Protein AF-0000000087299579 (afdb_homodimer)

Organism: Triticum turgidum subsp. durum (NCBI:txid4567)

Foldseek 3Di:
DPPPCPVPPPQPFFEEEQEFDAFLLGQALSVLVQQVLQLVGYQYEYEYELLLLCLLCVLVVHDSVPDDQLVLPVVPGNYHYYYWHLPDDSPDDCQQVVLVSLVSQQPPRLVRVLVVCVVPPPDQLRYAYEYELLHLCQLVSCVVSVHAYEHEAEFDLVLVQCLLVVVVQVVVQQAQNPPDQGDQDWDCPGFLDRIDTSQLHFPQRNDNDQPGSSSVSSNSSSVSVLSHQAYEYAAFCVLRVRSQVRVVVSHHYFHQDDRAADVRQDHSGRSDSHHADDCPVVLVVADFLQEEEEDADRHFADALVQQAQLLLLVLLLVTAYEYAAACQNHHVPDRDSYDPCSCVSCPPRYHYDNHHRLLVVLLRRNHNAYEYLQDRVNVRSNLLSLHAYEHNHGGTNSSNSCCSRCPPLNLYDYACSVVGHGSNRSSVRCNQCSDDDNVVVSSVSSPVVNVSNVQQNDVVHRSVVSVVVVSVVSSCSSRPD/DPPPPPVPPPQDFFEEEQEFDAFLLGLALSVLVQQVLQLVGYQYEYEYELLLLCLLCVLVVHDSVPDDQLVLPVVPGNYHYYYWHLPDDSPDDCQQVVLVSLVSQQPPRLVRVLVVCVVPCPDQLRYAYEYELLHLCQLVSCVVSVHAYEHEAEFDLVLVQCLLVVVVQVVVQQAQNPPDQGDQDWDCPGFLDRIDTSQLHFPQRNDNDQPGSSSVSSNSSSVSVLSHQEYEYAAFCVLRVRSQVRVVVSHHYFHQDDRAADVRQDHSGRSDSHHADDCPVVLVPADFLQEEEEDADRHFADALVQQAQLLLLVLLLLTAYEYAAACQRHHVPDRDSYDPCSCVSCPPRYHYHNHHRLLVVLLRRNHNAYEYLQDRVNVRSNLLSLHAYEHNHGGTNSSNSCCSRCPPLNLYDYACSVVGHGSNSSSVRCNQCSDDDNVVVNSVSSPVVNVSNVQQNDVVHRSVVSVVVVSVVSSCSSRPD

Secondary structure (DSSP, 8-state):
--------------EEEEE--SSHHHHHHHHHHHHHHHHTT-EEEEEEEHHHHHHHHHHHTS-TTT--TTGGGTTT--EEEEEE--SS-TTS-TTTTHHHHHHHHHHTHHHHHHHHHHHH-S-GGGEEEEEETT-SSHHHHHHHHT--EEEEE-S-HHHHHHHHTHHHHHHTTSS--TTSPPP-SPB--STT---B-GGGS-HHHH-S---SHHHHHHHHHHHHHHT-SEEEESS-GGGSHHHHHHHHHHS-EEE------TTSS--SS---SSPPB--HHHHHTSPTT-EEEEE--SS----HHHHHHHHHHHHHH--EEEEE--TTSS-TT-S--SPTTHHHHTTTTEEEES-B-HHHHHTSTTEEEEEE---HHHHHHHHHHT--EEE---STTHHHHHIIIIIIS--EEESSTTSS--HHHHHHHHHHHHSHHHHHHHHHHHHHHHHHHHHHHSTT-HHHHHHHHHHHHHHHHHH--/--------------EEEEE--SSHHHHHHHHHHHHHHHHTT-EEEEEEEHHHHHHHHHHHTS-TTT--TTGGGTTT--EEEEEE--SS-TTS-TTTTHHHHHHHHHHTHHHHHHHHHHHH-S-GGGEEEEEETT-SSHHHHHHHHT--EEEEE-S-HHHHHHHHTHHHHHHTTSS--TTSPPP-SPB--STT---B-GGGS-HHHH-S---SHHHHHHHHHHHHHHT-SEEEESS-GGGSHHHHHHHHHHS-EEE------TTSS--SS---SSPPB--HHHHHTSPTT-EEEEE--SS----HHHHHHHHHHHHHH--EEEEE--TTSS-TT-S--SPTTHHHHTTTTEEEES-B-HHHHHTSTTEEEEEE---HHHHHHHHHHT--EEE---STTHHHHHIIIIIIS--EEESSTTSS--HHHHHHHHHHHHSHHHHHHHHHHHHHHHHHHHHHHSTT-HHHHHHHHHHHHHHHHHH--

Nearest PDB structures (foldseek):
  7zf0-assembly1_A  TM=8.935E-01  e=8.932E-39  Sorghum bicolor
  8ind-assembly1_A  TM=8.747E-01  e=1.649E-36  Catharanthus roseus
  8in7-assembly1_A  TM=8.615E-01  e=6.986E-36  Catharanthus roseus
  8j2z-assembly1_A  TM=8.287E-01  e=5.464E-33  Nicotiana tabacum
  9j9c-assembly1_A  TM=8.242E-01  e=5.464E-33  Nicotiana benthamiana

Structure (mmCIF, N/CA/C/O backbone):
data_AF-0000000087299579-model_v1
#
loop_
_entity.id
_entity.type
_entity.pdbx_description
1 polymer Glycosyltransferase
#
loop_
_atom_site.group_PDB
_atom_site.id
_atom_site.type_symbol
_atom_site.label_atom_id
_atom_site.label_alt_id
_atom_site.label_comp_id
_atom_site.label_asym_id
_atom_site.label_entity_id
_atom_site.label_seq_id
_atom_site.pdbx_PDB_ins_code
_atom_site.Cartn_x
_atom_site.Cartn_y
_atom_site.Cartn_z
_atom_site.occupancy
_atom_site.B_iso_or_equiv
_atom_site.auth_seq_id
_atom_site.auth_comp_id
_atom_site.auth_asym_id
_atom_site.auth_atom_id
_atom_site.pdbx_PDB_model_num
ATOM 1 N N . MET A 1 1 ? -50.375 -8.656 43.562 1 22.05 1 MET A N 1
ATOM 2 C CA . MET A 1 1 ? -49.438 -7.527 43.438 1 22.05 1 MET A CA 1
ATOM 3 C C . MET A 1 1 ? -48.219 -7.922 42.625 1 22.05 1 MET A C 1
ATOM 5 O O . MET A 1 1 ? -47.312 -8.57 43.156 1 22.05 1 MET A O 1
ATOM 9 N N . ALA A 1 2 ? -48.438 -8.383 41.375 1 30.44 2 ALA A N 1
ATOM 10 C CA . ALA A 1 2 ? -47.438 -8.75 40.406 1 30.44 2 ALA A CA 1
ATOM 11 C C . ALA A 1 2 ? -46.375 -7.668 40.281 1 30.44 2 ALA A C 1
ATOM 13 O O . ALA A 1 2 ? -46.688 -6.484 40.156 1 30.44 2 ALA A O 1
ATOM 14 N N . ALA A 1 3 ? -45.156 -7.949 40.906 1 30.98 3 ALA A N 1
ATOM 15 C CA . ALA A 1 3 ? -43.938 -7.156 40.844 1 30.98 3 ALA A CA 1
ATOM 16 C C . ALA A 1 3 ? -43.656 -6.641 39.438 1 30.98 3 ALA A C 1
ATOM 18 O O . ALA A 1 3 ? -43.562 -7.422 38.5 1 30.98 3 ALA A O 1
ATOM 19 N N . ASP A 1 4 ? -44.281 -5.535 39.125 1 34.38 4 ASP A N 1
ATOM 20 C CA . ASP A 1 4 ? -44 -4.75 37.906 1 34.38 4 ASP A CA 1
ATOM 21 C C . ASP A 1 4 ? -42.5 -4.465 37.781 1 34.38 4 ASP A C 1
ATOM 23 O O . ASP A 1 4 ? -42 -3.557 38.438 1 34.38 4 ASP A O 1
ATOM 27 N N . GLY A 1 5 ? -41.688 -5.562 37.844 1 34.59 5 GLY A N 1
ATOM 28 C CA . GLY A 1 5 ? -40.281 -5.453 37.625 1 34.59 5 GLY A CA 1
ATOM 29 C C . GLY A 1 5 ? -39.906 -4.637 36.375 1 34.59 5 GLY A C 1
ATOM 30 O O . GLY A 1 5 ? -39.812 -5.18 35.281 1 34.59 5 GLY A O 1
ATOM 31 N N . THR A 1 6 ? -40.438 -3.389 36.344 1 37.5 6 THR A N 1
ATOM 32 C CA . THR A 1 6 ? -39.844 -2.471 35.375 1 37.5 6 THR A CA 1
ATOM 33 C C . THR A 1 6 ? -38.312 -2.518 35.438 1 37.5 6 THR A C 1
ATOM 35 O O . THR A 1 6 ? -37.719 -2.045 36.375 1 37.5 6 THR A O 1
ATOM 38 N N . GLY A 1 7 ? -37.719 -3.652 35.219 1 36.25 7 GLY A N 1
ATOM 39 C CA . GLY A 1 7 ? -36.281 -3.684 35.062 1 36.25 7 GLY A CA 1
ATOM 40 C C . GLY A 1 7 ? -35.719 -2.531 34.25 1 36.25 7 GLY A C 1
ATOM 41 O O . GLY A 1 7 ? -36.219 -2.268 33.156 1 36.25 7 GLY A O 1
ATOM 42 N N . GLY A 1 8 ? -35.312 -1.424 34.875 1 36.31 8 GLY A N 1
ATOM 43 C CA . GLY A 1 8 ? -34.594 -0.314 34.281 1 36.31 8 GLY A CA 1
ATOM 44 C C . GLY A 1 8 ? -33.562 -0.753 33.25 1 36.31 8 GLY A C 1
ATOM 45 O O . GLY A 1 8 ? -32.656 -1.503 33.531 1 36.31 8 GLY A O 1
ATOM 46 N N . ARG A 1 9 ? -33.969 -0.894 32.031 1 42.09 9 ARG A N 1
ATOM 47 C CA . ARG A 1 9 ? -33 -1.097 30.969 1 42.09 9 ARG A CA 1
ATOM 48 C C . ARG A 1 9 ? -31.766 -0.22 31.172 1 42.09 9 ARG A C 1
ATOM 50 O O . ARG A 1 9 ? -31.875 1.004 31.266 1 42.09 9 ARG A O 1
ATOM 57 N N . THR A 1 10 ? -30.688 -0.546 31.859 1 47.06 10 THR A N 1
ATOM 58 C CA . THR A 1 10 ? -29.391 0.105 31.938 1 47.06 10 THR A CA 1
ATOM 59 C C . THR A 1 10 ? -29.031 0.754 30.609 1 47.06 10 THR A C 1
ATOM 61 O O . THR A 1 10 ? -28.953 0.078 29.578 1 47.06 10 THR A O 1
ATOM 64 N N . LYS A 1 11 ? -29.359 1.962 30.328 1 56.44 11 LYS A N 1
ATOM 65 C CA . LYS A 1 11 ? -29.094 2.75 29.125 1 56.44 11 LYS A CA 1
ATOM 66 C C . LYS A 1 11 ? -27.625 2.645 28.719 1 56.44 11 LYS A C 1
ATOM 68 O O . LYS A 1 11 ? -26.734 2.93 29.516 1 56.44 11 LYS A O 1
ATOM 73 N N . THR A 1 12 ? -27.266 1.896 27.781 1 76.56 12 THR A N 1
ATOM 74 C CA . THR A 1 12 ? -25.906 1.704 27.266 1 76.56 12 THR A CA 1
ATOM 75 C C . THR A 1 12 ? -25.297 3.037 26.844 1 76.56 12 THR A C 1
ATOM 77 O O . THR A 1 12 ? -25.953 3.85 26.188 1 76.56 12 THR A O 1
ATOM 80 N N . LYS A 1 13 ? -24.219 3.578 27.484 1 86.62 13 LYS A N 1
ATOM 81 C CA . LYS A 1 13 ? -23.422 4.766 27.156 1 86.62 13 LYS A CA 1
ATOM 82 C C . LYS A 1 13 ? -23.078 4.801 25.672 1 86.62 13 LYS A C 1
ATOM 84 O O . LYS A 1 13 ? -22.672 3.787 25.109 1 86.62 13 LYS A O 1
ATOM 89 N N . PRO A 1 14 ? -23.469 5.949 25.047 1 94.25 14 PRO A N 1
ATOM 90 C CA . PRO A 1 14 ? -23.047 6.047 23.656 1 94.25 14 PRO A CA 1
ATOM 91 C C . PRO A 1 14 ? -21.547 5.906 23.484 1 94.25 14 PRO A C 1
ATOM 93 O O . PRO A 1 14 ? -20.766 6.371 24.328 1 94.25 14 PRO A O 1
ATOM 96 N N . HIS A 1 15 ? -21.125 5.242 22.438 1 96.69 15 HIS A N 1
ATOM 97 C CA . HIS A 1 15 ? -19.734 4.941 22.141 1 96.69 15 HIS A CA 1
ATOM 98 C C . HIS A 1 15 ? -19.297 5.605 20.844 1 96.69 15 HIS A C 1
ATOM 100 O O . HIS A 1 15 ? -19.953 5.473 19.812 1 96.69 15 HIS A O 1
ATOM 106 N N . ALA A 1 16 ? -18.234 6.387 20.891 1 97.88 16 ALA A N 1
ATOM 107 C CA . ALA A 1 16 ? -17.656 7.004 19.688 1 97.88 16 ALA A CA 1
ATOM 108 C C . ALA A 1 16 ? -16.25 6.469 19.422 1 97.88 16 ALA A C 1
ATOM 110 O O . ALA A 1 16 ? -15.391 6.516 20.297 1 97.88 16 ALA A O 1
ATOM 111 N N . VAL A 1 17 ? -16.031 5.914 18.25 1 98.75 17 VAL A N 1
ATOM 112 C CA . VAL A 1 17 ? -14.68 5.57 17.797 1 98.75 17 VAL A CA 1
ATOM 113 C C . VAL A 1 17 ? -14.109 6.711 16.953 1 98.75 17 VAL A C 1
ATOM 115 O O . VAL A 1 17 ? -14.625 7.012 15.875 1 98.75 17 VAL A O 1
ATOM 118 N N . VAL A 1 18 ? -13.078 7.367 17.484 1 98.81 18 VAL A N 1
ATOM 119 C CA . VAL A 1 18 ? -12.508 8.547 16.859 1 98.81 18 VAL A CA 1
ATOM 120 C C . VAL A 1 18 ? -11.156 8.195 16.219 1 98.81 18 VAL A C 1
ATOM 122 O O . VAL A 1 18 ? -10.234 7.762 16.922 1 98.81 18 VAL A O 1
ATOM 125 N N . ILE A 1 19 ? -11.031 8.383 14.914 1 98.88 19 ILE A N 1
ATOM 126 C CA . ILE A 1 19 ? -9.812 8 14.211 1 98.88 19 ILE A CA 1
ATOM 127 C C . ILE A 1 19 ? -9.281 9.195 13.414 1 98.88 19 ILE A C 1
ATOM 129 O O . ILE A 1 19 ? -9.797 9.508 12.344 1 98.88 19 ILE A O 1
ATOM 133 N N . PRO A 1 20 ? -8.227 9.836 13.859 1 98.75 20 PRO A N 1
ATOM 134 C CA . PRO A 1 20 ? -7.629 10.961 13.141 1 98.75 20 PRO A CA 1
ATOM 135 C C . PRO A 1 20 ? -6.719 10.516 12 1 98.75 20 PRO A C 1
ATOM 137 O O . PRO A 1 20 ? -6.168 9.414 12.039 1 98.75 20 PRO A O 1
ATOM 140 N N . TYR A 1 21 ? -6.68 11.375 10.945 1 98.56 21 TYR A N 1
ATOM 141 C CA . TYR A 1 21 ? -5.652 11.18 9.93 1 98.56 21 TYR A CA 1
ATOM 142 C C . TYR A 1 21 ? -4.262 11.18 10.555 1 98.56 21 TYR A C 1
ATOM 144 O O . TYR A 1 21 ? -4.004 11.922 11.508 1 98.56 21 TYR A O 1
ATOM 152 N N . PRO A 1 22 ? -3.316 10.367 10.125 1 98 22 PRO A N 1
ATOM 153 C CA . PRO A 1 22 ? -2.053 10.18 10.844 1 98 22 PRO A CA 1
ATOM 154 C C . PRO A 1 22 ? -1.048 11.297 10.562 1 98 22 PRO A C 1
ATOM 156 O O . PRO A 1 22 ? 0.114 11.023 10.25 1 98 22 PRO A O 1
ATOM 159 N N . LEU A 1 23 ? -1.426 12.516 10.695 1 96.94 23 LEU A N 1
ATOM 160 C CA . LEU A 1 23 ? -0.641 13.742 10.672 1 96.94 23 LEU A CA 1
ATOM 161 C C . LEU A 1 23 ? -0.947 14.609 11.891 1 96.94 23 LEU A C 1
ATOM 163 O O . LEU A 1 23 ? -2.104 14.719 12.305 1 96.94 23 LEU A O 1
ATOM 167 N N . GLN A 1 24 ? 0.066 15.203 12.469 1 95.56 24 GLN A N 1
ATOM 168 C CA . GLN A 1 24 ? -0.066 15.898 13.742 1 95.56 24 GLN A CA 1
ATOM 169 C C . GLN A 1 24 ? -1.204 16.906 13.703 1 95.56 24 GLN A C 1
ATOM 171 O O . GLN A 1 24 ? -1.966 17.047 14.664 1 95.56 24 GLN A O 1
ATOM 176 N N . GLY A 1 25 ? -1.316 17.625 12.562 1 96.12 25 GLY A N 1
ATOM 177 C CA . GLY A 1 25 ? -2.338 18.656 12.438 1 96.12 25 GLY A CA 1
ATOM 178 C C . GLY A 1 25 ? -3.75 18.109 12.523 1 96.12 25 GLY A C 1
ATOM 179 O O . GLY A 1 25 ? -4.684 18.828 12.867 1 96.12 25 GLY A O 1
ATOM 180 N N . HIS A 1 26 ? -3.951 16.875 12.227 1 97.88 26 HIS A N 1
ATOM 181 C CA . HIS A 1 26 ? -5.254 16.219 12.305 1 97.88 26 HIS A CA 1
ATOM 182 C C . HIS A 1 26 ? -5.461 15.555 13.656 1 97.88 26 HIS A C 1
ATOM 184 O O . HIS A 1 26 ? -6.582 15.516 14.172 1 97.88 26 HIS A O 1
ATOM 190 N N . VAL A 1 27 ? -4.402 15.109 14.227 1 97.62 27 VAL A N 1
ATOM 191 C CA . VAL A 1 27 ? -4.465 14.406 15.5 1 97.62 27 VAL A CA 1
ATOM 192 C C . VAL A 1 27 ? -4.863 15.375 16.609 1 97.62 27 VAL A C 1
ATOM 194 O O . VAL A 1 27 ? -5.664 15.039 17.484 1 97.62 27 VAL A O 1
ATOM 197 N N . ILE A 1 28 ? -4.375 16.578 16.578 1 96.19 28 ILE A N 1
ATOM 198 C CA . ILE A 1 28 ? -4.551 17.562 17.641 1 96.19 28 ILE A CA 1
ATOM 199 C C . ILE A 1 28 ? -6.039 17.859 17.828 1 96.19 28 ILE A C 1
ATOM 201 O O . ILE A 1 28 ? -6.602 17.594 18.891 1 96.19 28 ILE A O 1
ATOM 205 N N . PRO A 1 29 ? -6.703 18.312 16.781 1 97.19 29 PRO A N 1
ATOM 206 C CA . PRO A 1 29 ? -8.117 18.609 17 1 97.19 29 PRO A CA 1
ATOM 207 C C . PRO A 1 29 ? -8.945 17.359 17.297 1 97.19 29 PRO A C 1
ATOM 209 O O . PRO A 1 29 ? -9.922 17.422 18.047 1 97.19 29 PRO A O 1
ATOM 212 N N . ALA A 1 30 ? -8.57 16.203 16.75 1 97.94 30 ALA A N 1
ATOM 213 C CA . ALA A 1 30 ? -9.312 14.977 17 1 97.94 30 ALA A CA 1
ATOM 214 C C . ALA A 1 30 ? -9.219 14.57 18.469 1 97.94 30 ALA A C 1
ATOM 216 O O . ALA A 1 30 ? -10.195 14.094 19.047 1 97.94 30 ALA A O 1
ATOM 217 N N . ALA A 1 31 ? -8.047 14.719 19.031 1 96.44 31 ALA A N 1
ATOM 218 C CA . ALA A 1 31 ? -7.855 14.375 20.438 1 96.44 31 ALA A CA 1
ATOM 219 C C . ALA A 1 31 ? -8.719 15.25 21.328 1 96.44 31 ALA A C 1
ATOM 221 O O . ALA A 1 31 ? -9.336 14.75 22.281 1 96.44 31 ALA A O 1
ATOM 222 N N . HIS A 1 32 ? -8.789 16.5 21.031 1 95.5 32 HIS A N 1
ATOM 223 C CA . HIS A 1 32 ? -9.586 17.406 21.859 1 95.5 32 HIS A CA 1
ATOM 224 C C . HIS A 1 32 ? -11.078 17.188 21.625 1 95.5 32 HIS A C 1
ATOM 226 O O . HIS A 1 32 ? -11.883 17.344 22.547 1 95.5 32 HIS A O 1
ATOM 232 N N . LEU A 1 33 ? -11.445 16.844 20.375 1 96.88 33 LEU A N 1
ATOM 233 C CA . LEU A 1 33 ? -12.828 16.469 20.125 1 96.88 33 LEU A CA 1
ATOM 234 C C . LEU A 1 33 ? -13.219 15.25 20.969 1 96.88 33 LEU A C 1
ATOM 236 O O . LEU A 1 33 ? -14.32 15.195 21.516 1 96.88 33 LEU A O 1
ATOM 240 N N . ALA A 1 34 ? -12.312 14.273 21.031 1 96.56 34 ALA A N 1
ATOM 241 C CA . ALA A 1 34 ? -12.555 13.078 21.828 1 96.56 34 ALA A CA 1
ATOM 242 C C . ALA A 1 34 ? -12.852 13.438 23.281 1 96.56 34 ALA A C 1
ATOM 244 O O . ALA A 1 34 ? -13.781 12.891 23.891 1 96.56 34 ALA A O 1
ATOM 245 N N . LEU A 1 35 ? -12.102 14.352 23.844 1 94.88 35 LEU A N 1
ATOM 246 C CA . LEU A 1 35 ? -12.305 14.781 25.219 1 94.88 35 LEU A CA 1
ATOM 247 C C . LEU A 1 35 ? -13.648 15.484 25.375 1 94.88 35 LEU A C 1
ATOM 249 O O . LEU A 1 35 ? -14.336 15.305 26.375 1 94.88 35 LEU A O 1
ATOM 253 N N . ARG A 1 36 ? -14.031 16.281 24.391 1 94.5 36 ARG A N 1
ATOM 254 C CA . ARG A 1 36 ? -15.312 16.984 24.438 1 94.5 36 ARG A CA 1
ATOM 255 C C . ARG A 1 36 ? -16.484 16 24.422 1 94.5 36 ARG A C 1
ATOM 257 O O . ARG A 1 36 ? -17.469 16.172 25.125 1 94.5 36 ARG A O 1
ATOM 264 N N . LEU A 1 37 ? -16.328 14.969 23.562 1 95.88 37 LEU A N 1
ATOM 265 C CA . LEU A 1 37 ? -17.359 13.945 23.484 1 95.88 37 LEU A CA 1
ATOM 266 C C . LEU A 1 37 ? -17.453 13.18 24.797 1 95.88 37 LEU A C 1
ATOM 268 O O . LEU A 1 37 ? -18.547 12.906 25.297 1 95.88 37 LEU A O 1
ATOM 272 N N . ALA A 1 38 ? -16.297 12.883 25.328 1 94.88 38 ALA A N 1
ATOM 273 C CA . ALA A 1 38 ? -16.266 12.172 26.609 1 94.88 38 ALA A CA 1
ATOM 274 C C . ALA A 1 38 ? -16.938 12.984 27.703 1 94.88 38 ALA A C 1
ATOM 276 O O . ALA A 1 38 ? -17.656 12.445 28.531 1 94.88 38 ALA A O 1
ATOM 277 N N . ALA A 1 39 ? -16.703 14.258 27.703 1 92.62 39 ALA A N 1
ATOM 278 C CA . ALA A 1 39 ? -17.281 15.164 28.703 1 92.62 39 ALA A CA 1
ATOM 279 C C . ALA A 1 39 ? -18.812 15.211 28.578 1 92.62 39 ALA A C 1
ATOM 281 O O . ALA A 1 39 ? -19.5 15.609 29.516 1 92.62 39 ALA A O 1
ATOM 282 N N . ARG A 1 40 ? -19.328 14.789 27.484 1 93.75 40 ARG A N 1
ATOM 283 C CA . ARG A 1 40 ? -20.766 14.789 27.266 1 93.75 40 ARG A CA 1
ATOM 284 C C . ARG A 1 40 ? -21.359 13.398 27.484 1 93.75 40 ARG A C 1
ATOM 286 O O . ARG A 1 40 ? -22.5 13.133 27.109 1 93.75 40 ARG A O 1
ATOM 293 N N . GLY A 1 41 ? -20.531 12.484 27.969 1 92.19 41 GLY A N 1
ATOM 294 C CA . GLY A 1 41 ? -21.062 11.203 28.406 1 92.19 41 GLY A CA 1
ATOM 295 C C . GLY A 1 41 ? -20.734 10.062 27.453 1 92.19 41 GLY A C 1
ATOM 296 O O . GLY A 1 41 ? -21.141 8.922 27.688 1 92.19 41 GLY A O 1
ATOM 297 N N . PHE A 1 42 ? -19.969 10.312 26.453 1 95.19 42 PHE A N 1
ATOM 298 C CA . PHE A 1 42 ? -19.578 9.242 25.547 1 95.19 42 PHE A CA 1
ATOM 299 C C . PHE A 1 42 ? -18.438 8.43 26.125 1 95.19 42 PHE A C 1
ATOM 301 O O . PHE A 1 42 ? -17.531 8.977 26.781 1 95.19 42 PHE A O 1
ATOM 308 N N . THR A 1 43 ? -18.516 7.152 25.953 1 95.44 43 THR A N 1
ATOM 309 C CA . THR A 1 43 ? -17.266 6.398 25.922 1 95.44 43 THR A CA 1
ATOM 310 C C . THR A 1 43 ? -16.547 6.613 24.594 1 95.44 43 THR A C 1
ATOM 312 O O . THR A 1 43 ? -17.141 6.445 23.516 1 95.44 43 THR A O 1
ATOM 315 N N . VAL A 1 44 ? -15.312 7.023 24.672 1 97 44 VAL A N 1
ATOM 316 C CA . VAL A 1 44 ? -14.586 7.297 23.438 1 97 44 VAL A CA 1
ATOM 317 C C . VAL A 1 44 ? -13.445 6.297 23.281 1 97 44 VAL A C 1
ATOM 319 O O . VAL A 1 44 ? -12.695 6.043 24.219 1 97 44 VAL A O 1
ATOM 322 N N . THR A 1 45 ? -13.367 5.613 22.172 1 97.81 45 THR A N 1
ATOM 323 C CA . THR A 1 45 ? -12.156 4.91 21.75 1 97.81 45 THR A CA 1
ATOM 324 C C . THR A 1 45 ? -11.383 5.738 20.734 1 97.81 45 THR A C 1
ATOM 326 O O . THR A 1 45 ? -11.82 5.891 19.594 1 97.81 45 THR A O 1
ATOM 329 N N . PHE A 1 46 ? -10.305 6.309 21.203 1 98 46 PHE A N 1
ATOM 330 C CA . PHE A 1 46 ? -9.438 7.078 20.328 1 98 46 PHE A CA 1
ATOM 331 C C . PHE A 1 46 ? -8.383 6.184 19.688 1 98 46 PHE A C 1
ATOM 333 O O . PHE A 1 46 ? -7.68 5.445 20.375 1 98 46 PHE A O 1
ATOM 340 N N . VAL A 1 47 ? -8.258 6.25 18.344 1 98.56 47 VAL A N 1
ATOM 341 C CA . VAL A 1 47 ? -7.375 5.328 17.641 1 98.56 47 VAL A CA 1
ATOM 342 C C . VAL A 1 47 ? -6.281 6.109 16.922 1 98.56 47 VAL A C 1
ATOM 344 O O . VAL A 1 47 ? -6.566 6.891 16 1 98.56 47 VAL A O 1
ATOM 347 N N . ASN A 1 48 ? -5.027 5.93 17.297 1 98.12 48 ASN A N 1
ATOM 348 C CA . ASN A 1 48 ? -3.881 6.441 16.562 1 98.12 48 ASN A CA 1
ATOM 349 C C . ASN A 1 48 ? -3.176 5.336 15.773 1 98.12 48 ASN A C 1
ATOM 351 O O . ASN A 1 48 ? -3.326 4.152 16.094 1 98.12 48 ASN A O 1
ATOM 355 N N . THR A 1 49 ? -2.471 5.715 14.734 1 98.38 49 THR A N 1
ATOM 356 C CA . THR A 1 49 ? -1.568 4.738 14.133 1 98.38 49 THR A CA 1
ATOM 357 C C . THR A 1 49 ? -0.401 4.434 15.07 1 98.38 49 THR A C 1
ATOM 359 O O . THR A 1 49 ? -0.012 5.277 15.883 1 98.38 49 THR A O 1
ATOM 362 N N . GLU A 1 50 ? 0.152 3.279 14.922 1 98.06 50 GLU A N 1
ATOM 363 C CA . GLU A 1 50 ? 1.325 2.879 15.695 1 98.06 50 GLU A CA 1
ATOM 364 C C . GLU A 1 50 ? 2.48 3.855 15.484 1 98.06 50 GLU A C 1
ATOM 366 O O . GLU A 1 50 ? 3.225 4.152 16.422 1 98.06 50 GLU A O 1
ATOM 371 N N . SER A 1 51 ? 2.639 4.34 14.312 1 97.5 51 SER A N 1
ATOM 372 C CA . SER A 1 51 ? 3.736 5.246 13.984 1 97.5 51 SER A CA 1
ATOM 373 C C . SER A 1 51 ? 3.582 6.582 14.711 1 97.5 51 SER A C 1
ATOM 375 O O . SER A 1 51 ? 4.555 7.121 15.234 1 97.5 51 SER A O 1
ATOM 377 N N . VAL A 1 52 ? 2.354 7.152 14.719 1 97.5 52 VAL A N 1
ATOM 378 C CA . VAL A 1 52 ? 2.096 8.406 15.422 1 97.5 52 VAL A CA 1
ATOM 379 C C . VAL A 1 52 ? 2.326 8.203 16.922 1 97.5 52 VAL A C 1
ATOM 381 O O . VAL A 1 52 ? 2.941 9.047 17.578 1 97.5 52 VAL A O 1
ATOM 384 N N . HIS A 1 53 ? 1.832 7.098 17.438 1 97.81 53 HIS A N 1
ATOM 385 C CA . HIS A 1 53 ? 2.031 6.766 18.844 1 97.81 53 HIS A CA 1
ATOM 386 C C . HIS A 1 53 ? 3.516 6.691 19.188 1 97.81 53 HIS A C 1
ATOM 388 O O . HIS A 1 53 ? 3.949 7.238 20.219 1 97.81 53 HIS A O 1
ATOM 394 N N . GLN A 1 54 ? 4.262 6.035 18.359 1 96.69 54 GLN A N 1
ATOM 395 C CA . GLN A 1 54 ? 5.695 5.902 18.594 1 96.69 54 GLN A CA 1
ATOM 396 C C . GLN A 1 54 ? 6.379 7.27 18.594 1 96.69 54 GLN A C 1
ATOM 398 O O . GLN A 1 54 ? 7.23 7.535 19.453 1 96.69 54 GLN A O 1
ATOM 403 N N . GLN A 1 55 ? 6.062 8.07 17.641 1 94.69 55 GLN A N 1
ATOM 404 C CA . GLN A 1 55 ? 6.652 9.398 17.562 1 94.69 55 GLN A CA 1
ATOM 405 C C . GLN A 1 55 ? 6.285 10.234 18.781 1 94.69 55 GLN A C 1
ATOM 407 O O . GLN A 1 55 ? 7.125 10.969 19.312 1 94.69 55 GLN A O 1
ATOM 412 N N . THR A 1 56 ? 5.035 10.164 19.172 1 95.94 56 THR A N 1
ATOM 413 C CA . THR A 1 56 ? 4.57 10.906 20.344 1 95.94 56 THR A CA 1
ATOM 414 C C . THR A 1 56 ? 5.281 10.43 21.609 1 95.94 56 THR A C 1
ATOM 416 O O . THR A 1 56 ? 5.711 11.242 22.422 1 95.94 56 THR A O 1
ATOM 419 N N . ALA A 1 57 ? 5.391 9.141 21.75 1 96.12 57 ALA A N 1
ATOM 420 C CA . ALA A 1 57 ? 6.094 8.578 22.906 1 96.12 57 ALA A CA 1
ATOM 421 C C . ALA A 1 57 ? 7.547 9.039 22.938 1 96.12 57 ALA A C 1
ATOM 423 O O . ALA A 1 57 ? 8.07 9.406 23.984 1 96.12 57 ALA A O 1
ATOM 424 N N . ARG A 1 58 ? 8.18 9.008 21.781 1 94.81 58 ARG A N 1
ATOM 425 C CA . ARG A 1 58 ? 9.562 9.461 21.672 1 94.81 58 ARG A CA 1
ATOM 426 C C . ARG A 1 58 ? 9.688 10.938 22.047 1 94.81 58 ARG A C 1
ATOM 428 O O . ARG A 1 58 ? 10.633 11.328 22.734 1 94.81 58 ARG A O 1
ATOM 435 N N . ALA A 1 59 ? 8.75 11.734 21.562 1 93.44 59 ALA A N 1
ATOM 436 C CA . ALA A 1 59 ? 8.75 13.164 21.859 1 93.44 59 ALA A CA 1
ATOM 437 C C . ALA A 1 59 ? 8.625 13.406 23.375 1 93.44 59 ALA A C 1
ATOM 439 O O . ALA A 1 59 ? 9.219 14.344 23.906 1 93.44 59 ALA A O 1
ATOM 440 N N . LEU A 1 60 ? 7.902 12.531 24.078 1 92.5 60 LEU A N 1
ATOM 441 C CA . LEU A 1 60 ? 7.688 12.641 25.516 1 92.5 60 LEU A CA 1
ATOM 442 C C . LEU A 1 60 ? 8.852 12.031 26.281 1 92.5 60 LEU A C 1
ATOM 444 O O . LEU A 1 60 ? 8.953 12.211 27.5 1 92.5 60 LEU A O 1
ATOM 448 N N . GLY A 1 61 ? 9.711 11.305 25.609 1 92.94 61 GLY A N 1
ATOM 449 C CA . GLY A 1 61 ? 10.828 10.648 26.266 1 92.94 61 GLY A CA 1
ATOM 450 C C . GLY A 1 61 ? 10.414 9.43 27.078 1 92.94 61 GLY A C 1
ATOM 451 O O . GLY A 1 61 ? 11 9.148 28.109 1 92.94 61 GLY A O 1
ATOM 452 N N . VAL A 1 62 ? 9.258 8.773 26.641 1 92.75 62 VAL A N 1
ATOM 453 C CA . VAL A 1 62 ? 8.773 7.602 27.359 1 92.75 62 VAL A CA 1
ATOM 454 C C . VAL A 1 62 ? 8.719 6.398 26.422 1 92.75 62 VAL A C 1
ATOM 456 O O . VAL A 1 62 ? 8.773 6.551 25.203 1 92.75 62 VAL A O 1
ATOM 459 N N . ASP A 1 63 ? 8.625 5.227 27.031 1 92.62 63 ASP A N 1
ATOM 460 C CA . ASP A 1 63 ? 8.508 4 26.25 1 92.62 63 ASP A CA 1
ATOM 461 C C . ASP A 1 63 ? 7.133 3.904 25.594 1 92.62 63 ASP A C 1
ATOM 463 O O . ASP A 1 63 ? 6.117 4.234 26.203 1 92.62 63 ASP A O 1
ATOM 467 N N . ARG A 1 64 ? 7.168 3.467 24.328 1 89.44 64 ARG A N 1
ATOM 468 C CA . ARG A 1 64 ? 5.93 3.379 23.562 1 89.44 64 ARG A CA 1
ATOM 469 C C . ARG A 1 64 ? 4.938 2.436 24.234 1 89.44 64 ARG A C 1
ATOM 471 O O . ARG A 1 64 ? 3.725 2.658 24.188 1 89.44 64 ARG A O 1
ATOM 478 N N . ARG A 1 65 ? 5.297 1.265 24.812 1 87.56 65 ARG A N 1
ATOM 479 C CA . ARG A 1 65 ? 4.422 0.254 25.406 1 87.56 65 ARG A CA 1
ATOM 480 C C . ARG A 1 65 ? 3.656 0.819 26.594 1 87.56 65 ARG A C 1
ATOM 482 O O . ARG A 1 65 ? 2.494 0.47 26.812 1 87.56 65 ARG A O 1
ATOM 489 N N . GLY A 1 66 ? 4.258 1.791 27.234 1 83.38 66 GLY A N 1
ATOM 490 C CA . GLY A 1 66 ? 3.619 2.344 28.406 1 83.38 66 GLY A CA 1
ATOM 491 C C . GLY A 1 66 ? 3.059 3.736 28.188 1 83.38 66 GLY A C 1
ATOM 492 O O . GLY A 1 66 ? 2.459 4.32 29.094 1 83.38 66 GLY A O 1
ATOM 493 N N . CYS A 1 67 ? 3.09 4.156 26.984 1 88.94 67 CYS A N 1
ATOM 494 C CA . CYS A 1 67 ? 2.676 5.527 26.703 1 88.94 67 CYS A CA 1
ATOM 495 C C . CYS A 1 67 ? 1.17 5.613 26.484 1 88.94 67 CYS A C 1
ATOM 497 O O . CYS A 1 67 ? 0.614 4.883 25.656 1 88.94 67 CYS A O 1
ATOM 499 N N . ASP A 1 68 ? 0.516 6.391 27.281 1 90.25 68 ASP A N 1
ATOM 500 C CA . ASP A 1 68 ? -0.893 6.746 27.141 1 90.25 68 ASP A CA 1
ATOM 501 C C . ASP A 1 68 ? -1.068 8.258 27 1 90.25 68 ASP A C 1
ATOM 503 O O . ASP A 1 68 ? -0.95 8.992 27.984 1 90.25 68 ASP A O 1
ATOM 507 N N . ILE A 1 69 ? -1.46 8.633 25.844 1 91.31 69 ILE A N 1
ATOM 508 C CA . ILE A 1 69 ? -1.491 10.07 25.578 1 91.31 69 ILE A CA 1
ATOM 509 C C . ILE A 1 69 ? -2.666 10.711 26.312 1 91.31 69 ILE A C 1
ATOM 511 O O . ILE A 1 69 ? -2.734 11.938 26.438 1 91.31 69 ILE A O 1
ATOM 515 N N . PHE A 1 70 ? -3.564 9.945 26.797 1 91.62 70 PHE A N 1
ATOM 516 C CA . PHE A 1 70 ? -4.723 10.461 27.516 1 91.62 70 PHE A CA 1
ATOM 517 C C . PHE A 1 70 ? -4.559 10.258 29.016 1 91.62 70 PHE A C 1
ATOM 519 O O . PHE A 1 70 ? -5.527 10.367 29.766 1 91.62 70 PHE A O 1
ATOM 526 N N . ALA A 1 71 ? -3.4 9.914 29.516 1 85.25 71 ALA A N 1
ATOM 527 C CA . ALA A 1 71 ? -3.146 9.664 30.938 1 85.25 71 ALA A CA 1
ATOM 528 C C . ALA A 1 71 ? -3.59 10.844 31.797 1 85.25 71 ALA A C 1
ATOM 530 O O . ALA A 1 71 ? -4.117 10.664 32.875 1 85.25 71 ALA A O 1
ATOM 531 N N . GLY A 1 72 ? -3.396 12 31.281 1 81.44 72 GLY A N 1
ATOM 532 C CA . GLY A 1 72 ? -3.738 13.195 32.031 1 81.44 72 GLY A CA 1
ATOM 533 C C . GLY A 1 72 ? -5.234 13.43 32.125 1 81.44 72 GLY A C 1
ATOM 534 O O . GLY A 1 72 ? -5.691 14.211 32.969 1 81.44 72 GLY A O 1
ATOM 535 N N . ALA A 1 73 ? -6.008 12.711 31.328 1 79.75 73 ALA A N 1
ATOM 536 C CA . ALA A 1 73 ? -7.457 12.906 31.297 1 79.75 73 ALA A CA 1
ATOM 537 C C . ALA A 1 73 ? -8.188 11.734 31.938 1 79.75 73 ALA A C 1
ATOM 539 O O . ALA A 1 73 ? -9.414 11.75 32.062 1 79.75 73 ALA A O 1
ATOM 540 N N . ARG A 1 74 ? -7.637 10.625 32.281 1 75.5 74 ARG A N 1
ATOM 541 C CA . ARG A 1 74 ? -8.25 9.375 32.719 1 75.5 74 ARG A CA 1
ATOM 542 C C . ARG A 1 74 ? -9.07 9.586 34 1 75.5 74 ARG A C 1
ATOM 544 O O . ARG A 1 74 ? -10.062 8.891 34.219 1 75.5 74 ARG A O 1
ATOM 551 N N . GLY A 1 75 ? -8.812 10.398 34.75 1 71.88 75 GLY A N 1
ATOM 552 C CA . GLY A 1 75 ? -9.586 10.586 35.969 1 71.88 75 GLY A CA 1
ATOM 553 C C . GLY A 1 75 ? -10.961 11.18 35.719 1 71.88 75 GLY A C 1
ATOM 554 O O . GLY A 1 75 ? -11.906 10.898 36.469 1 71.88 75 GLY A O 1
ATOM 555 N N . SER A 1 76 ? -11.172 11.719 34.656 1 71.69 76 SER A N 1
ATOM 556 C CA . SER A 1 76 ? -12.406 12.469 34.438 1 71.69 76 SER A CA 1
ATOM 557 C C . SER A 1 76 ? -13.164 11.969 33.219 1 71.69 76 SER A C 1
ATOM 559 O O . SER A 1 76 ? -14.398 11.953 33.219 1 71.69 76 SER A O 1
ATOM 561 N N . GLU A 1 77 ? -12.469 11.422 32.312 1 78.25 77 GLU A N 1
ATOM 562 C CA . GLU A 1 77 ? -13.102 11.125 31.016 1 78.25 77 GLU A CA 1
ATOM 563 C C . GLU A 1 77 ? -12.93 9.656 30.641 1 78.25 77 GLU A C 1
ATOM 565 O O . GLU A 1 77 ? -11.883 9.062 30.922 1 78.25 77 GLU A O 1
ATOM 570 N N . ASP A 1 78 ? -13.93 9.109 30.109 1 91 78 ASP A N 1
ATOM 571 C CA . ASP A 1 78 ? -13.914 7.734 29.641 1 91 78 ASP A CA 1
ATOM 572 C C . ASP A 1 78 ? -13.344 7.652 28.219 1 91 78 ASP A C 1
ATOM 574 O O . ASP A 1 78 ? -14.102 7.566 27.25 1 91 78 ASP A O 1
ATOM 578 N N . VAL A 1 79 ? -12.031 7.727 28.062 1 94.62 79 VAL A N 1
ATOM 579 C CA . VAL A 1 79 ? -11.352 7.66 26.781 1 94.62 79 VAL A CA 1
ATOM 580 C C . VAL A 1 79 ? -10.43 6.441 26.75 1 94.62 79 VAL A C 1
ATOM 582 O O . VAL A 1 79 ? -9.516 6.324 27.578 1 94.62 79 VAL A O 1
ATOM 585 N N . ARG A 1 80 ? -10.711 5.574 25.906 1 94.56 80 ARG A N 1
ATOM 586 C CA . ARG A 1 80 ? -9.844 4.434 25.625 1 94.56 80 ARG A CA 1
ATOM 587 C C . ARG A 1 80 ? -8.891 4.746 24.469 1 94.56 80 ARG A C 1
ATOM 589 O O . ARG A 1 80 ? -9.203 5.562 23.609 1 94.56 80 ARG A O 1
ATOM 596 N N . TYR A 1 81 ? -7.746 4.156 24.547 1 96.19 81 TYR A N 1
ATOM 597 C CA . TYR A 1 81 ? -6.703 4.43 23.562 1 96.19 81 TYR A CA 1
ATOM 598 C C . TYR A 1 81 ? -6.293 3.154 22.828 1 96.19 81 TYR A C 1
ATOM 600 O O . TYR A 1 81 ? -5.875 2.18 23.469 1 96.19 81 TYR A O 1
ATOM 608 N N . GLU A 1 82 ? -6.531 3.061 21.562 1 97.12 82 GLU A N 1
ATOM 609 C CA . GLU A 1 82 ? -6.172 1.927 20.719 1 97.12 82 GLU A CA 1
ATOM 610 C C . GLU A 1 82 ? -5.199 2.342 19.609 1 97.12 82 GLU A C 1
ATOM 612 O O . GLU A 1 82 ? -5.121 3.521 19.266 1 97.12 82 GLU A O 1
ATOM 617 N N . LEU A 1 83 ? -4.422 1.413 19.172 1 98.12 83 LEU A N 1
ATOM 618 C CA . LEU A 1 83 ? -3.467 1.646 18.078 1 98.12 83 LEU A CA 1
ATOM 619 C C . LEU A 1 83 ? -3.814 0.803 16.859 1 98.12 83 LEU A C 1
ATOM 621 O O . LEU A 1 83 ? -4.391 -0.281 17 1 98.12 83 LEU A O 1
ATOM 625 N N . VAL A 1 84 ? -3.529 1.299 15.727 1 98.56 84 VAL A N 1
ATOM 626 C CA . VAL A 1 84 ? -3.705 0.564 14.477 1 98.56 84 VAL A CA 1
ATOM 627 C C . VAL A 1 84 ? -2.455 0.706 13.609 1 98.56 84 VAL A C 1
ATOM 629 O O . VAL A 1 84 ? -1.806 1.754 13.617 1 98.56 84 VAL A O 1
ATOM 632 N N . SER A 1 85 ? -2.062 -0.322 12.891 1 98.38 85 SER A N 1
ATOM 633 C CA . SER A 1 85 ? -0.917 -0.274 11.992 1 98.38 85 SER A CA 1
ATOM 634 C C . SER A 1 85 ? -1.271 0.421 10.68 1 98.38 85 SER A C 1
ATOM 636 O O . SER A 1 85 ? -2.383 0.264 10.172 1 98.38 85 SER A O 1
ATOM 638 N N . ASP A 1 86 ? -0.347 1.187 10.164 1 98.12 86 ASP A N 1
ATOM 639 C CA . ASP A 1 86 ? -0.529 1.722 8.82 1 98.12 86 ASP A CA 1
ATOM 640 C C . ASP A 1 86 ? 0.104 0.806 7.773 1 98.12 86 ASP A C 1
ATOM 642 O O . ASP A 1 86 ? 0.133 1.137 6.586 1 98.12 86 ASP A O 1
ATOM 646 N N . GLY A 1 87 ? 0.625 -0.261 8.188 1 98.38 87 GLY A N 1
ATOM 647 C CA . GLY A 1 87 ? 1.143 -1.288 7.297 1 98.38 87 GLY A CA 1
ATOM 648 C C . GLY A 1 87 ? 2.648 -1.226 7.125 1 98.38 87 GLY A C 1
ATOM 649 O O . GLY A 1 87 ? 3.262 -2.176 6.637 1 98.38 87 GLY A O 1
ATOM 650 N N . PHE A 1 88 ? 3.336 -0.134 7.492 1 98.69 88 PHE A N 1
ATOM 651 C CA . PHE A 1 88 ? 4.773 0.035 7.309 1 98.69 88 PHE A CA 1
ATOM 652 C C . PHE A 1 88 ? 5.523 -0.288 8.594 1 98.69 88 PHE A C 1
ATOM 654 O O . PHE A 1 88 ? 4.953 -0.225 9.688 1 98.69 88 PHE A O 1
ATOM 661 N N . PRO A 1 89 ? 6.809 -0.636 8.445 1 98.12 89 PRO A N 1
ATOM 662 C CA . PRO A 1 89 ? 7.625 -0.735 9.656 1 98.12 89 PRO A CA 1
ATOM 663 C C . PRO A 1 89 ? 7.695 0.579 10.438 1 98.12 89 PRO A C 1
ATOM 665 O O . PRO A 1 89 ? 7.641 1.656 9.836 1 98.12 89 PRO A O 1
ATOM 668 N N . LEU A 1 90 ? 7.855 0.48 11.75 1 96.56 90 LEU A N 1
ATOM 669 C CA . LEU A 1 90 ? 7.918 1.672 12.586 1 96.56 90 LEU A CA 1
ATOM 670 C C . LEU A 1 90 ? 9.133 2.523 12.227 1 96.56 90 LEU A C 1
ATOM 672 O O . LEU A 1 90 ? 9.102 3.748 12.375 1 96.56 90 LEU A O 1
ATOM 676 N N . GLY A 1 91 ? 10.203 1.876 11.719 1 94.94 91 GLY A N 1
ATOM 677 C CA . GLY A 1 91 ? 11.414 2.604 11.375 1 94.94 91 GLY A CA 1
ATOM 678 C C . GLY A 1 91 ? 11.359 3.238 10 1 94.94 91 GLY A C 1
ATOM 679 O O . GLY A 1 91 ? 12.258 4 9.633 1 94.94 91 GLY A O 1
ATOM 680 N N . PHE A 1 92 ? 10.297 2.984 9.219 1 96.62 92 PHE A N 1
ATOM 681 C CA . PHE A 1 92 ? 10.133 3.555 7.887 1 96.62 92 PHE A CA 1
ATOM 682 C C . PHE A 1 92 ? 9.992 5.07 7.961 1 96.62 92 PHE A C 1
ATOM 684 O O . PHE A 1 92 ? 9.203 5.586 8.75 1 96.62 92 PHE A O 1
ATOM 691 N N . ASP A 1 93 ? 10.812 5.887 7.18 1 94.19 93 ASP A N 1
ATOM 692 C CA . ASP A 1 93 ? 10.734 7.344 7.16 1 94.19 93 ASP A CA 1
ATOM 693 C C . ASP A 1 93 ? 9.578 7.82 6.289 1 94.19 93 ASP A C 1
ATOM 695 O O . ASP A 1 93 ? 9.734 7.988 5.078 1 94.19 93 ASP A O 1
ATOM 699 N N . ARG A 1 94 ? 8.492 8.109 6.879 1 95.19 94 ARG A N 1
ATOM 700 C CA . ARG A 1 94 ? 7.254 8.461 6.191 1 95.19 94 ARG A CA 1
ATOM 701 C C . ARG A 1 94 ? 7.348 9.836 5.555 1 95.19 94 ARG A C 1
ATOM 703 O O . ARG A 1 94 ? 6.691 10.109 4.543 1 95.19 94 ARG A O 1
ATOM 710 N N . SER A 1 95 ? 8.172 10.727 6.117 1 92.31 95 SER A N 1
ATOM 711 C CA . SER A 1 95 ? 8.359 12.062 5.555 1 92.31 95 SER A CA 1
ATOM 712 C C . SER A 1 95 ? 9.195 12.008 4.277 1 92.31 95 SER A C 1
ATOM 714 O O . SER A 1 95 ? 8.82 12.602 3.262 1 92.31 95 SER A O 1
ATOM 716 N N . LEU A 1 96 ? 10.32 11.266 4.297 1 92.5 96 LEU A N 1
ATOM 717 C CA . LEU A 1 96 ? 11.195 11.125 3.143 1 92.5 96 LEU A CA 1
ATOM 718 C C . LEU A 1 96 ? 10.492 10.375 2.014 1 92.5 96 LEU A C 1
ATOM 720 O O . LEU A 1 96 ? 10.734 10.656 0.836 1 92.5 96 LEU A O 1
ATOM 724 N N . ASN A 1 97 ? 9.633 9.391 2.42 1 95.69 97 ASN A N 1
ATOM 725 C CA . ASN A 1 97 ? 8.922 8.562 1.454 1 95.69 97 ASN A CA 1
ATOM 726 C C . ASN A 1 97 ? 7.422 8.852 1.474 1 95.69 97 ASN A C 1
ATOM 728 O O . ASN A 1 97 ? 6.613 7.926 1.559 1 95.69 97 ASN A O 1
ATOM 732 N N . HIS A 1 98 ? 7.117 10.078 1.353 1 95.38 98 HIS A N 1
ATOM 733 C CA . HIS A 1 98 ? 5.758 10.562 1.573 1 95.38 98 HIS A CA 1
ATOM 734 C C . HIS A 1 98 ? 4.766 9.859 0.655 1 95.38 98 HIS A C 1
ATOM 736 O O . HIS A 1 98 ? 3.736 9.359 1.114 1 95.38 98 HIS A O 1
ATOM 742 N N . ASP A 1 99 ? 4.984 9.875 -0.684 1 97.06 99 ASP A N 1
ATOM 743 C CA . ASP A 1 99 ? 4.023 9.297 -1.621 1 97.06 99 ASP A CA 1
ATOM 744 C C . ASP A 1 99 ? 3.85 7.801 -1.375 1 97.06 99 ASP A C 1
ATOM 746 O O . ASP A 1 99 ? 2.74 7.273 -1.491 1 97.06 99 ASP A O 1
ATOM 750 N N . GLN A 1 100 ? 4.965 7.141 -1.093 1 97.94 100 GLN A N 1
ATOM 751 C CA . GLN A 1 100 ? 4.883 5.723 -0.749 1 97.94 100 GLN A CA 1
ATOM 752 C C . GLN A 1 100 ? 4.043 5.512 0.508 1 97.94 100 GLN A C 1
ATOM 754 O O . GLN A 1 100 ? 3.223 4.594 0.566 1 97.94 100 GLN A O 1
ATOM 759 N N . PHE A 1 101 ? 4.262 6.336 1.5 1 98.25 101 PHE A N 1
ATOM 760 C CA . PHE A 1 101 ? 3.463 6.293 2.719 1 98.25 101 PHE A CA 1
ATOM 761 C C . PHE A 1 101 ? 1.985 6.492 2.406 1 98.25 101 PHE A C 1
ATOM 763 O O . PHE A 1 101 ? 1.136 5.746 2.895 1 98.25 101 PHE A O 1
ATOM 770 N N . MET A 1 102 ? 1.669 7.406 1.52 1 98.69 102 MET A N 1
ATOM 771 C CA . MET A 1 102 ? 0.284 7.695 1.161 1 98.69 102 MET A CA 1
ATOM 772 C C . MET A 1 102 ? -0.337 6.527 0.401 1 98.69 102 MET A C 1
ATOM 774 O O . MET A 1 102 ? -1.534 6.266 0.53 1 98.69 102 MET A O 1
ATOM 778 N N . GLU A 1 103 ? 0.441 5.801 -0.361 1 98.69 103 GLU A N 1
ATOM 779 C CA . GLU A 1 103 ? -0.06 4.578 -0.982 1 98.69 103 GLU A CA 1
ATOM 780 C C . GLU A 1 103 ? -0.503 3.564 0.07 1 98.69 103 GLU A C 1
ATOM 782 O O . GLU A 1 103 ? -1.503 2.867 -0.114 1 98.69 103 GLU A O 1
ATOM 787 N N . GLY A 1 104 ? 0.263 3.467 1.182 1 98.56 104 GLY A N 1
ATOM 788 C CA . GLY A 1 104 ? -0.132 2.607 2.287 1 98.56 104 GLY A CA 1
ATOM 789 C C . GLY A 1 104 ? -1.431 3.037 2.943 1 98.56 104 GLY A C 1
ATOM 790 O O . GLY A 1 104 ? -2.275 2.201 3.266 1 98.56 104 GLY A O 1
ATOM 791 N N . VAL A 1 105 ? -1.579 4.348 3.104 1 98.62 105 VAL A N 1
ATOM 792 C CA . VAL A 1 105 ? -2.799 4.898 3.688 1 98.62 105 VAL A CA 1
ATOM 793 C C . VAL A 1 105 ? -3.992 4.57 2.793 1 98.62 105 VAL A C 1
ATOM 795 O O . VAL A 1 105 ? -5.074 4.242 3.287 1 98.62 105 VAL A O 1
ATOM 798 N N . LEU A 1 106 ? -3.795 4.633 1.52 1 98.69 106 LEU A N 1
ATOM 799 C CA . LEU A 1 106 ? -4.852 4.418 0.535 1 98.69 106 LEU A CA 1
ATOM 800 C C . LEU A 1 106 ? -5.219 2.941 0.449 1 98.69 106 LEU A C 1
ATOM 802 O O . LEU A 1 106 ? -6.402 2.594 0.412 1 98.69 106 LEU A O 1
ATOM 806 N N . HIS A 1 107 ? -4.219 2.023 0.51 1 98.56 107 HIS A N 1
ATOM 807 C CA . HIS A 1 107 ? -4.484 0.658 0.076 1 98.56 107 HIS A CA 1
ATOM 808 C C . HIS A 1 107 ? -4.387 -0.32 1.242 1 98.56 107 HIS A C 1
ATOM 810 O O . HIS A 1 107 ? -4.969 -1.406 1.198 1 98.56 107 HIS A O 1
ATOM 816 N N . VAL A 1 108 ? -3.645 0.019 2.305 1 98.75 108 VAL A N 1
ATOM 817 C CA . VAL A 1 108 ? -3.285 -1 3.287 1 98.75 108 VAL A CA 1
ATOM 818 C C . VAL A 1 108 ? -3.934 -0.674 4.629 1 98.75 108 VAL A C 1
ATOM 820 O O . VAL A 1 108 ? -4.535 -1.545 5.266 1 98.75 108 VAL A O 1
ATOM 823 N N . LEU A 1 109 ? -3.922 0.571 5.031 1 98.75 109 LEU A N 1
ATOM 824 C CA . LEU A 1 109 ? -4.449 1.011 6.316 1 98.75 109 LEU A CA 1
ATOM 825 C C . LEU A 1 109 ? -5.898 0.575 6.488 1 98.75 109 LEU A C 1
ATOM 827 O O . LEU A 1 109 ? -6.297 0.146 7.574 1 98.75 109 LEU A O 1
ATOM 831 N N . PRO A 1 110 ? -6.773 0.645 5.445 1 98.69 110 PRO A N 1
ATOM 832 C CA . PRO A 1 110 ? -8.188 0.302 5.621 1 98.69 110 PRO A CA 1
ATOM 833 C C . PRO A 1 110 ? -8.391 -1.114 6.156 1 98.69 110 PRO A C 1
ATOM 835 O O . PRO A 1 110 ? -9.297 -1.35 6.961 1 98.69 110 PRO A O 1
ATOM 838 N N . ALA A 1 111 ? -7.527 -2.039 5.715 1 98.69 111 ALA A N 1
ATOM 839 C CA . ALA A 1 111 ? -7.656 -3.418 6.18 1 98.69 111 ALA A CA 1
ATOM 840 C C . ALA A 1 111 ? -7.387 -3.518 7.68 1 98.69 111 ALA A C 1
ATOM 842 O O . ALA A 1 111 ? -8.055 -4.273 8.391 1 98.69 111 ALA A O 1
ATOM 843 N N . HIS A 1 112 ? -6.414 -2.811 8.172 1 98.81 112 HIS A N 1
ATOM 844 C CA . HIS A 1 112 ? -6.094 -2.799 9.602 1 98.81 112 HIS A CA 1
ATOM 845 C C . HIS A 1 112 ? -7.203 -2.133 10.406 1 98.81 112 HIS A C 1
ATOM 847 O O . HIS A 1 112 ? -7.539 -2.59 11.5 1 98.81 112 HIS A O 1
ATOM 853 N N . VAL A 1 113 ? -7.738 -1.06 9.867 1 98.81 113 VAL A N 1
ATOM 854 C CA . VAL A 1 113 ? -8.812 -0.341 10.547 1 98.81 113 VAL A CA 1
ATOM 855 C C . VAL A 1 113 ? -10.047 -1.229 10.641 1 98.81 113 VAL A C 1
ATOM 857 O O . VAL A 1 113 ? -10.727 -1.262 11.672 1 98.81 113 VAL A O 1
ATOM 860 N N . GLU A 1 114 ? -10.391 -1.881 9.555 1 98.56 114 GLU A N 1
ATOM 861 C CA . GLU A 1 114 ? -11.547 -2.771 9.562 1 98.56 114 GLU A CA 1
ATOM 862 C C . GLU A 1 114 ? -11.414 -3.828 10.656 1 98.56 114 GLU A C 1
ATOM 864 O O . GLU A 1 114 ? -12.367 -4.082 11.398 1 98.56 114 GLU A O 1
ATOM 869 N N . GLU A 1 115 ? -10.219 -4.484 10.688 1 98.12 115 GLU A N 1
ATOM 870 C CA . GLU A 1 115 ? -9.992 -5.484 11.727 1 98.12 115 GLU A CA 1
ATOM 871 C C . GLU A 1 115 ? -10.172 -4.887 13.125 1 98.12 115 GLU A C 1
ATOM 873 O O . GLU A 1 115 ? -10.797 -5.496 13.992 1 98.12 115 GLU A O 1
ATOM 878 N N . LEU A 1 116 ? -9.641 -3.701 13.383 1 98.62 116 LEU A N 1
ATOM 879 C CA . LEU A 1 116 ? -9.75 -3.016 14.664 1 98.62 116 LEU A CA 1
ATOM 880 C C . LEU A 1 116 ? -11.211 -2.695 14.984 1 98.62 116 LEU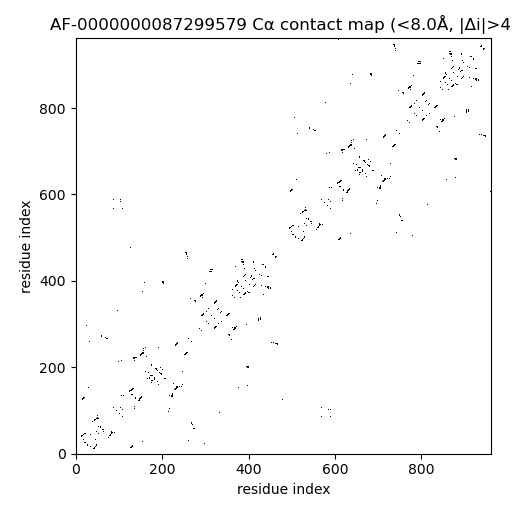 A C 1
ATOM 882 O O . LEU A 1 116 ? -11.664 -2.92 16.109 1 98.62 116 LEU A O 1
ATOM 886 N N . LEU A 1 117 ? -11.945 -2.129 13.992 1 98.62 117 LEU A N 1
ATOM 887 C CA . LEU A 1 117 ? -13.336 -1.725 14.211 1 98.62 117 LEU A CA 1
ATOM 888 C C . LEU A 1 117 ? -14.203 -2.928 14.562 1 98.62 117 LEU A C 1
ATOM 890 O O . LEU A 1 117 ? -15.086 -2.832 15.422 1 98.62 117 LEU A O 1
ATOM 894 N N . ARG A 1 118 ? -13.938 -4.074 13.938 1 97.5 118 ARG A N 1
ATOM 895 C CA . ARG A 1 118 ? -14.703 -5.277 14.234 1 97.5 118 ARG A CA 1
ATOM 896 C C . ARG A 1 118 ? -14.445 -5.742 15.672 1 97.5 118 ARG A C 1
ATOM 898 O O . ARG A 1 118 ? -15.32 -6.344 16.297 1 97.5 118 ARG A O 1
ATOM 905 N N . ARG A 1 119 ? -13.328 -5.406 16.188 1 97.44 119 ARG A N 1
ATOM 906 C CA . ARG A 1 119 ? -12.977 -5.777 17.562 1 97.44 119 ARG A CA 1
ATOM 907 C C . ARG A 1 119 ? -13.57 -4.793 18.562 1 97.44 119 ARG A C 1
ATOM 909 O O . ARG A 1 119 ? -14.023 -5.191 19.641 1 97.44 119 ARG A O 1
ATOM 916 N N . VAL A 1 120 ? -13.625 -3.461 18.219 1 97.44 120 VAL A N 1
ATOM 917 C CA . VAL A 1 120 ? -13.922 -2.453 19.234 1 97.44 120 VAL A CA 1
ATOM 918 C C . VAL A 1 120 ? -15.406 -2.086 19.172 1 97.44 120 VAL A C 1
ATOM 920 O O . VAL A 1 120 ? -15.961 -1.569 20.156 1 97.44 120 VAL A O 1
ATOM 923 N N . VAL A 1 121 ? -16.016 -2.285 18.031 1 97.19 121 VAL A N 1
ATOM 924 C CA . VAL A 1 121 ? -17.438 -2.008 17.906 1 97.19 121 VAL A CA 1
ATOM 925 C C . VAL A 1 121 ? -18.25 -3.211 18.406 1 97.19 121 VAL A C 1
ATOM 927 O O . VAL A 1 121 ? -18.625 -4.082 17.609 1 97.19 121 VAL A O 1
ATOM 930 N N . LEU A 1 122 ? -18.594 -3.221 19.625 1 93.62 122 LEU A N 1
ATOM 931 C CA . LEU A 1 122 ? -19.266 -4.344 20.266 1 93.62 122 LEU A CA 1
ATOM 932 C C . LEU A 1 122 ? -20.781 -4.23 20.109 1 93.62 122 LEU A C 1
ATOM 934 O O . LEU A 1 122 ? -21.469 -5.242 19.984 1 93.62 122 LEU A O 1
ATOM 938 N N . ASP A 1 123 ? -21.281 -3.025 20.141 1 94.44 123 ASP A N 1
ATOM 939 C CA . ASP A 1 123 ? -22.703 -2.742 19.969 1 94.44 123 ASP A CA 1
ATOM 940 C C . ASP A 1 123 ? -22.922 -1.649 18.922 1 94.44 123 ASP A C 1
ATOM 942 O O . ASP A 1 123 ? -23 -0.466 19.266 1 94.44 123 ASP A O 1
ATOM 946 N N . PRO A 1 124 ? -23.141 -2.041 17.719 1 94.81 124 PRO A N 1
ATOM 947 C CA . PRO A 1 124 ? -23.297 -1.065 16.641 1 94.81 124 PRO A CA 1
ATOM 948 C C . PRO A 1 124 ? -24.438 -0.08 16.891 1 94.81 124 PRO A C 1
ATOM 950 O O . PRO A 1 124 ? -24.359 1.085 16.5 1 94.81 124 PRO A O 1
ATOM 953 N N . ALA A 1 125 ? -25.406 -0.463 17.562 1 94 125 ALA A N 1
ATOM 954 C CA . ALA A 1 125 ? -26.578 0.375 17.797 1 94 125 ALA A CA 1
ATOM 955 C C . ALA A 1 125 ? -26.219 1.573 18.672 1 94 125 ALA A C 1
ATOM 957 O O . ALA A 1 125 ? -26.875 2.619 18.594 1 94 125 ALA A O 1
ATOM 958 N N . SER A 1 126 ? -25.234 1.438 19.469 1 95.31 126 SER A N 1
ATOM 959 C CA . SE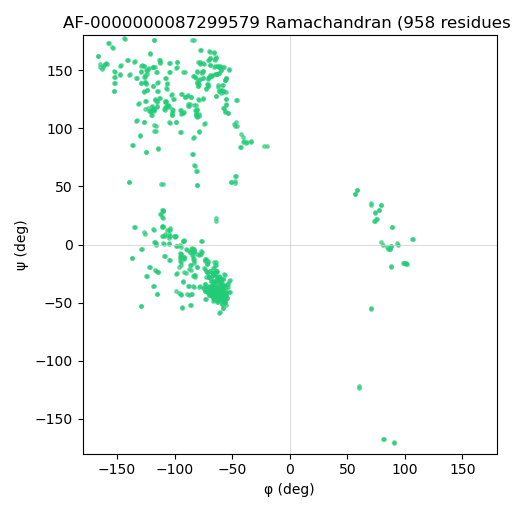R A 1 126 ? -24.859 2.508 20.391 1 95.31 126 SER A CA 1
ATOM 960 C C . SER A 1 126 ? -23.531 3.137 19.984 1 95.31 126 SER A C 1
ATOM 962 O O . SER A 1 126 ? -22.938 3.893 20.766 1 95.31 126 SER A O 1
ATOM 964 N N . THR A 1 127 ? -23 2.768 18.844 1 97 127 THR A N 1
ATOM 965 C CA . THR A 1 127 ? -21.672 3.205 18.438 1 97 127 THR A CA 1
ATOM 966 C C . THR A 1 127 ? -21.75 4.098 17.203 1 97 127 THR A C 1
ATOM 968 O O . THR A 1 127 ? -22.578 3.877 16.312 1 97 127 THR A O 1
ATOM 971 N N . CYS A 1 128 ? -20.953 5.137 17.172 1 97.88 128 CYS A N 1
ATOM 972 C CA . CYS A 1 128 ? -20.734 5.934 15.977 1 97.88 128 CYS A CA 1
ATOM 973 C C . CYS A 1 128 ? -19.266 5.984 15.609 1 97.88 128 CYS A C 1
ATOM 975 O O . CYS A 1 128 ? -18.391 5.777 16.469 1 97.88 128 CYS A O 1
ATOM 977 N N . LEU A 1 129 ? -19 6.125 14.352 1 98.75 129 LEU A N 1
ATOM 978 C CA . LEU A 1 129 ? -17.656 6.281 13.836 1 98.75 129 LEU A CA 1
ATOM 979 C C . LEU A 1 129 ? -17.359 7.742 13.508 1 98.75 129 LEU A C 1
ATOM 981 O O . LEU A 1 129 ? -18.062 8.352 12.703 1 98.75 129 LEU A O 1
ATOM 985 N N . VAL A 1 130 ? -16.406 8.375 14.195 1 98.88 130 VAL A N 1
ATOM 986 C CA . VAL A 1 130 ? -15.898 9.703 13.891 1 98.88 130 VAL A CA 1
ATOM 987 C C . VAL A 1 130 ? -14.531 9.602 13.227 1 98.88 130 VAL A C 1
ATOM 989 O O . VAL A 1 130 ? -13.523 9.359 13.898 1 98.88 130 VAL A O 1
ATOM 992 N N . ALA A 1 131 ? -14.492 9.805 11.969 1 98.88 131 ALA A N 1
ATOM 993 C CA . ALA A 1 131 ? -13.258 9.594 11.219 1 98.88 131 ALA A CA 1
ATOM 994 C C . ALA A 1 131 ? -12.891 10.844 10.414 1 98.88 131 ALA A C 1
ATOM 996 O O . ALA A 1 131 ? -13.766 11.547 9.914 1 98.88 131 ALA A O 1
ATOM 997 N N . ASP A 1 132 ? -11.594 11.086 10.328 1 98.88 132 ASP A N 1
ATOM 998 C CA . ASP A 1 132 ? -11.102 12.195 9.516 1 98.88 132 ASP A CA 1
ATOM 999 C C . ASP A 1 132 ? -11.602 12.102 8.078 1 98.88 132 ASP A C 1
ATOM 1001 O O . ASP A 1 132 ? -11.648 11.008 7.504 1 98.88 132 ASP A O 1
ATOM 1005 N N . THR A 1 133 ? -11.906 13.219 7.457 1 98.75 133 THR A N 1
ATOM 1006 C CA . THR A 1 133 ? -12.547 13.289 6.148 1 98.75 133 THR A CA 1
ATOM 1007 C C . THR A 1 133 ? -11.617 12.75 5.066 1 98.75 133 THR A C 1
ATOM 1009 O O . THR A 1 133 ? -12.086 12.234 4.047 1 98.75 133 THR A O 1
ATOM 1012 N N . PHE A 1 134 ? -10.336 12.766 5.262 1 98.62 134 PHE A N 1
ATOM 1013 C CA . PHE A 1 134 ? -9.398 12.43 4.203 1 98.62 134 PHE A CA 1
ATOM 1014 C C . PHE A 1 134 ? -9.227 10.914 4.098 1 98.62 134 PHE A C 1
ATOM 1016 O O . PHE A 1 134 ? -8.562 10.422 3.186 1 98.62 134 PHE A O 1
ATOM 1023 N N . PHE A 1 135 ? -9.828 10.156 5.016 1 98.81 135 PHE A N 1
ATOM 1024 C CA . PHE A 1 135 ? -9.758 8.703 4.871 1 98.81 135 PHE A CA 1
ATOM 1025 C C . PHE A 1 135 ? -10.609 8.242 3.695 1 98.81 135 PHE A C 1
ATOM 1027 O O . PHE A 1 135 ? -11.594 8.891 3.338 1 98.81 135 PHE A O 1
ATOM 1034 N N . VAL A 1 136 ? -10.336 7.07 3.17 1 98.75 136 VAL A N 1
ATOM 1035 C CA . VAL A 1 136 ? -10.969 6.598 1.941 1 98.75 136 VAL A CA 1
ATOM 1036 C C . VAL A 1 136 ? -11.906 5.438 2.256 1 98.75 136 VAL A C 1
ATOM 1038 O O . VAL A 1 136 ? -12.273 4.668 1.362 1 98.75 136 VAL A O 1
ATOM 1041 N N . TRP A 1 137 ? -12.289 5.207 3.514 1 98.69 137 TRP A N 1
ATOM 1042 C CA . TRP A 1 137 ? -12.945 3.955 3.867 1 98.69 137 TRP A CA 1
ATOM 1043 C C . TRP A 1 137 ? -14.125 4.207 4.809 1 98.69 137 TRP A C 1
ATOM 1045 O O . TRP A 1 137 ? -14.906 3.297 5.086 1 98.69 137 TRP A O 1
ATOM 1055 N N . PRO A 1 138 ? -14.312 5.457 5.418 1 98.81 138 PRO A N 1
ATOM 1056 C CA . PRO A 1 138 ? -15.188 5.57 6.586 1 98.81 138 PRO A CA 1
ATOM 1057 C C . PRO A 1 138 ? -16.641 5.238 6.262 1 98.81 138 PRO A C 1
ATOM 1059 O O . PRO A 1 138 ? -17.297 4.523 7.027 1 98.81 138 PRO A O 1
ATOM 1062 N N . ALA A 1 139 ? -17.156 5.742 5.145 1 98.75 139 ALA A N 1
ATOM 1063 C CA . ALA A 1 139 ? -18.547 5.469 4.797 1 98.75 139 ALA A CA 1
ATOM 1064 C C . ALA A 1 139 ? -18.766 3.982 4.52 1 98.75 139 ALA A C 1
ATOM 1066 O O . ALA A 1 139 ? -19.75 3.4 4.961 1 98.75 139 ALA A O 1
ATOM 1067 N N . THR A 1 140 ? -17.828 3.395 3.82 1 98.56 140 THR A N 1
ATOM 1068 C CA . THR A 1 140 ? -17.891 1.985 3.447 1 98.56 140 THR A CA 1
ATOM 1069 C C . THR A 1 140 ? -17.875 1.097 4.688 1 98.56 140 THR A C 1
ATOM 1071 O O . THR A 1 140 ? -18.734 0.226 4.844 1 98.56 140 THR A O 1
ATOM 1074 N N . LEU A 1 141 ? -16.984 1.334 5.598 1 98.56 141 LEU A N 1
ATOM 1075 C CA . LEU A 1 141 ? -16.859 0.5 6.789 1 98.56 141 LEU A CA 1
ATOM 1076 C C . LEU A 1 141 ? -18 0.777 7.762 1 98.56 141 LEU A C 1
ATOM 1078 O O . LEU A 1 141 ? -18.484 -0.134 8.445 1 98.56 141 LEU A O 1
ATOM 1082 N N . ALA A 1 142 ? -18.406 2.047 7.836 1 98.62 142 ALA A N 1
ATOM 1083 C CA . ALA A 1 142 ? -19.547 2.377 8.695 1 98.62 142 ALA A CA 1
ATOM 1084 C C . ALA A 1 142 ? -20.797 1.634 8.242 1 98.62 142 ALA A C 1
ATOM 1086 O O . ALA A 1 142 ? -21.531 1.091 9.07 1 98.62 142 ALA A O 1
ATOM 1087 N N . ARG A 1 143 ? -21.031 1.598 6.953 1 98.25 143 ARG A N 1
ATOM 1088 C CA . ARG A 1 143 ? -22.172 0.881 6.402 1 98.25 143 ARG A CA 1
ATOM 1089 C C . ARG A 1 143 ? -22.094 -0.611 6.703 1 98.25 143 ARG A C 1
ATOM 1091 O O . ARG A 1 143 ? -23.078 -1.229 7.109 1 98.25 143 ARG A O 1
ATOM 1098 N N . ALA A 1 144 ? -20.906 -1.139 6.516 1 97.44 144 ALA A N 1
ATOM 1099 C CA . ALA A 1 144 ? -20.703 -2.564 6.754 1 97.44 144 ALA A CA 1
ATOM 1100 C C . ALA A 1 144 ? -20.953 -2.92 8.219 1 97.44 144 ALA A C 1
ATOM 1102 O O . ALA A 1 144 ? -21.438 -4.012 8.523 1 97.44 144 ALA A O 1
ATOM 1103 N N . LEU A 1 145 ? -20.688 -1.985 9.148 1 97.75 145 LEU A N 1
ATOM 1104 C CA . LEU A 1 145 ? -20.797 -2.234 10.578 1 97.75 145 LEU A CA 1
ATOM 1105 C C . LEU A 1 145 ? -22.156 -1.79 11.102 1 97.75 145 LEU A C 1
ATOM 1107 O O . LEU A 1 145 ? -22.531 -2.115 12.227 1 97.75 145 LEU A O 1
ATOM 1111 N N . GLY A 1 146 ? -22.875 -1.097 10.258 1 97 146 GLY A N 1
ATOM 1112 C CA . GLY A 1 146 ? -24.188 -0.596 10.664 1 97 146 GLY A CA 1
ATOM 1113 C C . GLY A 1 146 ? -24.109 0.524 11.688 1 97 146 GLY A C 1
ATOM 1114 O O . GLY A 1 146 ? -24.906 0.575 12.625 1 97 146 GLY A O 1
ATOM 1115 N N . VAL A 1 147 ? -23.109 1.378 11.625 1 98 147 VAL A N 1
ATOM 1116 C CA . VAL A 1 147 ? -22.953 2.496 12.547 1 98 147 VAL A CA 1
ATOM 1117 C C . VAL A 1 147 ? -23.031 3.814 11.781 1 98 147 VAL A C 1
ATOM 1119 O O . VAL A 1 147 ? -22.703 3.865 10.594 1 98 147 VAL A O 1
ATOM 1122 N N . PRO A 1 148 ? -23.453 4.922 12.414 1 98 148 PRO A N 1
ATOM 1123 C CA . PRO A 1 148 ? -23.391 6.23 11.75 1 98 148 PRO A CA 1
ATOM 1124 C C . PRO A 1 148 ? -21.953 6.703 11.531 1 98 148 PRO A C 1
ATOM 1126 O O . PRO A 1 148 ? -21.078 6.434 12.359 1 98 148 PRO A O 1
ATOM 1129 N N . TYR A 1 149 ? -21.719 7.379 10.469 1 98.62 149 TYR A N 1
ATOM 1130 C CA . TYR A 1 149 ? -20.422 7.941 10.117 1 98.62 149 TYR A CA 1
ATOM 1131 C C . TYR A 1 149 ? -20.438 9.461 10.258 1 98.62 149 TYR A C 1
ATOM 1133 O O . TYR A 1 149 ? -21.234 10.148 9.617 1 98.62 149 TYR A O 1
ATOM 1141 N N . VAL A 1 150 ? -19.625 9.953 11.109 1 98.81 150 VAL A N 1
ATOM 1142 C CA . VAL A 1 150 ? -19.359 11.383 11.273 1 98.81 150 VAL A CA 1
ATOM 1143 C C . VAL A 1 150 ? -18.031 11.734 10.609 1 98.81 150 VAL A C 1
ATOM 1145 O O . VAL A 1 150 ? -16.969 11.312 11.055 1 98.81 150 VAL A O 1
ATOM 1148 N N . SER A 1 151 ? -18.125 12.508 9.516 1 98.88 151 SER A N 1
ATOM 1149 C CA . SER A 1 151 ? -16.922 13.023 8.875 1 98.88 151 SER A CA 1
ATOM 1150 C C . SER A 1 151 ? -16.359 14.219 9.633 1 98.88 151 SER A C 1
ATOM 1152 O O . SER A 1 151 ? -16.984 15.281 9.68 1 98.88 151 SER A O 1
ATOM 1154 N N . PHE A 1 152 ? -15.188 14.047 10.25 1 98.94 152 PHE A N 1
ATOM 1155 C CA . PHE A 1 152 ? -14.57 15.133 11.008 1 98.94 152 PHE A CA 1
ATOM 1156 C C . PHE A 1 152 ? -13.602 15.922 10.133 1 98.94 152 PHE A C 1
ATOM 1158 O O . PHE A 1 152 ? -12.586 15.383 9.688 1 98.94 152 PHE A O 1
ATOM 1165 N N . TRP A 1 153 ? -13.906 17.109 9.859 1 98.81 153 TRP A N 1
ATOM 1166 C CA . TRP A 1 153 ? -13.141 18.016 9 1 98.81 153 TRP A CA 1
ATOM 1167 C C . TRP A 1 153 ? -12.383 19.047 9.82 1 98.81 153 TRP A C 1
ATOM 1169 O O . TRP A 1 153 ? -13 19.875 10.508 1 98.81 153 TRP A O 1
ATOM 1179 N N . THR A 1 154 ? -11.047 19.016 9.688 1 98.19 154 THR A N 1
ATOM 1180 C CA . THR A 1 154 ? -10.211 19.781 10.594 1 98.19 154 THR A CA 1
ATOM 1181 C C . THR A 1 154 ? -9.766 21.094 9.938 1 98.19 154 THR A C 1
ATOM 1183 O O . THR A 1 154 ? -8.914 21.797 10.477 1 98.19 154 THR A O 1
ATOM 1186 N N . GLU A 1 155 ? -10.273 21.453 8.758 1 98.25 155 GLU A N 1
ATOM 1187 C CA . GLU A 1 155 ? -9.945 22.656 7.992 1 98.25 155 GLU A CA 1
ATOM 1188 C C . GLU A 1 155 ? -11.164 23.547 7.812 1 98.25 155 GLU A C 1
ATOM 1190 O O . GLU A 1 155 ? -12.25 23.234 8.312 1 98.25 155 GLU A O 1
ATOM 1195 N N . PRO A 1 156 ? -11.062 24.734 7.203 1 98.38 156 PRO A N 1
ATOM 1196 C CA . PRO A 1 156 ? -12.219 25.625 7.039 1 98.38 156 PRO A CA 1
ATOM 1197 C C . PRO A 1 156 ? -13.312 25.016 6.164 1 98.38 156 PRO A C 1
ATOM 1199 O O . PRO A 1 156 ? -13.023 24.203 5.281 1 98.38 156 PRO A O 1
ATOM 1202 N N . ALA A 1 157 ? -14.523 25.469 6.398 1 98.75 157 ALA A N 1
ATOM 1203 C CA . ALA A 1 157 ? -15.664 25.016 5.602 1 98.75 157 ALA A CA 1
ATOM 1204 C C . ALA A 1 157 ? -15.445 25.328 4.121 1 98.75 157 ALA A C 1
ATOM 1206 O O . ALA A 1 157 ? -15.883 24.562 3.254 1 98.75 157 ALA A O 1
ATOM 1207 N N . LEU A 1 158 ? -14.758 26.422 3.834 1 98.69 158 LEU A N 1
ATOM 1208 C CA . LEU A 1 158 ? -14.461 26.812 2.459 1 98.69 158 LEU A CA 1
ATOM 1209 C C . LEU A 1 158 ? -13.734 25.688 1.721 1 98.69 158 LEU A C 1
ATOM 1211 O O . LEU A 1 158 ? -14.102 25.344 0.594 1 98.69 158 LEU A O 1
ATOM 1215 N N . ILE A 1 159 ? -12.781 25.125 2.35 1 98.75 159 ILE A N 1
ATOM 1216 C CA . ILE A 1 159 ? -11.969 24.094 1.725 1 98.75 159 ILE A CA 1
ATOM 1217 C C . ILE A 1 159 ? -12.797 22.812 1.544 1 98.75 159 ILE A C 1
ATOM 1219 O O . ILE A 1 159 ? -12.695 22.141 0.516 1 98.75 159 ILE A O 1
ATOM 1223 N N . PHE A 1 160 ? -13.594 22.453 2.566 1 98.75 160 PHE A N 1
ATOM 1224 C CA . PHE A 1 160 ? -14.508 21.328 2.42 1 98.75 160 PHE A CA 1
ATOM 1225 C C . PHE A 1 160 ? -15.398 21.516 1.2 1 98.75 160 PHE A C 1
ATOM 1227 O O . PHE A 1 160 ? -15.57 20.594 0.401 1 98.75 160 PHE A O 1
ATOM 1234 N N . ALA A 1 161 ? -15.953 22.719 1.054 1 98.75 161 ALA A N 1
ATOM 1235 C CA . ALA A 1 161 ? -16.875 23.016 -0.04 1 98.75 161 ALA A CA 1
ATOM 1236 C C . ALA A 1 161 ? -16.188 22.875 -1.394 1 98.75 161 ALA A C 1
ATOM 1238 O O . ALA A 1 161 ? -16.766 22.328 -2.338 1 98.75 161 ALA A O 1
ATOM 1239 N N . LEU A 1 162 ? -14.977 23.375 -1.471 1 98.69 162 LEU A N 1
ATOM 1240 C CA . LEU A 1 162 ? -14.234 23.328 -2.723 1 98.69 162 LEU A CA 1
ATOM 1241 C C . LEU A 1 162 ? -13.938 21.875 -3.113 1 98.69 162 LEU A C 1
ATOM 1243 O O . LEU A 1 162 ? -14.094 21.5 -4.273 1 98.69 162 LEU A O 1
ATOM 1247 N N . TYR A 1 163 ? -13.516 21.078 -2.141 1 98.62 163 TYR A N 1
ATOM 1248 C CA . TYR A 1 163 ? -13.273 19.656 -2.418 1 98.62 163 TYR A CA 1
ATOM 1249 C C . TYR A 1 163 ? -14.578 18.938 -2.721 1 98.62 163 TYR A C 1
ATOM 1251 O O . TYR A 1 163 ? -14.633 18.094 -3.619 1 98.62 163 TYR A O 1
ATOM 1259 N N . TYR A 1 164 ? -15.602 19.25 -1.93 1 98.38 164 TYR A N 1
ATOM 1260 C CA . TYR A 1 164 ? -16.906 18.594 -2.074 1 98.38 164 TYR A CA 1
ATOM 1261 C C . TYR A 1 164 ? -17.469 18.828 -3.471 1 98.38 164 TYR A C 1
ATOM 1263 O O . TYR A 1 164 ? -18.141 17.953 -4.02 1 98.38 164 TYR A O 1
ATOM 1271 N N . HIS A 1 165 ? -17.172 19.969 -4.137 1 98.12 165 HIS A N 1
ATOM 1272 C CA . HIS A 1 165 ? -17.703 20.328 -5.441 1 98.12 165 HIS A CA 1
ATOM 1273 C C . HIS A 1 165 ? -16.609 20.312 -6.508 1 98.12 165 HIS A C 1
ATOM 1275 O O . HIS A 1 165 ? -16.641 21.125 -7.438 1 98.12 165 HIS A O 1
ATOM 1281 N N . MET A 1 166 ? -15.602 19.531 -6.285 1 97.25 166 MET A N 1
ATOM 1282 C CA . MET A 1 166 ? -14.508 19.453 -7.25 1 97.25 166 MET A CA 1
ATOM 1283 C C . MET A 1 166 ? -15.031 19.047 -8.633 1 97.25 166 MET A C 1
ATOM 1285 O O . MET A 1 166 ? -14.43 19.406 -9.648 1 97.25 166 MET A O 1
ATOM 1289 N N . ASP A 1 167 ? -16.172 18.344 -8.695 1 96.81 167 ASP A N 1
ATOM 1290 C CA . ASP A 1 167 ? -16.781 17.969 -9.969 1 96.81 167 ASP A CA 1
ATOM 1291 C C . ASP A 1 167 ? -17.188 19.203 -10.766 1 96.81 167 ASP A C 1
ATOM 1293 O O . ASP A 1 167 ? -17.078 19.219 -12 1 96.81 167 ASP A O 1
ATOM 1297 N N . LEU A 1 168 ? -17.641 20.234 -10.078 1 97.88 168 LEU A N 1
ATOM 1298 C CA . LEU A 1 168 ? -17.984 21.484 -10.742 1 97.88 168 LEU A CA 1
ATOM 1299 C C . LEU A 1 168 ? -16.734 22.156 -11.305 1 97.88 168 LEU A C 1
ATOM 1301 O O . LEU A 1 168 ? -16.766 22.734 -12.398 1 97.88 168 LEU A O 1
ATOM 1305 N N . LEU A 1 169 ? -15.656 22.125 -10.547 1 97.81 169 LEU A N 1
ATOM 1306 C CA . LEU A 1 169 ? -14.391 22.672 -11.023 1 97.81 169 LEU A CA 1
ATOM 1307 C C . LEU A 1 169 ? -13.93 21.969 -12.289 1 97.81 169 LEU A C 1
ATOM 1309 O O . LEU A 1 169 ? -13.438 22.594 -13.227 1 97.81 169 LEU A O 1
ATOM 1313 N N . THR A 1 170 ? -14.086 20.625 -12.234 1 96.5 170 THR A N 1
ATOM 1314 C CA . THR A 1 170 ? -13.719 19.812 -13.391 1 96.5 170 THR A CA 1
ATOM 1315 C C . THR A 1 170 ? -14.625 20.125 -14.578 1 96.5 170 THR A C 1
ATOM 1317 O O . THR A 1 170 ? -14.141 20.344 -15.695 1 96.5 170 THR A O 1
ATOM 1320 N N . LYS A 1 171 ? -15.914 20.188 -14.359 1 96.38 171 LYS A N 1
ATOM 1321 C CA . LYS A 1 171 ? -16.906 20.453 -15.398 1 96.38 171 LYS A CA 1
ATOM 1322 C C . LYS A 1 171 ? -16.656 21.797 -16.062 1 96.38 171 LYS A C 1
ATOM 1324 O O . LYS A 1 171 ? -16.844 21.938 -17.281 1 96.38 171 LYS A O 1
ATOM 1329 N N . HIS A 1 172 ? -16.219 22.719 -15.297 1 96.44 172 HIS A N 1
ATOM 1330 C CA . HIS A 1 172 ? -16.031 24.078 -15.812 1 96.44 172 HIS A CA 1
ATOM 1331 C C . HIS A 1 172 ? -14.602 24.297 -16.281 1 96.44 172 HIS A C 1
ATOM 1333 O O . HIS A 1 172 ? -14.234 25.422 -16.625 1 96.44 172 HIS A O 1
ATOM 1339 N N . GLY A 1 173 ? -13.742 23.281 -16.125 1 95.88 173 GLY A N 1
ATOM 1340 C CA . GLY A 1 173 ? -12.422 23.312 -16.734 1 95.88 173 GLY A CA 1
ATOM 1341 C C . GLY A 1 173 ? -11.375 23.953 -15.844 1 95.88 173 GLY A C 1
ATOM 1342 O O . GLY A 1 173 ? -10.289 24.312 -16.312 1 95.88 173 GLY A O 1
ATOM 1343 N N . HIS A 1 174 ? -11.617 24.141 -14.562 1 97.06 174 HIS A N 1
ATOM 1344 C CA . HIS A 1 174 ? -10.672 24.781 -13.656 1 97.06 174 HIS A CA 1
ATOM 1345 C C . HIS A 1 174 ? -9.773 23.75 -12.977 1 97.06 174 HIS A C 1
ATOM 1347 O O . HIS A 1 174 ? -8.766 24.109 -12.359 1 97.06 174 HIS A O 1
ATOM 1353 N N . PHE A 1 175 ? -10.133 22.484 -13.141 1 95.81 175 PHE A N 1
ATOM 1354 C CA . PHE A 1 175 ? -9.406 21.406 -12.492 1 95.81 175 PHE A CA 1
ATOM 1355 C C . PHE A 1 175 ? -9.531 20.109 -13.297 1 95.81 175 PHE A C 1
ATOM 1357 O O . PHE A 1 175 ? -10.57 19.859 -13.906 1 95.81 175 PHE A O 1
ATOM 1364 N N . ASN A 1 176 ? -8.422 19.312 -13.305 1 92.19 176 ASN A N 1
ATOM 1365 C CA . ASN A 1 176 ? -8.414 17.984 -13.914 1 92.19 176 ASN A CA 1
ATOM 1366 C C . ASN A 1 176 ? -8.828 18.031 -15.383 1 92.19 176 ASN A C 1
ATOM 1368 O O . ASN A 1 176 ? -9.711 17.281 -15.812 1 92.19 176 ASN A O 1
ATOM 1372 N N . SER A 1 177 ? -8.281 19.047 -16.109 1 82.94 177 SER A N 1
ATOM 1373 C CA . SER A 1 177 ? -8.656 19.266 -17.5 1 82.94 177 SER A CA 1
ATOM 1374 C C . SER A 1 177 ? -7.875 18.344 -18.438 1 82.94 177 SER A C 1
ATOM 1376 O O . SER A 1 177 ? -8.016 18.438 -19.656 1 82.94 177 SER A O 1
ATOM 1378 N N . LYS A 1 178 ? -8.055 17.125 -18.422 1 74.56 178 LYS A N 1
ATOM 1379 C CA . LYS A 1 178 ? -7.477 16.031 -19.219 1 74.56 178 LYS A CA 1
ATOM 1380 C C . LYS A 1 178 ? -6.883 16.562 -20.516 1 74.56 178 LYS A C 1
ATOM 1382 O O . LYS A 1 178 ? -7.562 16.594 -21.547 1 74.56 178 LYS A O 1
ATOM 1387 N N . GLY A 1 179 ? -5.613 17.062 -20.562 1 71.19 179 GLY A N 1
ATOM 1388 C CA . GLY A 1 179 ? -4.918 17.391 -21.781 1 71.19 179 GLY A CA 1
ATOM 1389 C C . GLY A 1 179 ? -4.922 18.875 -22.094 1 71.19 179 GLY A C 1
ATOM 1390 O O . GLY A 1 179 ? -4.242 19.328 -23.016 1 71.19 179 GLY A O 1
ATOM 1391 N N . THR A 1 180 ? -5.824 19.562 -21.422 1 81.31 180 THR A N 1
ATOM 1392 C CA . THR A 1 180 ? -5.816 21.016 -21.625 1 81.31 180 THR A CA 1
ATOM 1393 C C . THR A 1 180 ? -5.379 21.734 -20.344 1 81.31 180 THR A C 1
ATOM 1395 O O . THR A 1 180 ? -5.391 21.141 -19.266 1 81.31 180 THR A O 1
ATOM 1398 N N . LYS A 1 181 ? -4.895 22.938 -20.578 1 85.62 181 LYS A N 1
ATOM 1399 C CA . LYS A 1 181 ? -4.523 23.766 -19.422 1 85.62 181 LYS A CA 1
ATOM 1400 C C . LYS A 1 181 ? -5.762 24.25 -18.672 1 85.62 181 LYS A C 1
ATOM 1402 O O . LYS A 1 181 ? -6.727 24.703 -19.297 1 85.62 181 LYS A O 1
ATOM 1407 N N . PRO A 1 182 ? -5.734 24.188 -17.344 1 91.62 182 PRO A N 1
ATOM 1408 C CA . PRO A 1 182 ? -6.887 24.656 -16.578 1 91.62 182 PRO A CA 1
ATOM 1409 C C . PRO A 1 182 ? -7.156 26.141 -16.75 1 91.62 182 PRO A C 1
ATOM 1411 O O . PRO A 1 182 ? -6.219 26.938 -16.859 1 91.62 182 PRO A O 1
ATOM 1414 N N . ARG A 1 183 ? -8.414 26.469 -16.703 1 93.88 183 ARG A N 1
ATOM 1415 C CA . ARG A 1 183 ? -8.82 27.875 -16.766 1 93.88 183 ARG A CA 1
ATOM 1416 C C . ARG A 1 183 ? -8.258 28.656 -15.594 1 93.88 183 ARG A C 1
ATOM 1418 O O . ARG A 1 183 ? -8.141 28.141 -14.484 1 93.88 183 ARG A O 1
ATOM 1425 N N . LYS A 1 184 ? -7.969 29.984 -15.883 1 93.44 184 LYS A N 1
ATOM 1426 C CA . LYS A 1 184 ? -7.34 30.797 -14.844 1 93.44 184 LYS A CA 1
ATOM 1427 C C . LYS A 1 184 ? -8.242 31.953 -14.438 1 93.44 184 LYS A C 1
ATOM 1429 O O . LYS A 1 184 ? -7.875 32.781 -13.586 1 93.44 184 LYS A O 1
ATOM 1434 N N . ASP A 1 185 ? -9.383 32.031 -15 1 96.94 185 ASP A N 1
ATOM 1435 C CA . ASP A 1 185 ? -10.305 33.094 -14.648 1 96.94 185 ASP A CA 1
ATOM 1436 C C . ASP A 1 185 ? -11 32.812 -13.312 1 96.94 185 ASP A C 1
ATOM 1438 O O . ASP A 1 185 ? -10.977 31.688 -12.836 1 96.94 185 ASP A O 1
ATOM 1442 N N . THR A 1 186 ? -11.609 33.781 -12.828 1 98 186 THR A N 1
ATOM 1443 C CA . THR A 1 186 ? -12.227 33.75 -11.508 1 98 186 THR A CA 1
ATOM 1444 C C . THR A 1 186 ? -13.336 32.688 -11.453 1 98 186 THR A C 1
ATOM 1446 O O . THR A 1 186 ? -14.117 32.562 -12.398 1 98 186 THR A O 1
ATOM 1449 N N . ILE A 1 187 ? -13.406 31.922 -10.375 1 98.38 187 ILE A N 1
ATOM 1450 C CA . ILE A 1 187 ? -14.422 30.906 -10.133 1 98.38 187 ILE A CA 1
ATOM 1451 C C . ILE A 1 187 ? -15.602 31.516 -9.375 1 98.38 187 ILE A C 1
ATOM 1453 O O . ILE A 1 187 ? -15.414 32.125 -8.305 1 98.38 187 ILE A O 1
ATOM 1457 N N . THR A 1 188 ? -16.844 31.375 -9.867 1 98.38 188 THR A N 1
ATOM 1458 C CA . THR A 1 188 ? -17.984 32.031 -9.258 1 98.38 188 THR A CA 1
ATOM 1459 C C . THR A 1 188 ? -19.172 31.094 -9.117 1 98.38 188 THR A C 1
ATOM 1461 O O . THR A 1 188 ? -20.297 31.516 -8.844 1 98.38 188 THR A O 1
ATOM 1464 N N . TYR A 1 189 ? -18.891 29.797 -9.266 1 98.31 189 TYR A N 1
ATOM 1465 C CA . TYR A 1 189 ? -20.016 28.891 -9.43 1 98.31 189 TYR A CA 1
ATOM 1466 C C . TYR A 1 189 ? -20.094 27.906 -8.273 1 98.31 189 TYR A C 1
ATOM 1468 O O . TYR A 1 189 ? -20.969 27.031 -8.25 1 98.31 189 TYR A O 1
ATOM 1476 N N . ILE A 1 190 ? -19.234 27.906 -7.297 1 98.5 190 ILE A N 1
ATOM 1477 C CA . ILE A 1 190 ? -19.266 27 -6.156 1 98.5 190 ILE A CA 1
ATOM 1478 C C . ILE A 1 190 ? -20.312 27.469 -5.148 1 98.5 190 ILE A C 1
ATOM 1480 O O . ILE A 1 190 ? -20.25 28.609 -4.66 1 98.5 190 ILE A O 1
ATOM 1484 N N . PRO A 1 191 ? -21.266 26.641 -4.766 1 98.44 191 PRO A N 1
ATOM 1485 C CA . PRO A 1 191 ? -22.297 27.047 -3.811 1 98.44 191 PRO A CA 1
ATOM 1486 C C . PRO A 1 191 ? -21.719 27.578 -2.502 1 98.44 191 PRO A C 1
ATOM 1488 O O . PRO A 1 191 ? -20.891 26.906 -1.879 1 98.44 191 PRO A O 1
ATOM 1491 N N . GLY A 1 192 ? -22.094 28.766 -2.111 1 98.25 192 GLY A N 1
ATOM 1492 C CA . GLY A 1 192 ? -21.688 29.359 -0.845 1 98.25 192 GLY A CA 1
ATOM 1493 C C . GLY A 1 192 ? -20.344 30.047 -0.916 1 98.25 192 GLY A C 1
ATOM 1494 O O . GLY A 1 192 ? -19.875 30.625 0.072 1 98.25 192 GLY A O 1
ATOM 1495 N N . VAL A 1 193 ? -19.672 30 -2.068 1 98.12 193 VAL A N 1
ATOM 1496 C CA . VAL A 1 193 ? -18.391 30.656 -2.293 1 98.12 193 VAL A CA 1
ATOM 1497 C C . VAL A 1 193 ? -18.531 31.703 -3.391 1 98.12 193 VAL A C 1
ATOM 1499 O O . VAL A 1 193 ? -18.406 31.391 -4.578 1 98.12 193 VAL A O 1
ATOM 1502 N N . PRO A 1 194 ? -18.703 32.938 -3.023 1 96.06 194 PRO A N 1
ATOM 1503 C CA . PRO A 1 194 ? -19 33.969 -4.023 1 96.06 194 PRO A CA 1
ATOM 1504 C C . PRO A 1 194 ? -17.953 34.031 -5.129 1 96.06 194 PRO A C 1
ATOM 1506 O O . PRO A 1 194 ? -18.297 34.094 -6.312 1 96.06 194 PRO A O 1
ATOM 1509 N N . THR A 1 195 ? -16.719 34.125 -4.762 1 96.88 195 THR A N 1
ATOM 1510 C CA . THR A 1 195 ? -15.641 34.125 -5.742 1 96.88 195 THR A CA 1
ATOM 1511 C C . THR A 1 195 ? -14.359 33.562 -5.141 1 96.88 195 THR A C 1
ATOM 1513 O O . THR A 1 195 ? -14.141 33.656 -3.93 1 96.88 195 THR A O 1
ATOM 1516 N N . ILE A 1 196 ? -13.578 32.938 -5.906 1 97.5 196 ILE A N 1
ATOM 1517 C CA . ILE A 1 196 ? -12.234 32.5 -5.535 1 97.5 196 ILE A CA 1
ATOM 1518 C C . ILE A 1 196 ? -11.359 32.438 -6.785 1 97.5 196 ILE A C 1
ATOM 1520 O O . ILE A 1 196 ? -11.828 32.062 -7.859 1 97.5 196 ILE A O 1
ATOM 1524 N N . GLU A 1 197 ? -10.156 32.875 -6.633 1 96.88 197 GLU A N 1
ATOM 1525 C CA . GLU A 1 197 ? -9.211 32.781 -7.746 1 96.88 197 GLU A CA 1
ATOM 1526 C C . GLU A 1 197 ? -8.555 31.406 -7.809 1 96.88 197 GLU A C 1
ATOM 1528 O O . GLU A 1 197 ? -8.266 30.812 -6.773 1 96.88 197 GLU A O 1
ATOM 1533 N N . PRO A 1 198 ? -8.273 30.875 -9.016 1 96.25 198 PRO A N 1
ATOM 1534 C CA . PRO A 1 198 ? -7.656 29.547 -9.148 1 96.25 198 PRO A CA 1
ATOM 1535 C C . PRO A 1 198 ? -6.363 29.422 -8.344 1 96.25 198 PRO A C 1
ATOM 1537 O O . PRO A 1 198 ? -6.094 28.359 -7.766 1 96.25 198 PRO A O 1
ATOM 1540 N N . HIS A 1 199 ? -5.562 30.5 -8.219 1 94.81 199 HIS A N 1
ATOM 1541 C CA . HIS A 1 199 ? -4.289 30.422 -7.516 1 94.81 199 HIS A CA 1
ATOM 1542 C C . HIS A 1 199 ? -4.492 30.406 -6.004 1 94.81 199 HIS A C 1
ATOM 1544 O O . HIS A 1 199 ? -3.539 30.219 -5.246 1 94.81 199 HIS A O 1
ATOM 1550 N N . GLU A 1 200 ? -5.77 30.594 -5.559 1 96.5 200 GLU A N 1
ATOM 1551 C CA . GLU A 1 200 ? -6.109 30.578 -4.141 1 96.5 200 GLU A CA 1
ATOM 1552 C C . GLU A 1 200 ? -6.582 29.188 -3.713 1 96.5 200 GLU A C 1
ATOM 1554 O O . GLU A 1 200 ? -6.77 28.922 -2.523 1 96.5 200 GLU A O 1
ATOM 1559 N N . LEU A 1 201 ? -6.762 28.297 -4.707 1 97.56 201 LEU A N 1
ATOM 1560 C CA . LEU A 1 201 ? -7.188 26.938 -4.395 1 97.56 201 LEU A CA 1
ATOM 1561 C C . LEU A 1 201 ? -6.078 26.172 -3.672 1 97.56 201 LEU A C 1
ATOM 1563 O O . LEU A 1 201 ? -4.922 26.609 -3.674 1 97.56 201 LEU A O 1
ATOM 1567 N N . MET A 1 202 ? -6.473 25.078 -2.986 1 97.56 202 MET A N 1
ATOM 1568 C CA . MET A 1 202 ? -5.473 24.188 -2.408 1 97.56 202 MET A CA 1
ATOM 1569 C C . MET A 1 202 ? -4.465 23.75 -3.463 1 97.56 202 MET A C 1
ATOM 1571 O O . MET A 1 202 ? -4.809 23.609 -4.637 1 97.56 202 MET A O 1
ATOM 1575 N N . SER A 1 203 ? -3.229 23.484 -3.049 1 96.44 203 SER A N 1
ATOM 1576 C CA . SER A 1 203 ? -2.15 23.219 -3.996 1 96.44 203 SER A CA 1
ATOM 1577 C C . SER A 1 203 ? -2.496 22.047 -4.914 1 96.44 203 SER A C 1
ATOM 1579 O O . SER A 1 203 ? -2.205 22.078 -6.113 1 96.44 203 SER A O 1
ATOM 1581 N N . TYR A 1 204 ? -3.209 21 -4.441 1 96.75 204 TYR A N 1
ATOM 1582 C CA . TYR A 1 204 ? -3.498 19.812 -5.238 1 96.75 204 TYR A CA 1
ATOM 1583 C C . TYR A 1 204 ? -4.57 20.109 -6.281 1 96.75 204 TYR A C 1
ATOM 1585 O O . TYR A 1 204 ? -4.68 19.391 -7.281 1 96.75 204 TYR A O 1
ATOM 1593 N N . LEU A 1 205 ? -5.363 21.172 -6.074 1 97.19 205 LEU A N 1
ATOM 1594 C CA . LEU A 1 205 ? -6.363 21.547 -7.07 1 97.19 205 LEU A CA 1
ATOM 1595 C C . LEU A 1 205 ? -5.781 22.531 -8.078 1 97.19 205 LEU A C 1
ATOM 1597 O O . LEU A 1 205 ? -6.445 22.891 -9.055 1 97.19 205 LEU A O 1
ATOM 1601 N N . GLN A 1 206 ? -4.543 22.938 -7.855 1 94.94 206 GLN A N 1
ATOM 1602 C CA . GLN A 1 206 ? -3.877 23.812 -8.805 1 94.94 206 GLN A CA 1
ATOM 1603 C C . GLN A 1 206 ? -3.021 23.016 -9.789 1 94.94 206 GLN A C 1
ATOM 1605 O O . GLN A 1 206 ? -2.584 23.547 -10.812 1 94.94 206 GLN A O 1
ATOM 1610 N N . GLU A 1 207 ? -2.787 21.766 -9.469 1 93.56 207 GLU A N 1
ATOM 1611 C CA . GLU A 1 207 ? -1.886 20.938 -10.258 1 93.56 207 GLU A CA 1
ATOM 1612 C C . GLU A 1 207 ? -2.543 20.5 -11.562 1 93.56 207 GLU A C 1
ATOM 1614 O O . GLU A 1 207 ? -3.744 20.219 -11.594 1 93.56 207 GLU A O 1
ATOM 1619 N N . THR A 1 208 ? -1.718 20.344 -12.539 1 92.38 208 THR A N 1
ATOM 1620 C CA . THR A 1 208 ? -2.193 19.859 -13.836 1 92.38 208 THR A CA 1
ATOM 1621 C C . THR A 1 208 ? -2.256 18.344 -13.852 1 92.38 208 THR A C 1
ATOM 1623 O O . THR A 1 208 ? -3.199 17.766 -14.398 1 92.38 208 THR A O 1
ATOM 1626 N N . ASP A 1 209 ? -1.253 17.734 -13.312 1 92.75 209 ASP A N 1
ATOM 1627 C CA . ASP A 1 209 ? -1.262 16.281 -13.164 1 92.75 209 ASP A CA 1
ATOM 1628 C C . ASP A 1 209 ? -2.051 15.859 -11.93 1 92.75 209 ASP A C 1
ATOM 1630 O O . ASP A 1 209 ? -1.632 16.125 -10.797 1 92.75 209 ASP A O 1
ATOM 1634 N N . THR A 1 210 ? -3.139 15.242 -12.18 1 95.06 210 THR A N 1
ATOM 1635 C CA . THR A 1 210 ? -4.027 14.914 -11.07 1 95.06 210 THR A CA 1
ATOM 1636 C C . THR A 1 210 ? -4.039 13.406 -10.82 1 95.06 210 THR A C 1
ATOM 1638 O O . THR A 1 210 ? -5.059 12.852 -10.398 1 95.06 210 THR A O 1
ATOM 1641 N N . THR A 1 211 ? -2.895 12.727 -11.141 1 93.56 211 THR A N 1
ATOM 1642 C CA . THR A 1 211 ? -2.875 11.266 -11.062 1 93.56 211 THR A CA 1
ATOM 1643 C C . THR A 1 211 ? -2.096 10.805 -9.836 1 93.56 211 THR A C 1
ATOM 1645 O O . THR A 1 211 ? -1.963 9.602 -9.594 1 93.56 211 THR A O 1
ATOM 1648 N N . SER A 1 212 ? -1.585 11.789 -9.047 1 96.44 212 SER A N 1
ATOM 1649 C CA . SER A 1 212 ? -0.782 11.414 -7.891 1 96.44 212 SER A CA 1
ATOM 1650 C C . SER A 1 212 ? -1.608 10.633 -6.871 1 96.44 212 SER A C 1
ATOM 1652 O O . SER A 1 212 ? -2.84 10.648 -6.926 1 96.44 212 SER A O 1
ATOM 1654 N N . VAL A 1 213 ? -0.98 9.922 -5.992 1 97.88 213 VAL A N 1
ATOM 1655 C CA . VAL A 1 213 ? -1.658 9.141 -4.961 1 97.88 213 VAL A CA 1
ATOM 1656 C C . VAL A 1 213 ? -2.486 10.07 -4.074 1 97.88 213 VAL A C 1
ATOM 1658 O O . VAL A 1 213 ? -3.576 9.703 -3.627 1 97.88 213 VAL A O 1
ATOM 1661 N N . VAL A 1 214 ? -2.029 11.281 -3.816 1 98.25 214 VAL A N 1
ATOM 1662 C CA . VAL A 1 214 ? -2.77 12.203 -2.965 1 98.25 214 VAL A CA 1
ATOM 1663 C C . VAL A 1 214 ? -4.051 12.641 -3.67 1 98.25 214 VAL A C 1
ATOM 1665 O O . VAL A 1 214 ? -5.102 12.773 -3.035 1 98.25 214 VAL A O 1
ATOM 1668 N N . HIS A 1 215 ? -3.955 12.852 -4.984 1 98.19 215 HIS A N 1
ATOM 1669 C CA . HIS A 1 215 ? -5.172 13.148 -5.734 1 98.19 215 HIS A CA 1
ATOM 1670 C C . HIS A 1 215 ? -6.176 12.008 -5.625 1 98.19 215 HIS A C 1
ATOM 1672 O O . HIS A 1 215 ? -7.367 12.242 -5.395 1 98.19 215 HIS A O 1
ATOM 1678 N N . ARG A 1 216 ? -5.691 10.773 -5.805 1 98.12 216 ARG A N 1
ATOM 1679 C CA . ARG A 1 216 ? -6.574 9.617 -5.695 1 98.12 216 ARG A CA 1
ATOM 1680 C C . ARG A 1 216 ? -7.219 9.547 -4.316 1 98.12 216 ARG A C 1
ATOM 1682 O O . ARG A 1 216 ? -8.398 9.203 -4.191 1 98.12 216 ARG A O 1
ATOM 1689 N N . ILE A 1 217 ? -6.48 9.875 -3.277 1 98.75 217 ILE A N 1
ATOM 1690 C CA . ILE A 1 217 ? -7.004 9.898 -1.917 1 98.75 217 ILE A CA 1
ATOM 1691 C C . ILE A 1 217 ? -8.078 10.984 -1.794 1 98.75 217 ILE A C 1
ATOM 1693 O O . ILE A 1 217 ? -9.156 10.734 -1.263 1 98.75 217 ILE A O 1
ATOM 1697 N N . ILE A 1 218 ? -7.75 12.164 -2.322 1 98.69 218 ILE A N 1
ATOM 1698 C CA . ILE A 1 218 ? -8.695 13.273 -2.23 1 98.69 218 ILE A CA 1
ATOM 1699 C C . ILE A 1 218 ? -10 12.898 -2.93 1 98.69 218 ILE A C 1
ATOM 1701 O O . ILE A 1 218 ? -11.086 13.078 -2.367 1 98.69 218 ILE A O 1
ATOM 1705 N N . PHE A 1 219 ? -9.93 12.328 -4.141 1 98.44 219 PHE A N 1
ATOM 1706 C CA . PHE A 1 219 ? -11.117 11.945 -4.891 1 98.44 219 PHE A CA 1
ATOM 1707 C C . PHE A 1 219 ? -11.945 10.93 -4.109 1 98.44 219 PHE A C 1
ATOM 1709 O O . PHE A 1 219 ? -13.148 11.117 -3.916 1 98.44 219 PHE A O 1
ATOM 1716 N N . LYS A 1 220 ? -11.297 9.945 -3.588 1 98.56 220 LYS A N 1
ATOM 1717 C CA . LYS A 1 220 ? -12 8.875 -2.881 1 98.56 220 LYS A CA 1
ATOM 1718 C C . LYS A 1 220 ? -12.523 9.359 -1.533 1 98.56 220 LYS A C 1
ATOM 1720 O O . LYS A 1 220 ? -13.602 8.953 -1.098 1 98.56 220 LYS A O 1
ATOM 1725 N N . ALA A 1 221 ? -11.75 10.172 -0.868 1 98.75 221 ALA A N 1
ATOM 1726 C CA . ALA A 1 221 ? -12.156 10.695 0.434 1 98.75 221 ALA A CA 1
ATOM 1727 C C . ALA A 1 221 ? -13.469 11.469 0.33 1 98.75 221 ALA A C 1
ATOM 1729 O O . ALA A 1 221 ? -14.344 11.336 1.188 1 98.75 221 ALA A O 1
ATOM 1730 N N . PHE A 1 222 ? -13.586 12.211 -0.69 1 98.56 222 PHE A N 1
ATOM 1731 C CA . PHE A 1 222 ? -14.781 13.039 -0.775 1 98.56 222 PHE A CA 1
ATOM 1732 C C . PHE A 1 222 ? -15.93 12.266 -1.409 1 98.56 222 PHE A C 1
ATOM 1734 O O . PHE A 1 222 ? -17.094 12.656 -1.278 1 98.56 222 PHE A O 1
ATOM 1741 N N . GLU A 1 223 ? -15.656 11.172 -2.094 1 98.31 223 GLU A N 1
ATOM 1742 C CA . GLU A 1 223 ? -16.719 10.203 -2.363 1 98.31 223 GLU A CA 1
ATOM 1743 C C . GLU A 1 223 ? -17.25 9.609 -1.068 1 98.31 223 GLU A C 1
ATOM 1745 O O . GLU A 1 223 ? -18.469 9.5 -0.889 1 98.31 223 GLU A O 1
ATOM 1750 N N . GLU A 1 224 ? -16.359 9.25 -0.174 1 98.56 224 GLU A N 1
ATOM 1751 C CA . GLU A 1 224 ? -16.734 8.719 1.136 1 98.56 224 GLU A CA 1
ATOM 1752 C C . GLU A 1 224 ? -17.453 9.773 1.972 1 98.56 224 GLU A C 1
ATOM 1754 O O . GLU A 1 224 ? -18.422 9.461 2.668 1 98.56 224 GLU A O 1
ATOM 1759 N N . ALA A 1 225 ? -16.984 11 1.879 1 98.44 225 ALA A N 1
ATOM 1760 C CA . ALA A 1 225 ? -17.594 12.078 2.664 1 98.44 225 ALA A CA 1
ATOM 1761 C C . ALA A 1 225 ? -19.047 12.305 2.258 1 98.44 225 ALA A C 1
ATOM 1763 O O . ALA A 1 225 ? -19.875 12.695 3.084 1 98.44 225 ALA A O 1
ATOM 1764 N N . ARG A 1 226 ? -19.375 12.062 0.988 1 98 226 ARG A N 1
ATOM 1765 C CA . ARG A 1 226 ? -20.75 12.18 0.527 1 98 226 ARG A CA 1
ATOM 1766 C C . ARG A 1 226 ? -21.656 11.156 1.222 1 98 226 ARG A C 1
ATOM 1768 O O . ARG A 1 226 ? -22.859 11.367 1.348 1 98 226 ARG A O 1
ATOM 1775 N N . GLY A 1 227 ? -21.031 10.078 1.723 1 98 227 GLY A N 1
ATOM 1776 C CA . GLY A 1 227 ? -21.781 9.039 2.42 1 98 227 GLY A CA 1
ATOM 1777 C C . GLY A 1 227 ? -21.859 9.273 3.918 1 98 227 GLY A C 1
ATOM 1778 O O . GLY A 1 227 ? -22.438 8.461 4.645 1 98 227 GLY A O 1
ATOM 1779 N N . ALA A 1 228 ? -21.312 10.406 4.438 1 98.56 228 ALA A N 1
ATOM 1780 C CA . ALA A 1 228 ? -21.344 10.695 5.867 1 98.56 228 ALA A CA 1
ATOM 1781 C C . ALA A 1 228 ? -22.75 11.039 6.324 1 98.56 228 ALA A C 1
ATOM 1783 O O . ALA A 1 228 ? -23.516 11.672 5.582 1 98.56 228 ALA A O 1
ATOM 1784 N N . ASP A 1 229 ? -23.125 10.617 7.492 1 98 229 ASP A N 1
ATOM 1785 C CA . ASP A 1 229 ? -24.391 11.016 8.094 1 98 229 ASP A CA 1
ATOM 1786 C C . ASP A 1 229 ? -24.344 12.453 8.609 1 98 229 ASP A C 1
ATOM 1788 O O . ASP A 1 229 ? -25.328 13.18 8.547 1 98 229 ASP A O 1
ATOM 1792 N N . TYR A 1 230 ? -23.188 12.828 9.156 1 98.25 230 TYR A N 1
ATOM 1793 C CA . TYR A 1 230 ? -22.922 14.141 9.727 1 98.25 230 TYR A CA 1
ATOM 1794 C C . TYR A 1 230 ? -21.516 14.625 9.359 1 98.25 230 TYR A C 1
ATOM 1796 O O . TYR A 1 230 ? -20.609 13.812 9.172 1 98.25 230 TYR A O 1
ATOM 1804 N N . VAL A 1 231 ? -21.375 15.922 9.172 1 98.75 231 VAL A N 1
ATOM 1805 C CA . VAL A 1 231 ? -20.047 16.531 9.031 1 98.75 231 VAL A CA 1
ATOM 1806 C C . VAL A 1 231 ? -19.781 17.469 10.195 1 98.75 231 VAL A C 1
ATOM 1808 O O . VAL A 1 231 ? -20.594 18.359 10.477 1 98.75 231 VAL A O 1
ATOM 1811 N N . LEU A 1 232 ? -18.797 17.188 10.93 1 98.69 232 LEU A N 1
ATOM 1812 C CA . LEU A 1 232 ? -18.312 18.047 12.008 1 98.69 232 LEU A CA 1
ATOM 1813 C C . LEU A 1 232 ? -17.078 18.828 11.555 1 98.69 232 LEU A C 1
ATOM 1815 O O . LEU A 1 232 ? -16.094 18.234 11.094 1 98.69 232 LEU A O 1
ATOM 1819 N N . CYS A 1 233 ? -17.125 20.156 11.672 1 98.81 233 CYS A N 1
ATOM 1820 C CA . CYS A 1 233 ? -16.078 20.984 11.102 1 98.81 233 CYS A CA 1
ATOM 1821 C C . CYS A 1 233 ? -15.445 21.875 12.164 1 98.81 233 CYS A C 1
ATOM 1823 O O . CYS A 1 233 ? -16.156 22.516 12.945 1 98.81 233 CYS A O 1
ATOM 1825 N N . ASN A 1 234 ? -14.094 21.906 12.172 1 98.62 234 ASN A N 1
ATOM 1826 C CA . ASN A 1 234 ? -13.344 22.75 13.094 1 98.62 234 ASN A CA 1
ATOM 1827 C C . ASN A 1 234 ? -13.258 24.188 12.602 1 98.62 234 ASN A C 1
ATOM 1829 O O . ASN A 1 234 ? -12.164 24.688 12.32 1 98.62 234 ASN A O 1
ATOM 1833 N N . THR A 1 235 ? -14.398 24.828 12.492 1 98.25 235 THR A N 1
ATOM 1834 C CA . THR A 1 235 ? -14.477 26.234 12.117 1 98.25 235 THR A CA 1
ATOM 1835 C C . THR A 1 235 ? -15.602 26.938 12.875 1 98.25 235 THR A C 1
ATOM 1837 O O . THR A 1 235 ? -16.219 26.344 13.766 1 98.25 235 THR A O 1
ATOM 1840 N N . VAL A 1 236 ? -15.758 28.234 12.68 1 97.62 236 VAL A N 1
ATOM 1841 C CA . VAL A 1 236 ? -16.766 29.078 13.328 1 97.62 236 VAL A CA 1
ATOM 1842 C C . VAL A 1 236 ? -17.75 29.609 12.281 1 97.62 236 VAL A C 1
ATOM 1844 O O . VAL A 1 236 ? -17.328 30.125 11.242 1 97.62 236 VAL A O 1
ATOM 1847 N N . GLU A 1 237 ? -18.984 29.484 12.578 1 97.75 237 GLU A N 1
ATOM 1848 C CA . GLU A 1 237 ? -20.031 29.812 11.625 1 97.75 237 GLU A CA 1
ATOM 1849 C C . GLU A 1 237 ? -19.922 31.25 11.148 1 97.75 237 GLU A C 1
ATOM 1851 O O . GLU A 1 237 ? -20.031 31.531 9.953 1 97.75 237 GLU A O 1
ATOM 1856 N N . GLU A 1 238 ? -19.641 32.188 12.07 1 97.81 238 GLU A N 1
ATOM 1857 C CA . GLU A 1 238 ? -19.609 33.625 11.781 1 97.81 238 GLU A CA 1
ATOM 1858 C C . GLU A 1 238 ? -18.469 33.969 10.82 1 97.81 238 GLU A C 1
ATOM 1860 O O . GLU A 1 238 ? -18.516 35 10.164 1 97.81 238 GLU A O 1
ATOM 1865 N N . LEU A 1 239 ? -17.5 33.094 10.734 1 96.94 239 LEU A N 1
ATOM 1866 C CA . LEU A 1 239 ? -16.359 33.375 9.852 1 96.94 239 LEU A CA 1
ATOM 1867 C C . LEU A 1 239 ? -16.672 32.969 8.422 1 96.94 239 LEU A C 1
ATOM 1869 O O . LEU A 1 239 ? -16.047 33.438 7.477 1 96.94 239 LEU A O 1
ATOM 1873 N N . GLU A 1 240 ? -17.578 31.984 8.258 1 96.81 240 GLU A N 1
ATOM 1874 C CA . GLU A 1 240 ? -17.875 31.438 6.938 1 96.81 240 GLU A CA 1
ATOM 1875 C C . GLU A 1 240 ? -19.359 31.172 6.773 1 96.81 240 GLU A C 1
ATOM 1877 O O . GLU A 1 240 ? -19.766 30.062 6.402 1 96.81 240 GLU A O 1
ATOM 1882 N N . PRO A 1 241 ? -20.203 32.188 7.016 1 97 241 PRO A N 1
ATOM 1883 C CA . PRO A 1 241 ? -21.641 31.953 7.117 1 97 241 PRO A CA 1
ATOM 1884 C C . PRO A 1 241 ? -22.25 31.438 5.812 1 97 241 PRO A C 1
ATOM 1886 O O . PRO A 1 241 ? -23.047 30.484 5.82 1 97 241 PRO A O 1
ATOM 1889 N N . SER A 1 242 ? -21.891 32 4.641 1 97.69 242 SER A N 1
ATOM 1890 C CA . SER A 1 242 ? -22.484 31.625 3.365 1 97.69 242 SER A CA 1
ATOM 1891 C C . SER A 1 242 ? -22.078 30.203 2.977 1 97.69 242 SER A C 1
ATOM 1893 O O . SER A 1 242 ? -22.922 29.422 2.51 1 97.69 242 SER A O 1
ATOM 1895 N N . THR A 1 243 ? -20.781 29.891 3.172 1 98.31 243 THR A N 1
ATOM 1896 C CA . THR A 1 243 ? -20.281 28.562 2.836 1 98.31 243 THR A CA 1
ATOM 1897 C C . THR A 1 243 ? -20.953 27.5 3.688 1 98.31 243 THR A C 1
ATOM 1899 O O . THR A 1 243 ? -21.391 26.453 3.17 1 98.31 243 THR A O 1
ATOM 1902 N N . ILE A 1 244 ? -21.094 27.719 4.973 1 98.56 244 ILE A N 1
ATOM 1903 C CA . ILE A 1 244 ? -21.688 26.766 5.898 1 98.56 244 ILE A CA 1
ATOM 1904 C C . ILE A 1 244 ? -23.172 26.578 5.59 1 98.56 244 ILE A C 1
ATOM 1906 O O . ILE A 1 244 ? -23.672 25.469 5.617 1 98.56 244 ILE A O 1
ATOM 1910 N N . ALA A 1 245 ? -23.828 27.703 5.277 1 98.38 245 ALA A N 1
ATOM 1911 C CA . ALA A 1 245 ? -25.234 27.609 4.906 1 98.38 245 ALA A CA 1
ATOM 1912 C C . ALA A 1 245 ? -25.422 26.719 3.676 1 98.38 245 ALA A C 1
ATOM 1914 O O . ALA A 1 245 ? -26.344 25.906 3.625 1 98.38 245 ALA A O 1
ATOM 1915 N N . ALA A 1 246 ? -24.562 26.906 2.691 1 98.62 246 ALA A N 1
ATOM 1916 C CA . ALA A 1 246 ? -24.656 26.094 1.474 1 98.62 246 ALA A CA 1
ATOM 1917 C C . ALA A 1 246 ? -24.375 24.625 1.771 1 98.62 246 ALA A C 1
ATOM 1919 O O . ALA A 1 246 ? -25.031 23.75 1.208 1 98.62 246 ALA A O 1
ATOM 1920 N N . LEU A 1 247 ? -23.391 24.344 2.637 1 98.5 247 LEU A N 1
ATOM 1921 C CA . LEU A 1 247 ? -23.047 22.969 2.988 1 98.5 247 LEU A CA 1
ATOM 1922 C C . LEU A 1 247 ? -24.188 22.312 3.771 1 98.5 247 LEU A C 1
ATOM 1924 O O . LEU A 1 247 ? -24.453 21.125 3.605 1 98.5 247 LEU A O 1
ATOM 1928 N N . ARG A 1 248 ? -24.891 23.109 4.625 1 98.19 248 ARG A N 1
ATOM 1929 C CA . ARG A 1 248 ? -26.016 22.594 5.414 1 98.19 248 ARG A CA 1
ATOM 1930 C C . ARG A 1 248 ? -27.172 22.188 4.516 1 98.19 248 ARG A C 1
ATOM 1932 O O . ARG A 1 248 ? -27.969 21.312 4.879 1 98.19 248 ARG A O 1
ATOM 1939 N N . ALA A 1 249 ? -27.188 22.797 3.383 1 97.31 249 ALA A N 1
ATOM 1940 C CA . ALA A 1 249 ? -28.219 22.422 2.414 1 97.31 249 ALA A CA 1
ATOM 1941 C C . ALA A 1 249 ? -27.938 21.047 1.815 1 97.31 249 ALA A C 1
ATOM 1943 O O . ALA A 1 249 ? -28.844 20.375 1.327 1 97.31 249 ALA A O 1
ATOM 1944 N N . GLU A 1 250 ? -26.703 20.625 1.833 1 94.75 250 GLU A N 1
ATOM 1945 C CA . GLU A 1 250 ? -26.281 19.344 1.27 1 94.75 250 GLU A CA 1
ATOM 1946 C C . GLU A 1 250 ? -26.406 18.234 2.301 1 94.75 250 GLU A C 1
ATOM 1948 O O . GLU A 1 250 ? -26.828 17.125 1.977 1 94.75 250 GLU A O 1
ATOM 1953 N N . LYS A 1 251 ? -25.984 18.516 3.518 1 94 251 LYS A N 1
ATOM 1954 C CA . LYS A 1 251 ? -25.906 17.516 4.582 1 94 251 LYS A CA 1
ATOM 1955 C C . LYS A 1 251 ? -25.875 18.172 5.957 1 94 251 LYS A C 1
ATOM 1957 O O . LYS A 1 251 ? -25.5 19.344 6.082 1 94 251 LYS A O 1
ATOM 1962 N N . PRO A 1 252 ? -26.312 17.375 7.035 1 97.56 252 PRO A N 1
ATOM 1963 C CA . PRO A 1 252 ? -26.109 17.938 8.375 1 97.56 252 PRO A CA 1
ATOM 1964 C C . PRO A 1 252 ? -24.672 18.344 8.633 1 97.56 252 PRO A C 1
ATOM 1966 O O . PRO A 1 252 ? -23.766 17.5 8.617 1 97.56 252 PRO A O 1
ATOM 1969 N N . PHE A 1 253 ? -24.438 19.578 8.773 1 98.5 253 PHE A N 1
ATOM 1970 C CA . PHE A 1 253 ? -23.125 20.188 8.891 1 98.5 253 PHE A CA 1
ATOM 1971 C C . PHE A 1 253 ? -23.031 21.031 10.156 1 98.5 253 PHE A C 1
ATOM 1973 O O . PHE A 1 253 ? -23.828 21.938 10.359 1 98.5 253 PHE A O 1
ATOM 1980 N N . TYR A 1 254 ? -22.062 20.75 11.023 1 98.69 254 TYR A N 1
ATOM 1981 C CA . TYR A 1 254 ? -21.938 21.422 12.312 1 98.69 254 TYR A CA 1
ATOM 1982 C C . TYR A 1 254 ? -20.578 22.094 12.445 1 98.69 254 TYR A C 1
ATOM 1984 O O . TYR A 1 254 ? -19.531 21.422 12.445 1 98.69 254 TYR A O 1
ATOM 1992 N N . ALA A 1 255 ? -20.547 23.422 12.516 1 98.69 255 ALA A N 1
ATOM 1993 C CA . ALA A 1 255 ? -19.344 24.172 12.852 1 98.69 255 ALA A CA 1
ATOM 1994 C C . ALA A 1 255 ? -19.125 24.219 14.359 1 98.69 255 ALA A C 1
ATOM 1996 O O . ALA A 1 255 ? -19.922 24.812 15.086 1 98.69 255 ALA A O 1
ATOM 1997 N N . VAL A 1 256 ? -18.047 23.594 14.797 1 98.19 256 VAL A N 1
ATOM 1998 C CA . VAL A 1 256 ? -17.906 23.406 16.234 1 98.19 256 VAL A CA 1
ATOM 1999 C C . VAL A 1 256 ? -16.562 23.969 16.703 1 98.19 256 VAL A C 1
ATOM 2001 O O . VAL A 1 256 ? -16.125 23.656 17.812 1 98.19 256 VAL A O 1
ATOM 2004 N N . GLY A 1 257 ? -15.852 24.656 15.875 1 97.19 257 GLY A N 1
ATOM 2005 C CA . GLY A 1 257 ? -14.531 25.172 16.203 1 97.19 257 GLY A CA 1
ATOM 2006 C C . GLY A 1 257 ? -14.57 26.484 16.969 1 97.19 257 GLY A C 1
ATOM 2007 O O . GLY A 1 257 ? -15.648 27.047 17.188 1 97.19 257 GLY A O 1
ATOM 2008 N N . PRO A 1 258 ? -13.492 27.031 17.391 1 96.88 258 PRO A N 1
ATOM 2009 C CA . PRO A 1 258 ? -12.227 26.297 17.312 1 96.88 258 PRO A CA 1
ATOM 2010 C C . PRO A 1 258 ? -12.125 25.203 18.375 1 96.88 258 PRO A C 1
ATOM 2012 O O . PRO A 1 258 ? -12.664 25.344 19.469 1 96.88 258 PRO A O 1
ATOM 2015 N N . ILE A 1 259 ? -11.531 24.125 18 1 95.19 259 ILE A N 1
ATOM 2016 C CA . ILE A 1 259 ? -11.32 23.016 18.938 1 95.19 259 ILE A CA 1
ATOM 2017 C C . ILE A 1 259 ? -9.922 23.125 19.562 1 95.19 259 ILE A C 1
ATOM 2019 O O . ILE A 1 259 ? -8.93 22.75 18.922 1 95.19 259 ILE A O 1
ATOM 2023 N N . PHE A 1 260 ? -9.859 23.719 20.766 1 89.75 260 PHE A N 1
ATOM 2024 C CA . PHE A 1 260 ? -8.641 23.922 21.547 1 89.75 260 PHE A CA 1
ATOM 2025 C C . PHE A 1 260 ? -8.672 23.078 22.828 1 89.75 260 PHE A C 1
ATOM 2027 O O . PHE A 1 260 ? -9.742 22.625 23.25 1 89.75 260 PHE A O 1
ATOM 2034 N N . PRO A 1 261 ? -7.512 22.844 23.359 1 83.25 261 PRO A N 1
ATOM 2035 C CA . PRO A 1 261 ? -7.539 22.312 24.719 1 83.25 261 PRO A CA 1
ATOM 2036 C C . PRO A 1 261 ? -8.273 23.234 25.703 1 83.25 261 PRO A C 1
ATOM 2038 O O . PRO A 1 261 ? -8.32 24.438 25.484 1 83.25 261 PRO A O 1
ATOM 2041 N N . ALA A 1 262 ? -8.797 22.438 26.75 1 75.62 262 ALA A N 1
ATOM 2042 C CA . ALA A 1 262 ? -9.367 23.234 27.828 1 75.62 262 ALA A CA 1
ATOM 2043 C C . ALA A 1 262 ? -8.328 24.203 28.406 1 75.62 262 ALA A C 1
ATOM 2045 O O . ALA A 1 262 ? -7.219 23.781 28.75 1 75.62 262 ALA A O 1
ATOM 2046 N N . GLY A 1 263 ? -8.445 25.406 28.359 1 76.19 263 GLY A N 1
ATOM 2047 C CA . GLY A 1 263 ? -7.516 26.422 28.859 1 76.19 263 GLY A CA 1
ATOM 2048 C C . GLY A 1 263 ? -6.543 26.891 27.797 1 76.19 263 GLY A C 1
ATOM 2049 O O . GLY A 1 263 ? -5.684 27.734 28.062 1 76.19 263 GLY A O 1
ATOM 2050 N N . PHE A 1 264 ? -6.605 26.422 26.625 1 78.69 264 PHE A N 1
ATOM 2051 C CA . PHE A 1 264 ? -5.867 26.828 25.438 1 78.69 264 PHE A CA 1
ATOM 2052 C C . PHE A 1 264 ? -4.398 26.438 25.547 1 78.69 264 PHE A C 1
ATOM 2054 O O . PHE A 1 264 ? -3.912 25.594 24.797 1 78.69 264 PHE A O 1
ATOM 2061 N N . ALA A 1 265 ? -3.623 26.828 26.625 1 72.12 265 ALA A N 1
ATOM 2062 C CA . ALA A 1 265 ? -2.172 26.672 26.672 1 72.12 265 ALA A CA 1
ATOM 2063 C C . ALA A 1 265 ? -1.796 25.375 27.391 1 72.12 265 ALA A C 1
ATOM 2065 O O . ALA A 1 265 ? -0.644 24.938 27.328 1 72.12 265 ALA A O 1
ATOM 2066 N N . ARG A 1 266 ? -2.639 24.703 28.047 1 75.56 266 ARG A N 1
ATOM 2067 C CA . ARG A 1 266 ? -2.338 23.469 28.75 1 75.56 266 ARG A CA 1
ATOM 2068 C C . ARG A 1 266 ? -3.225 22.328 28.266 1 75.56 266 ARG A C 1
ATOM 2070 O O . ARG A 1 266 ? -4.453 22.438 28.281 1 75.56 266 ARG A O 1
ATOM 2077 N N . SER A 1 267 ? -2.525 21.391 27.734 1 80.06 267 SER A N 1
ATOM 2078 C CA . SER A 1 267 ? -3.295 20.266 27.219 1 80.06 267 SER A CA 1
ATOM 2079 C C . SER A 1 267 ? -3.143 19.047 28.125 1 80.06 267 SER A C 1
ATOM 2081 O O . SER A 1 267 ? -2.051 18.766 28.625 1 80.06 267 SER A O 1
ATOM 2083 N N . ALA A 1 268 ? -4.242 18.375 28.344 1 77.19 268 ALA A N 1
ATOM 2084 C CA . ALA A 1 268 ? -4.254 17.141 29.109 1 77.19 268 ALA A CA 1
ATOM 2085 C C . ALA A 1 268 ? -3.881 15.938 28.25 1 77.19 268 ALA A C 1
ATOM 2087 O O . ALA A 1 268 ? -3.764 14.812 28.734 1 77.19 268 ALA A O 1
ATOM 2088 N N . VAL A 1 269 ? -3.705 16.188 27.016 1 88 269 VAL A N 1
ATOM 2089 C CA . VAL A 1 269 ? -3.393 15.125 26.078 1 88 269 VAL A CA 1
ATOM 2090 C C . VAL A 1 269 ? -2.123 15.477 25.297 1 88 269 VAL A C 1
ATOM 2092 O O . VAL A 1 269 ? -1.939 16.625 24.875 1 88 269 VAL A O 1
ATOM 2095 N N . ALA A 1 270 ? -1.257 14.562 25.219 1 85.06 270 ALA A N 1
ATOM 2096 C CA . ALA A 1 270 ? -0.018 14.742 24.469 1 85.06 270 ALA A CA 1
ATOM 2097 C C . ALA A 1 270 ? -0.233 14.469 22.984 1 85.06 270 ALA A C 1
ATOM 2099 O O . ALA A 1 270 ? -0.627 13.367 22.594 1 85.06 270 ALA A O 1
ATOM 2100 N N . THR A 1 271 ? 0.032 15.508 22.156 1 89.12 271 THR A N 1
ATOM 2101 C CA . THR A 1 271 ? -0.204 15.32 20.719 1 89.12 271 THR A CA 1
ATOM 2102 C C . THR A 1 271 ? 1.029 15.711 19.906 1 89.12 271 THR A C 1
ATOM 2104 O O . THR A 1 271 ? 1.053 15.555 18.688 1 89.12 271 THR A O 1
ATOM 2107 N N . SER A 1 272 ? 2.078 16.234 20.609 1 89.94 272 SER A N 1
ATOM 2108 C CA . SER A 1 272 ? 3.277 16.641 19.891 1 89.94 272 SER A CA 1
ATOM 2109 C C . SER A 1 272 ? 4.074 15.438 19.406 1 89.94 272 SER A C 1
ATOM 2111 O O . SER A 1 272 ? 4.328 14.508 20.188 1 89.94 272 SER A O 1
ATOM 2113 N N . MET A 1 273 ? 4.488 15.484 18.188 1 91.81 273 MET A N 1
ATOM 2114 C CA . MET A 1 273 ? 5.258 14.375 17.609 1 91.81 273 MET A CA 1
ATOM 2115 C C . MET A 1 273 ? 6.754 14.68 17.656 1 91.81 273 MET A C 1
ATOM 2117 O O . MET A 1 273 ? 7.562 13.867 17.203 1 91.81 273 MET A O 1
ATOM 2121 N N . TRP A 1 274 ? 7.145 15.875 18.172 1 92.06 274 TRP A N 1
ATOM 2122 C CA . TRP A 1 274 ? 8.539 16.25 18.406 1 92.06 274 TRP A CA 1
ATOM 2123 C C . TRP A 1 274 ? 8.727 16.766 19.828 1 92.06 274 TRP A C 1
ATOM 2125 O O . TRP A 1 274 ? 7.812 17.344 20.422 1 92.06 274 TRP A O 1
ATOM 2135 N N . ALA A 1 275 ? 9.93 16.531 20.359 1 92.88 275 ALA A N 1
ATOM 2136 C CA . ALA A 1 275 ? 10.266 17.078 21.672 1 92.88 275 ALA A CA 1
ATOM 2137 C C . ALA A 1 275 ? 10.211 18.594 21.672 1 92.88 275 ALA A C 1
ATOM 2139 O O . ALA A 1 275 ? 10.758 19.25 20.781 1 92.88 275 ALA A O 1
ATOM 2140 N N . GLU A 1 276 ? 9.547 19.172 22.656 1 94.31 276 GLU A N 1
ATOM 2141 C CA . GLU A 1 276 ? 9.336 20.609 22.703 1 94.31 276 GLU A CA 1
ATOM 2142 C C . GLU A 1 276 ? 10.406 21.312 23.547 1 94.31 276 GLU A C 1
ATOM 2144 O O . GLU A 1 276 ? 10.664 20.906 24.672 1 94.31 276 GLU A O 1
ATOM 2149 N N . SER A 1 277 ? 10.984 22.344 22.953 1 96 277 SER A N 1
ATOM 2150 C CA . SER A 1 277 ? 11.938 23.188 23.672 1 96 277 SER A CA 1
ATOM 2151 C C . SER A 1 277 ? 11.219 24.188 24.562 1 96 277 SER A C 1
ATOM 2153 O O . SER A 1 277 ? 10.18 24.734 24.203 1 96 277 SER A O 1
ATOM 2155 N N . ASP A 1 278 ? 11.742 24.375 25.734 1 95.81 278 ASP A N 1
ATOM 2156 C CA . ASP A 1 278 ? 11.25 25.438 26.609 1 95.81 278 ASP A CA 1
ATOM 2157 C C . ASP A 1 278 ? 11.852 26.797 26.219 1 95.81 278 ASP A C 1
ATOM 2159 O O . ASP A 1 278 ? 13.039 27.031 26.422 1 95.81 278 ASP A O 1
ATOM 2163 N N . CYS A 1 279 ? 11.008 27.641 25.672 1 96.69 279 CYS A N 1
ATOM 2164 C CA . CYS A 1 279 ? 11.469 28.922 25.188 1 96.69 279 CYS A CA 1
ATOM 2165 C C . CYS A 1 279 ? 11.07 30.047 26.125 1 96.69 279 CYS A C 1
ATOM 2167 O O . CYS A 1 279 ? 11.281 31.219 25.828 1 96.69 279 CYS A O 1
ATOM 2169 N N . SER A 1 280 ? 10.516 29.734 27.266 1 96 280 SER A N 1
ATOM 2170 C CA . SER A 1 280 ? 9.898 30.719 28.156 1 96 280 SER A CA 1
ATOM 2171 C C . SER A 1 280 ? 10.93 31.703 28.703 1 96 280 SER A C 1
ATOM 2173 O O . SER A 1 280 ? 10.703 32.906 28.719 1 96 280 SER A O 1
ATOM 2175 N N . HIS A 1 281 ? 12.055 31.203 29.125 1 96.62 281 HIS A N 1
ATOM 2176 C CA . HIS A 1 281 ? 13.094 32.062 29.703 1 96.62 281 HIS A CA 1
ATOM 2177 C C . HIS A 1 281 ? 13.602 33.062 28.688 1 96.62 281 HIS A C 1
ATOM 2179 O O . HIS A 1 281 ? 13.781 34.25 29.031 1 96.62 281 HIS A O 1
ATOM 2185 N N . TRP A 1 282 ? 13.82 32.594 27.562 1 97.62 282 TRP A N 1
ATOM 2186 C CA . TRP A 1 282 ? 14.289 33.5 26.516 1 97.62 282 TRP A CA 1
ATOM 2187 C C . TRP A 1 282 ? 13.219 34.562 26.172 1 97.62 282 TRP A C 1
ATOM 2189 O O . TRP A 1 282 ? 13.531 35.75 26.016 1 97.62 282 TRP A O 1
ATOM 2199 N N . LEU A 1 283 ? 12.023 34.156 26.047 1 98.06 283 LEU A N 1
ATOM 2200 C CA . LEU A 1 283 ? 10.922 35.062 25.719 1 98.06 283 LEU A CA 1
ATOM 2201 C C . LEU A 1 283 ? 10.711 36.094 26.812 1 98.06 283 LEU A C 1
ATOM 2203 O O . LEU A 1 283 ? 10.438 37.25 26.516 1 98.06 283 LEU A O 1
ATOM 2207 N N . ASP A 1 284 ? 10.875 35.688 28.031 1 97.81 284 ASP A N 1
ATOM 2208 C CA . ASP A 1 284 ? 10.695 36.594 29.172 1 97.81 284 ASP A CA 1
ATOM 2209 C C . ASP A 1 284 ? 11.688 37.75 29.125 1 97.81 284 ASP A C 1
ATOM 2211 O O . ASP A 1 284 ? 11.414 38.812 29.656 1 97.81 284 ASP A O 1
ATOM 2215 N N . ALA A 1 285 ? 12.781 37.5 28.516 1 97.5 285 ALA A N 1
ATOM 2216 C CA . ALA A 1 285 ? 13.852 38.469 28.5 1 97.5 285 ALA A CA 1
ATOM 2217 C C . ALA A 1 285 ? 13.648 39.469 27.359 1 97.5 285 ALA A C 1
ATOM 2219 O O . ALA A 1 285 ? 14.398 40.438 27.234 1 97.5 285 ALA A O 1
ATOM 2220 N N . GLN A 1 286 ? 12.625 39.281 26.547 1 97.62 286 GLN A N 1
ATOM 2221 C CA . GLN A 1 286 ? 12.414 40.156 25.391 1 97.62 286 GLN A CA 1
ATOM 2222 C C . GLN A 1 286 ? 11.367 41.219 25.688 1 97.62 286 GLN A C 1
ATOM 2224 O O . GLN A 1 286 ? 10.453 41 26.484 1 97.62 286 GLN A O 1
ATOM 2229 N N . PRO A 1 287 ? 11.422 42.406 25.047 1 96.31 287 PRO A N 1
ATOM 2230 C CA . PRO A 1 287 ? 10.375 43.438 25.203 1 96.31 287 PRO A CA 1
ATOM 2231 C C . PRO A 1 287 ? 9.023 42.969 24.656 1 96.31 287 PRO A C 1
ATOM 2233 O O . PRO A 1 287 ? 8.977 42.219 23.688 1 96.31 287 PRO A O 1
ATOM 2236 N N . PRO A 1 288 ? 7.973 43.531 25.203 1 96 288 PRO A N 1
ATOM 2237 C CA . PRO A 1 288 ? 6.645 43.156 24.703 1 96 288 PRO A CA 1
ATOM 2238 C C . PRO A 1 288 ? 6.477 43.469 23.203 1 96 288 PRO A C 1
ATOM 2240 O O . PRO A 1 288 ? 6.891 44.531 22.734 1 96 288 PRO A O 1
ATOM 2243 N N . GLY A 1 289 ? 5.957 42.5 22.5 1 95.75 289 GLY A N 1
ATOM 2244 C CA . GLY A 1 289 ? 5.598 42.688 21.109 1 95.75 289 GLY A CA 1
ATOM 2245 C C . GLY A 1 289 ? 6.805 42.75 20.188 1 95.75 289 GLY A C 1
ATOM 2246 O O . GLY A 1 289 ? 6.688 43.156 19.031 1 95.75 289 GLY A O 1
ATOM 2247 N N . SER A 1 290 ? 7.941 42.25 20.609 1 96.5 290 SER A N 1
ATOM 2248 C CA . SER A 1 290 ? 9.164 42.5 19.844 1 96.5 290 SER A CA 1
ATOM 2249 C C . SER A 1 290 ? 9.578 41.25 19.062 1 96.5 290 SER A C 1
ATOM 2251 O O . SER A 1 290 ? 10.414 41.344 18.156 1 96.5 290 SER A O 1
ATOM 2253 N N . VAL A 1 291 ? 8.992 40.125 19.375 1 98.38 291 VAL A N 1
ATOM 2254 C CA . VAL A 1 291 ? 9.508 38.844 18.844 1 98.38 291 VAL A CA 1
ATOM 2255 C C . VAL A 1 291 ? 8.617 38.375 17.703 1 98.38 291 VAL A C 1
ATOM 2257 O O . VAL A 1 291 ? 7.395 38.344 17.828 1 98.38 291 VAL A O 1
ATOM 2260 N N . LEU A 1 292 ? 9.211 38.062 16.594 1 98.62 292 LEU A N 1
ATOM 2261 C CA . LEU A 1 292 ? 8.578 37.344 15.492 1 98.62 292 LEU A CA 1
ATOM 2262 C C . LEU A 1 292 ? 8.703 35.844 15.672 1 98.62 292 LEU A C 1
ATOM 2264 O O . LEU A 1 292 ? 9.812 35.312 15.789 1 98.62 292 LEU A O 1
ATOM 2268 N N . TYR A 1 293 ? 7.586 35.156 15.773 1 98.75 293 TYR A N 1
ATOM 2269 C CA . TYR A 1 293 ? 7.578 33.688 15.773 1 98.75 293 TYR A CA 1
ATOM 2270 C C . TYR A 1 293 ? 7.547 33.156 14.344 1 98.75 293 TYR A C 1
ATOM 2272 O O . TYR A 1 293 ? 6.742 33.594 13.523 1 98.75 293 TYR A O 1
ATOM 2280 N N . ILE A 1 294 ? 8.453 32.281 13.992 1 98.44 294 ILE A N 1
ATOM 2281 C CA . ILE A 1 294 ? 8.539 31.688 12.656 1 98.44 294 ILE A CA 1
ATOM 2282 C C . ILE A 1 294 ? 8.391 30.172 12.75 1 98.44 294 ILE A C 1
ATOM 2284 O O . ILE A 1 294 ? 9.188 29.484 13.398 1 98.44 294 ILE A O 1
ATOM 2288 N N . SER A 1 295 ? 7.387 29.609 12.133 1 97.69 295 SER A N 1
ATOM 2289 C CA . SER A 1 295 ? 7.152 28.156 12.109 1 97.69 295 SER A CA 1
ATOM 2290 C C . SER A 1 295 ? 6.398 27.75 10.852 1 97.69 295 SER A C 1
ATOM 2292 O O . SER A 1 295 ? 5.395 28.359 10.492 1 97.69 295 SER A O 1
ATOM 2294 N N . PHE A 1 296 ? 6.887 26.703 10.18 1 94.62 296 PHE A N 1
ATOM 2295 C CA . PHE A 1 296 ? 6.266 26.266 8.945 1 94.62 296 PHE A CA 1
ATOM 2296 C C . PHE A 1 296 ? 5.582 24.906 9.133 1 94.62 296 PHE A C 1
ATOM 2298 O O . PHE A 1 296 ? 5.445 24.141 8.188 1 94.62 296 PHE A O 1
ATOM 2305 N N . GLY A 1 297 ? 5.254 24.609 10.328 1 91.5 297 GLY A N 1
ATOM 2306 C CA . GLY A 1 297 ? 4.332 23.531 10.633 1 91.5 297 GLY A CA 1
ATOM 2307 C C . GLY A 1 297 ? 4.992 22.156 10.617 1 91.5 297 GLY A C 1
ATOM 2308 O O . GLY A 1 297 ? 6.219 22.062 10.641 1 91.5 297 GLY A O 1
ATOM 2309 N N . SER A 1 298 ? 4.195 21.078 10.625 1 89.25 298 SER A N 1
ATOM 2310 C CA . SER A 1 298 ? 4.637 19.719 10.914 1 89.25 298 SER A CA 1
ATOM 2311 C C . SER A 1 298 ? 4.617 18.859 9.656 1 89.25 298 SER A C 1
ATOM 2313 O O . SER A 1 298 ? 5.004 17.688 9.695 1 89.25 298 SER A O 1
ATOM 2315 N N . TYR A 1 299 ? 4.242 19.422 8.523 1 90.25 299 TYR A N 1
ATOM 2316 C CA . TYR A 1 299 ? 3.967 18.516 7.406 1 90.25 299 TYR A CA 1
ATOM 2317 C C . TYR A 1 299 ? 4.715 18.953 6.152 1 90.25 299 TYR A C 1
ATOM 2319 O O . TYR A 1 299 ? 5.523 18.203 5.609 1 90.25 299 TYR A O 1
ATOM 2327 N N . ALA A 1 300 ? 4.57 20.203 5.758 1 86.75 300 ALA A N 1
ATOM 2328 C CA . ALA A 1 300 ? 5.105 20.656 4.484 1 86.75 300 ALA A CA 1
ATOM 2329 C C . ALA A 1 300 ? 6.613 20.891 4.57 1 86.75 300 ALA A C 1
ATOM 2331 O O . ALA A 1 300 ? 7.152 21.109 5.66 1 86.75 300 ALA A O 1
ATOM 2332 N N . HIS A 1 301 ? 7.25 20.812 3.438 1 89.94 301 HIS A N 1
ATOM 2333 C CA . HIS A 1 301 ? 8.672 21.109 3.303 1 89.94 301 HIS A CA 1
ATOM 2334 C C . HIS A 1 301 ? 8.891 22.469 2.65 1 89.94 301 HIS A C 1
ATOM 2336 O O . HIS A 1 301 ? 8.047 22.938 1.889 1 89.94 301 HIS A O 1
ATOM 2342 N N . VAL A 1 302 ? 9.945 23.031 3.07 1 91.5 302 VAL A N 1
ATOM 2343 C CA . VAL A 1 302 ? 10.406 24.266 2.432 1 91.5 302 VAL A CA 1
ATOM 2344 C C . VAL A 1 302 ? 11.664 23.984 1.614 1 91.5 302 VAL A C 1
ATOM 2346 O O . VAL A 1 302 ? 12.477 23.125 1.982 1 91.5 302 VAL A O 1
ATOM 2349 N N . THR A 1 303 ? 11.781 24.656 0.459 1 91.38 303 THR A N 1
ATOM 2350 C CA . THR A 1 303 ? 13.016 24.484 -0.291 1 91.38 303 THR A CA 1
ATOM 2351 C C . THR A 1 303 ? 14.164 25.234 0.369 1 91.38 303 THR A C 1
ATOM 2353 O O . THR A 1 303 ? 13.938 26.219 1.074 1 91.38 303 THR A O 1
ATOM 2356 N N . LYS A 1 304 ? 15.32 24.812 0.137 1 91.75 304 LYS A N 1
ATOM 2357 C CA . LYS A 1 304 ? 16.5 25.484 0.677 1 91.75 304 LYS A CA 1
ATOM 2358 C C . LYS A 1 304 ? 16.578 26.922 0.193 1 91.75 304 LYS A C 1
ATOM 2360 O O . LYS A 1 304 ? 16.922 27.828 0.961 1 91.75 304 LYS A O 1
ATOM 2365 N N . GLN A 1 305 ? 16.234 27.156 -0.997 1 92.38 305 GLN A N 1
ATOM 2366 C CA . GLN A 1 305 ? 16.266 28.484 -1.585 1 92.38 305 GLN A CA 1
ATOM 2367 C C . GLN A 1 305 ? 15.266 29.422 -0.903 1 92.38 305 GLN A C 1
ATOM 2369 O O . GLN A 1 305 ? 15.602 30.547 -0.56 1 92.38 305 GLN A O 1
ATOM 2374 N N . GLU A 1 306 ? 14.07 28.906 -0.73 1 94.12 306 GLU A N 1
ATOM 2375 C CA . GLU A 1 306 ? 13.055 29.703 -0.045 1 94.12 306 GLU A CA 1
ATOM 2376 C C . GLU A 1 306 ? 13.477 30.016 1.387 1 94.12 306 GLU A C 1
ATOM 2378 O O . GLU A 1 306 ? 13.305 31.141 1.854 1 94.12 306 GLU A O 1
ATOM 2383 N N . LEU A 1 307 ? 14.039 29.016 2.006 1 94.5 307 LEU A N 1
ATOM 2384 C CA . LEU A 1 307 ? 14.477 29.172 3.387 1 94.5 307 LEU A CA 1
ATOM 2385 C C . LEU A 1 307 ? 15.578 30.234 3.486 1 94.5 307 LEU A C 1
ATOM 2387 O O . LEU A 1 307 ? 15.602 31.031 4.43 1 94.5 307 LEU A O 1
ATOM 2391 N N . HIS A 1 308 ? 16.438 30.281 2.535 1 95.94 308 HIS A N 1
ATOM 2392 C CA . HIS A 1 308 ? 17.531 31.234 2.516 1 95.94 308 HIS A CA 1
ATOM 2393 C C . HIS A 1 308 ? 17.016 32.656 2.303 1 95.94 308 HIS A C 1
ATOM 2395 O O . HIS A 1 308 ? 17.484 33.594 2.938 1 95.94 308 HIS A O 1
ATOM 2401 N N . GLU A 1 309 ? 16.031 32.781 1.433 1 96.81 309 GLU A N 1
ATOM 2402 C CA . GLU A 1 309 ? 15.43 34.062 1.196 1 96.81 309 GLU A CA 1
ATOM 2403 C C . GLU A 1 309 ? 14.719 34.594 2.445 1 96.81 309 GLU A C 1
ATOM 2405 O O . GLU A 1 309 ? 14.852 35.75 2.807 1 96.81 309 GLU A O 1
ATOM 2410 N N . ILE A 1 310 ? 14.039 33.719 3.076 1 97.12 310 ILE A N 1
ATOM 2411 C CA . ILE A 1 310 ? 13.32 34.094 4.293 1 97.12 310 ILE A CA 1
ATOM 2412 C C . ILE A 1 310 ? 14.32 34.5 5.375 1 97.12 310 ILE A C 1
ATOM 2414 O O . ILE A 1 310 ? 14.156 35.5 6.043 1 97.12 310 ILE A O 1
ATOM 2418 N N . ALA A 1 311 ? 15.391 33.688 5.52 1 97.38 311 ALA A N 1
ATOM 2419 C CA . ALA A 1 311 ? 16.422 33.969 6.508 1 97.38 311 ALA A CA 1
ATOM 2420 C C . ALA A 1 311 ? 17.078 35.344 6.262 1 97.38 311 ALA A C 1
ATOM 2422 O O . ALA A 1 311 ? 17.312 36.094 7.203 1 97.38 311 ALA A O 1
ATOM 2423 N N . GLY A 1 312 ? 17.359 35.562 5.031 1 97.62 312 GLY A N 1
ATOM 2424 C CA . GLY A 1 312 ? 17.922 36.875 4.676 1 97.62 312 GLY A CA 1
ATOM 2425 C C . GLY A 1 312 ? 17.031 38.031 5.051 1 97.62 312 GLY A C 1
ATOM 2426 O O . GLY A 1 312 ? 17.5 39.031 5.57 1 97.62 312 GLY A O 1
ATOM 2427 N N . GLY A 1 313 ? 15.727 37.875 4.766 1 98.06 313 GLY A N 1
ATOM 2428 C CA . GLY A 1 313 ? 14.773 38.906 5.117 1 98.06 313 GLY A CA 1
ATOM 2429 C C . GLY A 1 313 ? 14.625 39.094 6.613 1 98.06 313 GLY A C 1
ATOM 2430 O O . GLY A 1 313 ? 14.5 40.25 7.09 1 98.06 313 GLY A O 1
ATOM 2431 N N . VAL A 1 314 ? 14.656 38.031 7.359 1 97.94 314 VAL A N 1
ATOM 2432 C CA . VAL A 1 314 ? 14.547 38.094 8.812 1 97.94 314 VAL A CA 1
ATOM 2433 C C . VAL A 1 314 ? 15.742 38.844 9.398 1 97.94 314 VAL A C 1
ATOM 2435 O O . VAL A 1 314 ? 15.578 39.719 10.242 1 97.94 314 VAL A O 1
ATOM 2438 N N . LEU A 1 315 ? 16.922 38.531 8.906 1 97.25 315 LEU A N 1
ATOM 2439 C CA . LEU A 1 315 ? 18.125 39.188 9.383 1 97.25 315 LEU A CA 1
ATOM 2440 C C . LEU A 1 315 ? 18.094 40.688 9.055 1 97.25 315 LEU A C 1
ATOM 2442 O O . LEU A 1 315 ? 18.406 41.531 9.898 1 97.25 315 LEU A O 1
ATOM 2446 N N . ALA A 1 316 ? 17.672 40.969 7.879 1 97.06 316 ALA A N 1
ATOM 2447 C CA . ALA A 1 316 ? 17.688 42.344 7.398 1 97.06 316 ALA A CA 1
ATOM 2448 C C . ALA A 1 316 ? 16.641 43.188 8.125 1 97.06 316 ALA A C 1
ATOM 2450 O O . ALA A 1 316 ? 16.797 44.406 8.273 1 97.06 316 ALA A O 1
ATOM 2451 N N . SER A 1 317 ? 15.578 42.656 8.594 1 96.75 317 SER A N 1
ATOM 2452 C CA . SER A 1 317 ? 14.5 43.375 9.25 1 96.75 317 SER A CA 1
ATOM 2453 C C . SER A 1 317 ? 14.922 43.906 10.617 1 96.75 317 SER A C 1
ATOM 2455 O O . SER A 1 317 ? 14.328 44.844 11.148 1 96.75 317 SER A O 1
ATOM 2457 N N . GLY A 1 318 ? 15.891 43.188 11.234 1 94.88 318 GLY A N 1
ATOM 2458 C CA . GLY A 1 318 ? 16.344 43.562 12.562 1 94.88 318 GLY A CA 1
ATOM 2459 C C . GLY A 1 318 ? 15.406 43.062 13.664 1 94.88 318 GLY A C 1
ATOM 2460 O O . GLY A 1 318 ? 15.672 43.281 14.844 1 94.88 318 GLY A O 1
ATOM 2461 N N . ALA A 1 319 ? 14.375 42.406 13.344 1 95.94 319 ALA A N 1
ATOM 2462 C CA . ALA A 1 319 ? 13.406 41.938 14.328 1 95.94 319 ALA A CA 1
ATOM 2463 C C . ALA A 1 319 ? 14.008 40.812 15.188 1 95.94 319 ALA A C 1
ATOM 2465 O O . ALA A 1 319 ? 14.828 40.031 14.711 1 95.94 319 ALA A O 1
ATOM 2466 N N . ARG A 1 320 ? 13.648 40.812 16.422 1 97.88 320 ARG A N 1
ATOM 2467 C CA . ARG A 1 320 ? 13.898 39.594 17.219 1 97.88 320 ARG A CA 1
ATOM 2468 C C . ARG A 1 320 ? 13.016 38.438 16.781 1 97.88 320 ARG A C 1
ATOM 2470 O O . ARG A 1 320 ? 11.891 38.656 16.312 1 97.88 320 ARG A O 1
ATOM 2477 N N . PHE A 1 321 ? 13.57 37.219 16.859 1 98.62 321 PHE A N 1
ATOM 2478 C CA . PHE A 1 321 ? 12.742 36.156 16.328 1 98.62 321 PHE A CA 1
ATOM 2479 C C . PHE A 1 321 ? 12.984 34.844 17.109 1 98.62 321 PHE A C 1
ATOM 2481 O O . PHE A 1 321 ? 14.055 34.656 17.688 1 98.62 321 PHE A O 1
ATOM 2488 N N . LEU A 1 322 ? 12 34.062 17.25 1 98.56 322 LEU A N 1
ATOM 2489 C CA . LEU A 1 322 ? 12.016 32.656 17.609 1 98.56 322 LEU A CA 1
ATOM 2490 C C . LEU A 1 322 ? 11.633 31.781 16.422 1 98.56 322 LEU A C 1
ATOM 2492 O O . LEU A 1 322 ? 10.508 31.875 15.914 1 98.56 322 LEU A O 1
ATOM 2496 N N . TRP A 1 323 ? 12.555 30.922 15.938 1 97.69 323 TRP A N 1
ATOM 2497 C CA . TRP A 1 323 ? 12.359 30.156 14.711 1 97.69 323 TRP A CA 1
ATOM 2498 C C . TRP A 1 323 ? 12.375 28.656 14.992 1 97.69 323 TRP A C 1
ATOM 2500 O O . TRP A 1 323 ? 13.391 28.125 15.438 1 97.69 323 TRP A O 1
ATOM 2510 N N . VAL A 1 324 ? 11.227 28.031 14.727 1 96.38 324 VAL A N 1
ATOM 2511 C CA . VAL A 1 324 ? 11.133 26.578 14.797 1 96.38 324 VAL A CA 1
ATOM 2512 C C . VAL A 1 324 ? 11.688 25.953 13.516 1 96.38 324 VAL A C 1
ATOM 2514 O O . VAL A 1 324 ? 11.148 26.188 12.43 1 96.38 324 VAL A O 1
ATOM 2517 N N . MET A 1 325 ? 12.781 25.188 13.633 1 92.62 325 MET A N 1
ATOM 2518 C CA . MET A 1 325 ? 13.43 24.484 12.539 1 92.62 325 MET A CA 1
ATOM 2519 C C . MET A 1 325 ? 13.328 22.969 12.734 1 92.62 325 MET A C 1
ATOM 2521 O O . MET A 1 325 ? 14.281 22.328 13.18 1 92.62 325 MET A O 1
ATOM 2525 N N . ARG A 1 326 ? 12.172 22.516 12.297 1 89.38 326 ARG A N 1
ATOM 2526 C CA . ARG A 1 326 ? 11.93 21.094 12.414 1 89.38 326 ARG A CA 1
ATOM 2527 C C . ARG A 1 326 ? 13 20.297 11.664 1 89.38 326 ARG A C 1
ATOM 2529 O O . ARG A 1 326 ? 13.406 20.672 10.562 1 89.38 326 ARG A O 1
ATOM 2536 N N . PRO A 1 327 ? 13.547 19.219 12.172 1 82.94 327 PRO A N 1
ATOM 2537 C CA . PRO A 1 327 ? 14.648 18.469 11.555 1 82.94 327 PRO A CA 1
ATOM 2538 C C . PRO A 1 327 ? 14.375 18.094 10.102 1 82.94 327 PRO A C 1
ATOM 2540 O O . PRO A 1 327 ? 15.305 18.016 9.297 1 82.94 327 PRO A O 1
ATOM 2543 N N . ASP A 1 328 ? 13.188 17.875 9.641 1 83.94 328 ASP A N 1
ATOM 2544 C CA . ASP A 1 328 ? 12.914 17.438 8.273 1 83.94 328 ASP A CA 1
ATOM 2545 C C . ASP A 1 328 ? 12.227 18.531 7.473 1 83.94 328 ASP A C 1
ATOM 2547 O O . ASP A 1 328 ? 11.516 18.25 6.504 1 83.94 328 ASP A O 1
ATOM 2551 N N . ILE A 1 329 ? 12.516 19.75 7.828 1 86.25 329 ILE A N 1
ATOM 2552 C CA . ILE A 1 329 ? 11.797 20.859 7.227 1 86.25 329 ILE A CA 1
ATOM 2553 C C . ILE A 1 329 ? 12.125 20.938 5.738 1 86.25 329 ILE A C 1
ATOM 2555 O O . ILE A 1 329 ? 11.266 21.281 4.922 1 86.25 329 ILE A O 1
ATOM 2559 N N . VAL A 1 330 ? 13.406 20.75 5.395 1 82.38 330 VAL A N 1
ATOM 2560 C CA . VAL A 1 330 ? 13.812 20.703 3.992 1 82.38 330 VAL A CA 1
ATOM 2561 C C . VAL A 1 330 ? 13.82 19.25 3.506 1 82.38 330 VAL A C 1
ATOM 2563 O O . VAL A 1 330 ? 13.281 18.953 2.436 1 82.38 330 VAL A O 1
ATOM 2566 N N . SER A 1 331 ? 14.484 18.547 4.207 1 80.38 331 SER A N 1
ATOM 2567 C CA . SER A 1 331 ? 14.578 17.109 3.984 1 80.38 331 SER A CA 1
ATOM 2568 C C . SER A 1 331 ? 15.164 16.391 5.199 1 80.38 331 SER A C 1
ATOM 2570 O O . SER A 1 331 ? 15.922 16.984 5.969 1 80.38 331 SER A O 1
ATOM 2572 N N . SER A 1 332 ? 14.789 15.203 5.32 1 74.38 332 SER A N 1
ATOM 2573 C CA . SER A 1 332 ? 15.297 14.438 6.457 1 74.38 332 SER A CA 1
ATOM 2574 C C . SER A 1 332 ? 16.812 14.25 6.367 1 74.38 332 SER A C 1
ATOM 2576 O O . SER A 1 332 ? 17.469 13.961 7.367 1 74.38 332 SER A O 1
ATOM 2578 N N . ASP A 1 333 ? 17.359 14.492 5.238 1 72.19 333 ASP A N 1
ATOM 2579 C CA . ASP A 1 333 ? 18.797 14.242 5.066 1 72.19 333 ASP A CA 1
ATOM 2580 C C . ASP A 1 333 ? 19.578 15.555 5.07 1 72.19 333 ASP A C 1
ATOM 2582 O O . ASP A 1 333 ? 20.781 15.57 4.773 1 72.19 333 ASP A O 1
ATOM 2586 N N . ASP A 1 334 ? 18.922 16.641 5.465 1 79.44 334 ASP A N 1
ATOM 2587 C CA . ASP A 1 334 ? 19.609 17.922 5.562 1 79.44 334 ASP A CA 1
ATOM 2588 C C . ASP A 1 334 ? 19.609 18.438 7.004 1 79.44 334 ASP A C 1
ATOM 2590 O O . ASP A 1 334 ? 18.656 19.062 7.453 1 79.44 334 ASP A O 1
ATOM 2594 N N . PRO A 1 335 ? 20.734 18.312 7.695 1 76.88 335 PRO A N 1
ATOM 2595 C CA . PRO A 1 335 ? 20.75 18.641 9.125 1 76.88 335 PRO A CA 1
ATOM 2596 C C . PRO A 1 335 ? 20.875 20.141 9.391 1 76.88 335 PRO A C 1
ATOM 2598 O O . PRO A 1 335 ? 20.562 20.594 10.492 1 76.88 335 PRO A O 1
ATOM 2601 N N . ASP A 1 336 ? 21.344 20.922 8.422 1 82.5 336 ASP A N 1
ATOM 2602 C CA . ASP A 1 336 ? 21.516 22.359 8.633 1 82.5 336 ASP A CA 1
ATOM 2603 C C . ASP A 1 336 ? 21 23.156 7.434 1 82.5 336 ASP A C 1
ATOM 2605 O O . ASP A 1 336 ? 21.797 23.656 6.633 1 82.5 336 ASP A O 1
ATOM 2609 N N . PRO A 1 337 ? 19.734 23.406 7.473 1 89.62 337 PRO A N 1
ATOM 2610 C CA . PRO A 1 337 ? 19.172 23.984 6.25 1 89.62 337 PRO A CA 1
ATOM 2611 C C . PRO A 1 337 ? 19.359 25.5 6.172 1 89.62 337 PRO A C 1
ATOM 2613 O O . PRO A 1 337 ? 19.219 26.094 5.098 1 89.62 337 PRO A O 1
ATOM 2616 N N . LEU A 1 338 ? 19.719 26.203 7.234 1 92.81 338 LEU A N 1
ATOM 2617 C CA . LEU A 1 338 ? 19.859 27.656 7.227 1 92.81 338 LEU A CA 1
ATOM 2618 C C . LEU A 1 338 ? 21.203 28.062 6.602 1 92.81 338 LEU A C 1
ATOM 2620 O O . LEU A 1 338 ? 22.141 27.266 6.57 1 92.81 338 LEU A O 1
ATOM 2624 N N . PRO A 1 339 ? 21.266 29.312 6.102 1 92.19 339 PRO A N 1
ATOM 2625 C CA . PRO A 1 339 ? 22.516 29.766 5.488 1 92.19 339 PRO A CA 1
ATOM 2626 C C . PRO A 1 339 ? 23.703 29.75 6.461 1 92.19 339 PRO A C 1
ATOM 2628 O O . PRO A 1 339 ? 23.516 29.984 7.656 1 92.19 339 PRO A O 1
ATOM 2631 N N . GLU A 1 340 ? 24.828 29.594 5.871 1 91.12 340 GLU A N 1
ATOM 2632 C CA . GLU A 1 340 ? 26.062 29.656 6.664 1 91.12 340 GLU A CA 1
ATOM 2633 C C . GLU A 1 340 ? 26.188 30.984 7.387 1 91.12 340 GLU A C 1
ATOM 2635 O O . GLU A 1 340 ? 25.922 32.031 6.805 1 91.12 340 GLU A O 1
ATOM 2640 N N . GLY A 1 341 ? 26.484 30.984 8.719 1 92.5 341 GLY A N 1
ATOM 2641 C CA . GLY A 1 341 ? 26.719 32.188 9.484 1 92.5 341 GLY A CA 1
ATOM 2642 C C . GLY A 1 341 ? 25.438 32.781 10.055 1 92.5 341 GLY A C 1
ATOM 2643 O O . GLY A 1 341 ? 25.484 33.781 10.781 1 92.5 341 GLY A O 1
ATOM 2644 N N . PHE A 1 342 ? 24.328 32.188 9.781 1 94.62 342 PHE A N 1
ATOM 2645 C CA . PHE A 1 342 ? 23.047 32.688 10.25 1 94.62 342 PHE A CA 1
ATOM 2646 C C . PHE A 1 342 ? 23.031 32.812 11.766 1 94.62 342 PHE A C 1
ATOM 2648 O O . PHE A 1 342 ? 22.562 33.812 12.305 1 94.62 342 PHE A O 1
ATOM 2655 N N . GLY A 1 343 ? 23.562 31.844 12.438 1 92.5 343 GLY A N 1
ATOM 2656 C CA . GLY A 1 343 ? 23.609 31.859 13.891 1 92.5 343 GLY A CA 1
ATOM 2657 C C . GLY A 1 343 ? 24.406 33.031 14.445 1 92.5 343 GLY A C 1
ATOM 2658 O O . GLY A 1 343 ? 23.969 33.719 15.375 1 92.5 343 GLY A O 1
ATOM 2659 N N . ALA A 1 344 ? 25.516 33.219 13.859 1 93.94 344 ALA A N 1
ATOM 2660 C CA . ALA A 1 344 ? 26.359 34.344 14.297 1 93.94 344 ALA A CA 1
ATOM 2661 C C . ALA A 1 344 ? 25.719 35.688 14 1 93.94 344 ALA A C 1
ATOM 2663 O O . ALA A 1 344 ? 25.781 36.594 14.82 1 93.94 344 ALA A O 1
ATOM 2664 N N . ALA A 1 345 ? 25.109 35.719 12.898 1 93.69 345 ALA A N 1
ATOM 2665 C CA . ALA A 1 345 ? 24.516 36.969 12.453 1 93.69 345 ALA A CA 1
ATOM 2666 C C . ALA A 1 345 ? 23.281 37.312 13.281 1 93.69 345 ALA A C 1
ATOM 2668 O O . ALA A 1 345 ? 22.906 38.5 13.398 1 93.69 345 ALA A O 1
ATOM 2669 N N . SER A 1 346 ? 22.672 36.312 13.875 1 93.94 346 SER A N 1
ATOM 2670 C CA . SER A 1 346 ? 21.438 36.531 14.617 1 93.94 346 SER A CA 1
ATOM 2671 C C . SER A 1 346 ? 21.688 36.5 16.125 1 93.94 346 SER A C 1
ATOM 2673 O O . SER A 1 346 ? 20.75 36.562 16.922 1 93.94 346 SER A O 1
ATOM 2675 N N . ALA A 1 347 ? 22.906 36.469 16.484 1 91.25 347 ALA A N 1
ATOM 2676 C CA . ALA A 1 347 ? 23.25 36.344 17.906 1 91.25 347 ALA A CA 1
ATOM 2677 C C . ALA A 1 347 ? 22.625 37.469 18.719 1 91.25 347 ALA A C 1
ATOM 2679 O O . ALA A 1 347 ? 22.656 38.625 18.312 1 91.25 347 ALA A O 1
ATOM 2680 N N . GLY A 1 348 ? 21.969 37.125 19.859 1 90.5 348 GLY A N 1
ATOM 2681 C CA . GLY A 1 348 ? 21.391 38.094 20.766 1 90.5 348 GLY A CA 1
ATOM 2682 C C . GLY A 1 348 ? 19.969 38.469 20.406 1 90.5 348 GLY A C 1
ATOM 2683 O O . GLY A 1 348 ? 19.219 39 21.234 1 90.5 348 GLY A O 1
ATOM 2684 N N . ARG A 1 349 ? 19.641 38.188 19.203 1 94.06 349 ARG A N 1
ATOM 2685 C CA . ARG A 1 349 ? 18.328 38.625 18.766 1 94.06 349 ARG A CA 1
ATOM 2686 C C . ARG A 1 349 ? 17.438 37.438 18.406 1 94.06 349 ARG A C 1
ATOM 2688 O O . ARG A 1 349 ? 16.203 37.562 18.375 1 94.06 349 ARG A O 1
ATOM 2695 N N . GLY A 1 350 ? 18.094 36.375 18.125 1 96.38 350 GLY A N 1
ATOM 2696 C CA . GLY A 1 350 ? 17.297 35.25 17.625 1 96.38 350 GLY A CA 1
ATOM 2697 C C . GLY A 1 350 ? 17.516 33.969 18.406 1 96.38 350 GLY A C 1
ATOM 2698 O O . GLY A 1 350 ? 18.562 33.781 19.016 1 96.38 350 GLY A O 1
ATOM 2699 N N . LEU A 1 351 ? 16.5 33.094 18.406 1 97.19 351 LEU A N 1
ATOM 2700 C CA . LEU A 1 351 ? 16.531 31.75 18.938 1 97.19 351 LEU A CA 1
ATOM 2701 C C . LEU A 1 351 ? 15.969 30.75 17.938 1 97.19 351 LEU A C 1
ATOM 2703 O O . LEU A 1 351 ? 14.867 30.953 17.406 1 97.19 351 LEU A O 1
ATOM 2707 N N . VAL A 1 352 ? 16.75 29.766 17.547 1 95.94 352 VAL A N 1
ATOM 2708 C CA . VAL A 1 352 ? 16.297 28.688 16.672 1 95.94 352 VAL A CA 1
ATOM 2709 C C . VAL A 1 352 ? 16.172 27.391 17.469 1 95.94 352 VAL A C 1
ATOM 2711 O O . VAL A 1 352 ? 17.109 26.969 18.156 1 95.94 352 VAL A O 1
ATOM 2714 N N . VAL A 1 353 ? 15.023 26.797 17.469 1 95.75 353 VAL A N 1
ATOM 2715 C CA . VAL A 1 353 ? 14.797 25.547 18.172 1 95.75 353 VAL A CA 1
ATOM 2716 C C . VAL A 1 353 ? 14.156 24.531 17.234 1 95.75 353 VAL A C 1
ATOM 2718 O O . VAL A 1 353 ? 13.523 24.906 16.234 1 95.75 353 VAL A O 1
ATOM 2721 N N . PRO A 1 354 ? 14.305 23.25 17.438 1 94.06 354 PRO A N 1
ATOM 2722 C CA . PRO A 1 354 ? 13.703 22.234 16.547 1 94.06 354 PRO A CA 1
ATOM 2723 C C . PRO A 1 354 ? 12.18 22.234 16.609 1 94.06 354 PRO A C 1
ATOM 2725 O O . PRO A 1 354 ? 11.516 22 15.602 1 94.06 354 PRO A O 1
ATOM 2728 N N . TRP A 1 355 ? 11.664 22.422 17.781 1 94.88 355 TRP A N 1
ATOM 2729 C CA . TRP A 1 355 ? 10.227 22.375 18.016 1 94.88 355 TRP A CA 1
ATOM 2730 C C . TRP A 1 355 ? 9.859 23.016 19.344 1 94.88 355 TRP A C 1
ATOM 2732 O O . TRP A 1 355 ? 10.703 23.125 20.234 1 94.88 355 TRP A O 1
ATOM 2742 N N . CYS A 1 356 ? 8.664 23.578 19.484 1 95.38 356 CYS A N 1
ATOM 2743 C CA . CYS A 1 356 ? 8.195 24.156 20.75 1 95.38 356 CYS A CA 1
ATOM 2744 C C . CYS A 1 356 ? 6.676 24.125 20.828 1 95.38 356 CYS A C 1
ATOM 2746 O O . CYS A 1 356 ? 6.008 23.734 19.859 1 95.38 356 CYS A O 1
ATOM 2748 N N . CYS A 1 357 ? 6.172 24.406 21.984 1 94.06 357 CYS A N 1
ATOM 2749 C CA . CYS A 1 357 ? 4.73 24.547 22.156 1 94.06 357 CYS A CA 1
ATOM 2750 C C . CYS A 1 357 ? 4.227 25.844 21.547 1 94.06 357 CYS A C 1
ATOM 2752 O O . CYS A 1 357 ? 4.32 26.906 22.172 1 94.06 357 CYS A O 1
ATOM 2754 N N . GLN A 1 358 ? 3.613 25.766 20.438 1 95.44 358 GLN A N 1
ATOM 2755 C CA . GLN A 1 358 ? 3.217 26.938 19.656 1 95.44 358 GLN A CA 1
ATOM 2756 C C . GLN A 1 358 ? 2.252 27.812 20.438 1 95.44 358 GLN A C 1
ATOM 2758 O O . GLN A 1 358 ? 2.381 29.047 20.422 1 95.44 358 GLN A O 1
ATOM 2763 N N . VAL A 1 359 ? 1.292 27.25 21.094 1 94.69 359 VAL A N 1
ATOM 2764 C CA . VAL A 1 359 ? 0.27 28.016 21.812 1 94.69 359 VAL A CA 1
ATOM 2765 C C . VAL A 1 359 ? 0.913 28.812 22.938 1 94.69 359 VAL A C 1
ATOM 2767 O O . VAL A 1 359 ? 0.536 29.953 23.188 1 94.69 359 VAL A O 1
ATOM 2770 N N . GLU A 1 360 ? 1.869 28.219 23.594 1 94 360 GLU A N 1
ATOM 2771 C CA . GLU A 1 360 ? 2.582 28.938 24.656 1 94 360 GLU A CA 1
ATOM 2772 C C . GLU A 1 360 ? 3.365 30.109 24.094 1 94 360 GLU A C 1
ATOM 2774 O O . GLU A 1 360 ? 3.365 31.203 24.672 1 94 360 GLU A O 1
ATOM 2779 N N . VAL A 1 361 ? 3.986 29.859 23 1 96.88 361 VAL A N 1
ATOM 2780 C CA . VAL A 1 361 ? 4.781 30.906 22.375 1 96.88 361 VAL A CA 1
ATOM 2781 C C . VAL A 1 361 ? 3.867 32.031 21.891 1 96.88 361 VAL A C 1
ATOM 2783 O O . VAL A 1 361 ? 4.117 33.188 22.156 1 96.88 361 VAL A O 1
ATOM 2786 N N . LEU A 1 362 ? 2.812 31.672 21.188 1 97.06 362 LEU A N 1
ATOM 2787 C CA . LEU A 1 362 ? 1.886 32.656 20.625 1 97.06 362 LEU A CA 1
ATOM 2788 C C . LEU A 1 362 ? 1.229 33.469 21.734 1 97.06 362 LEU A C 1
ATOM 2790 O O . LEU A 1 362 ? 0.896 34.656 21.531 1 97.06 362 LEU A O 1
ATOM 2794 N N . SER A 1 363 ? 1.067 32.906 22.922 1 95.56 363 SER A N 1
ATOM 2795 C CA . SER A 1 363 ? 0.356 33.562 24.016 1 95.56 363 SER A CA 1
ATOM 2796 C C . SER A 1 363 ? 1.287 34.469 24.828 1 95.56 363 SER A C 1
ATOM 2798 O O . SER A 1 363 ? 0.845 35.156 25.734 1 95.56 363 SER A O 1
ATOM 2800 N N . HIS A 1 364 ? 2.533 34.438 24.547 1 97.19 364 HIS A N 1
ATOM 2801 C CA . HIS A 1 364 ? 3.506 35.188 25.328 1 97.19 364 HIS A CA 1
ATOM 2802 C C . HIS A 1 364 ? 3.461 36.656 24.969 1 97.19 364 HIS A C 1
ATOM 2804 O O . HIS A 1 364 ? 3.303 37.031 23.797 1 97.19 364 HIS A O 1
ATOM 2810 N N . ALA A 1 365 ? 3.705 37.5 25.859 1 97 365 ALA A N 1
ATOM 2811 C CA . ALA A 1 365 ? 3.584 38.938 25.703 1 97 365 ALA A CA 1
ATOM 2812 C C . ALA A 1 365 ? 4.652 39.469 24.766 1 97 365 ALA A C 1
ATOM 2814 O O . ALA A 1 365 ? 4.473 40.531 24.141 1 97 365 ALA A O 1
ATOM 2815 N N . ALA A 1 366 ? 5.719 38.75 24.625 1 97.5 366 ALA A N 1
ATOM 2816 C CA . ALA A 1 366 ? 6.824 39.188 23.781 1 97.5 366 ALA A CA 1
ATOM 2817 C C . ALA A 1 366 ? 6.457 39.125 22.297 1 97.5 366 ALA A C 1
ATOM 2819 O O . ALA A 1 366 ? 7.121 39.719 21.453 1 97.5 366 ALA A O 1
ATOM 2820 N N . LEU A 1 367 ? 5.445 38.469 21.953 1 97.44 367 LEU A N 1
ATOM 2821 C CA . LEU A 1 367 ? 5.156 38.188 20.562 1 97.44 367 LEU A CA 1
ATOM 2822 C C . LEU A 1 367 ? 4.523 39.375 19.875 1 97.44 367 LEU A C 1
ATOM 2824 O O . LEU A 1 367 ? 3.607 40 20.422 1 97.44 367 LEU A O 1
ATOM 2828 N N . GLY A 1 368 ? 5.023 39.594 18.703 1 97 368 GLY A N 1
ATOM 2829 C CA . GLY A 1 368 ? 4.492 40.719 17.922 1 97 368 GLY A CA 1
ATOM 2830 C C . GLY A 1 368 ? 3.941 40.281 16.578 1 97 368 GLY A C 1
ATOM 2831 O O . GLY A 1 368 ? 3.168 41 15.961 1 97 368 GLY A O 1
ATOM 2832 N N . GLY A 1 369 ? 4.336 39.156 16.141 1 98.19 369 GLY A N 1
ATOM 2833 C CA . GLY A 1 369 ? 3.918 38.625 14.852 1 98.19 369 GLY A CA 1
ATOM 2834 C C . GLY A 1 369 ? 4.238 37.156 14.672 1 98.19 369 GLY A C 1
ATOM 2835 O O . GLY A 1 369 ? 5.012 36.594 15.438 1 98.19 369 GLY A O 1
ATOM 2836 N N . PHE A 1 370 ? 3.604 36.531 13.727 1 98.81 370 PHE A N 1
ATOM 2837 C CA . PHE A 1 370 ? 3.768 35.094 13.43 1 98.81 370 PHE A CA 1
ATOM 2838 C C . PHE A 1 370 ? 3.947 34.875 11.93 1 98.81 370 PHE A C 1
ATOM 2840 O O . PHE A 1 370 ? 3.012 35.062 11.156 1 98.81 370 PHE A O 1
ATOM 2847 N N . LEU A 1 371 ? 5.164 34.562 11.5 1 98.56 371 LEU A N 1
ATOM 2848 C CA . LEU A 1 371 ? 5.41 34.094 10.141 1 98.56 371 LEU A CA 1
ATOM 2849 C C . LEU A 1 371 ? 5.082 32.594 10.023 1 98.56 371 LEU A C 1
ATOM 2851 O O . LEU A 1 371 ? 5.809 31.75 10.562 1 98.56 371 LEU A O 1
ATOM 2855 N N . THR A 1 372 ? 4.02 32.25 9.281 1 97.88 372 THR A N 1
ATOM 2856 C CA . THR A 1 372 ? 3.428 30.922 9.305 1 97.88 372 THR A CA 1
ATOM 2857 C C . THR A 1 372 ? 3.141 30.438 7.887 1 97.88 372 THR A C 1
ATOM 2859 O O . THR A 1 372 ? 3.084 31.234 6.949 1 97.88 372 THR A O 1
ATOM 2862 N N . HIS A 1 373 ? 3.059 29.141 7.766 1 96.31 373 HIS A N 1
ATOM 2863 C CA . HIS A 1 373 ? 2.633 28.5 6.523 1 96.31 373 HIS A CA 1
ATOM 2864 C C . HIS A 1 373 ? 1.115 28.547 6.379 1 96.31 373 HIS A C 1
ATOM 2866 O O . HIS A 1 373 ? 0.574 28.094 5.367 1 96.31 373 HIS A O 1
ATOM 2872 N N . CYS A 1 374 ? 0.459 28.953 7.395 1 97.12 374 CYS A N 1
ATOM 2873 C CA . CYS A 1 374 ? -0.982 29.172 7.355 1 97.12 374 CYS A CA 1
ATOM 2874 C C . CYS A 1 374 ? -1.742 27.859 7.484 1 97.12 374 CYS A C 1
ATOM 2876 O O . CYS A 1 374 ? -2.771 27.672 6.836 1 97.12 374 CYS A O 1
ATOM 2878 N N . GLY A 1 375 ? -1.26 26.859 8.242 1 97.81 375 GLY A N 1
ATOM 2879 C CA . GLY A 1 375 ? -2.109 25.734 8.625 1 97.81 375 GLY A CA 1
ATOM 2880 C C . GLY A 1 375 ? -3.307 26.156 9.453 1 97.81 375 GLY A C 1
ATOM 2881 O O . GLY A 1 375 ? -3.234 27.125 10.219 1 97.81 375 GLY A O 1
ATOM 2882 N N . TRP A 1 376 ? -4.266 25.453 9.375 1 98.31 376 TRP A N 1
ATOM 2883 C CA . TRP A 1 376 ? -5.52 25.875 9.984 1 98.31 376 TRP A CA 1
ATOM 2884 C C . TRP A 1 376 ? -5.383 25.969 11.5 1 98.31 376 TRP A C 1
ATOM 2886 O O . TRP A 1 376 ? -5.867 26.922 12.125 1 98.31 376 TRP A O 1
ATOM 2896 N N . ASN A 1 377 ? -4.754 24.969 12.148 1 97.25 377 ASN A N 1
ATOM 2897 C CA . ASN A 1 377 ? -4.496 25.094 13.578 1 97.25 377 ASN A CA 1
ATOM 2898 C C . ASN A 1 377 ? -3.711 26.359 13.906 1 97.25 377 ASN A C 1
ATOM 2900 O O . ASN A 1 377 ? -4.027 27.062 14.875 1 97.25 377 ASN A O 1
ATOM 2904 N N . SER A 1 378 ? -2.699 26.625 13.086 1 97.75 378 SER A N 1
ATOM 2905 C CA . SER A 1 378 ? -1.87 27.812 13.289 1 97.75 378 SER A CA 1
ATOM 2906 C C . SER A 1 378 ? -2.691 29.094 13.172 1 97.75 378 SER A C 1
ATOM 2908 O O . SER A 1 378 ? -2.529 30.016 13.969 1 97.75 378 SER A O 1
ATOM 2910 N N . VAL A 1 379 ? -3.533 29.109 12.195 1 98.44 379 VAL A N 1
ATOM 2911 C CA . VAL A 1 379 ? -4.375 30.281 11.969 1 98.44 379 VAL A CA 1
ATOM 2912 C C . VAL A 1 379 ? -5.293 30.5 13.164 1 98.44 379 VAL A C 1
ATOM 2914 O O . VAL A 1 379 ? -5.355 31.594 13.727 1 98.44 379 VAL A O 1
ATOM 2917 N N . LEU A 1 380 ? -5.984 29.453 13.609 1 98.06 380 LEU A N 1
ATOM 2918 C CA . LEU A 1 380 ? -6.91 29.562 14.727 1 98.06 380 LEU A CA 1
ATOM 2919 C C . LEU A 1 380 ? -6.176 29.953 16.016 1 98.06 380 LEU A C 1
ATOM 2921 O O . LEU A 1 380 ? -6.652 30.797 16.781 1 98.06 380 LEU A O 1
ATOM 2925 N N . GLU A 1 381 ? -5.035 29.359 16.234 1 97.38 381 GLU A N 1
ATOM 2926 C CA . GLU A 1 381 ? -4.25 29.641 17.422 1 97.38 381 GLU A CA 1
ATOM 2927 C C . GLU A 1 381 ? -3.74 31.078 17.422 1 97.38 381 GLU A C 1
ATOM 2929 O O . GLU A 1 381 ? -3.756 31.766 18.453 1 97.38 381 GLU A O 1
ATOM 2934 N N . SER A 1 382 ? -3.273 31.531 16.281 1 98.12 382 SER A N 1
ATOM 2935 C CA . SER A 1 382 ? -2.775 32.906 16.156 1 98.12 382 SER A CA 1
ATOM 2936 C C . SER A 1 382 ? -3.879 33.906 16.422 1 98.12 382 SER A C 1
ATOM 2938 O O . SER A 1 382 ? -3.664 34.906 17.141 1 98.12 382 SER A O 1
ATOM 2940 N N . VAL A 1 383 ? -5.047 33.688 15.859 1 98.12 383 VAL A N 1
ATOM 2941 C CA . VAL A 1 383 ? -6.188 34.562 16.078 1 98.12 383 VAL A CA 1
ATOM 2942 C C . VAL A 1 383 ? -6.559 34.594 17.562 1 98.12 383 VAL A C 1
ATOM 2944 O O . VAL A 1 383 ? -6.758 35.656 18.141 1 98.12 383 VAL A O 1
ATOM 2947 N N . TRP A 1 384 ? -6.613 33.406 18.125 1 97 384 TRP A N 1
ATOM 2948 C CA . TRP A 1 384 ? -6.988 33.312 19.531 1 97 384 TRP A CA 1
ATOM 2949 C C . TRP A 1 384 ? -6.004 34.062 20.406 1 97 384 TRP A C 1
ATOM 2951 O O . TRP A 1 384 ? -6.398 34.688 21.406 1 97 384 TRP A O 1
ATOM 2961 N N . ALA A 1 385 ? -4.766 34.062 20.047 1 96.5 385 ALA A N 1
ATOM 2962 C CA . ALA A 1 385 ? -3.711 34.719 20.812 1 96.5 385 ALA A CA 1
ATOM 2963 C C . ALA A 1 385 ? -3.625 36.188 20.469 1 96.5 385 ALA A C 1
ATOM 2965 O O . ALA A 1 385 ? -2.891 36.969 21.109 1 96.5 385 ALA A O 1
ATOM 2966 N N . GLY A 1 386 ? -4.312 36.625 19.438 1 97 386 GLY A N 1
ATOM 2967 C CA . GLY A 1 386 ? -4.324 38 19.031 1 97 386 GLY A CA 1
ATOM 2968 C C . GLY A 1 386 ? -3.074 38.438 18.281 1 97 386 GLY A C 1
ATOM 2969 O O . GLY A 1 386 ? -2.66 39.594 18.359 1 97 386 GLY A O 1
ATOM 2970 N N . VAL A 1 387 ? -2.453 37.531 17.578 1 97.88 387 VAL A N 1
ATOM 2971 C CA . VAL A 1 387 ? -1.172 37.781 16.938 1 97.88 387 VAL A CA 1
ATOM 2972 C C . VAL A 1 387 ? -1.37 37.906 15.422 1 97.88 387 VAL A C 1
ATOM 2974 O O . VAL A 1 387 ? -1.89 37 14.789 1 97.88 387 VAL A O 1
ATOM 2977 N N . PRO A 1 388 ? -0.986 39.031 14.766 1 98.19 388 PRO A N 1
ATOM 2978 C CA . PRO A 1 388 ? -1.068 39.125 13.312 1 98.19 388 PRO A CA 1
ATOM 2979 C C . PRO A 1 388 ? -0.121 38.156 12.602 1 98.19 388 PRO A C 1
ATOM 2981 O O . PRO A 1 388 ? 0.888 37.75 13.172 1 98.19 388 PRO A O 1
ATOM 2984 N N . MET A 1 389 ? -0.433 37.875 11.289 1 98.62 389 MET A N 1
ATOM 2985 C CA . MET A 1 389 ? 0.293 36.812 10.625 1 98.62 389 MET A CA 1
ATOM 2986 C C . MET A 1 389 ? 0.957 37.281 9.344 1 98.62 389 MET A C 1
ATOM 2988 O O . MET A 1 389 ? 0.419 38.156 8.664 1 98.62 389 MET A O 1
ATOM 2992 N N . LEU A 1 390 ? 2.141 36.875 9.086 1 98.38 390 LEU A N 1
ATOM 2993 C CA . LEU A 1 390 ? 2.777 36.844 7.77 1 98.38 390 LEU A CA 1
ATOM 2994 C C . LEU A 1 390 ? 2.629 35.5 7.117 1 98.38 390 LEU A C 1
ATOM 2996 O O . LEU A 1 390 ? 3.182 34.5 7.605 1 98.38 390 LEU A O 1
ATOM 3000 N N . CYS A 1 391 ? 1.924 35.438 6.012 1 98.19 391 CYS A N 1
ATOM 3001 C CA . CYS A 1 391 ? 1.434 34.156 5.48 1 98.19 391 CYS A CA 1
ATOM 3002 C C . CYS A 1 391 ? 2.291 33.688 4.309 1 98.19 391 CYS A C 1
ATOM 3004 O O . CYS A 1 391 ? 2.268 34.312 3.236 1 98.19 391 CYS A O 1
ATOM 3006 N N . PHE A 1 392 ? 2.99 32.594 4.488 1 97.44 392 PHE A N 1
ATOM 3007 C CA . PHE A 1 392 ? 3.789 31.953 3.449 1 97.44 392 PHE A CA 1
ATOM 3008 C C . PHE A 1 392 ? 3.383 30.484 3.275 1 97.44 392 PHE A C 1
ATOM 3010 O O . PHE A 1 392 ? 4.09 29.594 3.727 1 97.44 392 PHE A O 1
ATOM 3017 N N . PRO A 1 393 ? 2.27 30.25 2.549 1 96.81 393 PRO A N 1
ATOM 3018 C CA . PRO A 1 393 ? 1.812 28.875 2.336 1 96.81 393 PRO A CA 1
ATOM 3019 C C . PRO A 1 393 ? 2.805 28.047 1.527 1 96.81 393 PRO A C 1
ATOM 3021 O O . PRO A 1 393 ? 3.49 28.578 0.649 1 96.81 393 PRO A O 1
ATOM 3024 N N . LEU A 1 394 ? 2.824 26.781 1.871 1 94.81 394 LEU A N 1
ATOM 3025 C CA . LEU A 1 394 ? 3.756 25.859 1.22 1 94.81 394 LEU A CA 1
ATOM 3026 C C . LEU A 1 394 ? 3.01 24.75 0.483 1 94.81 394 LEU A C 1
ATOM 3028 O O . LEU A 1 394 ? 3.453 24.297 -0.573 1 94.81 394 LEU A O 1
ATOM 3032 N N . LEU A 1 395 ? 1.909 24.328 1.053 1 94.5 395 LEU A N 1
ATOM 3033 C CA . LEU A 1 395 ? 1.286 23.109 0.532 1 94.5 395 LEU A CA 1
ATOM 3034 C C . LEU A 1 395 ? -0.173 23.016 0.965 1 94.5 395 LEU A C 1
ATOM 3036 O O . LEU A 1 395 ? -0.545 23.547 2.02 1 94.5 395 LEU A O 1
ATOM 3040 N N . THR A 1 396 ? -1.067 22.281 0.192 1 95.88 396 THR A N 1
ATOM 3041 C CA . THR A 1 396 ? -2.43 21.859 0.484 1 95.88 396 THR A CA 1
ATOM 3042 C C . THR A 1 396 ? -3.336 23.062 0.724 1 95.88 396 THR A C 1
ATOM 3044 O O . THR A 1 396 ? -3.434 23.953 -0.125 1 95.88 396 THR A O 1
ATOM 3047 N N . ASP A 1 397 ? -4.004 23.141 1.955 1 97.44 397 ASP A N 1
ATOM 3048 C CA . ASP A 1 397 ? -5.051 24.094 2.277 1 97.44 397 ASP A CA 1
ATOM 3049 C C . ASP A 1 397 ? -4.461 25.469 2.598 1 97.44 397 ASP A C 1
ATOM 3051 O O . ASP A 1 397 ? -5.184 26.469 2.641 1 97.44 397 ASP A O 1
ATOM 3055 N N . GLN A 1 398 ? -3.16 25.5 2.695 1 97.5 398 GLN A N 1
ATOM 3056 C CA . GLN A 1 398 ? -2.486 26.688 3.223 1 97.5 398 GLN A CA 1
ATOM 3057 C C . GLN A 1 398 ? -2.701 27.891 2.316 1 97.5 398 GLN A C 1
ATOM 3059 O O . GLN A 1 398 ? -2.824 29.016 2.797 1 97.5 398 GLN A O 1
ATOM 3064 N N . PHE A 1 399 ? -2.836 27.641 1.041 1 97.25 399 PHE A N 1
ATOM 3065 C CA . PHE A 1 399 ? -3.066 28.719 0.084 1 97.25 399 PHE A CA 1
ATOM 3066 C C . PHE A 1 399 ? -4.457 29.312 0.264 1 97.25 399 PHE A C 1
ATOM 3068 O O . PHE A 1 399 ? -4.625 30.531 0.24 1 97.25 399 PHE A O 1
ATOM 3075 N N . THR A 1 400 ? -5.375 28.453 0.428 1 98.31 400 THR A N 1
ATOM 3076 C CA . THR A 1 400 ? -6.75 28.891 0.627 1 98.31 400 THR A CA 1
ATOM 3077 C C . THR A 1 400 ? -6.91 29.547 1.997 1 98.31 400 THR A C 1
ATOM 3079 O O . THR A 1 400 ? -7.676 30.5 2.148 1 98.31 400 THR A O 1
ATOM 3082 N N . ASN A 1 401 ? -6.207 29.047 3 1 98.44 401 ASN A N 1
ATOM 3083 C CA . ASN A 1 401 ? -6.195 29.672 4.312 1 98.44 401 ASN A CA 1
ATOM 3084 C C . ASN A 1 401 ? -5.648 31.094 4.238 1 98.44 401 ASN A C 1
ATOM 3086 O O . ASN A 1 401 ? -6.168 32 4.891 1 98.44 401 ASN A O 1
ATOM 3090 N N . ARG A 1 402 ? -4.578 31.25 3.465 1 97.94 402 ARG A N 1
ATOM 3091 C CA . ARG A 1 402 ? -4.039 32.594 3.289 1 97.94 402 ARG A CA 1
ATOM 3092 C C . ARG A 1 402 ? -5.09 33.531 2.707 1 97.94 402 ARG A C 1
ATOM 3094 O O . ARG A 1 402 ? -5.164 34.719 3.092 1 97.94 402 ARG A O 1
ATOM 3101 N N . ARG A 1 403 ? -5.844 33.062 1.77 1 96.75 403 ARG A N 1
ATOM 3102 C CA . ARG A 1 403 ? -6.906 33.875 1.179 1 96.75 403 ARG A CA 1
ATOM 3103 C C . ARG A 1 403 ? -7.879 34.375 2.246 1 96.75 403 ARG A C 1
ATOM 3105 O O . ARG A 1 403 ? -8.289 35.531 2.238 1 96.75 403 ARG A O 1
ATOM 3112 N N . LEU A 1 404 ? -8.25 33.531 3.168 1 97.62 404 LEU A N 1
ATOM 3113 C CA . LEU A 1 404 ? -9.133 33.906 4.262 1 97.62 404 LEU A CA 1
ATOM 3114 C C . LEU A 1 404 ? -8.469 34.938 5.164 1 97.62 404 LEU A C 1
ATOM 3116 O O . LEU A 1 404 ? -9.039 36 5.438 1 97.62 404 LEU A O 1
ATOM 3120 N N . VAL A 1 405 ? -7.211 34.75 5.508 1 98.12 405 VAL A N 1
ATOM 3121 C CA . VAL A 1 405 ? -6.477 35.531 6.488 1 98.12 405 VAL A CA 1
ATOM 3122 C C . VAL A 1 405 ? -6.188 36.906 5.914 1 98.12 405 VAL A C 1
ATOM 3124 O O . VAL A 1 405 ? -6.312 37.938 6.613 1 98.12 405 VAL A O 1
ATOM 3127 N N . VAL A 1 406 ? -5.824 36.938 4.652 1 97.38 406 VAL A N 1
ATOM 3128 C CA . VAL A 1 406 ? -5.27 38.156 4.066 1 97.38 406 VAL A CA 1
ATOM 3129 C C . VAL A 1 406 ? -6.383 38.969 3.385 1 97.38 406 VAL A C 1
ATOM 3131 O O . VAL A 1 406 ? -6.469 40.188 3.541 1 97.38 406 VAL A O 1
ATOM 3134 N N . ARG A 1 407 ? -7.234 38.281 2.697 1 95 407 ARG A N 1
ATOM 3135 C CA . ARG A 1 407 ? -8.195 39 1.857 1 95 407 ARG A CA 1
ATOM 3136 C C . ARG A 1 407 ? -9.531 39.125 2.566 1 95 407 ARG A C 1
ATOM 3138 O O . ARG A 1 407 ? -10.156 40.188 2.502 1 95 407 ARG A O 1
ATOM 3145 N N . GLU A 1 408 ? -9.922 38.125 3.209 1 95.12 408 GLU A N 1
ATOM 3146 C CA . GLU A 1 408 ? -11.266 38.156 3.787 1 95.12 408 GLU A CA 1
ATOM 3147 C C . GLU A 1 408 ? -11.25 38.812 5.176 1 95.12 408 GLU A C 1
ATOM 3149 O O . GLU A 1 408 ? -12.031 39.719 5.457 1 95.12 408 GLU A O 1
ATOM 3154 N N . TRP A 1 409 ? -10.367 38.312 6.043 1 97.25 409 TRP A N 1
ATOM 3155 C CA . TRP A 1 409 ? -10.359 38.781 7.43 1 97.25 409 TRP A CA 1
ATOM 3156 C C . TRP A 1 409 ? -9.43 39.969 7.605 1 97.25 409 TRP A C 1
ATOM 3158 O O . TRP A 1 409 ? -9.562 40.75 8.562 1 97.25 409 TRP A O 1
ATOM 3168 N N . ARG A 1 410 ? -8.438 40.125 6.742 1 96.88 410 ARG A N 1
ATOM 3169 C CA . ARG A 1 410 ? -7.465 41.219 6.734 1 96.88 410 ARG A CA 1
ATOM 3170 C C . ARG A 1 410 ? -6.711 41.281 8.062 1 96.88 410 ARG A C 1
ATOM 3172 O O . ARG A 1 410 ? -6.598 42.344 8.664 1 96.88 410 ARG A O 1
ATOM 3179 N N . ILE A 1 411 ? -6.258 40.156 8.5 1 98.19 411 ILE A N 1
ATOM 3180 C CA . ILE A 1 411 ? -5.547 40.094 9.773 1 98.19 411 ILE A CA 1
ATOM 3181 C C . ILE A 1 411 ? -4.117 39.594 9.531 1 98.19 411 ILE A C 1
ATOM 3183 O O . ILE A 1 411 ? -3.434 39.156 10.461 1 98.19 411 ILE A O 1
ATOM 3187 N N . GLY A 1 412 ? -3.654 39.562 8.359 1 98.06 412 GLY A N 1
ATOM 3188 C CA . GLY A 1 412 ? -2.311 39.156 7.973 1 98.06 412 GLY A CA 1
ATOM 3189 C C . GLY A 1 412 ? -1.895 39.719 6.625 1 98.06 412 GLY A C 1
ATOM 3190 O O . GLY A 1 412 ? -2.678 40.406 5.957 1 98.06 412 GLY A O 1
ATOM 3191 N N . VAL A 1 413 ? -0.659 39.5 6.301 1 97.62 413 VAL A N 1
ATOM 3192 C CA . VAL A 1 413 ? -0.12 39.969 5.023 1 97.62 413 VAL A CA 1
ATOM 3193 C C . VAL A 1 413 ? 0.497 38.781 4.277 1 97.62 413 VAL A C 1
ATOM 3195 O O . VAL A 1 413 ? 0.958 37.812 4.898 1 97.62 413 VAL A O 1
ATOM 3198 N N . PRO A 1 414 ? 0.403 38.781 2.959 1 97.19 414 PRO A N 1
ATOM 3199 C CA . PRO A 1 414 ? 0.969 37.688 2.178 1 97.19 414 PRO A CA 1
ATOM 3200 C C . PRO A 1 414 ? 2.471 37.812 1.947 1 97.19 414 PRO A C 1
ATOM 3202 O O . PRO A 1 414 ? 2.973 38.938 1.828 1 97.19 414 PRO A O 1
ATOM 3205 N N . ILE A 1 415 ? 3.143 36.75 1.959 1 95.75 415 ILE A N 1
ATOM 3206 C CA . ILE A 1 415 ? 4.52 36.656 1.491 1 95.75 415 ILE A CA 1
ATOM 3207 C C . ILE A 1 415 ? 4.582 35.656 0.318 1 95.75 415 ILE A C 1
ATOM 3209 O O . ILE A 1 415 ? 3.932 34.625 0.337 1 95.75 415 ILE A O 1
ATOM 3213 N N . GLY A 1 416 ? 5.301 36 -0.704 1 89.56 416 GLY A N 1
ATOM 3214 C CA . GLY A 1 416 ? 5.543 35.125 -1.832 1 89.56 416 GLY A CA 1
ATOM 3215 C C . GLY A 1 416 ? 4.348 35 -2.754 1 89.56 416 GLY A C 1
ATOM 3216 O O . GLY A 1 416 ? 4.184 33.969 -3.426 1 89.56 416 GLY A O 1
ATOM 3217 N N . ASP A 1 417 ? 3.43 35.844 -2.807 1 81 417 ASP A N 1
ATOM 3218 C CA . ASP A 1 417 ? 2.174 35.719 -3.541 1 81 417 ASP A CA 1
ATOM 3219 C C . ASP A 1 417 ? 2.391 35.938 -5.039 1 81 417 ASP A C 1
ATOM 3221 O O . ASP A 1 417 ? 1.467 35.75 -5.836 1 81 417 ASP A O 1
ATOM 3225 N N . ARG A 1 418 ? 3.578 36.125 -5.348 1 71.62 418 ARG A N 1
ATOM 3226 C CA . ARG A 1 418 ? 3.875 36.312 -6.766 1 71.62 418 ARG A CA 1
ATOM 3227 C C . ARG A 1 418 ? 4.633 35.125 -7.332 1 71.62 418 ARG A C 1
ATOM 3229 O O . ARG A 1 418 ? 5.328 35.25 -8.344 1 71.62 418 ARG A O 1
ATOM 3236 N N . GLY A 1 419 ? 4.621 34.062 -6.648 1 78.5 419 GLY A N 1
ATOM 3237 C CA . GLY A 1 419 ? 5.203 32.844 -7.164 1 78.5 419 GLY A CA 1
ATOM 3238 C C . GLY A 1 419 ? 6.586 32.562 -6.613 1 78.5 419 GLY A C 1
ATOM 3239 O O . GLY A 1 419 ? 7.133 31.484 -6.816 1 78.5 419 GLY A O 1
ATOM 3240 N N . ALA A 1 420 ? 7.234 33.531 -6.02 1 87.12 420 ALA A N 1
ATOM 3241 C CA . ALA A 1 420 ? 8.547 33.344 -5.402 1 87.12 420 ALA A CA 1
ATOM 3242 C C . ALA A 1 420 ? 8.703 34.25 -4.176 1 87.12 420 ALA A C 1
ATOM 3244 O O . ALA A 1 420 ? 7.977 35.25 -4.023 1 87.12 420 ALA A O 1
ATOM 3245 N N . VAL A 1 421 ? 9.539 33.844 -3.242 1 94.88 421 VAL A N 1
ATOM 3246 C CA . VAL A 1 421 ? 9.82 34.656 -2.053 1 94.88 421 VAL A CA 1
ATOM 3247 C C . VAL A 1 421 ? 11.211 35.25 -2.154 1 94.88 421 VAL A C 1
ATOM 3249 O O . VAL A 1 421 ? 12.148 34.625 -2.621 1 94.88 421 VAL A O 1
ATOM 3252 N N . PHE A 1 422 ? 11.289 36.531 -1.842 1 95.81 422 PHE A N 1
ATOM 3253 C CA . PHE A 1 422 ? 12.555 37.25 -1.865 1 95.81 422 PHE A CA 1
ATOM 3254 C C . PHE A 1 422 ? 12.828 37.906 -0.511 1 95.81 422 PHE A C 1
ATOM 3256 O O . PHE A 1 422 ? 11.906 38.375 0.164 1 95.81 422 PHE A O 1
ATOM 3263 N N . ALA A 1 423 ? 14.109 38.031 -0.205 1 97.25 423 ALA A N 1
ATOM 3264 C CA . ALA A 1 423 ? 14.547 38.531 1.093 1 97.25 423 ALA A CA 1
ATOM 3265 C C . ALA A 1 423 ? 14.016 39.969 1.335 1 97.25 423 ALA A C 1
ATOM 3267 O O . ALA A 1 423 ? 13.586 40.281 2.441 1 97.25 423 ALA A O 1
ATOM 3268 N N . ASP A 1 424 ? 14.062 40.781 0.336 1 97.19 424 ASP A N 1
ATOM 3269 C CA . ASP A 1 424 ? 13.633 42.156 0.483 1 97.19 424 ASP A CA 1
ATOM 3270 C C . ASP A 1 424 ? 12.141 42.25 0.803 1 97.19 424 ASP A C 1
ATOM 3272 O O . ASP A 1 424 ? 11.719 43.062 1.624 1 97.19 424 ASP A O 1
ATOM 3276 N N . GLU A 1 425 ? 11.383 41.438 0.138 1 97.06 425 GLU A N 1
ATOM 3277 C CA . GLU A 1 425 ? 9.961 41.375 0.429 1 97.06 425 GLU A CA 1
ATOM 3278 C C . GLU A 1 425 ? 9.703 40.969 1.87 1 97.06 425 GLU A C 1
ATOM 3280 O O . GLU A 1 425 ? 8.875 41.562 2.564 1 97.06 425 GLU A O 1
ATOM 3285 N N . VAL A 1 426 ? 10.414 39.906 2.223 1 97.88 426 VAL A N 1
ATOM 3286 C CA . VAL A 1 426 ? 10.266 39.375 3.574 1 97.88 426 VAL A CA 1
ATOM 3287 C C . VAL A 1 426 ? 10.609 40.469 4.594 1 97.88 426 VAL A C 1
ATOM 3289 O O . VAL A 1 426 ? 9.867 40.688 5.559 1 97.88 426 VAL A O 1
ATOM 3292 N N . ARG A 1 427 ? 11.695 41.188 4.387 1 97.88 427 ARG A N 1
ATOM 3293 C CA . ARG A 1 427 ? 12.125 42.281 5.27 1 97.88 427 ARG A CA 1
ATOM 3294 C C . ARG A 1 427 ? 11.031 43.344 5.402 1 97.88 427 ARG A C 1
ATOM 3296 O O . ARG A 1 427 ? 10.648 43.719 6.516 1 97.88 427 ARG A O 1
ATOM 3303 N N . VAL A 1 428 ? 10.508 43.75 4.305 1 97.06 428 VAL A N 1
ATOM 3304 C CA . VAL A 1 428 ? 9.523 44.844 4.273 1 97.06 428 VAL A CA 1
ATOM 3305 C C . VAL A 1 428 ? 8.25 44.406 4.992 1 97.06 428 VAL A C 1
ATOM 3307 O O . VAL A 1 428 ? 7.664 45.188 5.754 1 97.06 428 VAL A O 1
ATOM 3310 N N . ARG A 1 429 ? 7.828 43.188 4.742 1 97.12 429 ARG A N 1
ATOM 3311 C CA . ARG A 1 429 ? 6.609 42.688 5.352 1 97.12 429 ARG A CA 1
ATOM 3312 C C . ARG A 1 429 ? 6.773 42.531 6.859 1 97.12 429 ARG A C 1
ATOM 3314 O O . ARG A 1 429 ? 5.855 42.844 7.625 1 97.12 429 ARG A O 1
ATOM 3321 N N . ILE A 1 430 ? 7.949 42.062 7.289 1 98 430 ILE A N 1
ATOM 3322 C CA . ILE A 1 430 ? 8.211 41.938 8.719 1 98 430 ILE A CA 1
ATOM 3323 C C . ILE A 1 430 ? 8.188 43.312 9.383 1 98 430 ILE A C 1
ATOM 3325 O O . ILE A 1 430 ? 7.543 43.5 10.422 1 98 430 ILE A O 1
ATOM 3329 N N . GLU A 1 431 ? 8.859 44.281 8.797 1 97.19 431 GLU A N 1
ATOM 3330 C CA . GLU A 1 431 ? 8.898 45.625 9.352 1 97.19 431 GLU A CA 1
ATOM 3331 C C . GLU A 1 431 ? 7.492 46.219 9.461 1 97.19 431 GLU A C 1
ATOM 3333 O O . GLU A 1 431 ? 7.16 46.844 10.461 1 97.19 431 GLU A O 1
ATOM 3338 N N . GLY A 1 432 ? 6.742 45.969 8.438 1 96.31 432 GLY A N 1
ATOM 3339 C CA . GLY A 1 432 ? 5.383 46.469 8.422 1 96.31 432 GLY A CA 1
ATOM 3340 C C . GLY A 1 432 ? 4.512 45.906 9.516 1 96.31 432 GLY A C 1
ATOM 3341 O O . GLY A 1 432 ? 3.75 46.625 10.164 1 96.31 432 GLY A O 1
ATOM 3342 N N . VAL A 1 433 ? 4.586 44.625 9.773 1 97.31 433 VAL A N 1
ATOM 3343 C CA . VAL A 1 433 ? 3.729 43.906 10.719 1 97.31 433 VAL A CA 1
ATOM 3344 C C . VAL A 1 433 ? 4.211 44.156 12.148 1 97.31 433 VAL A C 1
ATOM 3346 O O . VAL A 1 433 ? 3.402 44.312 13.062 1 97.31 433 VAL A O 1
ATOM 3349 N N . MET A 1 434 ? 5.562 44.25 12.352 1 95.88 434 MET A N 1
ATOM 3350 C CA . MET A 1 434 ? 6.145 44.344 13.688 1 95.88 434 MET A CA 1
ATOM 3351 C C . MET A 1 434 ? 6.113 45.75 14.219 1 95.88 434 MET A C 1
ATOM 3353 O O . MET A 1 434 ? 6.141 45.969 15.43 1 95.88 434 MET A O 1
ATOM 3357 N N . SER A 1 435 ? 6.105 46.625 13.273 1 86.88 435 SER A N 1
ATOM 3358 C CA . SER A 1 435 ? 6.152 48.031 13.711 1 86.88 435 SER A CA 1
ATOM 3359 C C . SER A 1 435 ? 5.258 48.906 12.844 1 86.88 435 SER A C 1
ATOM 3361 O O . SER A 1 435 ? 4.719 48.438 11.828 1 86.88 435 SER A O 1
ATOM 3363 N N . GLY A 1 436 ? 4.883 50 13.32 1 84.56 436 GLY A N 1
ATOM 3364 C CA . GLY A 1 436 ? 4.238 51.031 12.516 1 84.56 436 GLY A CA 1
ATOM 3365 C C . GLY A 1 436 ? 2.727 50.906 12.492 1 84.56 436 GLY A C 1
ATOM 3366 O O . GLY A 1 436 ? 2.15 50.125 13.266 1 84.56 436 GLY A O 1
ATOM 3367 N N . LYS A 1 437 ? 2.174 51.688 11.625 1 92.31 437 LYS A N 1
ATOM 3368 C CA . LYS A 1 437 ? 0.724 51.812 11.516 1 92.31 437 LYS A CA 1
ATOM 3369 C C . LYS A 1 437 ? 0.088 50.531 10.992 1 92.31 437 LYS A C 1
ATOM 3371 O O . LYS A 1 437 ? -0.985 50.125 11.445 1 92.31 437 LYS A O 1
ATOM 3376 N N . GLU A 1 438 ? 0.745 49.938 10.156 1 93.5 438 GLU A N 1
ATOM 3377 C CA . GLU A 1 438 ? 0.231 48.688 9.586 1 93.5 438 GLU A CA 1
ATOM 3378 C C . GLU A 1 438 ? 0.099 47.594 10.656 1 93.5 438 GLU A C 1
ATOM 3380 O O . GLU A 1 438 ? -0.911 46.906 10.711 1 93.5 438 GLU A O 1
ATOM 3385 N N . GLY A 1 439 ? 1.098 47.469 11.422 1 94.75 439 GLY A N 1
ATOM 3386 C CA . GLY A 1 439 ? 1.059 46.5 12.516 1 94.75 439 GLY A CA 1
ATOM 3387 C C . GLY A 1 439 ? -0.066 46.75 13.5 1 94.75 439 GLY A C 1
ATOM 3388 O O . GLY A 1 439 ? -0.724 45.812 13.961 1 94.75 439 GLY A O 1
ATOM 3389 N N . GLU A 1 440 ? -0.263 48 13.773 1 95.06 440 GLU A N 1
ATOM 3390 C CA . GLU A 1 440 ? -1.322 48.375 14.703 1 95.06 440 GLU A CA 1
ATOM 3391 C C . GLU A 1 440 ? -2.699 48.062 14.133 1 95.06 440 GLU A C 1
ATOM 3393 O O . GLU A 1 440 ? -3.568 47.562 14.852 1 95.06 440 GLU A O 1
ATOM 3398 N N . GLU A 1 441 ? -2.871 48.375 12.938 1 96.75 441 GLU A N 1
ATOM 3399 C CA . GLU A 1 441 ? -4.137 48.094 12.266 1 96.75 441 GLU A CA 1
ATOM 3400 C C . GLU A 1 441 ? -4.406 46.594 12.242 1 96.75 441 GLU A C 1
ATOM 3402 O O . GLU A 1 441 ? -5.539 46.156 12.461 1 96.75 441 GLU A O 1
ATOM 3407 N N . LEU A 1 442 ? -3.428 45.844 11.969 1 97.81 442 LEU A N 1
ATOM 3408 C CA . LEU A 1 442 ? -3.559 44.375 11.945 1 97.81 442 LEU A CA 1
ATOM 3409 C C . LEU A 1 442 ? -3.918 43.844 13.32 1 97.81 442 LEU A C 1
ATOM 3411 O O . LEU A 1 442 ? -4.758 42.938 13.445 1 97.81 442 LEU A O 1
ATOM 3415 N N . ARG A 1 443 ? -3.279 44.312 14.32 1 96.88 443 ARG A N 1
ATOM 3416 C CA . ARG A 1 443 ? -3.553 43.875 15.688 1 96.88 443 ARG A CA 1
ATOM 3417 C C . ARG A 1 443 ? -4.996 44.188 16.078 1 96.88 443 ARG A C 1
ATOM 3419 O O . ARG A 1 443 ? -5.645 43.375 16.75 1 96.88 443 ARG A O 1
ATOM 3426 N N . GLU A 1 444 ? -5.457 45.312 15.648 1 97.19 444 GLU A N 1
ATOM 3427 C CA . GLU A 1 444 ? -6.852 45.656 15.914 1 97.19 444 GLU A CA 1
ATOM 3428 C C . GLU A 1 444 ? -7.801 44.719 15.164 1 97.19 444 GLU A C 1
ATOM 3430 O O . GLU A 1 444 ? -8.836 44.312 15.703 1 97.19 444 GLU A O 1
ATOM 3435 N N . ALA A 1 445 ? -7.453 44.469 13.984 1 97.94 445 ALA A N 1
ATOM 3436 C CA . ALA A 1 445 ? -8.266 43.562 13.18 1 97.94 445 ALA A CA 1
ATOM 3437 C C . ALA A 1 445 ? -8.305 42.188 13.789 1 97.94 445 ALA A C 1
ATOM 3439 O O . ALA A 1 445 ? -9.359 41.531 13.836 1 97.94 445 ALA A O 1
ATOM 3440 N N . VAL A 1 446 ? -7.172 41.656 14.234 1 98.44 446 VAL A N 1
ATOM 3441 C CA . VAL A 1 446 ? -7.098 40.344 14.844 1 98.44 446 VAL A CA 1
ATOM 3442 C C . VAL A 1 446 ? -7.98 40.281 16.094 1 98.44 446 VAL A C 1
ATOM 3444 O O . VAL A 1 446 ? -8.633 39.281 16.359 1 98.44 446 VAL A O 1
ATOM 3447 N N . LYS A 1 447 ? -7.98 41.344 16.812 1 97.81 447 LYS A N 1
ATOM 3448 C CA . LYS A 1 447 ? -8.805 41.438 18.016 1 97.81 447 LYS A CA 1
ATOM 3449 C C . LYS A 1 447 ? -10.281 41.25 17.688 1 97.81 447 LYS A C 1
ATOM 3451 O O . LYS A 1 447 ? -11.016 40.594 18.438 1 97.81 447 LYS A O 1
ATOM 3456 N N . LYS A 1 448 ? -10.664 41.812 16.609 1 97.94 448 LYS A N 1
ATOM 3457 C CA . LYS A 1 448 ? -12.055 41.688 16.203 1 97.94 448 LYS A CA 1
ATOM 3458 C C . LYS A 1 448 ? -12.398 40.25 15.836 1 97.94 448 LYS A C 1
ATOM 3460 O O . LYS A 1 448 ? -13.461 39.75 16.219 1 97.94 448 LYS A O 1
ATOM 3465 N N . VAL A 1 449 ? -11.547 39.656 15.078 1 98.31 449 VAL A N 1
ATOM 3466 C CA . VAL A 1 449 ? -11.773 38.25 14.703 1 98.31 449 VAL A CA 1
ATOM 3467 C C . VAL A 1 449 ? -11.711 37.375 15.945 1 98.31 449 VAL A C 1
ATOM 3469 O O . VAL A 1 449 ? -12.484 36.406 16.078 1 98.31 449 VAL A O 1
ATOM 3472 N N . ARG A 1 450 ? -10.781 37.656 16.844 1 98 450 ARG A N 1
ATOM 3473 C CA . ARG A 1 450 ? -10.688 36.938 18.109 1 98 450 ARG A CA 1
ATOM 3474 C C . ARG A 1 450 ? -11.992 37.031 18.891 1 98 450 ARG A C 1
ATOM 3476 O O . ARG A 1 450 ? -12.461 36.031 19.438 1 98 450 ARG A O 1
ATOM 3483 N N . ALA A 1 451 ? -12.547 38.156 18.938 1 98.19 451 ALA A N 1
ATOM 3484 C CA . ALA A 1 451 ? -13.812 38.344 19.641 1 98.19 451 ALA A CA 1
ATOM 3485 C C . ALA A 1 451 ? -14.906 37.438 19.062 1 98.19 451 ALA A C 1
ATOM 3487 O O . ALA A 1 451 ? -15.766 36.938 19.797 1 98.19 451 ALA A O 1
ATOM 3488 N N . THR A 1 452 ? -14.867 37.312 17.781 1 97.88 452 THR A N 1
ATOM 3489 C CA . THR A 1 452 ? -15.812 36.406 17.109 1 97.88 452 THR A CA 1
ATOM 3490 C C . THR A 1 452 ? -15.633 34.969 17.578 1 97.88 452 THR A C 1
ATOM 3492 O O . THR A 1 452 ? -16.609 34.281 17.859 1 97.88 452 THR A O 1
ATOM 3495 N N . LEU A 1 453 ? -14.367 34.531 17.656 1 97.56 453 LEU A N 1
ATOM 3496 C CA . LEU A 1 453 ? -14.078 33.188 18.141 1 97.56 453 LEU A CA 1
ATOM 3497 C C . LEU A 1 453 ? -14.516 33.031 19.594 1 97.56 453 LEU A C 1
ATOM 3499 O O . LEU A 1 453 ? -15.117 32 19.969 1 97.56 453 LEU A O 1
ATOM 3503 N N . GLU A 1 454 ? -14.25 34.031 20.406 1 96.81 454 GLU A N 1
ATOM 3504 C CA . GLU A 1 454 ? -14.609 34 21.828 1 96.81 454 GLU A CA 1
ATOM 3505 C C . GLU A 1 454 ? -16.125 33.938 22 1 96.81 454 GLU A C 1
ATOM 3507 O O . GLU A 1 454 ? -16.625 33.156 22.828 1 96.81 454 GLU A O 1
ATOM 3512 N N . ALA A 1 455 ? -16.781 34.688 21.25 1 97.75 455 ALA A N 1
ATOM 3513 C CA . ALA A 1 455 ? -18.234 34.688 21.328 1 97.75 455 ALA A CA 1
ATOM 3514 C C . ALA A 1 455 ? -18.812 33.344 20.938 1 97.75 455 ALA A C 1
ATOM 3516 O O . ALA A 1 455 ? -19.766 32.875 21.562 1 97.75 455 ALA A O 1
ATOM 3517 N N . ALA A 1 456 ? -18.266 32.781 19.922 1 97.25 456 ALA A N 1
ATOM 3518 C CA . ALA A 1 456 ? -18.766 31.5 19.438 1 97.25 456 ALA A CA 1
ATOM 3519 C C . ALA A 1 456 ? -18.562 30.406 20.469 1 97.25 456 ALA A C 1
ATOM 3521 O O . ALA A 1 456 ? -19.375 29.484 20.578 1 97.25 456 ALA A O 1
ATOM 3522 N N . THR A 1 457 ? -17.484 30.453 21.25 1 95.38 457 THR A N 1
ATOM 3523 C CA . THR A 1 457 ? -17.109 29.391 22.172 1 95.38 457 THR A CA 1
ATOM 3524 C C . THR A 1 457 ? -17.703 29.641 23.547 1 95.38 457 THR A C 1
ATOM 3526 O O . THR A 1 457 ? -17.734 28.734 24.391 1 95.38 457 THR A O 1
ATOM 3529 N N . ALA A 1 458 ? -18.203 30.781 23.766 1 94.81 458 ALA A N 1
ATOM 3530 C CA . ALA A 1 458 ? -18.812 31.141 25.047 1 94.81 458 ALA A CA 1
ATOM 3531 C C . ALA A 1 458 ? -20.125 30.375 25.25 1 94.81 458 ALA A C 1
ATOM 3533 O O . ALA A 1 458 ? -20.641 29.766 24.328 1 94.81 458 ALA A O 1
ATOM 3534 N N . HIS A 1 459 ? -20.578 30.422 26.5 1 94 459 HIS A N 1
ATOM 3535 C CA . HIS A 1 459 ? -21.859 29.797 26.812 1 94 459 HIS A CA 1
ATOM 3536 C C . HIS A 1 459 ? -22.969 30.344 25.906 1 94 459 HIS A C 1
ATOM 3538 O O . HIS A 1 459 ? -23.172 31.547 25.828 1 94 459 HIS A O 1
ATOM 3544 N N . GLY A 1 460 ? -23.5 29.469 25.234 1 94.81 460 GLY A N 1
ATOM 3545 C CA . GLY A 1 460 ? -24.594 29.859 24.344 1 94.81 460 GLY A CA 1
ATOM 3546 C C . GLY A 1 460 ? -24.109 30.312 22.969 1 94.81 460 GLY A C 1
ATOM 3547 O O . GLY A 1 460 ? -24.922 30.625 22.094 1 94.81 460 GLY A O 1
ATOM 3548 N N . GLY A 1 461 ? -22.781 30.375 22.766 1 97.5 461 GLY A N 1
ATOM 3549 C CA . GLY A 1 461 ? -22.234 30.766 21.484 1 97.5 461 GLY A CA 1
ATOM 3550 C C . GLY A 1 461 ? -22.547 29.766 20.375 1 97.5 461 GLY A C 1
ATOM 3551 O O . GLY A 1 461 ? -23 28.656 20.641 1 97.5 461 GLY A O 1
ATOM 3552 N N . SER A 1 462 ? -22.359 30.172 19.203 1 98.12 462 SER A N 1
ATOM 3553 C CA . SER A 1 462 ? -22.75 29.406 18.031 1 98.12 462 SER A CA 1
ATOM 3554 C C . SER A 1 462 ? -22.062 28.047 18 1 98.12 462 SER A C 1
ATOM 3556 O O . SER A 1 462 ? -22.688 27.031 17.703 1 98.12 462 SER A O 1
ATOM 3558 N N . SER A 1 463 ? -20.75 28.016 18.25 1 98.06 463 SER A N 1
ATOM 3559 C CA . SER A 1 463 ? -20.016 26.766 18.25 1 98.06 463 SER A CA 1
ATOM 3560 C C . SER A 1 463 ? -20.531 25.812 19.312 1 98.06 463 SER A C 1
ATOM 3562 O O . SER A 1 463 ? -20.641 24.594 19.078 1 98.06 463 SER A O 1
ATOM 3564 N N . GLN A 1 464 ? -20.844 26.297 20.5 1 96.56 464 GLN A N 1
ATOM 3565 C CA . GLN A 1 464 ? -21.391 25.484 21.594 1 96.56 464 GLN A CA 1
ATOM 3566 C C . GLN A 1 464 ? -22.781 24.953 21.25 1 96.56 464 GLN A C 1
ATOM 3568 O O . GLN A 1 464 ? -23.078 23.797 21.484 1 96.56 464 GLN A O 1
ATOM 3573 N N . ARG A 1 465 ? -23.531 25.828 20.703 1 97.88 465 ARG A N 1
ATOM 3574 C CA . ARG A 1 465 ? -24.875 25.422 20.312 1 97.88 465 ARG A CA 1
ATOM 3575 C C . ARG A 1 465 ? -24.828 24.328 19.234 1 97.88 465 ARG A C 1
ATOM 3577 O O . ARG A 1 465 ? -25.562 23.344 19.312 1 97.88 465 ARG A O 1
ATOM 3584 N N . SER A 1 466 ? -24 24.562 18.281 1 97.88 466 SER A N 1
ATOM 3585 C CA . SER A 1 466 ? -23.844 23.594 17.219 1 97.88 466 SER A CA 1
ATOM 3586 C C . SER A 1 466 ? -23.391 22.25 17.75 1 97.88 466 SER A C 1
ATOM 3588 O O . SER A 1 466 ? -23.891 21.203 17.344 1 97.88 466 SER A O 1
ATOM 3590 N N . PHE A 1 467 ? -22.422 22.234 18.641 1 97.94 467 PHE A N 1
ATOM 3591 C CA . PHE A 1 467 ? -21.922 21 19.234 1 97.94 467 PHE A CA 1
ATOM 3592 C C . PHE A 1 467 ? -23 20.312 20.062 1 97.94 467 PHE A C 1
ATOM 3594 O O . PHE A 1 467 ? -23.141 19.094 20.016 1 97.94 467 PHE A O 1
ATOM 3601 N N . ASN A 1 468 ? -23.766 21.078 20.828 1 97.19 468 ASN A N 1
ATOM 3602 C CA . ASN A 1 468 ? -24.875 20.516 21.609 1 97.19 468 ASN A CA 1
ATOM 3603 C C . ASN A 1 468 ? -25.906 19.844 20.703 1 97.19 468 ASN A C 1
ATOM 3605 O O . ASN A 1 468 ? -26.406 18.766 21.031 1 97.19 468 ASN A O 1
ATOM 3609 N N . GLU A 1 469 ? -26.188 20.531 19.672 1 97.31 469 GLU A N 1
ATOM 3610 C CA . GLU A 1 469 ? -27.141 19.969 18.719 1 97.31 469 GLU A CA 1
ATOM 3611 C C . GLU A 1 469 ? -26.625 18.672 18.125 1 97.31 469 GLU A C 1
ATOM 3613 O O . GLU A 1 469 ? -27.359 17.688 17.984 1 97.31 469 GLU A O 1
ATOM 3618 N N . PHE A 1 470 ? -25.406 18.672 17.766 1 97.19 470 PHE A N 1
ATOM 3619 C CA . PHE A 1 470 ? -24.75 17.5 17.203 1 97.19 470 PHE A CA 1
ATOM 3620 C C . PHE A 1 470 ? -24.797 16.328 18.188 1 97.19 470 PHE A C 1
ATOM 3622 O O . PHE A 1 470 ? -25.172 15.219 17.812 1 97.19 470 PHE A O 1
ATOM 3629 N N . VAL A 1 471 ? -24.391 16.594 19.391 1 96.88 471 VAL A N 1
ATOM 3630 C CA . VAL A 1 471 ? -24.359 15.562 20.438 1 96.88 471 VAL A CA 1
ATOM 3631 C C . VAL A 1 471 ? -25.766 15.016 20.656 1 96.88 471 VAL A C 1
ATOM 3633 O O . VAL A 1 471 ? -25.953 13.805 20.828 1 96.88 471 VAL A O 1
ATOM 3636 N N . HIS A 1 472 ? -26.703 15.891 20.672 1 95.25 472 HIS A N 1
ATOM 3637 C CA . HIS A 1 472 ? -28.094 15.477 20.844 1 95.25 472 HIS A CA 1
ATOM 3638 C C . HIS A 1 472 ? -28.531 14.539 19.719 1 95.25 472 HIS A C 1
ATOM 3640 O O . HIS A 1 472 ? -29.125 13.484 19.984 1 95.25 472 HIS A O 1
ATOM 3646 N N . GLU A 1 473 ? -28.203 14.953 18.547 1 93.88 473 GLU A N 1
ATOM 3647 C CA . GLU A 1 473 ? -28.547 14.148 17.391 1 93.88 473 GLU A CA 1
ATOM 3648 C C . GLU A 1 473 ? -27.859 12.789 17.422 1 93.88 473 GLU A C 1
ATOM 3650 O O . GLU A 1 473 ? -28.469 11.766 17.125 1 93.88 473 GLU A O 1
ATOM 3655 N N . LEU A 1 474 ? -26.609 12.82 17.719 1 92.69 474 LEU A N 1
ATOM 3656 C CA . LEU A 1 474 ? -25.812 11.602 17.719 1 92.69 474 LEU A CA 1
ATOM 3657 C C . LEU A 1 474 ? -26.281 10.648 18.812 1 92.69 474 LEU A C 1
ATOM 3659 O O . LEU A 1 474 ? -26.328 9.43 18.609 1 92.69 474 LEU A O 1
ATOM 3663 N N . THR A 1 475 ? -26.609 11.164 19.969 1 91.56 475 THR A N 1
ATOM 3664 C CA . THR A 1 475 ? -27.094 10.359 21.078 1 91.56 475 THR A CA 1
ATOM 3665 C C . THR A 1 475 ? -28.438 9.742 20.75 1 91.56 475 THR A C 1
ATOM 3667 O O . THR A 1 475 ? -28.719 8.602 2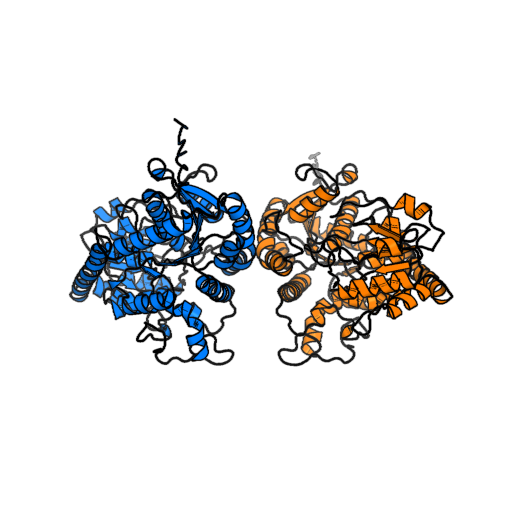1.125 1 91.56 475 THR A O 1
ATOM 3670 N N . HIS A 1 476 ? -29.234 10.508 20.094 1 88.88 476 HIS A N 1
ATOM 3671 C CA . HIS A 1 476 ? -30.531 9.992 19.703 1 88.88 476 HIS A CA 1
ATOM 3672 C C . HIS A 1 476 ? -30.406 8.867 18.672 1 88.88 476 HIS A C 1
ATOM 3674 O O . HIS A 1 476 ? -31.141 7.891 18.719 1 88.88 476 HIS A O 1
ATOM 3680 N N . ARG A 1 477 ? -29.531 9.039 17.797 1 86.88 477 ARG A N 1
ATOM 3681 C CA . ARG A 1 477 ? -29.297 8.031 16.766 1 86.88 477 ARG A CA 1
ATOM 3682 C C . ARG A 1 477 ? -28.719 6.762 17.359 1 86.88 477 ARG A C 1
ATOM 3684 O O . ARG A 1 477 ? -29.031 5.656 16.906 1 86.88 477 ARG A O 1
ATOM 3691 N N . CYS A 1 478 ? -27.797 6.855 18.281 1 80.19 478 CYS A N 1
ATOM 3692 C CA . CYS A 1 478 ? -27.125 5.719 18.891 1 80.19 478 CYS A CA 1
ATOM 3693 C C . CYS A 1 478 ? -27.906 5.168 20.062 1 80.19 478 CYS A C 1
ATOM 3695 O O . CYS A 1 478 ? -27.703 4.023 20.469 1 80.19 478 CYS A O 1
ATOM 3697 N N . GLY A 1 479 ? -28.812 5.734 20.812 1 64.06 479 GLY A N 1
ATOM 3698 C CA . GLY A 1 479 ? -29.578 5.316 21.969 1 64.06 479 GLY A CA 1
ATOM 3699 C C . GLY A 1 479 ? -30.938 4.754 21.609 1 64.06 479 GLY A C 1
ATOM 3700 O O . GLY A 1 479 ? -31.688 4.301 22.484 1 64.06 479 GLY A O 1
ATOM 3701 N N . ARG A 1 480 ? -31.5 4.961 20.453 1 53.09 480 ARG A N 1
ATOM 3702 C CA . ARG A 1 480 ? -32.844 4.477 20.188 1 53.09 480 ARG A CA 1
ATOM 3703 C C . ARG A 1 480 ? -32.906 2.953 20.234 1 53.09 480 ARG A C 1
ATOM 3705 O O . ARG A 1 480 ? -33.906 2.352 19.844 1 53.09 480 ARG A O 1
ATOM 3712 N N . CYS A 1 481 ? -31.938 2.223 20.891 1 40.41 481 CYS A N 1
ATOM 3713 C CA . CYS A 1 481 ? -32.531 0.906 21.109 1 40.41 481 CYS A CA 1
ATOM 3714 C C . CYS A 1 481 ? -33.344 0.884 22.406 1 40.41 481 CYS A C 1
ATOM 3716 O O . CYS A 1 481 ? -32.938 1.468 23.406 1 40.41 481 CYS A O 1
ATOM 3718 N N . MET B 1 1 ? 63.406 -18.891 14.062 1 21.23 1 MET B N 1
ATOM 3719 C CA . MET B 1 1 ? 62.281 -19.578 13.43 1 21.23 1 MET B CA 1
ATOM 3720 C C . MET B 1 1 ? 60.969 -18.875 13.727 1 21.23 1 MET B C 1
ATOM 3722 O O . MET B 1 1 ? 60.438 -18.984 14.828 1 21.23 1 MET B O 1
ATOM 3726 N N . ALA B 1 2 ? 60.875 -17.578 13.266 1 30.83 2 ALA B N 1
ATOM 3727 C CA . ALA B 1 2 ? 59.688 -16.75 13.336 1 30.83 2 ALA B CA 1
ATOM 3728 C C . ALA B 1 2 ? 58.438 -17.516 12.859 1 30.83 2 ALA B C 1
ATOM 3730 O O . ALA B 1 2 ? 58.5 -18.172 11.812 1 30.83 2 ALA B O 1
ATOM 3731 N N . ALA B 1 3 ? 57.594 -17.906 13.867 1 32.62 3 ALA B N 1
ATOM 3732 C CA . ALA B 1 3 ? 56.312 -18.578 13.703 1 32.62 3 ALA B CA 1
ATOM 3733 C C . ALA B 1 3 ? 55.5 -17.953 12.57 1 32.62 3 ALA B C 1
ATOM 3735 O O . ALA B 1 3 ? 55.219 -16.75 12.602 1 32.62 3 ALA B O 1
ATOM 3736 N N . ASP B 1 4 ? 55.781 -18.391 11.359 1 34.34 4 ASP B N 1
ATOM 3737 C CA . ASP B 1 4 ? 55 -18.062 10.164 1 34.34 4 ASP B CA 1
ATOM 3738 C C . ASP B 1 4 ? 53.531 -18.328 10.383 1 34.34 4 ASP B C 1
ATOM 3740 O O . ASP B 1 4 ? 53.094 -19.484 10.328 1 34.34 4 ASP B O 1
ATOM 3744 N N . GLY B 1 5 ? 52.969 -17.75 11.453 1 35.06 5 GLY B N 1
ATOM 3745 C CA . GLY B 1 5 ? 51.562 -17.828 11.773 1 35.06 5 GLY B CA 1
ATOM 3746 C C . GLY B 1 5 ? 50.656 -17.531 10.586 1 35.06 5 GLY B C 1
ATOM 3747 O O . GLY B 1 5 ? 50.25 -16.391 10.375 1 35.06 5 GLY B O 1
ATOM 3748 N N . THR B 1 6 ? 50.875 -18.25 9.445 1 37.75 6 THR B N 1
ATOM 3749 C CA . THR B 1 6 ? 49.844 -18.234 8.406 1 37.75 6 THR B CA 1
ATOM 3750 C C . THR B 1 6 ? 48.469 -18.484 9.016 1 37.75 6 THR B C 1
ATOM 3752 O O . THR B 1 6 ? 48.156 -19.594 9.453 1 37.75 6 THR B O 1
ATOM 3755 N N . GLY B 1 7 ? 48.031 -17.656 9.93 1 36.47 7 GLY B N 1
ATOM 3756 C CA . GLY B 1 7 ? 46.656 -17.766 10.398 1 36.47 7 GLY B CA 1
ATOM 3757 C C . GLY B 1 7 ? 45.688 -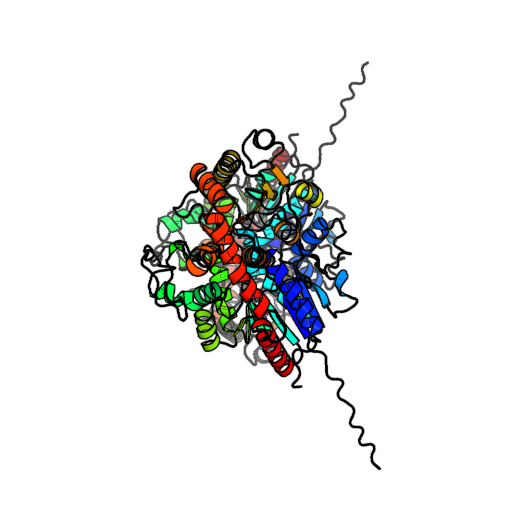18 9.281 1 36.47 7 GLY B C 1
ATOM 3758 O O . GLY B 1 7 ? 45.688 -17.281 8.273 1 36.47 7 GLY B O 1
ATOM 3759 N N . GLY B 1 8 ? 45.312 -19.25 8.969 1 36.34 8 GLY B N 1
ATOM 3760 C CA . GLY B 1 8 ? 44.25 -19.672 8.07 1 36.34 8 GLY B CA 1
ATOM 3761 C C . GLY B 1 8 ? 43.031 -18.781 8.133 1 36.34 8 GLY B C 1
ATOM 3762 O O . GLY B 1 8 ? 42.406 -18.656 9.188 1 36.34 8 GLY B O 1
ATOM 3763 N N . ARG B 1 9 ? 42.969 -17.766 7.379 1 42.09 9 ARG B N 1
ATOM 3764 C CA . ARG B 1 9 ? 41.719 -17 7.23 1 42.09 9 ARG B CA 1
ATOM 3765 C C . ARG B 1 9 ? 40.5 -17.938 7.148 1 42.09 9 ARG B C 1
ATOM 3767 O O . ARG B 1 9 ? 40.469 -18.797 6.277 1 42.09 9 ARG B O 1
ATOM 3774 N N . THR B 1 10 ? 39.812 -18.391 8.164 1 46.78 10 THR B N 1
ATOM 3775 C CA . THR B 1 10 ? 38.531 -19.078 8.203 1 46.78 10 THR B CA 1
ATOM 3776 C C . THR B 1 10 ? 37.625 -18.578 7.086 1 46.78 10 THR B C 1
ATOM 3778 O O . THR B 1 10 ? 37.344 -17.391 6.992 1 46.78 10 THR B O 1
ATOM 3781 N N . LYS B 1 11 ? 37.656 -19.109 5.93 1 56.19 11 LYS B N 1
ATOM 3782 C CA . LYS B 1 11 ? 36.844 -18.797 4.75 1 56.19 11 LYS B CA 1
ATOM 3783 C C . LYS B 1 11 ? 35.375 -18.656 5.105 1 56.19 11 LYS B C 1
ATOM 3785 O O . LYS B 1 11 ? 34.781 -19.594 5.672 1 56.19 11 LYS B O 1
ATOM 3790 N N . THR B 1 12 ? 34.812 -17.547 5.223 1 76.31 12 THR B N 1
ATOM 3791 C CA . THR B 1 12 ? 33.406 -17.25 5.543 1 76.31 12 THR B CA 1
ATOM 3792 C C . THR B 1 12 ? 32.469 -17.922 4.539 1 76.31 12 THR B C 1
ATOM 3794 O O . THR B 1 12 ? 32.719 -17.891 3.33 1 76.31 12 THR B O 1
ATOM 3797 N N . LYS B 1 13 ? 31.594 -18.906 4.887 1 86.5 13 LYS B N 1
ATOM 3798 C CA . LYS B 1 13 ? 30.547 -19.594 4.113 1 86.5 13 LYS B CA 1
ATOM 3799 C C . LYS B 1 13 ? 29.703 -18.594 3.338 1 86.5 13 LYS B C 1
ATOM 3801 O O . LYS B 1 13 ? 29.297 -17.562 3.881 1 86.5 13 LYS B O 1
ATOM 3806 N N . PRO B 1 14 ? 29.656 -18.844 1.992 1 94.19 14 PRO B N 1
ATOM 3807 C CA . PRO B 1 14 ? 28.766 -17.969 1.243 1 94.19 14 PRO B CA 1
ATOM 3808 C C . PRO B 1 14 ? 27.344 -17.984 1.771 1 94.19 14 PRO B C 1
ATOM 3810 O O . PRO B 1 14 ? 26.844 -19.031 2.197 1 94.19 14 PRO B O 1
ATOM 3813 N N . HIS B 1 15 ? 26.703 -16.844 1.782 1 96.69 15 HIS B N 1
ATOM 3814 C CA . HIS B 1 15 ? 25.359 -16.641 2.314 1 96.69 15 HIS B CA 1
ATOM 3815 C C . HIS B 1 15 ? 24.391 -16.203 1.221 1 96.69 15 HIS B C 1
ATOM 3817 O O . HIS B 1 15 ? 24.672 -15.258 0.48 1 96.69 15 HIS B O 1
ATOM 3823 N N . ALA B 1 16 ? 23.297 -16.922 1.043 1 97.88 16 ALA B N 1
ATOM 3824 C CA . ALA B 1 16 ? 22.25 -16.547 0.092 1 97.88 16 ALA B CA 1
ATOM 3825 C C . ALA B 1 16 ? 20.953 -16.219 0.812 1 97.88 16 ALA B C 1
ATOM 3827 O O . ALA B 1 16 ? 20.438 -17.016 1.593 1 97.88 16 ALA B O 1
ATOM 3828 N N . VAL B 1 17 ? 20.422 -15.023 0.621 1 98.75 17 VAL B N 1
ATOM 3829 C CA . VAL B 1 17 ? 19.078 -14.68 1.072 1 98.75 17 VAL B CA 1
ATOM 3830 C C . VAL B 1 17 ? 18.078 -14.914 -0.057 1 98.75 17 VAL B C 1
ATOM 3832 O O . VAL B 1 17 ? 18.125 -14.242 -1.09 1 98.75 17 VAL B O 1
ATOM 3835 N N . VAL B 1 18 ? 17.203 -15.891 0.13 1 98.81 18 VAL B N 1
ATOM 3836 C CA . VAL B 1 18 ? 16.266 -16.312 -0.903 1 98.81 18 VAL B CA 1
ATOM 3837 C C . VAL B 1 18 ? 14.859 -15.828 -0.547 1 98.81 18 VAL B C 1
ATOM 3839 O O . VAL B 1 18 ? 14.312 -16.188 0.5 1 98.81 18 VAL B O 1
ATOM 3842 N N . ILE B 1 19 ? 14.258 -15.016 -1.408 1 98.88 19 ILE B N 1
ATOM 3843 C CA . ILE B 1 19 ? 12.953 -14.438 -1.12 1 98.88 19 ILE B CA 1
ATOM 3844 C C . ILE B 1 19 ? 11.992 -14.734 -2.273 1 98.88 19 ILE B C 1
ATOM 3846 O O . ILE B 1 19 ? 12.055 -14.078 -3.318 1 98.88 19 ILE B O 1
ATOM 3850 N N . PRO B 1 20 ? 11.07 -15.648 -2.111 1 98.75 20 PRO B N 1
ATOM 3851 C CA . PRO B 1 20 ? 10.086 -15.961 -3.148 1 98.75 20 PRO B CA 1
ATOM 3852 C C . PRO B 1 20 ? 8.922 -14.969 -3.172 1 98.75 20 PRO B C 1
ATOM 3854 O O . PRO B 1 20 ? 8.609 -14.352 -2.15 1 98.75 20 PRO B O 1
ATOM 3857 N N . TYR B 1 21 ? 8.383 -14.781 -4.414 1 98.56 21 TYR B N 1
ATOM 3858 C CA . TYR B 1 21 ? 7.109 -14.07 -4.512 1 98.56 21 TYR B CA 1
ATOM 3859 C C . TYR B 1 21 ? 6.039 -14.75 -3.668 1 98.56 21 TYR B C 1
ATOM 3861 O O . TYR B 1 21 ? 6.016 -15.977 -3.555 1 98.56 21 TYR B O 1
ATOM 3869 N N . PRO B 1 22 ? 5.148 -14.047 -2.988 1 98 22 PRO B N 1
ATOM 3870 C CA . PRO B 1 22 ? 4.258 -14.648 -1.992 1 98 22 PRO B CA 1
ATOM 3871 C C . PRO B 1 22 ? 3.053 -15.344 -2.621 1 98 22 PRO B C 1
ATOM 3873 O O . PRO B 1 22 ? 1.915 -15.117 -2.203 1 98 22 PRO B O 1
ATOM 3876 N N . LEU B 1 23 ? 3.254 -16.188 -3.561 1 97 23 LEU B N 1
ATOM 3877 C CA . LEU B 1 23 ? 2.32 -17.109 -4.203 1 97 23 LEU B CA 1
ATOM 3878 C C . LEU B 1 23 ? 2.885 -18.531 -4.23 1 97 23 LEU B C 1
ATOM 3880 O O . LEU B 1 23 ? 4.078 -18.719 -4.469 1 97 23 LEU B O 1
ATOM 3884 N N . GLN B 1 24 ? 2.053 -19.5 -3.973 1 95.56 24 GLN B N 1
ATOM 3885 C CA . GLN B 1 24 ? 2.504 -20.875 -3.775 1 95.56 24 GLN B CA 1
ATOM 3886 C C . GLN B 1 24 ? 3.377 -21.344 -4.938 1 95.56 24 GLN B C 1
ATOM 3888 O O . GLN B 1 24 ? 4.395 -22 -4.73 1 95.56 24 GLN B O 1
ATOM 3893 N N . GLY B 1 25 ? 2.973 -20.969 -6.164 1 96.19 25 GLY B N 1
ATOM 3894 C CA . GLY B 1 25 ? 3.709 -21.406 -7.344 1 96.19 25 GLY B CA 1
ATOM 3895 C C . GLY B 1 25 ? 5.129 -20.875 -7.387 1 96.19 25 GLY B C 1
ATOM 3896 O O . GLY B 1 25 ? 5.996 -21.453 -8.039 1 96.19 25 GLY B O 1
ATOM 3897 N N . HIS B 1 26 ? 5.414 -19.812 -6.73 1 97.88 26 HIS B N 1
ATOM 3898 C CA . HIS B 1 26 ? 6.746 -19.219 -6.664 1 97.88 26 HIS B CA 1
ATOM 3899 C C . HIS B 1 26 ? 7.516 -19.734 -5.453 1 97.88 26 HIS B C 1
ATOM 3901 O O . HIS B 1 26 ? 8.734 -19.906 -5.516 1 97.88 26 HIS B O 1
ATOM 3907 N N . VAL B 1 27 ? 6.809 -20.016 -4.426 1 97.62 27 VAL B N 1
ATOM 3908 C CA . VAL B 1 27 ? 7.422 -20.469 -3.186 1 97.62 27 VAL B CA 1
ATOM 3909 C C . VAL B 1 27 ? 8.016 -21.875 -3.385 1 97.62 27 VAL B C 1
ATOM 3911 O O . VAL B 1 27 ? 9.117 -22.156 -2.908 1 97.62 27 VAL B O 1
ATOM 3914 N N . ILE B 1 28 ? 7.359 -22.703 -4.117 1 96.19 28 ILE B N 1
ATOM 3915 C CA . ILE B 1 28 ? 7.73 -24.109 -4.273 1 96.19 28 ILE B CA 1
ATOM 3916 C C . ILE B 1 28 ? 9.125 -24.203 -4.898 1 96.19 28 ILE B C 1
ATOM 3918 O O . ILE B 1 28 ? 10.055 -24.719 -4.277 1 96.19 28 ILE B O 1
ATOM 3922 N N . PRO B 1 29 ? 9.297 -23.641 -6.07 1 97.19 29 PRO B N 1
ATOM 3923 C CA . PRO B 1 29 ? 10.641 -23.766 -6.648 1 97.19 29 PRO B CA 1
ATOM 3924 C C . PRO B 1 29 ? 11.703 -23.031 -5.848 1 97.19 29 PRO B C 1
ATOM 3926 O O . PRO B 1 29 ? 12.859 -23.453 -5.789 1 97.19 29 PRO B O 1
ATOM 3929 N N . ALA B 1 30 ? 11.359 -21.938 -5.195 1 97.88 30 ALA B N 1
ATOM 3930 C CA . ALA B 1 30 ? 12.328 -21.188 -4.402 1 97.88 30 ALA B CA 1
ATOM 3931 C C . ALA B 1 30 ? 12.82 -22 -3.213 1 97.88 30 ALA B C 1
ATOM 3933 O O . ALA B 1 30 ? 14 -21.953 -2.867 1 97.88 30 ALA B O 1
ATOM 3934 N N . ALA B 1 31 ? 11.906 -22.688 -2.592 1 96.5 31 ALA B N 1
ATOM 3935 C CA . ALA B 1 31 ? 12.273 -23.531 -1.448 1 96.5 31 ALA B CA 1
ATOM 3936 C C . ALA B 1 31 ? 13.242 -24.625 -1.86 1 96.5 31 ALA B C 1
ATOM 3938 O O . ALA B 1 31 ? 14.227 -24.891 -1.16 1 96.5 31 ALA B O 1
ATOM 3939 N N . HIS B 1 32 ? 13 -25.219 -2.969 1 95.56 32 HIS B N 1
ATOM 3940 C CA . HIS B 1 32 ? 13.875 -26.297 -3.43 1 95.56 32 HIS B CA 1
ATOM 3941 C C . HIS B 1 32 ? 15.203 -25.75 -3.934 1 95.56 32 HIS B C 1
ATOM 3943 O O . HIS B 1 32 ? 16.234 -26.406 -3.789 1 95.56 32 HIS B O 1
ATOM 3949 N N . LEU B 1 33 ? 15.164 -24.562 -4.527 1 96.94 33 LEU B N 1
ATOM 3950 C CA . LEU B 1 33 ? 16.422 -23.906 -4.875 1 96.94 33 LEU B CA 1
ATOM 3951 C C . LEU B 1 33 ? 17.266 -23.656 -3.629 1 96.94 33 LEU B C 1
ATOM 3953 O O . LEU B 1 33 ? 18.484 -23.844 -3.65 1 96.94 33 LEU B O 1
ATOM 3957 N N . ALA B 1 34 ? 16.609 -23.188 -2.58 1 96.56 34 ALA B N 1
ATOM 3958 C CA . ALA B 1 34 ? 17.297 -22.953 -1.317 1 96.56 34 ALA B CA 1
ATOM 3959 C C . ALA B 1 34 ? 18.016 -24.203 -0.831 1 96.56 34 ALA B C 1
ATOM 3961 O O . ALA B 1 34 ? 19.172 -24.141 -0.406 1 96.56 34 ALA B O 1
ATOM 3962 N N . LEU B 1 35 ? 17.375 -25.328 -0.916 1 94.88 35 LEU B N 1
ATOM 3963 C CA . LEU B 1 35 ? 17.969 -26.594 -0.491 1 94.88 35 LEU B CA 1
ATOM 3964 C C . LEU B 1 35 ? 19.156 -26.969 -1.381 1 94.88 35 LEU B C 1
ATOM 3966 O O . LEU B 1 35 ? 20.172 -27.469 -0.895 1 94.88 35 LEU B O 1
ATOM 3970 N N . ARG B 1 36 ? 19.047 -26.719 -2.668 1 94.5 36 ARG B N 1
ATOM 3971 C CA . ARG B 1 36 ? 20.125 -27 -3.596 1 94.5 36 ARG B CA 1
ATOM 3972 C C . ARG B 1 36 ? 21.359 -26.141 -3.289 1 94.5 36 ARG B C 1
ATOM 3974 O O . ARG B 1 36 ? 22.484 -26.641 -3.34 1 94.5 36 ARG B O 1
ATOM 3981 N N . LEU B 1 37 ? 21.062 -24.875 -2.994 1 95.88 37 LEU B N 1
ATOM 3982 C CA . LEU B 1 37 ? 22.172 -23.969 -2.643 1 95.88 37 LEU B CA 1
ATOM 3983 C C . LEU B 1 37 ? 22.828 -24.406 -1.34 1 95.88 37 LEU B C 1
ATOM 3985 O O . LEU B 1 37 ? 24.062 -24.422 -1.235 1 95.88 37 LEU B O 1
ATOM 3989 N N . ALA B 1 38 ? 21.984 -24.781 -0.416 1 94.94 38 ALA B N 1
ATOM 3990 C CA . ALA B 1 38 ? 22.516 -25.25 0.864 1 94.94 38 ALA B CA 1
ATOM 3991 C C . ALA B 1 38 ? 23.391 -26.484 0.681 1 94.94 38 ALA B C 1
ATOM 3993 O O . ALA B 1 38 ? 24.438 -26.625 1.312 1 94.94 38 ALA B O 1
ATOM 3994 N N . ALA B 1 39 ? 22.984 -27.359 -0.171 1 92.69 39 ALA B N 1
ATOM 3995 C CA . ALA B 1 39 ? 23.703 -28.594 -0.45 1 92.69 39 ALA B CA 1
ATOM 3996 C C . ALA B 1 39 ? 25.062 -28.312 -1.086 1 92.69 39 ALA B C 1
ATOM 3998 O O . ALA B 1 39 ? 25.969 -29.156 -1.063 1 92.69 39 ALA B O 1
ATOM 3999 N N . ARG B 1 40 ? 25.234 -27.141 -1.597 1 93.75 40 ARG B N 1
ATOM 4000 C CA . ARG B 1 40 ? 26.484 -26.75 -2.227 1 93.75 40 ARG B CA 1
ATOM 4001 C C . ARG B 1 40 ? 27.344 -25.906 -1.279 1 93.75 40 ARG B C 1
ATOM 4003 O O . ARG B 1 40 ? 28.312 -25.281 -1.701 1 93.75 40 ARG B O 1
ATOM 4010 N N . GLY B 1 41 ? 26.875 -25.797 -0.042 1 92.25 41 GLY B N 1
ATOM 4011 C CA . GLY B 1 41 ? 27.734 -25.188 0.965 1 92.25 41 GLY B CA 1
ATOM 4012 C C . GLY B 1 41 ? 27.297 -23.781 1.351 1 92.25 41 GLY B C 1
ATOM 4013 O O . GLY B 1 41 ? 27.938 -23.141 2.178 1 92.25 41 GLY B O 1
ATOM 4014 N N . PHE B 1 42 ? 26.188 -23.328 0.842 1 95.12 42 PHE B N 1
ATOM 4015 C CA . PHE B 1 42 ? 25.688 -22.016 1.226 1 95.12 42 PHE B CA 1
ATOM 4016 C C . PHE B 1 42 ? 24.969 -22.078 2.566 1 95.12 42 PHE B C 1
ATOM 4018 O O . PHE B 1 42 ? 24.281 -23.062 2.857 1 95.12 42 PHE B O 1
ATOM 4025 N N . THR B 1 43 ? 25.203 -21.078 3.359 1 95.44 43 THR B N 1
ATOM 4026 C CA . THR B 1 43 ? 24.156 -20.75 4.324 1 95.44 43 THR B CA 1
ATOM 4027 C C . THR B 1 43 ? 22.984 -20.031 3.639 1 95.44 43 THR B C 1
ATOM 4029 O O . THR B 1 43 ? 23.188 -19.062 2.922 1 95.44 43 THR B O 1
ATOM 4032 N N . VAL B 1 44 ? 21.812 -20.578 3.818 1 97 44 VAL B N 1
ATOM 4033 C CA . VAL B 1 44 ? 20.672 -19.969 3.146 1 97 44 VAL B CA 1
ATOM 4034 C C . VAL B 1 44 ? 19.719 -19.359 4.184 1 97 44 VAL B C 1
ATOM 4036 O O . VAL B 1 44 ? 19.391 -20.016 5.184 1 97 44 VAL B O 1
ATOM 4039 N N . THR B 1 45 ? 19.391 -18.125 4.066 1 97.81 45 THR B N 1
ATOM 4040 C CA . THR B 1 45 ? 18.234 -17.547 4.754 1 97.81 45 THR B CA 1
ATOM 4041 C C . THR B 1 45 ? 17.031 -17.469 3.82 1 97.81 45 THR B C 1
ATOM 4043 O O . THR B 1 45 ? 17.016 -16.656 2.885 1 97.81 45 THR B O 1
ATOM 4046 N N . PHE B 1 46 ? 16.109 -18.344 4.051 1 97.94 46 PHE B N 1
ATOM 4047 C CA . PHE B 1 46 ? 14.867 -18.359 3.277 1 97.94 46 PHE B CA 1
ATOM 4048 C C . PHE B 1 46 ? 13.82 -17.469 3.926 1 97.94 46 PHE B C 1
ATOM 4050 O O . PHE B 1 46 ? 13.539 -17.594 5.117 1 97.94 46 PHE B O 1
ATOM 4057 N N . VAL B 1 47 ? 13.234 -16.547 3.137 1 98.56 47 VAL B N 1
ATOM 4058 C CA . VAL B 1 47 ? 12.32 -15.562 3.699 1 98.56 47 VAL B CA 1
ATOM 4059 C C . VAL B 1 47 ? 10.938 -15.727 3.082 1 98.56 47 VAL B C 1
ATOM 4061 O O . VAL B 1 47 ? 10.758 -15.531 1.877 1 98.56 47 VAL B O 1
ATOM 4064 N N . ASN B 1 48 ? 9.93 -16.078 3.875 1 98.12 48 ASN B N 1
ATOM 4065 C CA . ASN B 1 48 ? 8.531 -16.062 3.465 1 98.12 48 ASN B CA 1
ATOM 4066 C C . ASN B 1 48 ? 7.789 -14.867 4.066 1 98.12 48 ASN B C 1
ATOM 4068 O O . ASN B 1 48 ? 8.227 -14.297 5.062 1 98.12 48 ASN B O 1
ATOM 4072 N N . THR B 1 49 ? 6.711 -14.477 3.42 1 98.38 49 THR B N 1
ATOM 4073 C CA . THR B 1 49 ? 5.828 -13.531 4.098 1 98.38 49 THR B CA 1
ATOM 4074 C C . THR B 1 49 ? 5.125 -14.203 5.273 1 98.38 49 THR B C 1
ATOM 4076 O O . THR B 1 49 ? 4.91 -15.422 5.266 1 98.38 49 THR B O 1
ATOM 4079 N N . GLU B 1 50 ? 4.75 -13.414 6.227 1 98.06 50 GLU B N 1
ATOM 4080 C CA . GLU B 1 50 ? 4 -13.906 7.379 1 98.06 50 GLU B CA 1
ATOM 4081 C C . GLU B 1 50 ? 2.703 -14.586 6.945 1 98.06 50 GLU B C 1
ATOM 4083 O O . GLU B 1 50 ? 2.293 -15.586 7.535 1 98.06 50 GLU B O 1
ATOM 4088 N N . SER B 1 51 ? 2.072 -14.07 5.953 1 97.56 51 SER B N 1
ATOM 4089 C CA . SER B 1 51 ? 0.799 -14.609 5.48 1 97.56 51 SER B CA 1
ATOM 4090 C C . SER B 1 51 ? 0.977 -15.992 4.871 1 97.56 51 SER B C 1
ATOM 4092 O O . SER B 1 51 ? 0.177 -16.891 5.125 1 97.56 51 SER B O 1
ATOM 4094 N N . VAL B 1 52 ? 2.018 -16.188 4.031 1 97.56 52 VAL B N 1
ATOM 4095 C CA . VAL B 1 52 ? 2.301 -17.5 3.441 1 97.56 52 VAL B CA 1
ATOM 4096 C C . VAL B 1 52 ? 2.639 -18.5 4.543 1 97.56 52 VAL B C 1
ATOM 4098 O O . VAL B 1 52 ? 2.16 -19.625 4.523 1 97.56 52 VAL B O 1
ATOM 4101 N N . HIS B 1 53 ? 3.457 -18.062 5.492 1 97.88 53 HIS B N 1
ATOM 4102 C CA . HIS B 1 53 ? 3.814 -18.906 6.625 1 97.88 53 HIS B CA 1
ATOM 4103 C C . HIS B 1 53 ? 2.574 -19.344 7.395 1 97.88 53 HIS B C 1
ATOM 4105 O O . HIS B 1 53 ? 2.439 -20.531 7.742 1 97.88 53 HIS B O 1
ATOM 4111 N N . GLN B 1 54 ? 1.7 -18.406 7.648 1 96.75 54 GLN B N 1
ATOM 4112 C CA . GLN B 1 54 ? 0.477 -18.734 8.375 1 96.75 54 GLN B CA 1
ATOM 4113 C C . GLN B 1 54 ? -0.367 -19.75 7.621 1 96.75 54 GLN B C 1
ATOM 4115 O O . GLN B 1 54 ? -0.898 -20.688 8.219 1 96.75 54 GLN B O 1
ATOM 4120 N N . GLN B 1 55 ? -0.536 -19.531 6.359 1 94.75 55 GLN B N 1
ATOM 4121 C CA . GLN B 1 55 ? -1.324 -20.453 5.543 1 94.75 55 GLN B CA 1
ATOM 4122 C C . GLN B 1 55 ? -0.695 -21.844 5.512 1 94.75 55 GLN B C 1
ATOM 4124 O O . GLN B 1 55 ? -1.402 -22.844 5.582 1 94.75 55 GLN B O 1
ATOM 4129 N N . THR B 1 56 ? 0.611 -21.875 5.371 1 96.06 56 THR B N 1
ATOM 4130 C CA . THR B 1 56 ? 1.326 -23.141 5.348 1 96.06 56 THR B CA 1
ATOM 4131 C C . THR B 1 56 ? 1.182 -23.875 6.684 1 96.06 56 THR B C 1
ATOM 4133 O O . THR B 1 56 ? 0.936 -25.078 6.715 1 96.06 56 THR B O 1
ATOM 4136 N N . ALA B 1 57 ? 1.334 -23.141 7.758 1 96.19 57 ALA B N 1
ATOM 4137 C CA . ALA B 1 57 ? 1.171 -23.734 9.086 1 96.19 57 ALA B CA 1
ATOM 4138 C C . ALA B 1 57 ? -0.237 -24.281 9.273 1 96.19 57 ALA B C 1
ATOM 4140 O O . ALA B 1 57 ? -0.411 -25.391 9.789 1 96.19 57 ALA B O 1
ATOM 4141 N N . ARG B 1 58 ? -1.214 -23.531 8.836 1 94.94 58 ARG B N 1
ATOM 4142 C CA . ARG B 1 58 ? -2.602 -23.969 8.922 1 94.94 58 ARG B CA 1
ATOM 4143 C C . ARG B 1 58 ? -2.824 -25.234 8.102 1 94.94 58 ARG B C 1
ATOM 4145 O O . ARG B 1 58 ? -3.525 -26.141 8.539 1 94.94 58 ARG B O 1
ATOM 4152 N N . ALA B 1 59 ? -2.262 -25.25 6.906 1 93.62 59 ALA B N 1
ATOM 4153 C CA . ALA B 1 59 ? -2.385 -26.422 6.035 1 93.62 59 ALA B CA 1
ATOM 4154 C C . ALA B 1 59 ? -1.791 -27.656 6.691 1 93.62 59 ALA B C 1
ATOM 4156 O O . ALA B 1 59 ? -2.309 -28.766 6.523 1 93.62 59 ALA B O 1
ATOM 4157 N N . LEU B 1 60 ? -0.727 -27.484 7.5 1 92.62 60 LEU B N 1
ATOM 4158 C CA . LEU B 1 60 ? -0.048 -28.578 8.188 1 92.62 60 LEU B CA 1
ATOM 4159 C C . LEU B 1 60 ? -0.758 -28.938 9.484 1 92.62 60 LEU B C 1
ATOM 4161 O O . LEU B 1 60 ? -0.466 -29.953 10.102 1 92.62 60 LEU B O 1
ATOM 4165 N N . GLY B 1 61 ? -1.676 -28.094 9.922 1 93.06 61 GLY B N 1
ATOM 4166 C CA . GLY B 1 61 ? -2.379 -28.312 11.18 1 93.06 61 GLY B CA 1
ATOM 4167 C C . GLY B 1 61 ? -1.523 -28.031 12.398 1 93.06 61 GLY B C 1
ATOM 4168 O O . GLY B 1 61 ? -1.659 -28.703 13.422 1 93.06 61 GLY B O 1
ATOM 4169 N N . VAL B 1 62 ? -0.506 -27.094 12.227 1 92.81 62 VAL B N 1
ATOM 4170 C CA . VAL B 1 62 ? 0.377 -26.766 13.344 1 92.81 62 VAL B CA 1
ATOM 4171 C C . VAL B 1 62 ? 0.298 -25.281 13.656 1 92.81 62 VAL B C 1
ATOM 4173 O O . VAL B 1 62 ? -0.201 -24.5 12.844 1 92.81 62 VAL B O 1
ATOM 4176 N N . ASP B 1 63 ? 0.794 -24.922 14.828 1 92.62 63 ASP B N 1
ATOM 4177 C CA . ASP B 1 63 ? 0.83 -23.516 15.219 1 92.62 63 ASP B CA 1
ATOM 4178 C C . ASP B 1 63 ? 1.888 -22.75 14.43 1 92.62 63 ASP B C 1
ATOM 4180 O O . ASP B 1 63 ? 2.988 -23.266 14.203 1 92.62 63 ASP B O 1
ATOM 4184 N N . ARG B 1 64 ? 1.499 -21.562 14.016 1 89.5 64 ARG B N 1
ATOM 4185 C CA . ARG B 1 64 ? 2.398 -20.734 13.211 1 89.5 64 ARG B CA 1
ATOM 4186 C C . ARG B 1 64 ? 3.697 -20.453 13.953 1 89.5 64 ARG B C 1
ATOM 4188 O O . ARG B 1 64 ? 4.766 -20.375 13.344 1 89.5 64 ARG B O 1
ATOM 4195 N N . ARG B 1 65 ? 3.746 -20.141 15.281 1 87.5 65 ARG B N 1
ATOM 4196 C CA . ARG B 1 65 ? 4.914 -19.766 16.078 1 87.5 65 ARG B CA 1
ATOM 4197 C C . ARG B 1 65 ? 5.945 -20.891 16.094 1 87.5 65 ARG B C 1
ATOM 4199 O O . ARG B 1 65 ? 7.152 -20.625 16.078 1 87.5 65 ARG B O 1
ATOM 4206 N N . GLY B 1 66 ? 5.453 -22.109 15.961 1 83.38 66 GLY B N 1
ATOM 4207 C CA . GLY B 1 66 ? 6.367 -23.234 16.031 1 83.38 66 GLY B CA 1
ATOM 4208 C C . GLY B 1 66 ? 6.582 -23.906 14.688 1 83.38 66 GLY B C 1
ATOM 4209 O O . GLY B 1 66 ? 7.348 -24.875 14.586 1 83.38 66 GLY B O 1
ATOM 4210 N N . CYS B 1 67 ? 6.074 -23.281 13.672 1 88.88 67 CYS B N 1
ATOM 4211 C CA . CYS B 1 67 ? 6.137 -23.938 12.359 1 88.88 67 CYS B CA 1
ATOM 4212 C C . CYS B 1 67 ? 7.441 -23.594 11.648 1 88.88 67 CYS B C 1
ATOM 4214 O O . CYS B 1 67 ? 7.781 -22.422 11.492 1 88.88 67 CYS B O 1
ATOM 4216 N N . ASP B 1 68 ? 8.211 -24.594 11.32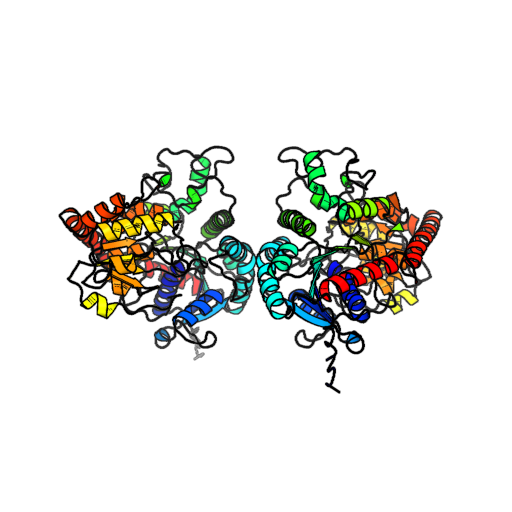8 1 90.31 68 ASP B N 1
ATOM 4217 C CA . ASP B 1 68 ? 9.398 -24.5 10.492 1 90.31 68 ASP B CA 1
ATOM 4218 C C . ASP B 1 68 ? 9.273 -25.359 9.25 1 90.31 68 ASP B C 1
ATOM 4220 O O . ASP B 1 68 ? 9.391 -26.594 9.328 1 90.31 68 ASP B O 1
ATOM 4224 N N . ILE B 1 69 ? 9.172 -24.703 8.156 1 91.31 69 ILE B N 1
ATOM 4225 C CA . ILE B 1 69 ? 8.875 -25.438 6.93 1 91.31 69 ILE B CA 1
ATOM 4226 C C . ILE B 1 69 ? 10.109 -26.219 6.484 1 91.31 69 ILE B C 1
ATOM 4228 O O . ILE B 1 69 ? 10.016 -27.109 5.637 1 91.31 69 ILE B O 1
ATOM 4232 N N . PHE B 1 70 ? 11.227 -25.922 7.012 1 91.75 70 PHE B N 1
ATOM 4233 C CA . PHE B 1 70 ? 12.469 -26.609 6.656 1 91.75 70 PHE B CA 1
ATOM 4234 C C . PHE B 1 70 ? 12.875 -27.594 7.742 1 91.75 70 PHE B C 1
ATOM 4236 O O . PHE B 1 70 ? 14.008 -28.078 7.766 1 91.75 70 PHE B O 1
ATOM 4243 N N . ALA B 1 71 ? 12.023 -27.938 8.68 1 85.12 71 ALA B N 1
ATOM 4244 C CA . ALA B 1 71 ? 12.328 -28.844 9.781 1 85.12 71 ALA B CA 1
ATOM 4245 C C . ALA B 1 71 ? 12.844 -30.172 9.266 1 85.12 71 ALA B C 1
ATOM 4247 O O . ALA B 1 71 ? 13.742 -30.766 9.859 1 85.12 71 ALA B O 1
ATOM 4248 N N . GLY B 1 72 ? 12.297 -30.594 8.203 1 81.44 72 GLY B N 1
ATOM 4249 C CA . GLY B 1 72 ? 12.68 -31.891 7.645 1 81.44 72 GLY B CA 1
ATOM 4250 C C . GLY B 1 72 ? 14.055 -31.875 7.012 1 81.44 72 GLY B C 1
ATOM 4251 O O . GLY B 1 72 ? 14.641 -32.938 6.77 1 81.44 72 GLY B O 1
ATOM 4252 N N . ALA B 1 73 ? 14.625 -30.688 6.805 1 80.06 73 ALA B N 1
ATOM 4253 C CA . ALA B 1 73 ? 15.914 -30.562 6.137 1 80.06 73 ALA B CA 1
ATOM 4254 C C . ALA B 1 73 ? 17 -30.141 7.117 1 80.06 73 ALA B C 1
ATOM 4256 O O . ALA B 1 73 ? 18.172 -30.047 6.754 1 80.06 73 ALA B O 1
ATOM 4257 N N . ARG B 1 74 ? 16.781 -29.75 8.32 1 75.5 74 ARG B N 1
ATOM 4258 C CA . ARG B 1 74 ? 17.703 -29.141 9.273 1 75.5 74 ARG B CA 1
ATOM 4259 C C . ARG B 1 74 ? 18.875 -30.078 9.578 1 75.5 74 ARG B C 1
ATOM 4261 O O . ARG B 1 74 ? 19.984 -29.625 9.875 1 75.5 74 ARG B O 1
ATOM 4268 N N . GLY B 1 75 ? 18.766 -31.219 9.531 1 72.19 75 GLY B N 1
ATOM 4269 C CA . GLY B 1 75 ? 19.875 -32.094 9.844 1 72.19 75 GLY B CA 1
ATOM 4270 C C . GLY B 1 75 ? 20.953 -32.094 8.781 1 72.19 75 GLY B C 1
ATOM 4271 O O . GLY B 1 75 ? 22.125 -32.312 9.086 1 72.19 75 GLY B O 1
ATOM 4272 N N . SER B 1 76 ? 20.672 -31.641 7.672 1 71.62 76 SER B N 1
ATOM 4273 C CA . SER B 1 76 ? 21.625 -31.797 6.57 1 71.62 76 SER B CA 1
ATOM 4274 C C . SER B 1 76 ? 21.984 -30.453 5.957 1 71.62 76 SER B C 1
ATOM 4276 O O . SER B 1 76 ? 23.125 -30.25 5.516 1 71.62 76 SER B O 1
ATOM 4278 N N . GLU B 1 77 ? 21.109 -29.531 6.062 1 78.5 77 GLU B N 1
ATOM 4279 C CA . GLU B 1 77 ? 21.297 -28.297 5.309 1 78.5 77 GLU B CA 1
ATOM 4280 C C . GLU B 1 77 ? 21.25 -27.078 6.227 1 78.5 77 GLU B C 1
ATOM 4282 O O . GLU B 1 77 ? 20.469 -27.047 7.184 1 78.5 77 GLU B O 1
ATOM 4287 N N . ASP B 1 78 ? 22.094 -26.172 5.969 1 91 78 ASP B N 1
ATOM 4288 C CA . ASP B 1 78 ? 22.125 -24.906 6.703 1 91 78 ASP B CA 1
ATOM 4289 C C . ASP B 1 78 ? 21.125 -23.906 6.129 1 91 78 ASP B C 1
ATOM 4291 O O . ASP B 1 78 ? 21.5 -23.016 5.359 1 91 78 ASP B O 1
ATOM 4295 N N . VAL B 1 79 ? 19.844 -24.047 6.434 1 94.69 79 VAL B N 1
ATOM 4296 C CA . VAL B 1 79 ? 18.781 -23.172 5.965 1 94.69 79 VAL B CA 1
ATOM 4297 C C . VAL B 1 79 ? 18.109 -22.484 7.156 1 94.69 79 VAL B C 1
ATOM 4299 O O . VAL B 1 79 ? 17.578 -23.156 8.039 1 94.69 79 VAL B O 1
ATOM 4302 N N . ARG B 1 80 ? 18.234 -21.25 7.211 1 94.5 80 ARG B N 1
ATOM 4303 C CA . ARG B 1 80 ? 17.516 -20.422 8.172 1 94.5 80 ARG B CA 1
ATOM 4304 C C . ARG B 1 80 ? 16.188 -19.938 7.605 1 94.5 80 ARG B C 1
ATOM 4306 O O . ARG B 1 80 ? 16.047 -19.797 6.391 1 94.5 80 ARG B O 1
ATOM 4313 N N . TYR B 1 81 ? 15.242 -19.781 8.477 1 96.19 81 TYR B N 1
ATOM 4314 C CA . TYR B 1 81 ? 13.898 -19.406 8.062 1 96.19 81 TYR B CA 1
ATOM 4315 C C . TYR B 1 81 ? 13.469 -18.094 8.711 1 96.19 81 TYR B C 1
ATOM 4317 O O . TYR B 1 81 ? 13.453 -17.984 9.938 1 96.19 81 TYR B O 1
ATOM 4325 N N . GLU B 1 82 ? 13.258 -17.062 7.953 1 97.06 82 GLU B N 1
ATOM 4326 C CA . GLU B 1 82 ? 12.82 -15.742 8.414 1 97.06 82 GLU B CA 1
ATOM 4327 C C . GLU B 1 82 ? 11.469 -15.375 7.805 1 97.06 82 GLU B C 1
ATOM 4329 O O . GLU B 1 82 ? 11.086 -15.906 6.762 1 97.06 82 GLU B O 1
ATOM 4334 N N . LEU B 1 83 ? 10.734 -14.562 8.492 1 98.12 83 LEU B N 1
ATOM 4335 C CA . LEU B 1 83 ? 9.445 -14.078 8.016 1 98.12 83 LEU B CA 1
ATOM 4336 C C . LEU B 1 83 ? 9.477 -12.57 7.801 1 98.12 83 LEU B C 1
ATOM 4338 O O . LEU B 1 83 ? 10.227 -11.859 8.477 1 98.12 83 LEU B O 1
ATOM 4342 N N . VAL B 1 84 ? 8.742 -12.109 6.867 1 98.56 84 VAL B N 1
ATOM 4343 C CA . VAL B 1 84 ? 8.594 -10.68 6.617 1 98.56 84 VAL B CA 1
ATOM 4344 C C . VAL B 1 84 ? 7.117 -10.336 6.441 1 98.56 84 VAL B C 1
ATOM 4346 O O . VAL B 1 84 ? 6.348 -11.133 5.898 1 98.56 84 VAL B O 1
ATOM 4349 N N . SER B 1 85 ? 6.676 -9.195 6.91 1 98.44 85 SER B N 1
ATOM 4350 C CA . SER B 1 85 ? 5.297 -8.742 6.742 1 98.44 85 SER B CA 1
ATOM 4351 C C . SER B 1 85 ? 5.062 -8.195 5.34 1 98.44 85 SER B C 1
ATOM 4353 O O . SER B 1 85 ? 5.938 -7.543 4.766 1 98.44 85 SER B O 1
ATOM 4355 N N . ASP B 1 86 ? 3.9 -8.469 4.801 1 98.12 86 ASP B N 1
ATOM 4356 C CA . ASP B 1 86 ? 3.518 -7.816 3.555 1 98.12 86 ASP B CA 1
ATOM 4357 C C . ASP B 1 86 ? 2.719 -6.543 3.824 1 98.12 86 ASP B C 1
ATOM 4359 O O . ASP B 1 86 ? 2.225 -5.902 2.895 1 98.12 86 ASP B O 1
ATOM 4363 N N . GLY B 1 87 ? 2.559 -6.215 5.035 1 98.38 87 GLY B N 1
ATOM 4364 C CA . GLY B 1 87 ? 1.933 -4.965 5.438 1 98.38 87 GLY B CA 1
ATOM 4365 C C . GLY B 1 87 ? 0.471 -5.125 5.812 1 98.38 87 GLY B C 1
ATOM 4366 O O . GLY B 1 87 ? -0.117 -4.234 6.43 1 98.38 87 GLY B O 1
ATOM 4367 N N . PHE B 1 88 ? -0.213 -6.223 5.469 1 98.69 88 PHE B N 1
ATOM 4368 C CA . PHE B 1 88 ? -1.631 -6.434 5.734 1 98.69 88 PHE B CA 1
ATOM 4369 C C . PHE B 1 88 ? -1.828 -7.281 6.984 1 98.69 88 PHE B C 1
ATOM 4371 O O . PHE B 1 88 ? -0.932 -8.031 7.383 1 98.69 88 PHE B O 1
ATOM 4378 N N . PRO B 1 89 ? -3.008 -7.152 7.602 1 98.12 89 PRO B N 1
ATOM 4379 C CA . PRO B 1 89 ? -3.328 -8.102 8.672 1 98.12 89 PRO B CA 1
ATOM 4380 C C . PRO B 1 89 ? -3.332 -9.555 8.188 1 98.12 89 PRO B C 1
ATOM 4382 O O . PRO B 1 89 ? -3.656 -9.82 7.027 1 98.12 89 PRO B O 1
ATOM 4385 N N . LEU B 1 90 ? -3.01 -10.477 9.086 1 96.56 90 LEU B N 1
ATOM 4386 C CA . LEU B 1 90 ? -2.971 -11.891 8.734 1 96.56 90 LEU B CA 1
ATOM 4387 C C . LEU B 1 90 ? -4.352 -12.391 8.32 1 96.56 90 LEU B C 1
ATOM 4389 O O . LEU B 1 90 ? -4.469 -13.297 7.492 1 96.56 90 LEU B O 1
ATOM 4393 N N . GLY B 1 91 ? -5.41 -11.758 8.859 1 95 91 GLY B N 1
ATOM 4394 C CA . GLY B 1 91 ? -6.766 -12.188 8.555 1 95 91 GLY B CA 1
ATOM 4395 C C . GLY B 1 91 ? -7.301 -11.594 7.262 1 95 91 GLY B C 1
ATOM 4396 O O . GLY B 1 91 ? -8.383 -11.969 6.801 1 95 91 GLY B O 1
ATOM 4397 N N . PHE B 1 92 ? -6.547 -10.672 6.613 1 96.62 92 PHE B N 1
ATOM 4398 C CA . PHE B 1 92 ? -6.949 -10.047 5.355 1 96.62 92 PHE B CA 1
ATOM 4399 C C . PHE B 1 92 ? -7.039 -11.086 4.242 1 96.62 92 PHE B C 1
ATOM 4401 O O . PHE B 1 92 ? -6.117 -11.883 4.055 1 96.62 92 PHE B O 1
ATOM 4408 N N . ASP B 1 93 ? -8.203 -11.18 3.473 1 94.19 93 ASP B N 1
ATOM 4409 C CA . ASP B 1 93 ? -8.375 -12.117 2.367 1 94.19 93 ASP B CA 1
ATOM 4410 C C . ASP B 1 93 ? -7.684 -11.609 1.104 1 94.19 93 ASP B C 1
ATOM 4412 O O . ASP B 1 93 ? -8.273 -10.859 0.326 1 94.19 93 ASP B O 1
ATOM 4416 N N . ARG B 1 94 ? -6.523 -12.07 0.863 1 95.25 94 ARG B N 1
ATOM 4417 C CA . ARG B 1 94 ? -5.672 -11.594 -0.223 1 95.25 94 ARG B CA 1
ATOM 4418 C C . ARG B 1 94 ? -6.199 -12.062 -1.576 1 95.25 94 ARG B C 1
ATOM 4420 O O . ARG B 1 94 ? -5.988 -11.391 -2.592 1 95.25 94 ARG B O 1
ATOM 4427 N N . SER B 1 95 ? -6.902 -13.195 -1.608 1 92.56 95 SER B N 1
ATOM 4428 C CA . SER B 1 95 ? -7.484 -13.695 -2.85 1 92.56 95 SER B CA 1
ATOM 4429 C C . SER B 1 95 ? -8.688 -12.859 -3.273 1 92.56 95 SER B C 1
ATOM 4431 O O . SER B 1 95 ? -8.789 -12.453 -4.434 1 92.56 95 SER B O 1
ATOM 4433 N N . LEU B 1 96 ? -9.609 -12.57 -2.326 1 92.69 96 LEU B N 1
ATOM 4434 C CA . LEU B 1 96 ? -10.797 -11.773 -2.598 1 92.69 96 LEU B CA 1
ATOM 4435 C C . LEU B 1 96 ? -10.422 -10.344 -2.963 1 92.69 96 LEU B C 1
ATOM 4437 O O . LEU B 1 96 ? -11.086 -9.711 -3.785 1 92.69 96 LEU B O 1
ATOM 4441 N N . ASN B 1 97 ? -9.336 -9.836 -2.279 1 95.69 97 ASN B N 1
ATOM 4442 C CA . ASN B 1 97 ? -8.875 -8.469 -2.49 1 95.69 97 ASN B CA 1
ATOM 4443 C C . ASN B 1 97 ? -7.531 -8.43 -3.207 1 95.69 97 ASN B C 1
ATOM 4445 O O . ASN B 1 97 ? -6.602 -7.754 -2.762 1 95.69 97 ASN B O 1
ATOM 4449 N N . HIS B 1 98 ? -7.492 -9.109 -4.293 1 95.56 98 HIS B N 1
ATOM 4450 C CA . HIS B 1 98 ? -6.242 -9.383 -4.992 1 95.56 98 HIS B CA 1
ATOM 4451 C C . HIS B 1 98 ? -5.523 -8.086 -5.363 1 95.56 98 HIS B C 1
ATOM 4453 O O . HIS B 1 98 ? -4.336 -7.93 -5.082 1 95.56 98 HIS B O 1
ATOM 4459 N N . ASP B 1 99 ? -6.188 -7.152 -6.078 1 97.12 99 ASP B N 1
ATOM 4460 C CA . ASP B 1 99 ? -5.531 -5.934 -6.543 1 97.12 99 ASP B CA 1
ATOM 4461 C C . ASP B 1 99 ? -5.047 -5.09 -5.367 1 97.12 99 ASP B C 1
ATOM 4463 O O . ASP B 1 99 ? -3.977 -4.48 -5.434 1 97.12 99 ASP B O 1
ATOM 4467 N N . GLN B 1 100 ? -5.875 -5.031 -4.328 1 97.94 100 GLN B N 1
ATOM 4468 C CA . GLN B 1 100 ? -5.449 -4.328 -3.121 1 97.94 100 GLN B CA 1
ATOM 4469 C C . GLN B 1 100 ? -4.203 -4.973 -2.521 1 97.94 100 GLN B C 1
ATOM 4471 O O . GLN B 1 100 ? -3.279 -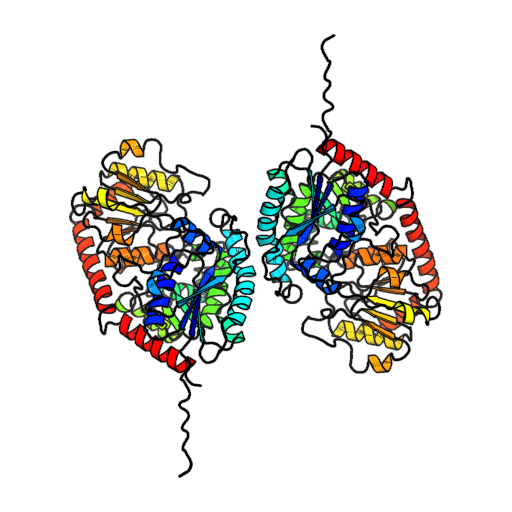4.277 -2.104 1 97.94 100 GLN B O 1
ATOM 4476 N N . PHE B 1 101 ? -4.195 -6.285 -2.461 1 98.25 101 PHE B N 1
ATOM 4477 C CA . PHE B 1 101 ? -3.027 -7.02 -1.992 1 98.25 101 PHE B CA 1
ATOM 4478 C C . PHE B 1 101 ? -1.805 -6.691 -2.84 1 98.25 101 PHE B C 1
ATOM 4480 O O . PHE B 1 101 ? -0.728 -6.418 -2.305 1 98.25 101 PHE B O 1
ATOM 4487 N N . MET B 1 102 ? -1.968 -6.602 -4.137 1 98.69 102 MET B N 1
ATOM 4488 C CA . MET B 1 102 ? -0.86 -6.312 -5.043 1 98.69 102 MET B CA 1
ATOM 4489 C C . MET B 1 102 ? -0.362 -4.883 -4.855 1 98.69 102 MET B C 1
ATOM 4491 O O . MET B 1 102 ? 0.831 -4.609 -5.004 1 98.69 102 MET B O 1
ATOM 4495 N N . GLU B 1 103 ? -1.228 -3.961 -4.5 1 98.69 103 GLU B N 1
ATOM 4496 C CA . GLU B 1 103 ? -0.783 -2.617 -4.145 1 98.69 103 GLU B CA 1
ATOM 4497 C C . GLU B 1 103 ? 0.154 -2.645 -2.941 1 98.69 103 GLU B C 1
ATOM 4499 O O . GLU B 1 103 ? 1.127 -1.891 -2.889 1 98.69 103 GLU B O 1
ATOM 4504 N N . GLY B 1 104 ? -0.147 -3.514 -1.952 1 98.56 104 GLY B N 1
ATOM 4505 C CA . GLY B 1 104 ? 0.738 -3.689 -0.812 1 98.56 104 GLY B CA 1
ATOM 4506 C C . GLY B 1 104 ? 2.096 -4.25 -1.191 1 98.56 104 GLY B C 1
ATOM 4507 O O . GLY B 1 104 ? 3.123 -3.799 -0.681 1 98.56 104 GLY B O 1
ATOM 4508 N N . VAL B 1 105 ? 2.074 -5.207 -2.109 1 98.62 105 VAL B N 1
ATOM 4509 C CA . VAL B 1 105 ? 3.314 -5.805 -2.592 1 98.62 105 VAL B CA 1
ATOM 4510 C C . VAL B 1 105 ? 4.16 -4.742 -3.293 1 98.62 105 VAL B C 1
ATOM 4512 O O . VAL B 1 105 ? 5.383 -4.715 -3.141 1 98.62 105 VAL B O 1
ATOM 4515 N N . LEU B 1 106 ? 3.525 -3.883 -4.02 1 98.69 106 LEU B N 1
ATOM 4516 C CA . LEU B 1 106 ? 4.195 -2.852 -4.805 1 98.69 106 LEU B CA 1
ATOM 4517 C C . LEU B 1 106 ? 4.742 -1.749 -3.904 1 98.69 106 LEU B C 1
ATOM 4519 O O . LEU B 1 106 ? 5.879 -1.304 -4.078 1 98.69 106 LEU B O 1
ATOM 4523 N N . HIS B 1 107 ? 3.984 -1.341 -2.85 1 98.56 107 HIS B N 1
ATOM 4524 C CA . HIS B 1 107 ? 4.301 -0.075 -2.199 1 98.56 107 HIS B CA 1
ATOM 4525 C C . HIS B 1 107 ? 4.77 -0.295 -0.765 1 98.56 107 HIS B C 1
ATOM 4527 O O . HIS B 1 107 ? 5.465 0.55 -0.198 1 98.56 107 HIS B O 1
ATOM 4533 N N . VAL B 1 108 ? 4.395 -1.419 -0.125 1 98.75 108 VAL B N 1
ATOM 4534 C CA . VAL B 1 108 ? 4.566 -1.517 1.32 1 98.75 108 VAL B CA 1
ATOM 4535 C C . VAL B 1 108 ? 5.578 -2.613 1.647 1 98.75 108 VAL B C 1
ATOM 4537 O O . VAL B 1 108 ? 6.492 -2.404 2.449 1 98.75 108 VAL B O 1
ATOM 4540 N N . LEU B 1 109 ? 5.504 -3.73 0.977 1 98.81 109 LEU B N 1
ATOM 4541 C CA . LEU B 1 109 ? 6.367 -4.883 1.229 1 98.81 109 LEU B CA 1
ATOM 4542 C C . LEU B 1 109 ? 7.836 -4.488 1.147 1 98.81 109 LEU B C 1
ATOM 4544 O O . LEU B 1 109 ? 8.648 -4.93 1.963 1 98.81 109 LEU B O 1
ATOM 4548 N N . PRO B 1 110 ? 8.281 -3.629 0.187 1 98.69 110 PRO B N 1
ATOM 4549 C CA . PRO B 1 110 ? 9.703 -3.307 0.048 1 98.69 110 PRO B CA 1
ATOM 4550 C C . PRO B 1 110 ? 10.305 -2.73 1.327 1 98.69 110 PRO B C 1
ATOM 4552 O O . PRO B 1 110 ? 11.453 -3.025 1.66 1 98.69 110 PRO B O 1
ATOM 4555 N N . ALA B 1 111 ? 9.508 -1.934 2.041 1 98.69 111 ALA B N 1
ATOM 4556 C CA . ALA B 1 111 ? 10.016 -1.34 3.275 1 98.69 111 ALA B CA 1
ATOM 4557 C C . ALA B 1 111 ? 10.297 -2.412 4.324 1 98.69 111 ALA B C 1
ATOM 4559 O O . ALA B 1 111 ? 11.281 -2.322 5.059 1 98.69 111 ALA B O 1
ATOM 4560 N N . HIS B 1 112 ? 9.461 -3.395 4.438 1 98.81 112 HIS B N 1
ATOM 4561 C CA . HIS B 1 112 ? 9.656 -4.496 5.375 1 98.81 112 HIS B CA 1
ATOM 4562 C C . HIS B 1 112 ? 10.852 -5.352 4.977 1 98.81 112 HIS B C 1
ATOM 4564 O O . HIS B 1 112 ? 11.609 -5.801 5.836 1 98.81 112 HIS B O 1
ATOM 4570 N N . VAL B 1 113 ? 10.977 -5.586 3.695 1 98.81 113 VAL B N 1
ATOM 4571 C CA . VAL B 1 113 ? 12.094 -6.391 3.193 1 98.81 113 VAL B CA 1
ATOM 4572 C C . VAL B 1 113 ? 13.414 -5.672 3.463 1 98.81 113 VAL B C 1
ATOM 4574 O O . VAL B 1 113 ? 14.398 -6.297 3.861 1 98.81 113 VAL B O 1
ATOM 4577 N N . GLU B 1 114 ? 13.453 -4.387 3.186 1 98.56 114 GLU B N 1
ATOM 4578 C CA . GLU B 1 114 ? 14.672 -3.621 3.443 1 98.56 114 GLU B CA 1
ATOM 4579 C C . GLU B 1 114 ? 15.102 -3.74 4.902 1 98.56 114 GLU B C 1
ATOM 4581 O O . GLU B 1 114 ? 16.281 -3.967 5.191 1 98.56 114 GLU B O 1
ATOM 4586 N N . GLU B 1 115 ? 14.117 -3.525 5.812 1 98.19 115 GLU B N 1
ATOM 4587 C CA . GLU B 1 115 ? 14.43 -3.66 7.23 1 98.19 115 GLU B CA 1
ATOM 4588 C C . GLU B 1 115 ? 14.977 -5.047 7.547 1 98.19 115 GLU B C 1
ATOM 4590 O O . GLU B 1 115 ? 15.953 -5.18 8.289 1 98.19 115 GLU B O 1
ATOM 4595 N N . LEU B 1 116 ? 14.391 -6.102 7.016 1 98.62 116 LEU B N 1
ATOM 4596 C CA . LEU B 1 116 ? 14.828 -7.477 7.23 1 98.62 116 LEU B CA 1
ATOM 4597 C C . LEU B 1 116 ? 16.234 -7.695 6.676 1 98.62 116 LEU B C 1
ATOM 4599 O O . LEU B 1 116 ? 17.078 -8.297 7.344 1 98.62 116 LEU B O 1
ATOM 4603 N N . LEU B 1 117 ? 16.484 -7.23 5.43 1 98.62 117 LEU B N 1
ATOM 4604 C CA . LEU B 1 117 ? 17.766 -7.441 4.781 1 98.62 117 LEU B CA 1
ATOM 4605 C C . LEU B 1 117 ? 18.891 -6.762 5.566 1 98.62 117 LEU B C 1
ATOM 4607 O O . LEU B 1 117 ? 19.984 -7.316 5.695 1 98.62 117 LEU B O 1
ATOM 4611 N N . ARG B 1 118 ? 18.609 -5.578 6.125 1 97.56 118 ARG B N 1
ATOM 4612 C CA . ARG B 1 118 ? 19.609 -4.883 6.918 1 97.56 118 ARG B CA 1
ATOM 4613 C C . ARG B 1 118 ? 19.953 -5.66 8.188 1 97.56 118 ARG B C 1
ATOM 4615 O O . ARG B 1 118 ? 21.078 -5.582 8.695 1 97.56 118 ARG B O 1
ATOM 4622 N N . ARG B 1 119 ? 19.047 -6.449 8.633 1 97.44 119 ARG B N 1
ATOM 4623 C CA . ARG B 1 119 ? 19.25 -7.258 9.828 1 97.44 119 ARG B CA 1
ATOM 4624 C C . ARG B 1 119 ? 19.984 -8.555 9.492 1 97.44 119 ARG B C 1
ATOM 4626 O O . ARG B 1 119 ? 20.844 -9 10.258 1 97.44 119 ARG B O 1
ATOM 4633 N N . VAL B 1 120 ? 19.719 -9.172 8.297 1 97.44 120 VAL B N 1
ATOM 4634 C CA . VAL B 1 120 ? 20.172 -10.531 8.047 1 97.44 120 VAL B CA 1
ATOM 4635 C C . VAL B 1 120 ? 21.469 -10.5 7.234 1 97.44 120 VAL B C 1
ATOM 4637 O O . VAL B 1 120 ? 22.234 -11.469 7.234 1 97.44 120 VAL B O 1
ATOM 4640 N N . VAL B 1 121 ? 21.656 -9.43 6.488 1 97.19 121 VAL B N 1
ATOM 4641 C CA . VAL B 1 121 ? 22.891 -9.305 5.723 1 97.19 121 VAL B CA 1
ATOM 4642 C C . VAL B 1 121 ? 24 -8.742 6.609 1 97.19 121 VAL B C 1
ATOM 4644 O O . VAL B 1 121 ? 24.203 -7.523 6.656 1 97.19 121 VAL B O 1
ATOM 4647 N N . LEU B 1 122 ? 24.75 -9.57 7.219 1 93.56 122 LEU B N 1
ATOM 4648 C CA . LEU B 1 122 ? 25.781 -9.188 8.18 1 93.56 122 LEU B CA 1
ATOM 4649 C C . LEU B 1 122 ? 27.109 -8.906 7.473 1 93.56 122 LEU B C 1
ATOM 4651 O O . LEU B 1 122 ? 27.875 -8.039 7.898 1 93.56 122 LEU B O 1
ATOM 4655 N N . ASP B 1 123 ? 27.375 -9.648 6.441 1 94.38 123 ASP B N 1
ATOM 4656 C CA . ASP B 1 123 ? 28.578 -9.484 5.641 1 94.38 123 ASP B CA 1
ATOM 4657 C C . ASP B 1 123 ? 28.25 -9.414 4.152 1 94.38 123 ASP B C 1
ATOM 4659 O O . ASP B 1 123 ? 28.234 -10.43 3.459 1 94.38 123 ASP B O 1
ATOM 4663 N N . PRO B 1 124 ? 28.094 -8.234 3.648 1 94.69 124 PRO B N 1
ATOM 4664 C CA . PRO B 1 124 ? 27.703 -8.07 2.244 1 94.69 124 PRO B CA 1
ATOM 4665 C C . PRO B 1 124 ? 28.688 -8.734 1.282 1 94.69 124 PRO B C 1
ATOM 4667 O O . PRO B 1 124 ? 28.281 -9.227 0.227 1 94.69 124 PRO B O 1
ATOM 4670 N N . ALA B 1 125 ? 29.875 -8.805 1.625 1 94 125 ALA B N 1
ATOM 4671 C CA . ALA B 1 125 ? 30.906 -9.344 0.745 1 94 125 ALA B CA 1
ATOM 4672 C C . ALA B 1 125 ? 30.688 -10.836 0.501 1 94 125 ALA B C 1
ATOM 4674 O O . ALA B 1 125 ? 31.094 -11.367 -0.536 1 94 125 ALA B O 1
ATOM 4675 N N . SER B 1 126 ? 30.062 -11.492 1.406 1 95.31 126 SER B N 1
ATOM 4676 C CA . SER B 1 126 ? 29.859 -12.938 1.292 1 95.31 126 SER B CA 1
ATOM 4677 C C . SER B 1 126 ? 28.391 -13.266 1.053 1 95.31 126 SER B C 1
ATOM 4679 O O . SER B 1 126 ? 28 -14.43 1.14 1 95.31 126 SER B O 1
ATOM 4681 N N . THR B 1 127 ? 27.578 -12.258 0.834 1 97 127 THR B N 1
ATOM 4682 C CA . THR B 1 127 ? 26.125 -12.469 0.742 1 97 127 THR B CA 1
ATOM 4683 C C . THR B 1 127 ? 25.625 -12.141 -0.66 1 97 127 THR B C 1
ATOM 4685 O O . THR B 1 127 ? 26.125 -11.211 -1.304 1 97 127 THR B O 1
ATOM 4688 N N . CYS B 1 128 ? 24.734 -12.945 -1.159 1 97.88 128 CYS B N 1
ATOM 4689 C CA . CYS B 1 128 ? 23.984 -12.617 -2.369 1 97.88 128 CYS B CA 1
ATOM 4690 C C . CYS B 1 128 ? 22.484 -12.625 -2.102 1 97.88 128 CYS B C 1
ATOM 4692 O O . CYS B 1 128 ? 22.016 -13.25 -1.147 1 97.88 128 CYS B O 1
ATOM 4694 N N . LEU B 1 129 ? 21.781 -11.844 -2.854 1 98.75 129 LEU B N 1
ATOM 4695 C CA . LEU B 1 129 ? 20.328 -11.781 -2.799 1 98.75 129 LEU B CA 1
ATOM 4696 C C . LEU B 1 129 ? 19.719 -12.555 -3.961 1 98.75 129 LEU B C 1
ATOM 4698 O O . LEU B 1 129 ? 19.984 -12.25 -5.125 1 98.75 129 LEU B O 1
ATOM 4702 N N . VAL B 1 130 ? 18.969 -13.625 -3.684 1 98.88 130 VAL B N 1
ATOM 4703 C CA . VAL B 1 130 ? 18.188 -14.359 -4.664 1 98.88 130 VAL B CA 1
ATOM 4704 C C . VAL B 1 130 ? 16.703 -14.023 -4.5 1 98.88 130 VAL B C 1
ATOM 4706 O O . VAL B 1 130 ? 16.047 -14.508 -3.574 1 98.88 130 VAL B O 1
ATOM 4709 N N . ALA B 1 131 ? 16.203 -13.25 -5.379 1 98.88 131 ALA B N 1
ATOM 4710 C CA . ALA B 1 131 ? 14.836 -12.758 -5.242 1 98.88 131 ALA B CA 1
ATOM 4711 C C . ALA B 1 131 ? 14.016 -13.062 -6.492 1 98.88 131 ALA B C 1
ATOM 4713 O O . ALA B 1 131 ? 14.531 -13.016 -7.609 1 98.88 131 ALA B O 1
ATOM 4714 N N . ASP B 1 132 ? 12.75 -13.359 -6.273 1 98.88 132 ASP B N 1
ATOM 4715 C CA . ASP B 1 132 ? 11.828 -13.578 -7.387 1 98.88 132 ASP B CA 1
ATOM 4716 C C . ASP B 1 132 ? 11.812 -12.383 -8.328 1 98.88 132 ASP B C 1
ATOM 4718 O O . ASP B 1 132 ? 11.828 -11.234 -7.887 1 98.88 132 ASP B O 1
ATOM 4722 N N . THR B 1 133 ? 11.695 -12.625 -9.617 1 98.75 133 THR B N 1
ATOM 4723 C CA . THR B 1 133 ? 11.82 -11.617 -10.664 1 98.75 133 THR B CA 1
ATOM 4724 C C . THR B 1 133 ? 10.68 -10.609 -10.586 1 98.75 133 THR B C 1
ATOM 4726 O O . THR B 1 133 ? 10.836 -9.445 -10.969 1 98.75 133 THR B O 1
ATOM 4729 N N . PHE B 1 134 ? 9.555 -10.969 -10.031 1 98.62 134 PHE B N 1
ATOM 4730 C CA . PHE B 1 134 ? 8.375 -10.117 -10.07 1 98.62 134 PHE B CA 1
ATOM 4731 C C . PHE B 1 134 ? 8.43 -9.07 -8.969 1 98.62 134 PHE B C 1
ATOM 4733 O O . PHE B 1 134 ? 7.574 -8.18 -8.914 1 98.62 134 PHE B O 1
ATOM 4740 N N . PHE B 1 135 ? 9.422 -9.148 -8.086 1 98.81 135 PHE B N 1
ATOM 4741 C CA . PHE B 1 135 ? 9.539 -8.086 -7.086 1 98.81 135 PHE B CA 1
ATOM 4742 C C . PHE B 1 135 ? 10 -6.785 -7.73 1 98.81 135 PHE B C 1
ATOM 4744 O O . PHE B 1 135 ? 10.68 -6.797 -8.758 1 98.81 135 PHE B O 1
ATOM 4751 N N . VAL B 1 136 ? 9.75 -5.672 -7.094 1 98.75 136 VAL B N 1
ATOM 4752 C CA . VAL B 1 136 ? 9.977 -4.359 -7.688 1 98.75 136 VAL B CA 1
ATOM 4753 C C . VAL B 1 136 ? 11.141 -3.668 -6.98 1 98.75 136 VAL B C 1
ATOM 4755 O O . VAL B 1 136 ? 11.297 -2.447 -7.078 1 98.75 136 VAL B O 1
ATOM 4758 N N . TRP B 1 137 ? 11.961 -4.379 -6.203 1 98.69 137 TRP B N 1
ATOM 4759 C CA . TRP B 1 137 ? 12.898 -3.701 -5.309 1 98.69 137 TRP B CA 1
ATOM 4760 C C . TRP B 1 137 ? 14.273 -4.367 -5.352 1 98.69 137 TRP B C 1
ATOM 4762 O O . TRP B 1 137 ? 15.242 -3.836 -4.809 1 98.69 137 TRP B O 1
ATOM 4772 N N . PRO B 1 138 ? 14.469 -5.609 -5.973 1 98.81 138 PRO B N 1
ATOM 4773 C CA . PRO B 1 138 ? 15.664 -6.395 -5.672 1 98.81 138 PRO B CA 1
ATOM 4774 C C . PRO B 1 138 ? 16.953 -5.707 -6.125 1 98.81 138 PRO B C 1
ATOM 4776 O O . PRO B 1 138 ? 17.938 -5.684 -5.383 1 98.81 138 PRO B O 1
ATOM 4779 N N . ALA B 1 139 ? 16.953 -5.145 -7.324 1 98.81 139 ALA B N 1
ATOM 4780 C CA . ALA B 1 139 ? 18.156 -4.484 -7.812 1 98.81 139 ALA B CA 1
ATOM 4781 C C . ALA B 1 139 ? 18.5 -3.266 -6.961 1 98.81 139 ALA B C 1
ATOM 4783 O O . ALA B 1 139 ? 19.656 -3.045 -6.617 1 98.81 139 ALA B O 1
ATOM 4784 N N . THR B 1 140 ? 17.484 -2.51 -6.629 1 98.56 140 THR B N 1
ATOM 4785 C CA . THR B 1 140 ? 17.641 -1.293 -5.84 1 98.56 140 THR B CA 1
ATOM 4786 C C . THR B 1 140 ? 18.203 -1.614 -4.457 1 98.56 140 THR B C 1
ATOM 4788 O O . THR B 1 140 ? 19.203 -1.014 -4.031 1 98.56 140 THR B O 1
ATOM 4791 N N . LEU B 1 141 ? 17.656 -2.586 -3.789 1 98.56 141 LEU B N 1
ATOM 4792 C CA . LEU B 1 141 ? 18.094 -2.926 -2.441 1 98.56 141 LEU B CA 1
ATOM 4793 C C . LEU B 1 141 ? 19.453 -3.639 -2.473 1 98.56 141 LEU B C 1
ATOM 4795 O O . LEU B 1 141 ? 20.266 -3.457 -1.571 1 98.56 141 LEU B O 1
ATOM 4799 N N . ALA B 1 142 ? 19.641 -4.465 -3.492 1 98.69 142 ALA B N 1
ATOM 4800 C CA . ALA B 1 142 ? 20.922 -5.125 -3.627 1 98.69 142 ALA B CA 1
ATOM 4801 C C . ALA B 1 142 ? 22.047 -4.105 -3.783 1 98.69 142 ALA B C 1
ATOM 4803 O O . ALA B 1 142 ? 23.109 -4.234 -3.156 1 98.69 142 ALA B O 1
ATOM 4804 N N . ARG B 1 143 ? 21.828 -3.102 -4.586 1 98.25 143 ARG B N 1
ATOM 4805 C CA . ARG B 1 143 ? 22.812 -2.041 -4.785 1 98.25 143 ARG B CA 1
ATOM 4806 C C . ARG B 1 143 ? 23.062 -1.286 -3.486 1 98.25 143 ARG B C 1
ATOM 4808 O O . ARG B 1 143 ? 24.219 -1.02 -3.139 1 98.25 143 ARG B O 1
ATOM 4815 N N . ALA B 1 144 ? 22 -0.99 -2.807 1 97.44 144 ALA B N 1
ATOM 4816 C CA . ALA B 1 144 ? 22.125 -0.252 -1.551 1 97.44 144 ALA B CA 1
ATOM 4817 C C . ALA B 1 144 ? 22.922 -1.048 -0.521 1 97.44 144 ALA B C 1
ATOM 4819 O O . ALA B 1 144 ? 23.656 -0.472 0.287 1 97.44 144 ALA B O 1
ATOM 4820 N N . LEU B 1 145 ? 22.844 -2.393 -0.565 1 97.75 145 LEU B N 1
ATOM 4821 C CA . LEU B 1 145 ? 23.484 -3.258 0.416 1 97.75 145 LEU B CA 1
ATOM 4822 C C . LEU B 1 145 ? 24.859 -3.715 -0.078 1 97.75 145 LEU B C 1
ATOM 4824 O O . LEU B 1 145 ? 25.656 -4.258 0.694 1 97.75 145 LEU B O 1
ATOM 4828 N N . GLY B 1 146 ? 25.109 -3.449 -1.321 1 97 146 GLY B N 1
ATOM 4829 C CA . GLY B 1 146 ? 26.375 -3.871 -1.905 1 97 146 GLY B CA 1
ATOM 4830 C C . GLY B 1 146 ? 26.469 -5.375 -2.092 1 97 146 GLY B C 1
ATOM 4831 O O . GLY B 1 146 ? 27.531 -5.969 -1.846 1 97 146 GLY B O 1
ATOM 4832 N N . VAL B 1 147 ? 25.406 -6.051 -2.418 1 98 147 VAL B N 1
ATOM 4833 C CA . VAL B 1 147 ? 25.406 -7.492 -2.639 1 98 147 VAL B CA 1
ATOM 4834 C C . VAL B 1 147 ? 24.984 -7.797 -4.074 1 98 147 VAL B C 1
ATOM 4836 O O . VAL B 1 147 ? 24.266 -7.016 -4.695 1 98 147 VAL B O 1
ATOM 4839 N N . PRO B 1 148 ? 25.422 -8.922 -4.664 1 98 148 PRO B N 1
ATOM 4840 C CA . PRO B 1 148 ? 24.906 -9.312 -5.98 1 98 148 PRO B CA 1
ATOM 4841 C C . PRO B 1 148 ? 23.438 -9.695 -5.953 1 98 148 PRO B C 1
ATOM 4843 O O . PRO B 1 148 ? 22.953 -10.266 -4.969 1 98 148 PRO B O 1
ATOM 4846 N N . TYR B 1 149 ? 22.75 -9.391 -6.988 1 98.62 149 TYR B N 1
ATOM 4847 C CA . TYR B 1 149 ? 21.344 -9.711 -7.16 1 98.62 149 TYR B CA 1
ATOM 4848 C C . TYR B 1 149 ? 21.156 -10.82 -8.188 1 98.62 149 TYR B C 1
ATOM 4850 O O . TYR B 1 149 ? 21.562 -10.68 -9.344 1 98.62 149 TYR B O 1
ATOM 4858 N N . VAL B 1 150 ? 20.609 -11.906 -7.77 1 98.81 150 VAL B N 1
ATOM 4859 C CA . VAL B 1 150 ? 20.188 -13.016 -8.625 1 98.81 150 VAL B CA 1
ATOM 4860 C C . VAL B 1 150 ? 18.672 -12.969 -8.82 1 98.81 150 VAL B C 1
ATOM 4862 O O . VAL B 1 150 ? 17.922 -13.18 -7.867 1 98.81 150 VAL B O 1
ATOM 4865 N N . SER B 1 151 ? 18.266 -12.664 -10.055 1 98.88 151 SER B N 1
ATOM 4866 C CA . SER B 1 151 ? 16.844 -12.727 -10.391 1 98.88 151 SER B CA 1
ATOM 4867 C C . SER B 1 151 ? 16.391 -14.164 -10.633 1 98.88 151 SER B C 1
ATOM 4869 O O . SER B 1 151 ? 16.828 -14.805 -11.602 1 98.88 151 SER B O 1
ATOM 4871 N N . PHE B 1 152 ? 15.57 -14.711 -9.727 1 98.88 152 PHE B N 1
ATOM 4872 C CA . PHE B 1 152 ? 15.094 -16.078 -9.867 1 98.88 152 PHE B CA 1
ATOM 4873 C C . PHE B 1 152 ? 13.766 -16.109 -10.617 1 98.88 152 PHE B C 1
ATOM 4875 O O . PHE B 1 152 ? 12.758 -15.586 -10.133 1 98.88 152 PHE B O 1
ATOM 4882 N N . TRP B 1 153 ? 13.75 -16.656 -11.758 1 98.88 153 TRP B N 1
ATOM 4883 C CA . TRP B 1 153 ? 12.602 -16.734 -12.656 1 98.88 153 TRP B CA 1
ATOM 4884 C C . TRP B 1 153 ? 12.023 -18.141 -12.672 1 98.88 153 TRP B C 1
ATOM 4886 O O . TRP B 1 153 ? 12.695 -19.094 -13.078 1 98.88 153 TRP B O 1
ATOM 4896 N N . THR B 1 154 ? 10.75 -18.234 -12.242 1 98.19 154 THR B N 1
ATOM 4897 C CA . THR B 1 154 ? 10.164 -19.547 -11.984 1 98.19 154 THR B CA 1
ATOM 4898 C C . THR B 1 154 ? 9.312 -20 -13.172 1 98.19 154 THR B C 1
ATOM 4900 O O . THR B 1 154 ? 8.594 -21 -13.078 1 98.19 154 THR B O 1
ATOM 4903 N N . GLU B 1 155 ? 9.305 -19.297 -14.305 1 98.25 155 GLU B N 1
ATOM 4904 C CA . GLU B 1 155 ? 8.539 -19.578 -15.516 1 98.25 155 GLU B CA 1
ATOM 4905 C C . GLU B 1 155 ? 9.461 -19.844 -16.703 1 98.25 155 GLU B C 1
ATOM 4907 O O . GLU B 1 155 ? 10.688 -19.844 -16.562 1 98.25 155 GLU B O 1
ATOM 4912 N N . PRO B 1 156 ? 8.977 -20.203 -17.891 1 98.38 156 PRO B N 1
ATOM 4913 C CA . PRO B 1 156 ? 9.844 -20.484 -19.047 1 98.38 156 PRO B CA 1
ATOM 4914 C C . PRO B 1 156 ? 10.648 -19.266 -19.484 1 98.38 156 PRO B C 1
ATOM 4916 O O . PRO B 1 156 ? 10.211 -18.125 -19.312 1 98.38 156 PRO B O 1
ATOM 4919 N N . ALA B 1 157 ? 11.773 -19.547 -20.094 1 98.75 157 ALA B N 1
ATOM 4920 C CA . ALA B 1 157 ? 12.625 -18.5 -20.641 1 98.75 157 ALA B CA 1
ATOM 4921 C C . ALA B 1 157 ? 11.859 -17.641 -21.656 1 98.75 157 ALA B C 1
ATOM 4923 O O . ALA B 1 157 ? 12.094 -16.438 -21.766 1 98.75 157 ALA B O 1
ATOM 4924 N N . LEU B 1 158 ? 10.953 -18.281 -22.391 1 98.69 158 LEU B N 1
ATOM 4925 C CA . LEU B 1 158 ? 10.141 -17.578 -23.375 1 98.69 158 LEU B CA 1
ATOM 4926 C C . LEU B 1 158 ? 9.398 -16.406 -22.734 1 98.69 158 LEU B C 1
ATOM 4928 O O . LEU B 1 158 ? 9.398 -15.297 -23.281 1 98.69 158 LEU B O 1
ATOM 4932 N N . ILE B 1 159 ? 8.82 -16.656 -21.625 1 98.75 159 ILE B N 1
ATOM 4933 C CA . ILE B 1 159 ? 8.016 -15.641 -20.953 1 98.75 159 ILE B CA 1
ATOM 4934 C C . ILE B 1 159 ? 8.93 -14.531 -20.406 1 98.75 159 ILE B C 1
ATOM 4936 O O . ILE B 1 159 ? 8.586 -13.352 -20.484 1 98.75 159 ILE B O 1
ATOM 4940 N N . PHE B 1 160 ? 10.07 -14.914 -19.828 1 98.81 160 PHE B N 1
ATOM 4941 C CA . PHE B 1 160 ? 11.047 -13.914 -19.406 1 98.81 160 PHE B CA 1
ATOM 4942 C C . PHE B 1 160 ? 11.422 -13 -20.562 1 98.81 160 PHE B C 1
ATOM 4944 O O . PHE B 1 160 ? 11.445 -11.773 -20.422 1 98.81 160 PHE B O 1
ATOM 4951 N N . ALA B 1 161 ? 11.688 -13.609 -21.719 1 98.75 161 ALA B N 1
ATOM 4952 C CA . ALA B 1 161 ? 12.117 -12.852 -22.891 1 98.75 161 ALA B CA 1
ATOM 4953 C C . ALA B 1 161 ? 11.031 -11.875 -23.344 1 98.75 161 ALA B C 1
ATOM 4955 O O . ALA B 1 161 ? 11.328 -10.734 -23.703 1 98.75 161 ALA B O 1
ATOM 4956 N N . LEU B 1 162 ? 9.805 -12.352 -23.344 1 98.69 162 LEU B N 1
ATOM 4957 C CA . LEU B 1 162 ? 8.688 -11.516 -23.781 1 98.69 162 LEU B CA 1
ATOM 4958 C C . LEU B 1 162 ? 8.508 -10.32 -22.859 1 98.69 162 LEU B C 1
ATOM 4960 O O . LEU B 1 162 ? 8.32 -9.195 -23.312 1 98.69 162 LEU B O 1
ATOM 4964 N N . TYR B 1 163 ? 8.594 -10.57 -21.562 1 98.62 163 TYR B N 1
ATOM 4965 C CA . TYR B 1 163 ? 8.5 -9.469 -20.594 1 98.62 163 TYR B CA 1
ATOM 4966 C C . TYR B 1 163 ? 9.719 -8.555 -20.688 1 98.62 163 TYR B C 1
ATOM 4968 O O . TYR B 1 163 ? 9.594 -7.332 -20.625 1 98.62 163 TYR B O 1
ATOM 4976 N N . TYR B 1 164 ? 10.891 -9.18 -20.812 1 98.38 164 TYR B N 1
ATOM 4977 C CA . TYR B 1 164 ? 12.141 -8.438 -20.875 1 98.38 164 TYR B CA 1
ATOM 4978 C C . TYR B 1 164 ? 12.148 -7.473 -22.062 1 98.38 164 TYR B C 1
ATOM 4980 O O . TYR B 1 164 ? 12.719 -6.383 -21.969 1 98.38 164 TYR B O 1
ATOM 4988 N N . HIS B 1 165 ? 11.445 -7.789 -23.172 1 98.12 165 HIS B N 1
ATOM 4989 C CA . HIS B 1 165 ? 11.43 -6.988 -24.391 1 98.12 165 HIS B CA 1
ATOM 4990 C C . HIS B 1 165 ? 10.055 -6.371 -24.625 1 98.12 165 HIS B C 1
ATOM 4992 O O . HIS B 1 165 ? 9.625 -6.223 -25.781 1 98.12 165 HIS B O 1
ATOM 4998 N N . MET B 1 166 ? 9.328 -6.176 -23.578 1 97.25 166 MET B N 1
ATOM 4999 C CA . MET B 1 166 ? 7.996 -5.582 -23.703 1 97.25 166 MET B CA 1
ATOM 5000 C C . MET B 1 166 ? 8.07 -4.23 -24.406 1 97.25 166 MET B C 1
ATOM 5002 O O . MET B 1 166 ? 7.109 -3.814 -25.062 1 97.25 166 MET B O 1
ATOM 5006 N N . ASP B 1 167 ? 9.219 -3.531 -24.328 1 96.88 167 ASP B N 1
ATOM 5007 C CA . ASP B 1 167 ? 9.406 -2.256 -25 1 96.88 167 ASP B CA 1
ATOM 5008 C C . ASP B 1 167 ? 9.305 -2.426 -26.516 1 96.88 167 ASP B C 1
ATOM 5010 O O . ASP B 1 167 ? 8.773 -1.555 -27.219 1 96.88 167 ASP B O 1
ATOM 5014 N N . LEU B 1 168 ? 9.805 -3.545 -27.031 1 97.88 168 LEU B N 1
ATOM 5015 C CA . LEU B 1 168 ? 9.68 -3.83 -28.453 1 97.88 168 LEU B CA 1
ATOM 5016 C C . LEU B 1 168 ? 8.227 -4.066 -28.844 1 97.88 168 LEU B C 1
ATOM 5018 O O . LEU B 1 168 ? 7.785 -3.635 -29.906 1 97.88 168 LEU B O 1
ATOM 5022 N N . LEU B 1 169 ? 7.496 -4.77 -27.984 1 97.88 169 LEU B N 1
ATOM 5023 C CA . LEU B 1 169 ? 6.074 -4.988 -28.234 1 97.88 169 LEU B CA 1
ATOM 5024 C C . LEU B 1 169 ? 5.324 -3.662 -28.297 1 97.88 169 LEU B C 1
ATOM 5026 O O . LEU B 1 169 ? 4.445 -3.479 -29.141 1 97.88 169 LEU B O 1
ATOM 5030 N N . THR B 1 170 ? 5.707 -2.779 -27.344 1 96.56 170 THR B N 1
ATOM 5031 C CA . THR B 1 170 ? 5.094 -1.456 -27.297 1 96.56 170 THR B CA 1
ATOM 5032 C C . THR B 1 170 ? 5.469 -0.655 -28.547 1 96.56 170 THR B C 1
ATOM 5034 O O . THR B 1 170 ? 4.602 -0.066 -29.203 1 96.56 170 THR B O 1
ATOM 5037 N N . LYS B 1 171 ? 6.727 -0.644 -28.906 1 96.38 171 LYS B N 1
ATOM 5038 C CA . LYS B 1 171 ? 7.246 0.093 -30.047 1 96.38 171 LYS B CA 1
ATOM 5039 C C . LYS B 1 171 ? 6.562 -0.353 -31.344 1 96.38 171 LYS B C 1
ATOM 5041 O O . LYS B 1 171 ? 6.293 0.467 -32.219 1 96.38 171 LYS B O 1
ATOM 5046 N N . HIS B 1 172 ? 6.266 -1.604 -31.406 1 96.5 172 HIS B N 1
ATOM 5047 C CA . HIS B 1 172 ? 5.707 -2.148 -32.656 1 96.5 172 HIS B CA 1
ATOM 5048 C C . HIS B 1 172 ? 4.184 -2.189 -32.594 1 96.5 172 HIS B C 1
ATOM 5050 O O . HIS B 1 172 ? 3.535 -2.729 -33.5 1 96.5 172 HIS B O 1
ATOM 5056 N N . GLY B 1 173 ? 3.607 -1.758 -31.453 1 96 173 GLY B N 1
ATOM 5057 C CA . GLY B 1 173 ? 2.172 -1.542 -31.375 1 96 173 GLY B CA 1
ATOM 5058 C C . GLY B 1 173 ? 1.404 -2.783 -30.953 1 96 173 GLY B C 1
ATOM 5059 O O . GLY B 1 173 ? 0.185 -2.852 -31.125 1 96 173 GLY B O 1
ATOM 5060 N N . HIS B 1 174 ? 2.039 -3.816 -30.422 1 97.06 174 HIS B N 1
ATOM 5061 C CA . HIS B 1 174 ? 1.377 -5.055 -30.031 1 97.06 174 HIS B CA 1
ATOM 5062 C C . HIS B 1 174 ? 0.954 -5.004 -28.562 1 97.06 174 HIS B C 1
ATOM 5064 O O . HIS B 1 174 ? 0.18 -5.848 -28.109 1 97.06 174 HIS B O 1
ATOM 5070 N N . PHE B 1 175 ? 1.433 -4.004 -27.859 1 95.88 175 PHE B N 1
ATOM 5071 C CA . PHE B 1 175 ? 1.159 -3.867 -26.422 1 95.88 175 PHE B CA 1
ATOM 5072 C C . PHE B 1 175 ? 1.202 -2.402 -26 1 95.88 175 PHE B C 1
ATOM 5074 O O . PHE B 1 175 ? 1.995 -1.622 -26.531 1 95.88 175 PHE B O 1
ATOM 5081 N N . ASN B 1 176 ? 0.305 -2.035 -25.031 1 92.38 176 ASN B N 1
ATOM 5082 C CA . ASN B 1 176 ? 0.305 -0.71 -24.422 1 92.38 176 ASN B CA 1
ATOM 5083 C C . ASN B 1 176 ? 0.171 0.391 -25.469 1 92.38 176 ASN B C 1
ATOM 5085 O O . ASN B 1 176 ? 0.954 1.343 -25.469 1 92.38 176 ASN B O 1
ATOM 5089 N N . SER B 1 177 ? -0.751 0.162 -26.438 1 83.31 177 SER B N 1
ATOM 5090 C CA . SER B 1 177 ? -0.929 1.095 -27.547 1 83.31 177 SER B CA 1
ATOM 5091 C C . SER B 1 177 ? -1.829 2.26 -27.156 1 83.31 177 SER B C 1
ATOM 5093 O O . SER B 1 177 ? -2.119 3.133 -27.969 1 83.31 177 SER B O 1
ATOM 5095 N N . LYS B 1 178 ? -1.444 3.111 -26.328 1 74.38 178 LYS B N 1
ATOM 5096 C CA . LYS B 1 178 ? -2.082 4.312 -25.797 1 74.38 178 LYS B CA 1
ATOM 5097 C C . LYS B 1 178 ? -3.164 4.824 -26.734 1 74.38 178 LYS B C 1
ATOM 5099 O O . LYS B 1 178 ? -2.895 5.652 -27.609 1 74.38 178 LYS B O 1
ATOM 5104 N N . GLY B 1 179 ? -4.422 4.32 -26.688 1 71.06 179 GLY B N 1
ATOM 5105 C CA . GLY B 1 179 ? -5.547 4.891 -27.406 1 71.06 179 GLY B CA 1
ATOM 5106 C C . GLY B 1 179 ? -5.891 4.125 -28.672 1 71.06 179 GLY B C 1
ATOM 5107 O O . GLY B 1 179 ? -6.91 4.398 -29.312 1 71.06 179 GLY B O 1
ATOM 5108 N N . THR B 1 180 ? -4.941 3.316 -29.094 1 81.25 180 THR B N 1
ATOM 5109 C CA . THR B 1 180 ? -5.254 2.506 -30.266 1 81.25 180 THR B CA 1
ATOM 5110 C C . THR B 1 180 ? -5.328 1.027 -29.891 1 81.25 180 THR B C 1
ATOM 5112 O O . THR B 1 180 ? -4.844 0.621 -28.844 1 81.25 180 THR B O 1
ATOM 5115 N N . LYS B 1 181 ? -6.062 0.328 -30.734 1 85.94 181 LYS B N 1
ATOM 5116 C CA . LYS B 1 181 ? -6.137 -1.115 -30.531 1 85.94 181 LYS B CA 1
ATOM 5117 C C . LYS B 1 181 ? -4.812 -1.79 -30.875 1 85.94 181 LYS B C 1
ATOM 5119 O O . LYS B 1 181 ? -4.211 -1.486 -31.906 1 85.94 181 LYS B O 1
ATOM 5124 N N . PRO B 1 182 ? -4.359 -2.725 -30.047 1 91.62 182 PRO B N 1
ATOM 5125 C CA . PRO B 1 182 ? -3.104 -3.42 -30.344 1 91.62 182 PRO B CA 1
ATOM 5126 C C . PRO B 1 182 ? -3.16 -4.23 -31.625 1 91.62 182 PRO B C 1
ATOM 5128 O O . PRO B 1 182 ? -4.195 -4.824 -31.938 1 91.62 182 PRO B O 1
ATOM 5131 N N . ARG B 1 183 ? -2.037 -4.289 -32.281 1 93.88 183 ARG B N 1
ATOM 5132 C CA . ARG B 1 183 ? -1.908 -5.109 -33.469 1 93.88 183 ARG B CA 1
ATOM 5133 C C . ARG B 1 183 ? -2.152 -6.582 -33.156 1 93.88 183 ARG B C 1
ATOM 5135 O O . ARG B 1 183 ? -1.802 -7.059 -32.094 1 93.88 183 ARG B O 1
ATOM 5142 N N . LYS B 1 184 ? -2.734 -7.297 -34.188 1 93.44 184 LYS B N 1
ATOM 5143 C CA . LYS B 1 184 ? -3.088 -8.695 -33.969 1 93.44 184 LYS B CA 1
ATOM 5144 C C . LYS B 1 184 ? -2.301 -9.617 -34.875 1 93.44 184 LYS B C 1
ATOM 5146 O O . LYS B 1 184 ? -2.488 -10.836 -34.844 1 93.44 184 LYS B O 1
ATOM 5151 N N . ASP B 1 185 ? -1.45 -9.078 -35.656 1 96.94 185 ASP B N 1
ATOM 5152 C CA . ASP B 1 185 ? -0.653 -9.906 -36.562 1 96.94 185 ASP B CA 1
ATOM 5153 C C . ASP B 1 185 ? 0.498 -10.578 -35.812 1 96.94 185 ASP B C 1
ATOM 5155 O O . ASP B 1 185 ? 0.823 -10.195 -34.688 1 96.94 185 ASP B O 1
ATOM 5159 N N . THR B 1 186 ? 1.079 -11.484 -36.438 1 98 186 THR B N 1
ATOM 5160 C CA . THR B 1 186 ? 2.115 -12.336 -35.875 1 98 186 THR B CA 1
ATOM 5161 C C . THR B 1 186 ? 3.328 -11.5 -35.469 1 98 186 THR B C 1
ATOM 5163 O O . THR B 1 186 ? 3.74 -10.594 -36.188 1 98 186 THR B O 1
ATOM 5166 N N . ILE B 1 187 ? 3.896 -11.75 -34.281 1 98.38 187 ILE B N 1
ATOM 5167 C CA . ILE B 1 187 ? 5.086 -11.086 -33.75 1 98.38 187 ILE B CA 1
ATOM 5168 C C . ILE B 1 187 ? 6.332 -11.867 -34.156 1 98.38 187 ILE B C 1
ATOM 5170 O O . ILE B 1 187 ? 6.438 -13.07 -33.906 1 98.38 187 ILE B O 1
ATOM 5174 N N . THR B 1 188 ? 7.34 -11.211 -34.781 1 98.38 188 THR B N 1
ATOM 5175 C CA . THR B 1 188 ? 8.5 -11.922 -35.312 1 98.38 188 THR B CA 1
ATOM 5176 C C . THR B 1 188 ? 9.789 -11.203 -34.938 1 98.38 188 THR B C 1
ATOM 5178 O O . THR B 1 188 ? 10.852 -11.5 -35.469 1 98.38 188 THR B O 1
ATOM 5181 N N . TYR B 1 189 ? 9.68 -10.281 -33.969 1 98.31 189 TYR B N 1
ATOM 5182 C CA . TYR B 1 189 ? 10.82 -9.383 -33.812 1 98.31 189 TYR B CA 1
ATOM 5183 C C . TYR B 1 189 ? 11.445 -9.555 -32.406 1 98.31 189 TYR B C 1
ATOM 5185 O O . TYR B 1 189 ? 12.398 -8.859 -32.062 1 98.31 189 TYR B O 1
ATOM 5193 N N . ILE B 1 190 ? 10.992 -10.422 -31.562 1 98.5 190 ILE B N 1
ATOM 5194 C CA . ILE B 1 190 ? 11.57 -10.648 -30.234 1 98.5 190 ILE B CA 1
ATOM 5195 C C . ILE B 1 190 ? 12.805 -11.531 -30.359 1 98.5 190 ILE B C 1
ATOM 5197 O O . ILE B 1 190 ? 12.734 -12.648 -30.875 1 98.5 190 I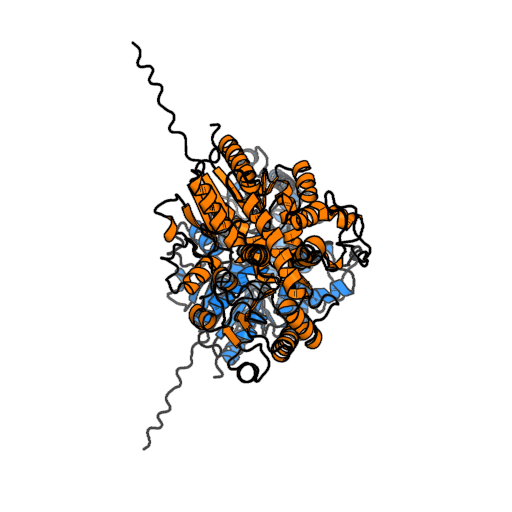LE B O 1
ATOM 5201 N N . PRO B 1 191 ? 13.953 -11.109 -29.859 1 98.44 191 PRO B N 1
ATOM 5202 C CA . PRO B 1 191 ? 15.172 -11.914 -29.953 1 98.44 191 PRO B CA 1
ATOM 5203 C C . PRO B 1 191 ? 15 -13.312 -29.375 1 98.44 191 PRO B C 1
ATOM 5205 O O . PRO B 1 191 ? 14.547 -13.461 -28.234 1 98.44 191 PRO B O 1
ATOM 5208 N N . GLY B 1 192 ? 15.297 -14.328 -30.141 1 98.25 192 GLY B N 1
ATOM 5209 C CA . GLY B 1 192 ? 15.266 -15.703 -29.688 1 98.25 192 GLY B CA 1
ATOM 5210 C C . GLY B 1 192 ? 13.883 -16.328 -29.781 1 98.25 192 GLY B C 1
ATOM 5211 O O . GLY B 1 192 ? 13.711 -17.516 -29.469 1 98.25 192 GLY B O 1
ATOM 5212 N N . VAL B 1 193 ? 12.875 -15.547 -30.172 1 98.06 193 VAL B N 1
ATOM 5213 C CA . VAL B 1 193 ? 11.508 -16.016 -30.344 1 98.06 193 VAL B CA 1
ATOM 5214 C C . VAL B 1 193 ? 11.086 -15.891 -31.812 1 98.06 193 VAL B C 1
ATOM 5216 O O . VAL B 1 193 ? 10.609 -14.836 -32.219 1 98.06 193 VAL B O 1
ATOM 5219 N N . PRO B 1 194 ? 11.164 -16.953 -32.562 1 96.06 194 PRO B N 1
ATOM 5220 C CA . PRO B 1 194 ? 10.93 -16.859 -34 1 96.06 194 PRO B CA 1
ATOM 5221 C C . PRO B 1 194 ? 9.562 -16.266 -34.344 1 96.06 194 PRO B C 1
ATOM 5223 O O . PRO B 1 194 ? 9.461 -15.367 -35.188 1 96.06 194 PRO B O 1
ATOM 5226 N N . THR B 1 195 ? 8.547 -16.781 -33.75 1 96.81 195 THR B N 1
ATOM 5227 C CA . THR B 1 195 ? 7.207 -16.234 -33.938 1 96.81 195 THR B CA 1
ATOM 5228 C C . THR B 1 195 ? 6.328 -16.5 -32.719 1 96.81 195 THR B C 1
ATOM 5230 O O . THR B 1 195 ? 6.535 -17.484 -32 1 96.81 195 THR B O 1
ATOM 5233 N N . ILE B 1 196 ? 5.434 -15.672 -32.438 1 97.5 196 ILE B N 1
ATOM 5234 C CA . ILE B 1 196 ? 4.387 -15.867 -31.453 1 97.5 196 ILE B CA 1
ATOM 5235 C C . ILE B 1 196 ? 3.16 -15.039 -31.812 1 97.5 196 ILE B C 1
ATOM 5237 O O . ILE B 1 196 ? 3.287 -13.93 -32.344 1 97.5 196 ILE B O 1
ATOM 5241 N N . GLU B 1 197 ? 2.025 -15.633 -31.641 1 96.88 197 GLU B N 1
ATOM 5242 C CA . GLU B 1 197 ? 0.786 -14.906 -31.906 1 96.88 197 GLU B CA 1
ATOM 5243 C C . GLU B 1 197 ? 0.383 -14.047 -30.703 1 96.88 197 GLU B C 1
ATOM 5245 O O . GLU B 1 197 ? 0.567 -14.453 -29.562 1 96.88 197 GLU B O 1
ATOM 5250 N N . PRO B 1 198 ? -0.213 -12.844 -30.922 1 96.31 198 PRO B N 1
ATOM 5251 C CA . PRO B 1 198 ? -0.614 -11.969 -29.812 1 96.31 198 PRO B CA 1
ATOM 5252 C C . PRO B 1 198 ? -1.514 -12.68 -28.797 1 96.31 198 PRO B C 1
ATOM 5254 O O . PRO B 1 198 ? -1.39 -12.445 -27.594 1 96.31 198 PRO B O 1
ATOM 5257 N N . HIS B 1 199 ? -2.385 -13.617 -29.234 1 94.81 199 HIS B N 1
ATOM 5258 C CA . HIS B 1 199 ? -3.309 -14.281 -28.328 1 94.81 199 HIS B CA 1
ATOM 5259 C C . HIS B 1 199 ? -2.594 -15.352 -27.516 1 94.81 199 HIS B C 1
ATOM 5261 O O . HIS B 1 199 ? -3.18 -15.93 -26.594 1 94.81 199 HIS B O 1
ATOM 5267 N N . GLU B 1 200 ? -1.282 -15.602 -27.828 1 96.5 200 GLU B N 1
ATOM 5268 C CA . GLU B 1 200 ? -0.472 -16.562 -27.094 1 96.5 200 GLU B CA 1
ATOM 5269 C C . GLU B 1 200 ? 0.34 -15.883 -26 1 96.5 200 GLU B C 1
ATOM 5271 O O . GLU B 1 200 ? 0.969 -16.547 -25.172 1 96.5 200 GLU B O 1
ATOM 5276 N N . LEU B 1 201 ? 0.305 -14.539 -25.984 1 97.56 201 LEU B N 1
ATOM 5277 C CA . LEU B 1 201 ? 1.023 -13.805 -24.953 1 97.56 201 LEU B CA 1
ATOM 5278 C C . LEU B 1 201 ? 0.373 -14 -23.594 1 97.56 201 LEU B C 1
ATOM 5280 O O . LEU B 1 201 ? -0.768 -14.461 -23.5 1 97.56 201 LEU B O 1
ATOM 5284 N N . MET B 1 202 ? 1.148 -13.727 -22.531 1 97.62 202 MET B N 1
ATOM 5285 C CA . MET B 1 202 ? 0.567 -13.719 -21.203 1 97.62 202 MET B CA 1
ATOM 5286 C C . MET B 1 202 ? -0.659 -12.812 -21.141 1 97.62 202 MET B C 1
ATOM 5288 O O . MET B 1 202 ? -0.726 -11.805 -21.859 1 97.62 202 MET B O 1
ATOM 5292 N N . SER B 1 203 ? -1.608 -13.117 -20.266 1 96.44 203 SER B N 1
ATOM 5293 C CA . SER B 1 203 ? -2.891 -12.422 -20.266 1 96.44 203 SER B CA 1
ATOM 5294 C C . SER B 1 203 ? -2.699 -10.922 -20.062 1 96.44 203 SER B C 1
ATOM 5296 O O . SER B 1 203 ? -3.391 -10.117 -20.688 1 96.44 203 SER B O 1
ATOM 5298 N N . TYR B 1 204 ? -1.715 -10.461 -19.266 1 96.75 204 TYR B N 1
ATOM 5299 C CA . TYR B 1 204 ? -1.529 -9.047 -18.969 1 96.75 204 TYR B CA 1
ATOM 5300 C C . TYR B 1 204 ? -0.952 -8.312 -20.172 1 96.75 204 TYR B C 1
ATOM 5302 O O . TYR B 1 204 ? -1.085 -7.09 -20.281 1 96.75 204 TYR B O 1
ATOM 5310 N N . LEU B 1 205 ? -0.312 -9.047 -21.094 1 97.19 205 LEU B N 1
ATOM 5311 C CA . LEU B 1 205 ? 0.208 -8.414 -22.297 1 97.19 205 LEU B CA 1
ATOM 5312 C C . LEU B 1 205 ? -0.837 -8.414 -23.406 1 97.19 205 LEU B C 1
ATOM 5314 O O . LEU B 1 205 ? -0.619 -7.832 -24.484 1 97.19 205 LEU B O 1
ATOM 5318 N N . GLN B 1 206 ? -1.971 -9.039 -23.156 1 94.94 206 GLN B N 1
ATOM 5319 C CA . GLN B 1 206 ? -3.061 -9.039 -24.125 1 94.94 206 GLN B CA 1
ATOM 5320 C C . GLN B 1 206 ? -4.059 -7.922 -23.828 1 94.94 206 GLN B C 1
ATOM 5322 O O . GLN B 1 206 ? -4.906 -7.598 -24.656 1 94.94 206 GLN B O 1
ATOM 5327 N N . GLU B 1 207 ? -3.965 -7.367 -22.641 1 93.62 207 GLU B N 1
ATOM 5328 C CA . GLU B 1 207 ? -4.938 -6.379 -22.188 1 93.62 207 GLU B CA 1
ATOM 5329 C C . GLU B 1 207 ? -4.711 -5.027 -22.859 1 93.62 207 GLU B C 1
ATOM 5331 O O . GLU B 1 207 ? -3.566 -4.629 -23.094 1 93.62 207 GLU B O 1
ATOM 5336 N N . THR B 1 208 ? -5.781 -4.336 -23.016 1 92.5 208 THR B N 1
ATOM 5337 C CA . THR B 1 208 ? -5.711 -2.998 -23.594 1 92.5 208 THR B CA 1
ATOM 5338 C C . THR B 1 208 ? -5.418 -1.961 -22.516 1 92.5 208 THR B C 1
ATOM 5340 O O . THR B 1 208 ? -4.645 -1.027 -22.734 1 92.5 208 THR B O 1
ATOM 5343 N N . ASP B 1 209 ? -6.066 -2.115 -21.406 1 92.81 209 ASP B N 1
ATOM 5344 C CA . ASP B 1 209 ? -5.773 -1.26 -20.266 1 92.81 209 ASP B CA 1
ATOM 5345 C C . ASP B 1 209 ? -4.547 -1.76 -19.5 1 92.81 209 ASP B C 1
ATOM 5347 O O . ASP B 1 209 ? -4.586 -2.826 -18.875 1 92.81 209 ASP B O 1
ATOM 5351 N N . THR B 1 210 ? -3.531 -0.988 -19.578 1 95.06 210 THR B N 1
ATOM 5352 C CA . THR B 1 210 ? -2.273 -1.441 -18.984 1 95.06 210 THR B CA 1
ATOM 5353 C C . THR B 1 210 ? -1.934 -0.63 -17.734 1 95.06 210 THR B C 1
ATOM 5355 O O . THR B 1 210 ? -0.759 -0.414 -17.438 1 95.06 210 THR B O 1
ATOM 5358 N N . THR B 1 211 ? -3 -0.118 -17.031 1 93.62 211 THR B N 1
ATOM 5359 C CA . THR B 1 211 ? -2.758 0.782 -15.914 1 93.62 211 THR B CA 1
ATOM 5360 C C . THR B 1 211 ? -2.979 0.063 -14.586 1 93.62 211 THR B C 1
ATOM 5362 O O . THR B 1 211 ? -2.83 0.661 -13.523 1 93.62 211 THR B O 1
ATOM 5365 N N . SER B 1 212 ? -3.33 -1.248 -14.672 1 96.44 212 SER B N 1
ATOM 5366 C CA . SER B 1 212 ? -3.607 -1.981 -13.445 1 96.44 212 SER B CA 1
ATOM 5367 C C . SER B 1 212 ? -2.365 -2.076 -12.562 1 96.44 212 SER B C 1
ATOM 5369 O O . SER B 1 212 ? -1.248 -1.846 -13.031 1 96.44 212 SER B O 1
ATOM 5371 N N . VAL B 1 213 ? -2.529 -2.348 -11.305 1 97.88 213 VAL B N 1
ATOM 5372 C CA . VAL B 1 213 ? -1.418 -2.479 -10.367 1 97.88 213 VAL B CA 1
ATOM 5373 C C . VAL B 1 213 ? -0.496 -3.609 -10.812 1 97.88 213 VAL B C 1
ATOM 5375 O O . VAL B 1 213 ? 0.725 -3.521 -10.664 1 97.88 213 VAL B O 1
ATOM 5378 N N . VAL B 1 214 ? -1.025 -4.668 -11.375 1 98.25 214 VAL B N 1
ATOM 5379 C CA . VAL B 1 214 ? -0.193 -5.785 -11.812 1 98.25 214 VAL B CA 1
ATOM 5380 C C . VAL B 1 214 ? 0.676 -5.359 -12.992 1 98.25 214 VAL B C 1
ATOM 5382 O O . VAL B 1 214 ? 1.848 -5.734 -13.078 1 98.25 214 VAL B O 1
ATOM 5385 N N . HIS B 1 215 ? 0.1 -4.555 -13.883 1 98.19 215 HIS B N 1
ATOM 5386 C CA . HIS B 1 215 ? 0.917 -4.012 -14.961 1 98.19 215 HIS B CA 1
ATOM 5387 C C . HIS B 1 215 ? 2.066 -3.172 -14.414 1 98.19 215 HIS B C 1
ATOM 5389 O O . HIS B 1 215 ? 3.207 -3.307 -14.859 1 98.19 215 HIS B O 1
ATOM 5395 N N . ARG B 1 216 ? 1.754 -2.291 -13.445 1 98.19 216 ARG B N 1
ATOM 5396 C CA . ARG B 1 216 ? 2.793 -1.462 -12.844 1 98.19 216 ARG B CA 1
ATOM 5397 C C . ARG B 1 216 ? 3.879 -2.322 -12.211 1 98.19 216 ARG B C 1
ATOM 5399 O O . ARG B 1 216 ? 5.066 -1.996 -12.289 1 98.19 216 ARG B O 1
ATOM 5406 N N . ILE B 1 217 ? 3.504 -3.424 -11.594 1 98.75 217 ILE B N 1
ATOM 5407 C CA . ILE B 1 217 ? 4.457 -4.348 -10.992 1 98.75 217 ILE B CA 1
ATOM 5408 C C . ILE B 1 217 ? 5.316 -4.988 -12.086 1 98.75 217 ILE B C 1
ATOM 5410 O O . ILE B 1 217 ? 6.543 -5.035 -11.969 1 98.75 217 ILE B O 1
ATOM 5414 N N . ILE B 1 218 ? 4.645 -5.441 -13.141 1 98.69 218 ILE B N 1
ATOM 5415 C CA . ILE B 1 218 ? 5.367 -6.094 -14.227 1 98.69 218 ILE B CA 1
ATOM 5416 C C . ILE B 1 218 ? 6.395 -5.129 -14.812 1 98.69 218 ILE B C 1
ATOM 5418 O O . ILE B 1 218 ? 7.562 -5.48 -14.992 1 98.69 218 ILE B O 1
ATOM 5422 N N . PHE B 1 219 ? 5.996 -3.875 -15.086 1 98.5 219 PHE B N 1
ATOM 5423 C CA . PHE B 1 219 ? 6.898 -2.881 -15.656 1 98.5 219 PHE B CA 1
ATOM 5424 C C . PHE B 1 219 ? 8.094 -2.648 -14.742 1 98.5 219 PHE B C 1
ATOM 5426 O O . PHE B 1 219 ? 9.242 -2.729 -15.18 1 98.5 219 PHE B O 1
ATOM 5433 N N . LYS B 1 220 ? 7.84 -2.473 -13.492 1 98.62 220 LYS B N 1
ATOM 5434 C CA . LYS B 1 220 ? 8.906 -2.17 -12.539 1 98.62 220 LYS B CA 1
ATOM 5435 C C . LYS B 1 220 ? 9.781 -3.395 -12.281 1 98.62 220 LYS B C 1
ATOM 5437 O O . LYS B 1 220 ? 10.992 -3.27 -12.102 1 98.62 220 LYS B O 1
ATOM 5442 N N . ALA B 1 221 ? 9.164 -4.539 -12.227 1 98.75 221 ALA B N 1
ATOM 5443 C CA . ALA B 1 221 ? 9.906 -5.773 -11.984 1 98.75 221 ALA B CA 1
ATOM 5444 C C . ALA B 1 221 ? 10.961 -6 -13.07 1 98.75 221 ALA B C 1
ATOM 5446 O O . ALA B 1 221 ? 12.086 -6.398 -12.773 1 98.75 221 ALA B O 1
ATOM 5447 N N . PHE B 1 222 ? 10.586 -5.734 -14.25 1 98.56 222 PHE B N 1
ATOM 5448 C CA . PHE B 1 222 ? 11.531 -6.027 -15.32 1 98.56 222 PHE B CA 1
ATOM 5449 C C . PHE B 1 222 ? 12.5 -4.867 -15.523 1 98.56 222 PHE B C 1
ATOM 5451 O O . PHE B 1 222 ? 13.555 -5.031 -16.125 1 98.56 222 PHE B O 1
ATOM 5458 N N . GLU B 1 223 ? 12.172 -3.686 -15.031 1 98.31 223 GLU B N 1
ATOM 5459 C CA . GLU B 1 223 ? 13.211 -2.676 -14.844 1 98.31 223 GLU B CA 1
ATOM 5460 C C . GLU B 1 223 ? 14.258 -3.141 -13.836 1 98.31 223 GLU B C 1
ATOM 5462 O O . GLU B 1 223 ? 15.461 -3.008 -14.078 1 98.31 223 GLU B O 1
ATOM 5467 N N . GLU B 1 224 ? 13.805 -3.697 -12.742 1 98.56 224 GLU B N 1
ATOM 5468 C CA . GLU B 1 224 ? 14.688 -4.242 -11.719 1 98.56 224 GLU B CA 1
ATOM 5469 C C . GLU B 1 224 ? 15.477 -5.438 -12.25 1 98.56 224 GLU B C 1
ATOM 5471 O O . GLU B 1 224 ? 16.672 -5.586 -11.945 1 98.56 224 GLU B O 1
ATOM 5476 N N . ALA B 1 225 ? 14.82 -6.262 -13.031 1 98.5 225 ALA B N 1
ATOM 5477 C CA . ALA B 1 225 ? 15.477 -7.449 -13.57 1 98.5 225 ALA B CA 1
ATOM 5478 C C . ALA B 1 225 ? 16.641 -7.074 -14.477 1 98.5 225 ALA B C 1
ATOM 5480 O O . ALA B 1 225 ? 17.625 -7.805 -14.57 1 98.5 225 ALA B O 1
ATOM 5481 N N . ARG B 1 226 ? 16.547 -5.934 -15.156 1 98 226 ARG B N 1
ATOM 5482 C CA . ARG B 1 226 ? 17.641 -5.453 -15.992 1 98 226 ARG B CA 1
ATOM 5483 C C . ARG B 1 226 ? 18.875 -5.141 -15.148 1 98 226 ARG B C 1
ATOM 5485 O O . ARG B 1 226 ? 20 -5.184 -15.648 1 98 226 ARG B O 1
ATOM 5492 N N . GLY B 1 227 ? 18.641 -4.887 -13.844 1 98 227 GLY B N 1
ATOM 5493 C CA . GLY B 1 227 ? 19.75 -4.594 -12.938 1 98 227 GLY B CA 1
ATOM 5494 C C . GLY B 1 227 ? 20.297 -5.832 -12.258 1 98 227 GLY B C 1
ATOM 5495 O O . GLY B 1 227 ? 21.219 -5.738 -11.445 1 98 227 GLY B O 1
ATOM 5496 N N . ALA B 1 228 ? 19.797 -7.051 -12.602 1 98.56 228 ALA B N 1
ATOM 5497 C CA . ALA B 1 228 ? 20.281 -8.289 -11.992 1 98.56 228 ALA B CA 1
ATOM 5498 C C . ALA B 1 228 ? 21.688 -8.625 -12.469 1 98.56 228 ALA B C 1
ATOM 5500 O O . ALA B 1 228 ? 22.031 -8.383 -13.625 1 98.56 228 ALA B O 1
ATOM 5501 N N . ASP B 1 229 ? 22.5 -9.148 -11.602 1 98 229 ASP B N 1
ATOM 5502 C CA . ASP B 1 229 ? 23.812 -9.648 -11.984 1 98 229 ASP B CA 1
ATOM 5503 C C . ASP B 1 229 ? 23.703 -10.984 -12.703 1 98 229 ASP B C 1
ATOM 5505 O O . ASP B 1 229 ? 24.484 -11.266 -13.625 1 98 229 ASP B O 1
ATOM 5509 N N . TYR B 1 230 ? 22.781 -11.812 -12.258 1 98.25 230 TYR B N 1
ATOM 5510 C CA . TYR B 1 230 ? 22.516 -13.148 -12.797 1 98.25 230 TYR B CA 1
ATOM 5511 C C . TYR B 1 230 ? 21.016 -13.414 -12.875 1 98.25 230 TYR B C 1
ATOM 5513 O O . TYR B 1 230 ? 20.234 -12.891 -12.07 1 98.25 230 TYR B O 1
ATOM 5521 N N . VAL B 1 231 ? 20.594 -14.172 -13.883 1 98.75 231 VAL B N 1
ATOM 5522 C CA . VAL B 1 231 ? 19.234 -14.672 -13.953 1 98.75 231 VAL B CA 1
ATOM 5523 C C . VAL B 1 231 ? 19.234 -16.203 -13.867 1 98.75 231 VAL B C 1
ATOM 5525 O O . VAL B 1 231 ? 19.938 -16.875 -14.633 1 98.75 231 VAL B O 1
ATOM 5528 N N . LEU B 1 232 ? 18.625 -16.703 -12.875 1 98.69 232 LEU B N 1
ATOM 5529 C CA . LEU B 1 232 ? 18.406 -18.141 -12.703 1 98.69 232 LEU B CA 1
ATOM 5530 C C . LEU B 1 232 ? 17 -18.516 -13.109 1 98.69 232 LEU B C 1
ATOM 5532 O O . LEU B 1 232 ? 16.016 -17.953 -12.609 1 98.69 232 LEU B O 1
ATOM 5536 N N . CYS B 1 233 ? 16.875 -19.469 -14.023 1 98.81 233 CYS B N 1
ATOM 5537 C CA . CYS B 1 233 ? 15.562 -19.766 -14.602 1 98.81 233 CYS B CA 1
ATOM 5538 C C . CYS B 1 233 ? 15.203 -21.234 -14.414 1 98.81 233 CYS B C 1
ATOM 5540 O O . CYS B 1 233 ? 16.031 -22.125 -14.664 1 98.81 233 CYS B O 1
ATOM 5542 N N . ASN B 1 234 ? 13.953 -21.484 -13.953 1 98.62 234 ASN B N 1
ATOM 5543 C CA . ASN B 1 234 ? 13.438 -22.844 -13.766 1 98.62 234 ASN B CA 1
ATOM 5544 C C . ASN B 1 234 ? 12.961 -23.438 -15.086 1 98.62 234 ASN B C 1
ATOM 5546 O O . ASN B 1 234 ? 11.773 -23.734 -15.234 1 98.62 234 ASN B O 1
ATOM 5550 N N . THR B 1 235 ? 13.875 -23.609 -16 1 98.31 235 THR B N 1
ATOM 5551 C CA . THR B 1 235 ? 13.594 -24.266 -17.281 1 98.31 235 THR B CA 1
ATOM 5552 C C . THR B 1 235 ? 14.789 -25.094 -17.734 1 98.31 235 THR B C 1
ATOM 5554 O O . THR B 1 235 ? 15.758 -25.266 -17 1 98.31 235 THR B O 1
ATOM 5557 N N . VAL B 1 236 ? 14.656 -25.797 -18.875 1 97.62 236 VAL B N 1
ATOM 5558 C CA . VAL B 1 236 ? 15.68 -26.656 -19.453 1 97.62 236 VAL B CA 1
ATOM 5559 C C . VAL B 1 236 ? 16.141 -26.094 -20.797 1 97.62 236 VAL B C 1
ATOM 5561 O O . VAL B 1 236 ? 15.305 -25.75 -21.641 1 97.62 236 VAL B O 1
ATOM 5564 N N . GLU B 1 237 ? 17.391 -26.031 -20.969 1 97.75 237 GLU B N 1
ATOM 5565 C CA . GLU B 1 237 ? 17.984 -25.391 -22.141 1 97.75 237 GLU B CA 1
ATOM 5566 C C . GLU B 1 237 ? 17.469 -26.016 -23.422 1 97.75 237 GLU B C 1
ATOM 5568 O O . GLU B 1 237 ? 17.125 -25.312 -24.375 1 97.75 237 GLU B O 1
ATOM 5573 N N . GLU B 1 238 ? 17.375 -27.344 -23.469 1 97.81 238 GLU B N 1
ATOM 5574 C CA . GLU B 1 238 ? 17.031 -28.078 -24.672 1 97.81 238 GLU B CA 1
ATOM 5575 C C . GLU B 1 238 ? 15.586 -27.797 -25.094 1 97.81 238 GLU B C 1
ATOM 5577 O O . GLU B 1 238 ? 15.219 -28 -26.25 1 97.81 238 GLU B O 1
ATOM 5582 N N . LEU B 1 239 ? 14.789 -27.328 -24.172 1 96.94 239 LEU B N 1
ATOM 5583 C CA . LEU B 1 239 ? 13.398 -27.031 -24.484 1 96.94 239 LEU B CA 1
ATOM 5584 C C . LEU B 1 239 ? 13.258 -25.672 -25.141 1 96.94 239 LEU B C 1
ATOM 5586 O O . LEU B 1 239 ? 12.273 -25.391 -25.828 1 96.94 239 LEU B O 1
ATOM 5590 N N . GLU B 1 240 ? 14.188 -24.75 -24.828 1 96.81 240 GLU B N 1
ATOM 5591 C CA . GLU B 1 240 ? 14.094 -23.375 -25.312 1 96.81 240 GLU B CA 1
ATOM 5592 C C . GLU B 1 240 ? 15.461 -22.844 -25.734 1 96.81 240 GLU B C 1
ATOM 5594 O O . GLU B 1 240 ? 15.883 -21.781 -25.297 1 96.81 240 GLU B O 1
ATOM 5599 N N . PRO B 1 241 ? 16.156 -23.562 -26.625 1 97 241 PRO B N 1
ATOM 5600 C CA . PRO B 1 241 ? 17.562 -23.25 -26.891 1 97 241 PRO B CA 1
ATOM 5601 C C . PRO B 1 241 ? 17.75 -21.859 -27.5 1 97 241 PRO B C 1
ATOM 5603 O O . PRO B 1 241 ? 18.641 -21.125 -27.062 1 97 241 PRO B O 1
ATOM 5606 N N . SER B 1 242 ? 16.922 -21.438 -28.469 1 97.69 242 SER B N 1
ATOM 5607 C CA . SER B 1 242 ? 17.094 -20.156 -29.156 1 97.69 242 SER B CA 1
ATOM 5608 C C . SER B 1 242 ? 16.812 -19 -28.203 1 97.69 242 SER B C 1
ATOM 5610 O O . SER B 1 242 ? 17.547 -18 -28.203 1 97.69 242 SER B O 1
ATOM 5612 N N . THR B 1 243 ? 15.734 -19.141 -27.406 1 98.31 243 THR B N 1
ATOM 5613 C CA . THR B 1 243 ? 15.367 -18.094 -26.469 1 98.31 243 THR B CA 1
ATOM 5614 C C . THR B 1 243 ? 16.453 -17.906 -25.406 1 98.31 243 THR B C 1
ATOM 5616 O O . THR B 1 243 ? 16.844 -16.766 -25.109 1 98.31 243 THR B O 1
ATOM 5619 N N . ILE B 1 244 ? 16.984 -18.969 -24.875 1 98.56 244 ILE B N 1
ATOM 5620 C CA . ILE B 1 244 ? 18 -18.922 -23.828 1 98.56 244 ILE B CA 1
ATOM 5621 C C . ILE B 1 244 ? 19.297 -18.344 -24.406 1 98.56 244 ILE B C 1
ATOM 5623 O O . ILE B 1 244 ? 19.969 -17.531 -23.75 1 98.56 244 ILE B O 1
ATOM 5627 N N . ALA B 1 245 ? 19.625 -18.75 -25.625 1 98.38 245 ALA B N 1
ATOM 5628 C CA . ALA B 1 245 ? 20.812 -18.188 -26.266 1 98.38 245 ALA B CA 1
ATOM 5629 C C . ALA B 1 245 ? 20.703 -16.672 -26.406 1 98.38 245 ALA B C 1
ATOM 5631 O O . ALA B 1 245 ? 21.672 -15.953 -26.156 1 98.38 245 ALA B O 1
ATOM 5632 N N . ALA B 1 246 ? 19.547 -16.203 -26.812 1 98.62 246 ALA B N 1
ATOM 5633 C CA . ALA B 1 246 ? 19.328 -14.773 -26.969 1 98.62 246 ALA B CA 1
ATOM 5634 C C . ALA B 1 246 ? 19.406 -14.055 -25.625 1 98.62 246 ALA B C 1
ATOM 5636 O O . ALA B 1 246 ? 19.969 -12.953 -25.547 1 98.62 246 ALA B O 1
ATOM 5637 N N . LEU B 1 247 ? 18.844 -14.664 -24.578 1 98.5 247 LEU B N 1
ATOM 5638 C CA . LEU B 1 247 ? 18.875 -14.062 -23.25 1 98.5 247 LEU B CA 1
ATOM 5639 C C . LEU B 1 247 ? 20.297 -14.023 -22.703 1 98.5 247 LEU B C 1
ATOM 5641 O O . LEU B 1 247 ? 20.672 -13.062 -22.031 1 98.5 247 LEU B O 1
ATOM 5645 N N . ARG B 1 248 ? 21.125 -15.062 -23.031 1 98.19 248 ARG B N 1
ATOM 5646 C CA . ARG B 1 248 ? 22.516 -15.117 -22.578 1 98.19 248 ARG B CA 1
ATOM 5647 C C . ARG B 1 248 ? 23.344 -14.008 -23.203 1 98.19 248 ARG B C 1
ATOM 5649 O O . ARG B 1 248 ? 24.344 -13.57 -22.641 1 98.19 248 ARG B O 1
ATOM 5656 N N . ALA B 1 249 ? 22.859 -13.586 -24.328 1 97.31 249 ALA B N 1
ATOM 5657 C CA . ALA B 1 249 ? 23.531 -12.469 -24.969 1 97.31 249 ALA B CA 1
ATOM 5658 C C . ALA B 1 249 ? 23.281 -11.164 -24.234 1 97.31 249 ALA B C 1
ATOM 5660 O O . ALA B 1 249 ? 24.062 -10.219 -24.344 1 97.31 249 ALA B O 1
ATOM 5661 N N . GLU B 1 250 ? 22.219 -11.094 -23.484 1 94.81 250 GLU B N 1
ATOM 5662 C CA . GLU B 1 250 ? 21.844 -9.898 -22.75 1 94.81 250 GLU B CA 1
ATOM 5663 C C . GLU B 1 250 ? 22.469 -9.891 -21.359 1 94.81 250 GLU B C 1
ATOM 5665 O O . GLU B 1 250 ? 22.922 -8.844 -20.875 1 94.81 250 GLU B O 1
ATOM 5670 N N . LYS B 1 251 ? 22.453 -11.039 -20.703 1 93.94 251 LYS B N 1
ATOM 5671 C CA . LYS B 1 251 ? 22.891 -11.172 -19.312 1 93.94 251 LYS B CA 1
ATOM 5672 C C . LYS B 1 251 ? 23.266 -12.609 -18.984 1 93.94 251 LYS B C 1
ATOM 5674 O O . LYS B 1 251 ? 22.797 -13.547 -19.641 1 93.94 251 LYS B O 1
ATOM 5679 N N . PRO B 1 252 ? 24.172 -12.789 -17.922 1 97.56 252 PRO B N 1
ATOM 5680 C CA . PRO B 1 252 ? 24.375 -14.164 -17.469 1 97.56 252 PRO B CA 1
ATOM 5681 C C . PRO B 1 252 ? 23.062 -14.867 -17.125 1 97.56 252 PRO B C 1
ATOM 5683 O O . PRO B 1 252 ? 22.359 -14.438 -16.188 1 97.56 252 PRO B O 1
ATOM 5686 N N . PHE B 1 253 ? 22.719 -15.812 -17.859 1 98.5 253 PHE B N 1
ATOM 5687 C CA . PHE B 1 253 ? 21.438 -16.516 -17.766 1 98.5 253 PHE B CA 1
ATOM 5688 C C . PHE B 1 253 ? 21.641 -18.016 -17.609 1 98.5 253 PHE B C 1
ATOM 5690 O O . PHE B 1 253 ? 22.312 -18.641 -18.438 1 98.5 253 PHE B O 1
ATOM 5697 N N . TYR B 1 254 ? 21.109 -18.609 -16.562 1 98.69 254 TYR B N 1
ATOM 5698 C CA . TYR B 1 254 ? 21.328 -20.016 -16.25 1 98.69 254 TYR B CA 1
ATOM 5699 C C . TYR B 1 254 ? 20 -20.781 -16.203 1 98.69 254 TYR B C 1
ATOM 5701 O O . TYR B 1 254 ? 19.156 -20.5 -15.352 1 98.69 254 TYR B O 1
ATOM 5709 N N . ALA B 1 255 ? 19.797 -21.719 -17.125 1 98.69 255 ALA B N 1
ATOM 5710 C CA . ALA B 1 255 ? 18.672 -22.641 -17.047 1 98.69 255 ALA B CA 1
ATOM 5711 C C . ALA B 1 255 ? 18.984 -23.812 -16.109 1 98.69 255 ALA B C 1
ATOM 5713 O O . ALA B 1 255 ? 19.875 -24.625 -16.406 1 98.69 255 ALA B O 1
ATOM 5714 N N . VAL B 1 256 ? 18.25 -23.891 -15.031 1 98.19 256 VAL B N 1
ATOM 5715 C CA . VAL B 1 256 ? 18.656 -24.859 -14 1 98.19 256 VAL B CA 1
ATOM 5716 C C . VAL B 1 256 ? 17.484 -25.766 -13.664 1 98.19 256 VAL B C 1
ATOM 5718 O O . VAL B 1 256 ? 17.5 -26.453 -12.633 1 98.19 256 VAL B O 1
ATOM 5721 N N . GLY B 1 257 ? 16.406 -25.75 -14.422 1 97.19 257 GLY B N 1
ATOM 5722 C CA . GLY B 1 257 ? 15.219 -26.531 -14.141 1 97.19 257 GLY B CA 1
ATOM 5723 C C . GLY B 1 257 ? 15.305 -27.953 -14.672 1 97.19 257 GLY B C 1
ATOM 5724 O O . GLY B 1 257 ? 16.297 -28.328 -15.32 1 97.19 257 GLY B O 1
ATOM 5725 N N . PRO B 1 258 ? 14.367 -28.797 -14.438 1 96.88 258 PRO B N 1
ATOM 5726 C CA . PRO B 1 258 ? 13.297 -28.453 -13.508 1 96.88 258 PRO B CA 1
ATOM 5727 C C . PRO B 1 258 ? 13.742 -28.516 -12.047 1 96.88 258 PRO B C 1
ATOM 5729 O O . PRO B 1 258 ? 14.609 -29.312 -11.695 1 96.88 258 PRO B O 1
ATOM 5732 N N . ILE B 1 259 ? 13.258 -27.625 -11.266 1 95.19 259 ILE B N 1
ATOM 5733 C CA . ILE B 1 259 ? 13.562 -27.609 -9.844 1 95.19 259 ILE B CA 1
ATOM 5734 C C . ILE B 1 259 ? 12.477 -28.344 -9.07 1 95.19 259 ILE B C 1
ATOM 5736 O O . ILE B 1 259 ? 11.398 -27.797 -8.82 1 95.19 259 ILE B O 1
ATOM 5740 N N . PHE B 1 260 ? 12.734 -29.656 -8.766 1 89.56 260 PHE B N 1
ATOM 5741 C CA . PHE B 1 260 ? 11.844 -30.547 -8.031 1 89.56 260 PHE B CA 1
ATOM 5742 C C . PHE B 1 260 ? 12.453 -30.922 -6.684 1 89.56 260 PHE B C 1
ATOM 5744 O O . PHE B 1 260 ? 13.656 -30.75 -6.469 1 89.56 260 PHE B O 1
ATOM 5751 N N . PRO B 1 261 ? 11.602 -31.328 -5.793 1 82.94 261 PRO B N 1
ATOM 5752 C CA . PRO B 1 261 ? 12.18 -31.984 -4.613 1 82.94 261 PRO B CA 1
ATOM 5753 C C . PRO B 1 261 ? 13.047 -33.188 -4.965 1 82.94 261 PRO B C 1
ATOM 5755 O O . PRO B 1 261 ? 12.828 -33.812 -5.996 1 82.94 261 PRO B O 1
ATOM 5758 N N . ALA B 1 262 ? 14.023 -33.344 -3.941 1 75.25 262 ALA B N 1
ATOM 5759 C CA . ALA B 1 262 ? 14.797 -34.562 -4.098 1 75.25 262 ALA B CA 1
ATOM 5760 C C . ALA B 1 262 ? 13.883 -35.781 -4.102 1 75.25 262 ALA B C 1
ATOM 5762 O O . ALA B 1 262 ? 13.031 -35.938 -3.217 1 75.25 262 ALA B O 1
ATOM 5763 N N . GLY B 1 263 ? 13.766 -36.531 -5.055 1 76.12 263 GLY B N 1
ATOM 5764 C CA . GLY B 1 263 ? 12.914 -37.719 -5.176 1 76.12 263 GLY B CA 1
ATOM 5765 C C . GLY B 1 263 ? 11.578 -37.406 -5.82 1 76.12 263 GLY B C 1
ATOM 5766 O O . GLY B 1 263 ? 10.742 -38.312 -5.98 1 76.12 263 GLY B O 1
ATOM 5767 N N . PHE B 1 264 ? 11.305 -36.25 -6.168 1 78.5 264 PHE B N 1
ATOM 5768 C CA . PHE B 1 264 ? 10.141 -35.75 -6.91 1 78.5 264 PHE B CA 1
ATOM 5769 C C . PHE B 1 264 ? 8.883 -35.812 -6.047 1 78.5 264 PHE B C 1
ATOM 5771 O O . PHE B 1 264 ? 8.312 -34.781 -5.695 1 78.5 264 PHE B O 1
ATOM 5778 N N . ALA B 1 265 ? 8.477 -37 -5.457 1 72.25 265 ALA B N 1
ATOM 5779 C CA . ALA B 1 265 ? 7.188 -37.156 -4.801 1 72.25 265 ALA B CA 1
ATOM 5780 C C . ALA B 1 265 ? 7.297 -36.906 -3.301 1 72.25 265 ALA B C 1
ATOM 5782 O O . ALA B 1 265 ? 6.281 -36.781 -2.609 1 72.25 265 ALA B O 1
ATOM 5783 N N . ARG B 1 266 ? 8.406 -36.75 -2.723 1 75.94 266 ARG B N 1
ATOM 5784 C CA . ARG B 1 266 ? 8.586 -36.5 -1.295 1 75.94 266 ARG B CA 1
ATOM 5785 C C . ARG B 1 266 ? 9.414 -35.25 -1.056 1 75.94 266 ARG B C 1
ATOM 5787 O O . ARG B 1 266 ? 10.539 -35.156 -1.553 1 75.94 266 ARG B O 1
ATOM 5794 N N . SER B 1 267 ? 8.742 -34.375 -0.449 1 80.25 267 SER B N 1
ATOM 5795 C CA . SER B 1 267 ? 9.461 -33.125 -0.193 1 80.25 267 SER B CA 1
ATOM 5796 C C . SER B 1 267 ? 9.828 -33 1.281 1 80.25 267 SER B C 1
ATOM 5798 O O . SER B 1 267 ? 9.039 -33.344 2.158 1 80.25 267 SER B O 1
ATOM 5800 N N . ALA B 1 268 ? 11.023 -32.531 1.525 1 77.38 268 ALA B N 1
ATOM 5801 C CA . ALA B 1 268 ? 11.5 -32.281 2.883 1 77.38 268 ALA B CA 1
ATOM 5802 C C . ALA B 1 268 ? 11.047 -30.906 3.377 1 77.38 268 ALA B C 1
ATOM 5804 O O . ALA B 1 268 ? 11.289 -30.547 4.531 1 77.38 268 ALA B O 1
ATOM 5805 N N . VAL B 1 269 ? 10.422 -30.203 2.529 1 88.38 269 VAL B N 1
ATOM 5806 C CA . VAL B 1 269 ? 9.984 -28.859 2.867 1 88.38 269 VAL B CA 1
ATOM 5807 C C . VAL B 1 269 ? 8.484 -28.703 2.592 1 88.38 269 VAL B C 1
ATOM 5809 O O . VAL B 1 269 ? 7.988 -29.188 1.569 1 88.38 269 VAL B O 1
ATOM 5812 N N . ALA B 1 270 ? 7.793 -28.188 3.514 1 85.56 270 ALA B N 1
ATOM 5813 C CA . ALA B 1 270 ? 6.359 -27.938 3.363 1 85.56 270 ALA B CA 1
ATOM 5814 C C . ALA B 1 270 ? 6.098 -26.641 2.607 1 85.56 270 ALA B C 1
ATOM 5816 O O . ALA B 1 270 ? 6.516 -25.578 3.043 1 85.56 270 ALA B O 1
ATOM 5817 N N . THR B 1 271 ? 5.395 -26.766 1.461 1 89.44 271 THR B N 1
ATOM 5818 C CA . THR B 1 271 ? 5.148 -25.562 0.671 1 89.44 271 THR B CA 1
ATOM 5819 C C . THR B 1 271 ? 3.666 -25.438 0.339 1 89.44 271 THR B C 1
ATOM 5821 O O . THR B 1 271 ? 3.248 -24.438 -0.258 1 89.44 271 THR B O 1
ATOM 5824 N N . SER B 1 272 ? 2.852 -26.453 0.737 1 90.31 272 SER B N 1
ATOM 5825 C CA . SER B 1 272 ? 1.425 -26.391 0.435 1 90.31 272 SER B CA 1
ATOM 5826 C C . SER B 1 272 ? 0.72 -25.359 1.317 1 90.31 272 SER B C 1
ATOM 5828 O O . SER B 1 272 ? 0.913 -25.344 2.535 1 90.31 272 SER B O 1
ATOM 5830 N N . MET B 1 273 ? -0.103 -24.578 0.711 1 92.06 273 MET B N 1
ATOM 5831 C CA . MET B 1 273 ? -0.831 -23.547 1.454 1 92.06 273 MET B CA 1
ATOM 5832 C C . MET B 1 273 ? -2.246 -24.016 1.778 1 92.06 273 MET B C 1
ATOM 5834 O O . MET B 1 273 ? -3.023 -23.281 2.389 1 92.06 273 MET B O 1
ATOM 5838 N N . TRP B 1 274 ? -2.619 -25.25 1.34 1 92.31 274 TRP B N 1
ATOM 5839 C CA . TRP B 1 274 ? -3.885 -25.891 1.681 1 92.31 274 TRP B CA 1
ATOM 5840 C C . TRP B 1 274 ? -3.65 -27.297 2.207 1 92.31 274 TRP B C 1
ATOM 5842 O O . TRP B 1 274 ? -2.688 -27.969 1.817 1 92.31 274 TRP B O 1
ATOM 5852 N N . ALA B 1 275 ? -4.539 -27.719 3.109 1 93.06 275 ALA B N 1
ATOM 5853 C CA . ALA B 1 275 ? -4.473 -29.094 3.609 1 93.06 275 ALA B CA 1
ATOM 5854 C C . ALA B 1 275 ? -4.668 -30.094 2.477 1 93.06 275 ALA B C 1
ATOM 5856 O O . ALA B 1 275 ? -5.594 -29.969 1.674 1 93.06 275 ALA B O 1
ATOM 5857 N N . GLU B 1 276 ? -3.807 -31.094 2.402 1 94.5 276 GLU B N 1
ATOM 5858 C CA . GLU B 1 276 ? -3.824 -32.062 1.302 1 94.5 276 GLU B CA 1
ATOM 5859 C C . GLU B 1 276 ? -4.637 -33.281 1.662 1 94.5 276 GLU B C 1
ATOM 5861 O O . GLU B 1 276 ? -4.414 -33.906 2.711 1 94.5 276 GLU B O 1
ATOM 5866 N N . SER B 1 277 ? -5.543 -33.625 0.769 1 96 277 SER B N 1
ATOM 5867 C CA . SER B 1 277 ? -6.312 -34.875 0.898 1 96 277 SER B CA 1
ATOM 5868 C C . SER B 1 277 ? -5.5 -36.094 0.452 1 96 277 SER B C 1
ATOM 5870 O O . SER B 1 277 ? -4.758 -36 -0.531 1 96 277 SER B O 1
ATOM 5872 N N . ASP B 1 278 ? -5.598 -37.156 1.183 1 95.88 278 ASP B N 1
ATOM 5873 C CA . ASP B 1 278 ? -5.012 -38.406 0.736 1 95.88 278 ASP B CA 1
ATOM 5874 C C . ASP B 1 278 ? -5.922 -39.125 -0.271 1 95.88 278 ASP B C 1
ATOM 5876 O O . ASP B 1 278 ? -6.996 -39.594 0.089 1 95.88 278 ASP B O 1
ATOM 5880 N N . CYS B 1 279 ? -5.469 -39.156 -1.5 1 96.75 279 CYS B N 1
ATOM 5881 C CA . CYS B 1 279 ? -6.277 -39.719 -2.574 1 96.75 279 CYS B CA 1
ATOM 5882 C C . CYS B 1 279 ? -5.758 -41.094 -2.977 1 96.75 279 CYS B C 1
ATOM 5884 O O . CYS B 1 279 ? -6.242 -41.688 -3.941 1 96.75 279 CYS B O 1
ATOM 5886 N N . SER B 1 280 ? -4.789 -41.625 -2.268 1 96 280 SER B N 1
ATOM 5887 C CA . SER B 1 280 ? -4.074 -42.844 -2.684 1 96 280 SER B CA 1
ATOM 5888 C C . SER B 1 280 ? -4.996 -44.031 -2.709 1 96 280 SER B C 1
ATOM 5890 O O . SER B 1 280 ? -4.977 -44.812 -3.664 1 96 280 SER B O 1
ATOM 5892 N N . HIS B 1 281 ? -5.812 -44.219 -1.705 1 96.69 281 HIS B N 1
ATOM 5893 C CA . HIS B 1 281 ? -6.699 -45.344 -1.626 1 96.69 281 HIS B CA 1
ATOM 5894 C C . HIS B 1 281 ? -7.684 -45.375 -2.789 1 96.69 281 HIS B C 1
ATOM 5896 O O . HIS B 1 281 ? -7.926 -46.438 -3.391 1 96.69 281 HIS B O 1
ATOM 5902 N N . TRP B 1 282 ? -8.219 -44.281 -3.041 1 97.69 282 TRP B N 1
ATOM 5903 C CA . TRP B 1 282 ? -9.156 -44.188 -4.156 1 97.69 282 TRP B CA 1
ATOM 5904 C C . TRP B 1 282 ? -8.453 -44.469 -5.48 1 97.69 282 TRP B C 1
ATOM 5906 O O . TRP B 1 282 ? -8.984 -45.188 -6.332 1 97.69 282 TRP B O 1
ATOM 5916 N N . LEU B 1 283 ? -7.328 -43.906 -5.695 1 98.06 283 LEU B N 1
ATOM 5917 C CA . LEU B 1 283 ? -6.566 -44.062 -6.926 1 98.06 283 LEU B CA 1
ATOM 5918 C C . LEU B 1 283 ? -6.16 -45.531 -7.113 1 98.06 283 LEU B C 1
ATOM 5920 O O . LEU B 1 283 ? -6.203 -46.062 -8.227 1 98.06 283 LEU B O 1
ATOM 5924 N N . ASP B 1 284 ? -5.82 -46.188 -6.051 1 97.81 284 ASP B N 1
ATOM 5925 C CA . ASP B 1 284 ? -5.398 -47.594 -6.09 1 97.81 284 ASP B CA 1
ATOM 5926 C C . ASP B 1 284 ? -6.516 -48.469 -6.617 1 97.81 284 ASP B C 1
ATOM 5928 O O . ASP B 1 284 ? -6.254 -49.531 -7.195 1 97.81 284 ASP B O 1
ATOM 5932 N N . ALA B 1 285 ? -7.703 -48.062 -6.402 1 97.5 285 ALA B N 1
ATOM 5933 C CA . ALA B 1 285 ? -8.859 -48.875 -6.77 1 97.5 285 ALA B CA 1
ATOM 5934 C C . ALA B 1 285 ? -9.227 -48.656 -8.234 1 97.5 285 ALA B C 1
ATOM 5936 O O . ALA B 1 285 ? -10.117 -49.344 -8.758 1 97.5 285 ALA B O 1
ATOM 5937 N N . GLN B 1 286 ? -8.547 -47.781 -8.93 1 97.62 286 GLN B N 1
ATOM 5938 C CA . GLN B 1 286 ? -8.891 -47.469 -10.32 1 97.62 286 GLN B CA 1
ATOM 5939 C C . GLN B 1 286 ? -7.996 -48.25 -11.289 1 97.62 286 GLN B C 1
ATOM 5941 O O . GLN B 1 286 ? -6.84 -48.531 -10.984 1 97.62 286 GLN B O 1
ATOM 5946 N N . PRO B 1 287 ? -8.453 -48.562 -12.516 1 96.38 287 PRO B N 1
ATOM 5947 C CA . PRO B 1 287 ? -7.598 -49.188 -13.531 1 96.38 287 PRO B CA 1
ATOM 5948 C C . PRO B 1 287 ? -6.473 -48.281 -14 1 96.38 287 PRO B C 1
ATOM 5950 O O . PRO B 1 287 ? -6.633 -47.031 -14.008 1 96.38 287 PRO B O 1
ATOM 5953 N N . PRO B 1 288 ? -5.398 -48.875 -14.445 1 96 288 PRO B N 1
ATOM 5954 C CA . PRO B 1 288 ? -4.289 -48.031 -14.938 1 96 288 PRO B CA 1
ATOM 5955 C C . PRO B 1 288 ? -4.691 -47.125 -16.094 1 96 288 PRO B C 1
ATOM 5957 O O . PRO B 1 288 ? -5.418 -47.531 -16.984 1 96 288 PRO B O 1
ATOM 5960 N N . GLY B 1 289 ? -4.305 -45.875 -15.977 1 95.75 289 GLY B N 1
ATOM 5961 C CA . GLY B 1 289 ? -4.488 -44.938 -17.047 1 95.75 289 GLY B CA 1
ATOM 5962 C C . GLY B 1 289 ? -5.93 -44.5 -17.219 1 95.75 289 GLY B C 1
ATOM 5963 O O . GLY B 1 289 ? -6.293 -43.906 -18.25 1 95.75 289 GLY B O 1
ATOM 5964 N N . SER B 1 290 ? -6.754 -44.656 -16.219 1 96.5 290 SER B N 1
ATOM 5965 C CA . SER B 1 290 ? -8.188 -44.438 -16.422 1 96.5 290 SER B CA 1
ATOM 5966 C C . SER B 1 290 ? -8.641 -43.125 -15.836 1 96.5 290 SER B C 1
ATOM 5968 O O . SER B 1 290 ? -9.75 -42.656 -16.125 1 96.5 290 SER B O 1
ATOM 5970 N N . VAL B 1 291 ? -7.816 -42.5 -15.008 1 98.38 291 VAL B N 1
ATOM 5971 C CA . VAL B 1 291 ? -8.273 -41.375 -14.227 1 98.38 291 VAL B CA 1
ATOM 5972 C C . VAL B 1 291 ? -7.777 -40.062 -14.867 1 98.38 291 VAL B C 1
ATOM 5974 O O . VAL B 1 291 ? -6.594 -39.938 -15.195 1 98.38 291 VAL B O 1
ATOM 5977 N N . LEU B 1 292 ? -8.656 -39.125 -15.078 1 98.62 292 LEU B N 1
ATOM 5978 C CA . LEU B 1 292 ? -8.336 -37.75 -15.43 1 98.62 292 LEU B CA 1
ATOM 5979 C C . LEU B 1 292 ? -8.148 -36.906 -14.18 1 98.62 292 LEU B C 1
ATOM 5981 O O . LEU B 1 292 ? -9.047 -36.812 -13.336 1 98.62 292 LEU B O 1
ATOM 5985 N N . TYR B 1 293 ? -6.965 -36.344 -13.992 1 98.75 293 TYR B N 1
ATOM 5986 C CA . TYR B 1 293 ? -6.727 -35.375 -12.93 1 98.75 293 TYR B CA 1
ATOM 5987 C C . TYR B 1 293 ? -7.105 -33.969 -13.383 1 98.75 293 TYR B C 1
ATOM 5989 O O . TYR B 1 293 ? -6.723 -33.531 -14.469 1 98.75 293 TYR B O 1
ATOM 5997 N N . ILE B 1 294 ? -7.93 -33.281 -12.633 1 98.44 294 ILE B N 1
ATOM 5998 C CA . ILE B 1 294 ? -8.383 -31.922 -12.961 1 98.44 294 ILE B CA 1
ATOM 5999 C C . ILE B 1 294 ? -7.965 -30.953 -11.852 1 98.44 294 ILE B C 1
ATOM 6001 O O . ILE B 1 294 ? -8.367 -31.109 -10.695 1 98.44 294 ILE B O 1
ATOM 6005 N N . SER B 1 295 ? -7.164 -29.969 -12.141 1 97.69 295 SER B N 1
ATOM 6006 C CA . SER B 1 295 ? -6.727 -28.969 -11.18 1 97.69 295 SER B CA 1
ATOM 6007 C C . SER B 1 295 ? -6.398 -27.656 -11.875 1 97.69 295 SER B C 1
ATOM 6009 O O . SER B 1 295 ? -5.695 -27.641 -12.891 1 97.69 295 SER B O 1
ATOM 6011 N N . PHE B 1 296 ? -6.91 -26.547 -11.336 1 94.69 296 PHE B N 1
ATOM 6012 C CA . PHE B 1 296 ? -6.691 -25.234 -11.953 1 94.69 296 PHE B CA 1
ATOM 6013 C C . PHE B 1 296 ? -5.773 -24.375 -11.094 1 94.69 296 PHE B C 1
ATOM 6015 O O . PHE B 1 296 ? -5.855 -23.156 -11.125 1 94.69 296 PHE B O 1
ATOM 6022 N N . GLY B 1 297 ? -5.008 -25 -10.281 1 91.56 297 GLY B N 1
ATOM 6023 C CA . GLY B 1 297 ? -3.877 -24.359 -9.633 1 91.56 297 GLY B CA 1
ATOM 6024 C C . GLY B 1 297 ? -4.273 -23.547 -8.414 1 91.56 297 GLY B C 1
ATOM 6025 O O . GLY B 1 297 ? -5.383 -23.688 -7.902 1 91.56 297 GLY B O 1
ATOM 6026 N N . SER B 1 298 ? -3.357 -22.703 -7.902 1 89.56 298 SER B N 1
ATOM 6027 C CA . SER B 1 298 ? -3.449 -22.078 -6.586 1 89.56 298 SER B CA 1
ATOM 6028 C C . SER B 1 298 ? -3.719 -20.578 -6.699 1 89.56 298 SER B C 1
ATOM 6030 O O . SER B 1 298 ? -3.857 -19.891 -5.688 1 89.56 298 SER B O 1
ATOM 6032 N N . TYR B 1 299 ? -3.863 -20.078 -7.914 1 90.38 299 TYR B N 1
ATOM 6033 C CA . TYR B 1 299 ? -3.846 -18.625 -8.008 1 90.38 299 TYR B CA 1
ATOM 6034 C C . TYR B 1 299 ? -5.043 -18.109 -8.805 1 90.38 299 TYR B C 1
ATOM 6036 O O . TYR B 1 299 ? -5.863 -17.359 -8.281 1 90.38 299 TYR B O 1
ATOM 6044 N N . ALA B 1 300 ? -5.242 -18.625 -10 1 86.75 300 ALA B N 1
ATOM 6045 C CA . ALA B 1 300 ? -6.258 -18.078 -10.898 1 86.75 300 ALA B CA 1
ATOM 6046 C C . ALA B 1 300 ? -7.656 -18.547 -10.492 1 86.75 300 ALA B C 1
ATOM 6048 O O . ALA B 1 300 ? -7.805 -19.578 -9.82 1 86.75 300 ALA B O 1
ATOM 6049 N N . HIS B 1 301 ? -8.625 -17.766 -10.875 1 89.75 301 HIS B N 1
ATOM 6050 C CA . HIS B 1 301 ? -10.031 -18.109 -10.672 1 89.75 301 HIS B CA 1
ATOM 6051 C C . HIS B 1 301 ? -10.688 -18.562 -11.969 1 89.75 301 HIS B C 1
ATOM 6053 O O . HIS B 1 301 ? -10.258 -18.156 -13.055 1 89.75 301 HIS B O 1
ATOM 6059 N N . VAL B 1 302 ? -11.594 -19.422 -11.773 1 91.31 302 VAL B N 1
ATOM 6060 C CA . VAL B 1 302 ? -12.445 -19.844 -12.883 1 91.31 302 VAL B CA 1
ATOM 6061 C C . VAL B 1 302 ? -13.852 -19.25 -12.711 1 91.31 302 VAL B C 1
ATOM 6063 O O . VAL B 1 302 ? -14.32 -19.078 -11.586 1 91.31 302 VAL B O 1
ATOM 6066 N N . THR B 1 303 ? -14.461 -18.875 -13.828 1 91.19 303 THR B N 1
ATOM 6067 C CA . THR B 1 303 ? -15.836 -18.406 -13.703 1 91.19 303 THR B CA 1
ATOM 6068 C C . THR B 1 303 ? -16.781 -19.578 -13.477 1 91.19 303 THR B C 1
ATOM 6070 O O . THR B 1 303 ? -16.484 -20.703 -13.867 1 91.19 303 THR B O 1
ATOM 6073 N N . LYS B 1 304 ? -17.875 -19.312 -12.898 1 91.56 304 LYS B N 1
ATOM 6074 C CA . LYS B 1 304 ? -18.875 -20.328 -12.672 1 91.56 304 LYS B CA 1
ATOM 6075 C C . LYS B 1 304 ? -19.344 -20.953 -13.984 1 91.56 304 LYS B C 1
ATOM 6077 O O . LYS B 1 304 ? -19.547 -22.156 -14.078 1 91.56 304 LYS B O 1
ATOM 6082 N N . GLN B 1 305 ? -19.484 -20.156 -14.969 1 92.19 305 GLN B N 1
ATOM 6083 C CA . GLN B 1 305 ? -19.938 -20.625 -16.281 1 92.19 305 GLN B CA 1
ATOM 6084 C C . GLN B 1 305 ? -18.922 -21.578 -16.906 1 92.19 305 GLN B C 1
ATOM 6086 O O . GLN B 1 305 ? -19.297 -22.625 -17.422 1 92.19 305 GLN B O 1
ATOM 6091 N N . GLU B 1 306 ? -17.688 -21.172 -16.844 1 94 306 GLU B N 1
ATOM 6092 C CA . GLU B 1 306 ? -16.625 -22.031 -17.375 1 94 306 GLU B CA 1
ATOM 6093 C C . GLU B 1 306 ? -16.578 -23.359 -16.625 1 94 306 GLU B C 1
ATOM 6095 O O . GLU B 1 306 ? -16.438 -24.422 -17.234 1 94 306 GLU B O 1
ATOM 6100 N N . LEU B 1 307 ? -16.719 -23.25 -15.336 1 94.38 307 LEU B N 1
ATOM 6101 C CA . LEU B 1 307 ? -16.672 -24.438 -14.492 1 94.38 307 LEU B CA 1
ATOM 6102 C C . LEU B 1 307 ? -17.828 -25.375 -14.82 1 94.38 307 LEU B C 1
ATOM 6104 O O . LEU B 1 307 ? -17.641 -26.594 -14.844 1 94.38 307 LEU B O 1
ATOM 6108 N N . HIS B 1 308 ? -18.953 -24.844 -15.109 1 95.88 308 HIS B N 1
ATOM 6109 C CA . HIS B 1 308 ? -20.125 -25.641 -15.445 1 95.88 308 HIS B CA 1
ATOM 6110 C C . HIS B 1 308 ? -19.953 -26.344 -16.797 1 95.88 308 HIS B C 1
ATOM 6112 O O . HIS B 1 308 ? -20.312 -27.516 -16.953 1 95.88 308 HIS B O 1
ATOM 6118 N N . GLU B 1 309 ? -19.375 -25.625 -17.734 1 96.75 309 GLU B N 1
ATOM 6119 C CA . GLU B 1 309 ? -19.094 -26.219 -19.031 1 96.75 309 GLU B CA 1
ATOM 6120 C C . GLU B 1 309 ? -18.094 -27.375 -18.922 1 96.75 309 GLU B C 1
ATOM 6122 O O . GLU B 1 309 ? -18.281 -28.422 -19.516 1 96.75 309 GLU B O 1
ATOM 6127 N N . ILE B 1 310 ? -17.094 -27.141 -18.156 1 97.06 310 ILE B N 1
ATOM 6128 C CA . ILE B 1 310 ? -16.078 -28.172 -17.969 1 97.06 310 ILE B CA 1
ATOM 6129 C C . ILE B 1 310 ? -16.688 -29.391 -17.266 1 97.06 310 ILE B C 1
ATOM 6131 O O . ILE B 1 310 ? -16.469 -30.516 -17.688 1 97.06 310 ILE B O 1
ATOM 6135 N N . ALA B 1 311 ? -17.5 -29.125 -16.234 1 97.38 311 ALA B N 1
ATOM 6136 C CA . ALA B 1 311 ? -18.156 -30.203 -15.492 1 97.38 311 ALA B CA 1
ATOM 6137 C C . ALA B 1 311 ? -19.062 -31.031 -16.406 1 97.38 311 ALA B C 1
ATOM 6139 O O . ALA B 1 311 ? -19.078 -32.25 -16.328 1 97.38 311 ALA B O 1
ATOM 6140 N N . GLY B 1 312 ? -19.797 -30.328 -17.203 1 97.62 312 GLY B N 1
ATOM 6141 C CA . GLY B 1 312 ? -20.641 -31.016 -18.156 1 97.62 312 GLY B CA 1
ATOM 6142 C C . GLY B 1 312 ? -19.875 -31.922 -19.094 1 97.62 312 GLY B C 1
ATOM 6143 O O . GLY B 1 312 ? -20.297 -33.031 -19.359 1 97.62 312 GLY B O 1
ATOM 6144 N N . GLY B 1 313 ? -18.75 -31.406 -19.609 1 98.06 313 GLY B N 1
ATOM 6145 C CA . GLY B 1 313 ? -17.922 -32.188 -20.5 1 98.06 313 GLY B CA 1
ATOM 6146 C C . GLY B 1 313 ? -17.297 -33.406 -19.812 1 98.06 313 GLY B C 1
ATOM 6147 O O . GLY B 1 313 ? -17.203 -34.469 -20.406 1 98.06 313 GLY B O 1
ATOM 6148 N N . VAL B 1 314 ? -16.891 -33.25 -18.594 1 97.94 314 VAL B N 1
ATOM 6149 C CA . VAL B 1 314 ? -16.297 -34.312 -17.812 1 97.94 314 VAL B CA 1
ATOM 6150 C C . VAL B 1 314 ? -17.312 -35.438 -17.594 1 97.94 314 VAL B C 1
ATOM 6152 O O . VAL B 1 314 ? -17.016 -36.625 -17.812 1 97.94 314 VAL B O 1
ATOM 6155 N N . LEU B 1 315 ? -18.531 -35.062 -17.234 1 97.25 315 LEU B N 1
ATOM 6156 C CA . LEU B 1 315 ? -19.594 -36.031 -17.031 1 97.25 315 LEU B CA 1
ATOM 6157 C C . LEU B 1 315 ? -19.906 -36.781 -18.328 1 97.25 315 LEU B C 1
ATOM 6159 O O . LEU B 1 315 ? -20.031 -38 -18.328 1 97.25 315 LEU B O 1
ATOM 6163 N N . ALA B 1 316 ? -19.984 -36.031 -19.359 1 97.06 316 ALA B N 1
ATOM 6164 C CA . ALA B 1 316 ? -20.375 -36.594 -20.641 1 97.06 316 ALA B CA 1
ATOM 6165 C C . ALA B 1 316 ? -19.297 -37.531 -21.203 1 97.06 316 ALA B C 1
ATOM 6167 O O . ALA B 1 316 ? -19.594 -38.469 -21.938 1 97.06 316 ALA B O 1
ATOM 6168 N N . SER B 1 317 ? -18.062 -37.344 -20.906 1 96.75 317 SER B N 1
ATOM 6169 C CA . SER B 1 317 ? -16.938 -38.125 -21.438 1 96.75 317 SER B CA 1
ATOM 6170 C C . SER B 1 317 ? -16.953 -39.531 -20.859 1 96.75 317 SER B C 1
ATOM 6172 O O . SER B 1 317 ? -16.359 -40.469 -21.438 1 96.75 317 SER B O 1
ATOM 6174 N N . GLY B 1 318 ? -17.516 -39.688 -19.625 1 94.94 318 GLY B N 1
ATOM 6175 C CA . GLY B 1 318 ? -17.531 -40.969 -18.953 1 94.94 318 GLY B CA 1
ATOM 6176 C C . GLY B 1 318 ? -16.203 -41.312 -18.297 1 94.94 318 GLY B C 1
ATOM 6177 O O . GLY B 1 318 ? -16.078 -42.344 -17.656 1 94.94 318 GLY B O 1
ATOM 6178 N N . ALA B 1 319 ? -15.25 -40.469 -18.359 1 96 319 ALA B N 1
ATOM 6179 C CA . ALA B 1 319 ? -13.938 -40.719 -17.766 1 96 319 ALA B CA 1
ATOM 6180 C C . ALA B 1 319 ? -14.016 -40.688 -16.234 1 96 319 ALA B C 1
ATOM 6182 O O . ALA B 1 319 ? -14.812 -39.938 -15.664 1 96 319 ALA B O 1
ATOM 6183 N N . ARG B 1 320 ? -13.25 -41.531 -15.625 1 97.88 320 ARG B N 1
ATOM 6184 C CA . ARG B 1 320 ? -13.008 -41.375 -14.195 1 97.88 320 ARG B CA 1
ATOM 6185 C C . ARG B 1 320 ? -12.164 -40.125 -13.922 1 97.88 320 ARG B C 1
ATOM 6187 O O . ARG B 1 320 ? -11.32 -39.75 -14.734 1 97.88 320 ARG B O 1
ATOM 6194 N N . PHE B 1 321 ? -12.453 -39.469 -12.789 1 98.62 321 PHE B N 1
ATOM 6195 C CA . PHE B 1 321 ? -11.695 -38.219 -12.594 1 98.62 321 PHE B CA 1
ATOM 6196 C C . PHE B 1 321 ? -11.445 -37.969 -11.117 1 98.62 321 PHE B C 1
ATOM 6198 O O . PHE B 1 321 ? -12.195 -38.438 -10.258 1 98.62 321 PHE B O 1
ATOM 6205 N N . LEU B 1 322 ? -10.359 -37.406 -10.789 1 98.56 322 LEU B N 1
ATOM 6206 C CA . LEU B 1 322 ? -10.023 -36.719 -9.539 1 98.56 322 LEU B CA 1
ATOM 6207 C C . LEU B 1 322 ? -9.938 -35.219 -9.734 1 98.56 322 LEU B C 1
ATOM 6209 O O . LEU B 1 322 ? -9.094 -34.75 -10.492 1 98.56 322 LEU B O 1
ATOM 6213 N N . TRP B 1 323 ? -10.82 -34.438 -9.086 1 97.69 323 TRP B N 1
ATOM 6214 C CA . TRP B 1 323 ? -10.938 -33.031 -9.312 1 97.69 323 TRP B CA 1
ATOM 6215 C C . TRP B 1 323 ? -10.617 -32.219 -8.047 1 97.69 323 TRP B C 1
ATOM 6217 O O . TRP B 1 323 ? -11.312 -32.375 -7.039 1 97.69 323 TRP B O 1
ATOM 6227 N N . VAL B 1 324 ? -9.547 -31.422 -8.133 1 96.38 324 VAL B N 1
ATOM 6228 C CA . VAL B 1 324 ? -9.203 -30.5 -7.055 1 96.38 324 VAL B CA 1
ATOM 6229 C C . VAL B 1 324 ? -10.07 -29.25 -7.16 1 96.38 324 VAL B C 1
ATOM 6231 O O . VAL B 1 324 ? -9.992 -28.516 -8.156 1 96.38 324 VAL B O 1
ATOM 6234 N N . MET B 1 325 ? -10.914 -29 -6.152 1 92.56 325 MET B N 1
ATOM 6235 C CA . MET B 1 325 ? -11.781 -27.844 -6.043 1 92.56 325 MET B CA 1
ATOM 6236 C C . MET B 1 325 ? -11.375 -26.969 -4.859 1 92.56 325 MET B C 1
ATOM 6238 O O . MET B 1 325 ? -12 -27.016 -3.799 1 92.56 325 MET B O 1
ATOM 6242 N N . ARG B 1 326 ? -10.375 -26.172 -5.18 1 89.25 326 ARG B N 1
ATOM 6243 C CA . ARG B 1 326 ? -9.883 -25.266 -4.148 1 89.25 326 ARG B CA 1
ATOM 6244 C C . ARG B 1 326 ? -11 -24.359 -3.637 1 89.25 326 ARG B C 1
ATOM 6246 O O . ARG B 1 326 ? -11.82 -23.875 -4.418 1 89.25 326 ARG B O 1
ATOM 6253 N N . PRO B 1 327 ? -11.156 -24.094 -2.371 1 82.69 327 PRO B N 1
ATOM 6254 C CA . PRO B 1 327 ? -12.266 -23.328 -1.801 1 82.69 327 PRO B CA 1
ATOM 6255 C C . PRO B 1 327 ? -12.453 -21.969 -2.477 1 82.69 327 PRO B C 1
ATOM 6257 O O . PRO B 1 327 ? -13.586 -21.484 -2.576 1 82.69 327 PRO B O 1
ATOM 6260 N N . ASP B 1 328 ? -11.477 -21.281 -2.99 1 83.5 328 ASP B N 1
ATOM 6261 C CA . ASP B 1 328 ? -11.633 -19.953 -3.568 1 83.5 328 ASP B CA 1
ATOM 6262 C C . ASP B 1 328 ? -11.461 -19.984 -5.086 1 83.5 328 ASP B C 1
ATOM 6264 O O . ASP B 1 328 ? -11.102 -18.984 -5.699 1 83.5 328 ASP B O 1
ATOM 6268 N N . ILE B 1 329 ? -11.805 -21.094 -5.66 1 85.94 329 ILE B N 1
ATOM 6269 C CA . ILE B 1 329 ? -11.523 -21.281 -7.078 1 85.94 329 ILE B CA 1
ATOM 6270 C C . ILE B 1 329 ? -12.359 -20.312 -7.902 1 85.94 329 ILE B C 1
ATOM 6272 O O . ILE B 1 329 ? -11.898 -19.797 -8.922 1 85.94 329 ILE B O 1
ATOM 6276 N N . VAL B 1 330 ? -13.633 -20.125 -7.512 1 81.81 330 VAL B N 1
ATOM 6277 C CA . VAL B 1 330 ? -14.492 -19.141 -8.164 1 81.81 330 VAL B CA 1
ATOM 6278 C C . VAL B 1 330 ? -14.422 -17.812 -7.398 1 81.81 330 VAL B C 1
ATOM 6280 O O . VAL B 1 330 ? -14.266 -16.75 -8 1 81.81 330 VAL B O 1
ATOM 6283 N N . SER B 1 331 ? -14.68 -17.969 -6.234 1 80.25 331 SER B N 1
ATOM 6284 C CA . SER B 1 331 ? -14.602 -16.844 -5.297 1 80.25 331 SER B CA 1
ATOM 6285 C C . SER B 1 331 ? -14.594 -17.344 -3.852 1 80.25 331 SER B C 1
ATOM 6287 O O . SER B 1 331 ? -15.102 -18.422 -3.557 1 80.25 331 SER B O 1
ATOM 6289 N N . SER B 1 332 ? -14.055 -16.547 -3.057 1 74 332 SER B N 1
ATOM 6290 C CA . SER B 1 332 ? -13.992 -16.922 -1.646 1 74 332 SER B CA 1
ATOM 6291 C C . SER B 1 332 ? -15.391 -17 -1.037 1 74 332 SER B C 1
ATOM 6293 O O . SER B 1 332 ? -15.586 -17.656 -0.007 1 74 332 SER B O 1
ATOM 6295 N N . ASP B 1 333 ? -16.328 -16.469 -1.681 1 71.25 333 ASP B N 1
ATOM 6296 C CA . ASP B 1 333 ? -17.672 -16.438 -1.092 1 71.25 333 ASP B CA 1
ATOM 6297 C C . ASP B 1 333 ? -18.594 -17.438 -1.776 1 71.25 333 ASP B C 1
ATOM 6299 O O . ASP B 1 333 ? -19.812 -17.406 -1.557 1 71.25 333 ASP B O 1
ATOM 6303 N N . ASP B 1 334 ? -18.016 -18.328 -2.576 1 78.75 334 ASP B N 1
ATOM 6304 C CA . ASP B 1 334 ? -18.828 -19.375 -3.221 1 78.75 334 ASP B CA 1
ATOM 6305 C C . ASP B 1 334 ? -18.422 -20.766 -2.74 1 78.75 334 ASP B C 1
ATOM 6307 O O . ASP B 1 334 ? -17.469 -21.344 -3.258 1 78.75 334 ASP B O 1
ATOM 6311 N N . PRO B 1 335 ? -19.188 -21.359 -1.854 1 76.31 335 PRO B N 1
ATOM 6312 C CA . PRO B 1 335 ? -18.766 -22.625 -1.242 1 76.31 335 PRO B CA 1
ATOM 6313 C C . PRO B 1 335 ? -19.031 -23.828 -2.141 1 76.31 335 PRO B C 1
ATOM 6315 O O . PRO B 1 335 ? -18.453 -24.906 -1.932 1 76.31 335 PRO B O 1
ATOM 6318 N N . ASP B 1 336 ? -19.906 -23.719 -3.125 1 82.06 336 ASP B N 1
ATOM 6319 C CA . ASP B 1 336 ? -20.234 -24.844 -3.982 1 82.06 336 ASP B CA 1
ATOM 6320 C C . ASP B 1 336 ? -20.312 -24.422 -5.449 1 82.06 336 ASP B C 1
ATOM 6322 O O . ASP B 1 336 ? -21.406 -24.297 -6.008 1 82.06 336 ASP B O 1
ATOM 6326 N N . PRO B 1 337 ? -19.188 -24.422 -6.055 1 89.25 337 PRO B N 1
ATOM 6327 C CA . PRO B 1 337 ? -19.172 -23.828 -7.395 1 89.25 337 PRO B CA 1
ATOM 6328 C C . PRO B 1 337 ? -19.625 -24.797 -8.477 1 89.25 337 PRO B C 1
ATOM 6330 O O . PRO B 1 337 ? -19.953 -24.391 -9.594 1 89.25 337 PRO B O 1
ATOM 6333 N N . LEU B 1 338 ? -19.688 -26.109 -8.234 1 92.56 338 LEU B N 1
ATOM 6334 C CA . LEU B 1 338 ? -20.078 -27.094 -9.242 1 92.56 338 LEU B CA 1
ATOM 6335 C C . LEU B 1 338 ? -21.578 -27.109 -9.445 1 92.56 338 LEU B C 1
ATOM 6337 O O . LEU B 1 338 ? -22.344 -26.719 -8.555 1 92.56 338 LEU B O 1
ATOM 6341 N N . PRO B 1 339 ? -22.016 -27.578 -10.625 1 92.06 339 PRO B N 1
ATOM 6342 C CA . PRO B 1 339 ? -23.469 -27.625 -10.891 1 92.06 339 PRO B CA 1
ATOM 6343 C C . PRO B 1 339 ? -24.203 -28.516 -9.891 1 92.06 339 PRO B C 1
ATOM 6345 O O . PRO B 1 339 ? -23.672 -29.516 -9.43 1 92.06 339 PRO B O 1
ATOM 6348 N N . GLU B 1 340 ? -25.438 -28.172 -9.727 1 91 340 GLU B N 1
ATOM 6349 C CA . GLU B 1 340 ? -26.297 -28.969 -8.883 1 91 340 GLU B CA 1
ATOM 6350 C C . GLU B 1 340 ? -26.391 -30.406 -9.391 1 91 340 GLU B C 1
ATOM 6352 O O . GLU B 1 340 ? -26.516 -30.641 -10.594 1 91 340 GLU B O 1
ATOM 6357 N N . GLY B 1 341 ? -26.188 -31.422 -8.492 1 92.38 341 GLY B N 1
ATOM 6358 C CA . GLY B 1 341 ? -26.328 -32.844 -8.852 1 92.38 341 GLY B CA 1
ATOM 6359 C C . GLY B 1 341 ? -25.047 -33.438 -9.391 1 92.38 341 GLY B C 1
ATOM 6360 O O . GLY B 1 341 ? -25 -34.625 -9.68 1 92.38 341 GLY B O 1
ATOM 6361 N N . PHE B 1 342 ? -24.031 -32.656 -9.5 1 94.5 342 PHE B N 1
ATOM 6362 C CA . PHE B 1 342 ? -22.766 -33.156 -10.055 1 94.5 342 PHE B CA 1
ATOM 6363 C C . PHE B 1 342 ? -22.25 -34.344 -9.266 1 94.5 342 PHE B C 1
ATOM 6365 O O . PHE B 1 342 ? -21.781 -35.312 -9.852 1 94.5 342 PHE B O 1
ATOM 6372 N N . GLY B 1 343 ? -22.344 -34.281 -7.969 1 92.38 343 GLY B N 1
ATOM 6373 C CA . GLY B 1 343 ? -21.891 -35.344 -7.109 1 92.38 343 GLY B CA 1
ATOM 6374 C C . GLY B 1 343 ? -22.609 -36.656 -7.359 1 92.38 343 GLY B C 1
ATOM 6375 O O . GLY B 1 343 ? -21.984 -37.719 -7.473 1 92.38 343 GLY B O 1
ATOM 6376 N N . ALA B 1 344 ? -23.875 -36.531 -7.465 1 93.94 344 ALA B N 1
ATOM 6377 C CA . ALA B 1 344 ? -24.688 -37.719 -7.711 1 93.94 344 ALA B CA 1
ATOM 6378 C C . ALA B 1 344 ? -24.422 -38.281 -9.094 1 93.94 344 ALA B C 1
ATOM 6380 O O . ALA B 1 344 ? -24.328 -39.5 -9.266 1 93.94 344 ALA B O 1
ATOM 6381 N N . ALA B 1 345 ? -24.25 -37.406 -9.992 1 93.62 345 ALA B N 1
ATOM 6382 C CA . ALA B 1 345 ? -24.062 -37.812 -11.375 1 93.62 345 ALA B CA 1
ATOM 6383 C C . ALA B 1 345 ? -22.688 -38.469 -11.578 1 93.62 345 ALA B C 1
ATOM 6385 O O . ALA B 1 345 ? -22.5 -39.25 -12.5 1 93.62 345 ALA B O 1
ATOM 6386 N N . SER B 1 346 ? -21.766 -38.125 -10.711 1 93.88 346 SER B N 1
ATOM 6387 C CA . SER B 1 346 ? -20.391 -38.625 -10.867 1 93.88 346 SER B CA 1
ATOM 6388 C C . SER B 1 346 ? -20.094 -39.75 -9.875 1 93.88 346 SER B C 1
ATOM 6390 O O . SER B 1 346 ? -18.953 -40.188 -9.758 1 93.88 346 SER B O 1
ATOM 6392 N N . ALA B 1 347 ? -21.078 -40.188 -9.188 1 91.44 347 ALA B N 1
ATOM 6393 C CA . ALA B 1 347 ? -20.891 -41.188 -8.148 1 91.44 347 ALA B CA 1
ATOM 6394 C C . ALA B 1 347 ? -20.203 -42.438 -8.703 1 91.44 347 ALA B C 1
ATOM 6396 O O . ALA B 1 347 ? -20.562 -42.938 -9.773 1 91.44 347 ALA B O 1
ATOM 6397 N N . GLY B 1 348 ? -19.141 -42.938 -8.016 1 90.69 348 GLY B N 1
ATOM 6398 C CA . GLY B 1 348 ? -18.438 -44.156 -8.398 1 90.69 348 GLY B CA 1
ATOM 6399 C C . GLY B 1 348 ? -17.312 -43.906 -9.383 1 90.69 348 GLY B C 1
ATOM 6400 O O . GLY B 1 348 ? -16.422 -44.719 -9.547 1 90.69 348 GLY B O 1
ATOM 6401 N N . ARG B 1 349 ? -17.391 -42.781 -10.008 1 94.12 349 ARG B N 1
ATOM 6402 C CA . ARG B 1 349 ? -16.406 -42.531 -11.047 1 94.12 349 ARG B CA 1
ATOM 6403 C C . ARG B 1 349 ? -15.516 -41.344 -10.695 1 94.12 349 ARG B C 1
ATOM 6405 O O . ARG B 1 349 ? -14.406 -41.219 -11.227 1 94.12 349 ARG B O 1
ATOM 6412 N N . GLY B 1 350 ? -16.047 -40.531 -9.844 1 96.38 350 GLY B N 1
ATOM 6413 C CA . GLY B 1 350 ? -15.312 -39.312 -9.602 1 96.38 350 GLY B CA 1
ATOM 6414 C C . GLY B 1 350 ? -15.031 -39.062 -8.125 1 96.38 350 GLY B C 1
ATOM 6415 O O . GLY B 1 350 ? -15.758 -39.562 -7.262 1 96.38 350 GLY B O 1
ATOM 6416 N N . LEU B 1 351 ? -13.945 -38.312 -7.844 1 97.19 351 LEU B N 1
ATOM 6417 C CA . LEU B 1 351 ? -13.57 -37.812 -6.527 1 97.19 351 LEU B CA 1
ATOM 6418 C C . LEU B 1 351 ? -13.234 -36.344 -6.586 1 97.19 351 LEU B C 1
ATOM 6420 O O . LEU B 1 351 ? -12.445 -35.906 -7.426 1 97.19 351 LEU B O 1
ATOM 6424 N N . VAL B 1 352 ? -13.938 -35.531 -5.828 1 95.94 352 VAL B N 1
ATOM 6425 C CA . VAL B 1 352 ? -13.664 -34.094 -5.711 1 95.94 352 VAL B CA 1
ATOM 6426 C C . VAL B 1 352 ? -13.062 -33.812 -4.336 1 95.94 352 VAL B C 1
ATOM 6428 O O . VAL B 1 352 ? -13.625 -34.188 -3.309 1 95.94 352 VAL B O 1
ATOM 6431 N N . VAL B 1 353 ? -11.898 -33.219 -4.309 1 95.69 353 VAL B N 1
ATOM 6432 C CA . VAL B 1 353 ? -11.242 -32.875 -3.055 1 95.69 353 VAL B CA 1
ATOM 6433 C C . VAL B 1 353 ? -10.812 -31.422 -3.086 1 95.69 353 VAL B C 1
ATOM 6435 O O . VAL B 1 353 ? -10.625 -30.844 -4.16 1 95.69 353 VAL B O 1
ATOM 6438 N N . PRO B 1 354 ? -10.68 -30.734 -1.981 1 94 354 PRO B N 1
ATOM 6439 C CA . PRO B 1 354 ? -10.266 -29.328 -1.969 1 94 354 PRO B CA 1
ATOM 6440 C C . PRO B 1 354 ? -8.836 -29.125 -2.465 1 94 354 PRO B C 1
ATOM 6442 O O . PRO B 1 354 ? -8.539 -28.109 -3.105 1 94 354 PRO B O 1
ATOM 6445 N N . TRP B 1 355 ? -7.984 -30.016 -2.078 1 95 355 TRP B N 1
ATOM 6446 C CA . TRP B 1 355 ? -6.57 -29.922 -2.416 1 95 355 TRP B CA 1
ATOM 6447 C C . TRP B 1 355 ? -5.875 -31.266 -2.232 1 95 355 TRP B C 1
ATOM 6449 O O . TRP B 1 355 ? -6.355 -32.125 -1.49 1 95 355 TRP B O 1
ATOM 6459 N N . CYS B 1 356 ? -4.793 -31.547 -2.971 1 95.44 356 CYS B N 1
ATOM 6460 C CA . CYS B 1 356 ? -4.016 -32.781 -2.811 1 95.44 356 CYS B CA 1
ATOM 6461 C C . CYS B 1 356 ? -2.578 -32.562 -3.275 1 95.44 356 CYS B C 1
ATOM 6463 O O . CYS B 1 356 ? -2.23 -31.5 -3.781 1 95.44 356 CYS B O 1
ATOM 6465 N N . CYS B 1 357 ? -1.77 -33.531 -2.984 1 94.12 357 CYS B N 1
ATOM 6466 C CA . CYS B 1 357 ? -0.399 -33.531 -3.482 1 94.12 357 CYS B CA 1
ATOM 6467 C C . CYS B 1 357 ? -0.355 -33.875 -4.965 1 94.12 357 CYS B C 1
ATOM 6469 O O . CYS B 1 357 ? -0.401 -35.031 -5.336 1 94.12 357 CYS B O 1
ATOM 6471 N N . GLN B 1 358 ? -0.159 -32.906 -5.773 1 95.5 358 GLN B N 1
ATOM 6472 C CA . GLN B 1 358 ? -0.256 -33.031 -7.223 1 95.5 358 GLN B CA 1
ATOM 6473 C C . GLN B 1 358 ? 0.763 -34.031 -7.75 1 95.5 358 GLN B C 1
ATOM 6475 O O . GLN B 1 358 ? 0.44 -34.875 -8.602 1 95.5 358 GLN B O 1
ATOM 6480 N N . VAL B 1 359 ? 1.97 -34 -7.293 1 94.75 359 VAL B N 1
ATOM 6481 C CA . VAL B 1 359 ? 3.037 -34.844 -7.785 1 94.75 359 VAL B CA 1
ATOM 6482 C C . VAL B 1 359 ? 2.705 -36.312 -7.48 1 94.75 359 VAL B C 1
ATOM 6484 O O . VAL B 1 359 ? 2.953 -37.188 -8.305 1 94.75 359 VAL B O 1
ATOM 6487 N N . GLU B 1 360 ? 2.15 -36.562 -6.332 1 94.06 360 GLU B N 1
ATOM 6488 C CA . GLU B 1 360 ? 1.742 -37.906 -5.984 1 94.06 360 GLU B CA 1
ATOM 6489 C C . GLU B 1 360 ? 0.631 -38.406 -6.906 1 94.06 360 GLU B C 1
ATOM 6491 O O . GLU B 1 360 ? 0.659 -39.562 -7.359 1 94.06 360 GLU B O 1
ATOM 6496 N N . VAL B 1 361 ? -0.283 -37.531 -7.133 1 96.88 361 VAL B N 1
ATOM 6497 C CA . VAL B 1 361 ? -1.406 -37.906 -7.992 1 96.88 361 VAL B CA 1
ATOM 6498 C C . VAL B 1 361 ? -0.912 -38.156 -9.414 1 96.88 361 VAL B C 1
ATOM 6500 O O . VAL B 1 361 ? -1.235 -39.156 -10.023 1 96.88 361 VAL B O 1
ATOM 6503 N N . LEU B 1 362 ? -0.116 -37.25 -9.938 1 97.06 362 LEU B N 1
ATOM 6504 C CA . LEU B 1 362 ? 0.385 -37.344 -11.305 1 97.06 362 LEU B CA 1
ATOM 6505 C C . LEU B 1 362 ? 1.246 -38.594 -11.484 1 97.06 362 LEU B C 1
ATOM 6507 O O . LEU B 1 362 ? 1.295 -39.156 -12.578 1 97.06 362 LEU B O 1
ATOM 6511 N N . SER B 1 363 ? 1.9 -39.062 -10.422 1 95.62 363 SER B N 1
ATOM 6512 C CA . SER B 1 363 ? 2.834 -40.156 -10.5 1 95.62 363 SER B CA 1
ATOM 6513 C C . SER B 1 363 ? 2.109 -41.5 -10.359 1 95.62 363 SER B C 1
ATOM 6515 O O . SER B 1 363 ? 2.723 -42.562 -10.492 1 95.62 363 SER B O 1
ATOM 6517 N N . HIS B 1 364 ? 0.865 -41.469 -10.078 1 97.19 364 HIS B N 1
ATOM 6518 C CA . HIS B 1 364 ? 0.116 -42.719 -9.836 1 97.19 364 HIS B CA 1
ATOM 6519 C C . HIS B 1 364 ? -0.202 -43.438 -11.141 1 97.19 364 HIS B C 1
ATOM 6521 O O . HIS B 1 364 ? -0.522 -42.781 -12.141 1 97.19 364 HIS B O 1
ATOM 6527 N N . ALA B 1 365 ? -0.253 -44.656 -11.125 1 97.06 365 ALA B N 1
ATOM 6528 C CA . ALA B 1 365 ? -0.428 -45.469 -12.32 1 97.06 365 ALA B CA 1
ATOM 6529 C C . ALA B 1 365 ? -1.831 -45.312 -12.898 1 97.06 365 ALA B C 1
ATOM 6531 O O . ALA B 1 365 ? -2.047 -45.531 -14.094 1 97.06 365 ALA B O 1
ATOM 6532 N N . ALA B 1 366 ? -2.748 -44.906 -12.07 1 97.5 366 ALA B N 1
ATOM 6533 C CA . ALA B 1 366 ? -4.133 -44.75 -12.516 1 97.5 366 ALA B CA 1
ATOM 6534 C C . ALA B 1 366 ? -4.297 -43.562 -13.445 1 97.5 366 ALA B C 1
ATOM 6536 O O . ALA B 1 366 ? -5.301 -43.469 -14.148 1 97.5 366 ALA B O 1
ATOM 6537 N N . LEU B 1 367 ? -3.373 -42.719 -13.516 1 97.5 367 LEU B N 1
ATOM 6538 C CA . LEU B 1 367 ? -3.547 -41.469 -14.227 1 97.5 367 LEU B CA 1
ATOM 6539 C C . LEU B 1 367 ? -3.398 -41.656 -15.734 1 97.5 367 LEU B C 1
ATOM 6541 O O . LEU B 1 367 ? -2.469 -42.312 -16.188 1 97.5 367 LEU B O 1
ATOM 6545 N N . GLY B 1 368 ? -4.301 -41.031 -16.406 1 97 368 GLY B N 1
ATOM 6546 C CA . GLY B 1 368 ? -4.266 -41.094 -17.859 1 97 368 GLY B CA 1
ATOM 6547 C C . GLY B 1 368 ? -4.152 -39.75 -18.531 1 97 368 GLY B C 1
ATOM 6548 O O . GLY B 1 368 ? -3.779 -39.656 -19.703 1 97 368 GLY B O 1
ATOM 6549 N N . GLY B 1 369 ? -4.484 -38.75 -17.828 1 98.19 369 GLY B N 1
ATOM 6550 C CA . GLY B 1 369 ? -4.465 -37.406 -18.359 1 98.19 369 GLY B CA 1
ATOM 6551 C C . GLY B 1 369 ? -4.586 -36.344 -17.281 1 98.19 369 GLY B C 1
ATOM 6552 O O . GLY B 1 369 ? -4.941 -36.625 -16.141 1 98.19 369 GLY B O 1
ATOM 6553 N N . PHE B 1 370 ? -4.227 -35.125 -17.578 1 98.81 370 PHE B N 1
ATOM 6554 C CA . PHE B 1 370 ? -4.254 -34 -16.656 1 98.81 370 PHE B CA 1
ATOM 6555 C C . PHE B 1 370 ? -4.906 -32.781 -17.312 1 98.81 370 PHE B C 1
ATOM 6557 O O . PHE B 1 370 ? -4.344 -32.188 -18.234 1 98.81 370 PHE B O 1
ATOM 6564 N N . LEU B 1 371 ? -6.121 -32.438 -16.922 1 98.56 371 LEU B N 1
ATOM 6565 C CA . LEU B 1 371 ? -6.742 -31.172 -17.281 1 98.56 371 LEU B CA 1
ATOM 6566 C C . LEU B 1 371 ? -6.246 -30.047 -16.375 1 98.56 371 LEU B C 1
ATOM 6568 O O . LEU B 1 371 ? -6.594 -30 -15.188 1 98.56 371 LEU B O 1
ATOM 6572 N N . THR B 1 372 ? -5.465 -29.109 -16.906 1 97.88 372 THR B N 1
ATOM 6573 C CA . THR B 1 372 ? -4.695 -28.141 -16.125 1 97.88 372 THR B CA 1
ATOM 6574 C C . THR B 1 372 ? -4.844 -26.734 -16.703 1 97.88 372 THR B C 1
ATOM 6576 O O . THR B 1 372 ? -5.25 -26.578 -17.859 1 97.88 372 THR B O 1
ATOM 6579 N N . HIS B 1 373 ? -4.594 -25.797 -15.875 1 96.31 373 HIS B N 1
ATOM 6580 C CA . HIS B 1 373 ? -4.531 -24.391 -16.281 1 96.31 373 HIS B CA 1
ATOM 6581 C C . HIS B 1 373 ? -3.186 -24.062 -16.922 1 96.31 373 HIS B C 1
ATOM 6583 O O . HIS B 1 373 ? -2.963 -22.938 -17.375 1 96.31 373 HIS B O 1
ATOM 6589 N N . CYS B 1 374 ? -2.291 -24.969 -16.859 1 97.12 374 CYS B N 1
ATOM 6590 C CA . CYS B 1 374 ? -1.011 -24.859 -17.547 1 97.12 374 CYS B CA 1
ATOM 6591 C C . CYS B 1 374 ? -0.051 -23.953 -16.766 1 97.12 374 CYS B C 1
ATOM 6593 O O . CYS B 1 374 ? 0.707 -23.188 -17.375 1 97.12 374 CYS B O 1
ATOM 6595 N N . GLY B 1 375 ? -0.07 -23.922 -15.43 1 97.81 375 GLY B N 1
ATOM 6596 C CA . GLY B 1 375 ? 1.028 -23.328 -14.688 1 97.81 375 GLY B CA 1
ATOM 6597 C C . GLY B 1 375 ? 2.355 -24.016 -14.914 1 97.81 375 GLY B C 1
ATOM 6598 O O . GLY B 1 375 ? 2.395 -25.234 -15.156 1 97.81 375 GLY B O 1
ATOM 6599 N N . TRP B 1 376 ? 3.33 -23.344 -14.773 1 98.31 376 TRP B N 1
ATOM 6600 C CA . TRP B 1 376 ? 4.629 -23.891 -15.172 1 98.31 376 TRP B CA 1
ATOM 6601 C C . TRP B 1 376 ? 5.016 -25.078 -14.297 1 98.31 376 TRP B C 1
ATOM 6603 O O . TRP B 1 376 ? 5.52 -26.078 -14.797 1 98.31 376 TRP B O 1
ATOM 6613 N N . ASN B 1 377 ? 4.816 -25 -12.969 1 97.25 377 ASN B N 1
ATOM 6614 C CA . ASN B 1 377 ? 5.055 -26.156 -12.125 1 97.25 377 ASN B CA 1
ATOM 6615 C C . ASN B 1 377 ? 4.242 -27.359 -12.586 1 97.25 377 ASN B C 1
ATOM 6617 O O . ASN B 1 377 ? 4.754 -28.484 -12.648 1 97.25 377 ASN B O 1
ATOM 6621 N N . SER B 1 378 ? 2.975 -27.109 -12.922 1 97.75 378 SER B N 1
ATOM 6622 C CA . SER B 1 378 ? 2.09 -28.172 -13.375 1 97.75 378 SER B CA 1
ATOM 6623 C C . SER B 1 378 ? 2.6 -28.797 -14.664 1 97.75 378 SER B C 1
ATOM 6625 O O . SER B 1 378 ? 2.58 -30.016 -14.82 1 97.75 378 SER B O 1
ATOM 6627 N N . VAL B 1 379 ? 3.035 -27.969 -15.555 1 98.44 379 VAL B N 1
ATOM 6628 C CA . VAL B 1 379 ? 3.547 -28.438 -16.828 1 98.44 379 VAL B CA 1
ATOM 6629 C C . VAL B 1 379 ? 4.777 -29.312 -16.609 1 98.44 379 VAL B C 1
ATOM 6631 O O . VAL B 1 379 ? 4.848 -30.438 -17.094 1 98.44 379 VAL B O 1
ATOM 6634 N N . LEU B 1 380 ? 5.742 -28.844 -15.82 1 98.06 380 LEU B N 1
ATOM 6635 C CA . LEU B 1 380 ? 6.969 -29.578 -15.57 1 98.06 380 LEU B CA 1
ATOM 6636 C C . LEU B 1 380 ? 6.668 -30.891 -14.844 1 98.06 380 LEU B C 1
ATOM 6638 O O . LEU B 1 380 ? 7.23 -31.938 -15.18 1 98.06 380 LEU B O 1
ATOM 6642 N N . GLU B 1 381 ? 5.789 -30.844 -13.875 1 97.44 381 GLU B N 1
ATOM 6643 C CA . GLU B 1 381 ? 5.426 -32.031 -13.109 1 97.44 381 GLU B CA 1
ATOM 6644 C C . GLU B 1 381 ? 4.723 -33.062 -13.992 1 97.44 381 GLU B C 1
ATOM 6646 O O . GLU B 1 381 ? 4.988 -34.25 -13.891 1 97.44 381 GLU B O 1
ATOM 6651 N N . SER B 1 382 ? 3.824 -32.594 -14.828 1 98.12 382 SER B N 1
ATOM 6652 C CA . SER B 1 382 ? 3.1 -33.5 -15.727 1 98.12 382 SER B CA 1
ATOM 6653 C C . SER B 1 382 ? 4.047 -34.188 -16.688 1 98.12 382 SER B C 1
ATOM 6655 O O . SER B 1 382 ? 3.938 -35.375 -16.922 1 98.12 382 SER B O 1
ATOM 6657 N N . VAL B 1 383 ? 4.969 -33.438 -17.266 1 98.12 383 VAL B N 1
ATOM 6658 C CA . VAL B 1 383 ? 5.949 -34 -18.188 1 98.12 383 VAL B CA 1
ATOM 6659 C C . VAL B 1 383 ? 6.801 -35.031 -17.469 1 98.12 383 VAL B C 1
ATOM 6661 O O . VAL B 1 383 ? 7.012 -36.125 -17.984 1 98.12 383 VAL B O 1
ATOM 6664 N N . TRP B 1 384 ? 7.25 -34.656 -16.297 1 97 384 TRP B N 1
ATOM 6665 C CA . TRP B 1 384 ? 8.102 -35.562 -15.523 1 97 384 TRP B CA 1
ATOM 6666 C C . TRP B 1 384 ? 7.379 -36.875 -15.219 1 97 384 TRP B C 1
ATOM 6668 O O . TRP B 1 384 ? 7.992 -37.938 -15.219 1 97 384 TRP B O 1
ATOM 6678 N N . ALA B 1 385 ? 6.105 -36.781 -14.992 1 96.5 385 ALA B N 1
ATOM 6679 C CA . ALA B 1 385 ? 5.289 -37.969 -14.656 1 96.5 385 ALA B CA 1
ATOM 6680 C C . ALA B 1 385 ? 4.844 -38.688 -15.914 1 96.5 385 ALA B C 1
ATOM 6682 O O . ALA B 1 385 ? 4.266 -39.781 -15.836 1 96.5 385 ALA B O 1
ATOM 6683 N N . GLY B 1 386 ? 5.055 -38.094 -17.062 1 97 386 GLY B N 1
ATOM 6684 C CA . GLY B 1 386 ? 4.703 -38.719 -18.312 1 97 386 GLY B CA 1
ATOM 6685 C C . GLY B 1 386 ? 3.219 -38.656 -18.625 1 97 386 GLY B C 1
ATOM 6686 O O . GLY B 1 386 ? 2.672 -39.531 -19.281 1 97 386 GLY B O 1
ATOM 6687 N N . VAL B 1 387 ? 2.545 -37.656 -18.172 1 97.88 387 VAL B N 1
ATOM 6688 C CA . VAL B 1 387 ? 1.095 -37.562 -18.297 1 97.88 387 VAL B CA 1
ATOM 6689 C C . VAL B 1 387 ? 0.734 -36.5 -19.328 1 97.88 387 VAL B C 1
ATOM 6691 O O . VAL B 1 387 ? 1.142 -35.344 -19.219 1 97.88 387 VAL B O 1
ATOM 6694 N N . PRO B 1 388 ? -0.027 -36.812 -20.406 1 98.19 388 PRO B N 1
ATOM 6695 C CA . PRO B 1 388 ? -0.476 -35.812 -21.359 1 98.19 388 PRO B CA 1
ATOM 6696 C C . PRO B 1 388 ? -1.439 -34.812 -20.734 1 98.19 388 PRO B C 1
ATOM 6698 O O . PRO B 1 388 ? -2.109 -35.094 -19.75 1 98.19 388 PRO B O 1
ATOM 6701 N N . MET B 1 389 ? -1.562 -33.594 -21.406 1 98.62 389 MET B N 1
ATOM 6702 C CA . MET B 1 389 ? -2.289 -32.531 -20.75 1 98.62 389 MET B CA 1
ATOM 6703 C C . MET B 1 389 ? -3.426 -32 -21.641 1 98.62 389 MET B C 1
ATOM 6705 O O . MET B 1 389 ? -3.309 -32 -22.859 1 98.62 389 MET B O 1
ATOM 6709 N N . LEU B 1 390 ? -4.539 -31.734 -21.078 1 98.38 390 LEU B N 1
ATOM 6710 C CA . LEU B 1 390 ? -5.578 -30.859 -21.609 1 98.38 390 LEU B CA 1
ATOM 6711 C C . LEU B 1 390 ? -5.449 -29.453 -21.047 1 98.38 390 LEU B C 1
ATOM 6713 O O . LEU B 1 390 ? -5.633 -29.234 -19.844 1 98.38 390 LEU B O 1
ATOM 6717 N N . CYS B 1 391 ? -5.172 -28.5 -21.891 1 98.19 391 CYS B N 1
ATOM 6718 C CA . CYS B 1 391 ? -4.699 -27.188 -21.453 1 98.19 391 CYS B CA 1
ATOM 6719 C C . CYS B 1 391 ? -5.82 -26.156 -21.5 1 98.19 391 CYS B C 1
ATOM 6721 O O . CYS B 1 391 ? -6.266 -25.781 -22.578 1 98.19 391 CYS B O 1
ATOM 6723 N N . PHE B 1 392 ? -6.227 -25.672 -20.344 1 97.44 392 PHE B N 1
ATOM 6724 C CA . PHE B 1 392 ? -7.223 -24.609 -20.203 1 97.44 392 PHE B CA 1
ATOM 6725 C C . PHE B 1 392 ? -6.668 -23.453 -19.375 1 97.44 392 PHE B C 1
ATOM 6727 O O . PHE B 1 392 ? -7.012 -23.297 -18.203 1 97.44 392 PHE B O 1
ATOM 6734 N N . PRO B 1 393 ? -5.852 -22.578 -20.016 1 96.81 393 PRO B N 1
ATOM 6735 C CA . PRO B 1 393 ? -5.281 -21.438 -19.297 1 96.81 393 PRO B CA 1
ATOM 6736 C C . PRO B 1 393 ? -6.34 -20.453 -18.828 1 96.81 393 PRO B C 1
ATOM 6738 O O . PRO B 1 393 ? -7.363 -20.266 -19.484 1 96.81 393 PRO B O 1
ATOM 6741 N N . LEU B 1 394 ? -6.043 -19.875 -17.688 1 94.75 394 LEU B N 1
ATOM 6742 C CA . LEU B 1 394 ? -6.984 -18.938 -17.078 1 94.75 394 LEU B CA 1
ATOM 6743 C C . LEU B 1 394 ? -6.367 -17.547 -16.969 1 94.75 394 LEU B C 1
ATOM 6745 O O . LEU B 1 394 ? -7.062 -16.531 -17.109 1 94.75 394 LEU B O 1
ATOM 6749 N N . LEU B 1 395 ? -5.078 -17.516 -16.703 1 94.56 395 LEU B N 1
ATOM 6750 C CA . LEU B 1 395 ? -4.484 -16.219 -16.328 1 94.56 395 LEU B CA 1
ATOM 6751 C C . LEU B 1 395 ? -2.971 -16.25 -16.531 1 94.56 395 LEU B C 1
ATOM 6753 O O . LEU B 1 395 ? -2.348 -17.312 -16.422 1 94.56 395 LEU B O 1
ATOM 6757 N N . THR B 1 396 ? -2.297 -15.055 -16.75 1 95.88 396 THR B N 1
ATOM 6758 C CA . THR B 1 396 ? -0.865 -14.773 -16.734 1 95.88 396 THR B CA 1
ATOM 6759 C C . THR B 1 396 ? -0.142 -15.609 -17.781 1 95.88 396 THR B C 1
ATOM 6761 O O . THR B 1 396 ? -0.475 -15.547 -18.969 1 95.88 396 THR B O 1
ATOM 6764 N N . ASP B 1 397 ? 0.892 -16.438 -17.344 1 97.44 397 ASP B N 1
ATOM 6765 C CA . ASP B 1 397 ? 1.819 -17.141 -18.219 1 97.44 397 ASP B CA 1
ATOM 6766 C C . ASP B 1 397 ? 1.164 -18.375 -18.828 1 97.44 397 ASP B C 1
ATOM 6768 O O . ASP B 1 397 ? 1.688 -18.969 -19.781 1 97.44 397 ASP B O 1
ATOM 6772 N N . GLN B 1 398 ? -0.018 -18.688 -18.344 1 97.56 398 GLN B N 1
ATOM 6773 C CA . GLN B 1 398 ? -0.649 -19.969 -18.672 1 97.56 398 GLN B CA 1
ATOM 6774 C C . GLN B 1 398 ? -0.96 -20.062 -20.156 1 97.56 398 GLN B C 1
ATOM 6776 O O . GLN B 1 398 ? -0.861 -21.141 -20.75 1 97.56 398 GLN B O 1
ATOM 6781 N N . PHE B 1 399 ? -1.228 -18.938 -20.766 1 97.25 399 PHE B N 1
ATOM 6782 C CA . PHE B 1 399 ? -1.519 -18.922 -22.203 1 97.25 399 PHE B CA 1
ATOM 6783 C C . PHE B 1 399 ? -0.267 -19.219 -23.016 1 97.25 399 PHE B C 1
ATOM 6785 O O . PHE B 1 399 ? -0.32 -20 -23.984 1 97.25 399 PHE B O 1
ATOM 6792 N N . THR B 1 400 ? 0.775 -18.625 -22.609 1 98.31 400 THR B N 1
ATOM 6793 C CA . THR B 1 400 ? 2.041 -18.844 -23.297 1 98.31 400 THR B CA 1
ATOM 6794 C C . THR B 1 400 ? 2.559 -20.266 -23.031 1 98.31 400 THR B C 1
ATOM 6796 O O . THR B 1 400 ? 3.166 -20.891 -23.906 1 98.31 400 THR B O 1
ATOM 6799 N N . ASN B 1 401 ? 2.34 -20.766 -21.812 1 98.44 401 ASN B N 1
ATOM 6800 C CA . ASN B 1 401 ? 2.678 -22.156 -21.516 1 98.44 401 ASN B CA 1
ATOM 6801 C C . ASN B 1 401 ? 1.918 -23.125 -22.406 1 98.44 401 ASN B C 1
ATOM 6803 O O . ASN B 1 401 ? 2.482 -24.125 -22.859 1 98.44 401 ASN B O 1
ATOM 6807 N N . ARG B 1 402 ? 0.629 -22.828 -22.594 1 97.88 402 ARG B N 1
ATOM 6808 C CA . ARG B 1 402 ? -0.148 -23.672 -23.5 1 97.88 402 ARG B CA 1
ATOM 6809 C C . ARG B 1 402 ? 0.47 -23.703 -24.891 1 97.88 402 ARG B C 1
ATOM 6811 O O . ARG B 1 402 ? 0.488 -24.75 -25.547 1 97.88 402 ARG B O 1
ATOM 6818 N N . ARG B 1 403 ? 0.924 -22.594 -25.359 1 96.75 403 ARG B N 1
ATOM 6819 C CA . ARG B 1 403 ? 1.568 -22.531 -26.672 1 96.75 403 ARG B CA 1
ATOM 6820 C C . ARG B 1 403 ? 2.76 -23.469 -26.734 1 96.75 403 ARG B C 1
ATOM 6822 O O . ARG B 1 403 ? 2.945 -24.172 -27.734 1 96.75 403 ARG B O 1
ATOM 6829 N N . LEU B 1 404 ? 3.568 -23.531 -25.719 1 97.62 404 LEU B N 1
ATOM 6830 C CA . LEU B 1 404 ? 4.699 -24.453 -25.656 1 97.62 404 LEU B CA 1
ATOM 6831 C C . LEU B 1 404 ? 4.227 -25.906 -25.656 1 97.62 404 LEU B C 1
ATOM 6833 O O . LEU B 1 404 ? 4.676 -26.703 -26.469 1 97.62 404 LEU B O 1
ATOM 6837 N N . VAL B 1 405 ? 3.211 -26.219 -24.859 1 98.12 405 VAL B N 1
ATOM 6838 C CA . VAL B 1 405 ? 2.742 -27.578 -24.609 1 98.12 405 VAL B CA 1
ATOM 6839 C C . VAL B 1 405 ? 2.051 -28.125 -25.859 1 98.12 405 VAL B C 1
ATOM 6841 O O . VAL B 1 405 ? 2.25 -29.281 -26.234 1 98.12 405 VAL B O 1
ATOM 6844 N N . VAL B 1 406 ? 1.268 -27.281 -26.5 1 97.38 406 VAL B N 1
ATOM 6845 C CA . VAL B 1 406 ? 0.359 -27.734 -27.531 1 97.38 406 VAL B CA 1
ATOM 6846 C C . VAL B 1 406 ? 1.021 -27.594 -28.906 1 97.38 406 VAL B C 1
ATOM 6848 O O . VAL B 1 406 ? 0.971 -28.5 -29.734 1 97.38 406 VAL B O 1
ATOM 6851 N N . ARG B 1 407 ? 1.677 -26.484 -29.109 1 94.94 407 ARG B N 1
ATOM 6852 C CA . ARG B 1 407 ? 2.16 -26.188 -30.453 1 94.94 407 ARG B CA 1
ATOM 6853 C C . ARG B 1 407 ? 3.619 -26.609 -30.609 1 94.94 407 ARG B C 1
ATOM 6855 O O . ARG B 1 407 ? 4.004 -27.172 -31.641 1 94.94 407 ARG B O 1
ATOM 6862 N N . GLU B 1 408 ? 4.375 -26.344 -29.641 1 95.12 408 GLU B N 1
ATOM 6863 C CA . GLU B 1 408 ? 5.809 -26.578 -29.781 1 95.12 408 GLU B CA 1
ATOM 6864 C C . GLU B 1 408 ? 6.172 -28.016 -29.438 1 95.12 408 GLU B C 1
ATOM 6866 O O . GLU B 1 408 ? 6.832 -28.703 -30.203 1 95.12 408 GLU B O 1
ATOM 6871 N N . TRP B 1 409 ? 5.73 -28.484 -28.266 1 97.19 409 TRP B N 1
ATOM 6872 C CA . TRP B 1 409 ? 6.133 -29.797 -27.797 1 97.19 409 TRP B CA 1
ATOM 6873 C C . TRP B 1 409 ? 5.137 -30.875 -28.234 1 97.19 409 TRP B C 1
ATOM 6875 O O . TRP B 1 409 ? 5.469 -32.062 -28.281 1 97.19 409 TRP B O 1
ATOM 6885 N N . ARG B 1 410 ? 3.902 -30.484 -28.5 1 96.81 410 ARG B N 1
ATOM 6886 C CA . ARG B 1 410 ? 2.828 -31.359 -28.969 1 96.81 410 ARG B CA 1
ATOM 6887 C C . ARG B 1 410 ? 2.578 -32.5 -27.969 1 96.81 410 ARG B C 1
ATOM 6889 O O . ARG B 1 410 ? 2.51 -33.656 -28.375 1 96.81 410 ARG B O 1
ATOM 6896 N N . ILE B 1 411 ? 2.492 -32.156 -26.734 1 98.19 411 ILE B N 1
ATOM 6897 C CA . ILE B 1 411 ? 2.285 -33.156 -25.688 1 98.19 411 ILE B CA 1
ATOM 6898 C C . ILE B 1 411 ? 0.96 -32.875 -24.984 1 98.19 411 ILE B C 1
ATOM 6900 O O . ILE B 1 411 ? 0.716 -33.375 -23.891 1 98.19 411 ILE B O 1
ATOM 6904 N N . GLY B 1 412 ? 0.126 -32.062 -25.469 1 98 412 GLY B N 1
ATOM 6905 C CA . GLY B 1 412 ? -1.188 -31.734 -24.953 1 98 412 GLY B CA 1
ATOM 6906 C C . GLY B 1 412 ? -2.127 -31.172 -26 1 98 412 GLY B C 1
ATOM 6907 O O . GLY B 1 412 ? -1.735 -31 -27.156 1 98 412 GLY B O 1
ATOM 6908 N N . VAL B 1 413 ? -3.34 -31 -25.609 1 97.56 413 VAL B N 1
ATOM 6909 C CA . VAL B 1 413 ? -4.352 -30.438 -26.5 1 97.56 413 VAL B CA 1
ATOM 6910 C C . VAL B 1 413 ? -4.988 -29.219 -25.859 1 97.56 413 VAL B C 1
ATOM 6912 O O . VAL B 1 413 ? -5.047 -29.109 -24.625 1 97.56 413 VAL B O 1
ATOM 6915 N N . PRO B 1 414 ? -5.371 -28.234 -26.672 1 97.12 414 PRO B N 1
ATOM 6916 C CA . PRO B 1 414 ? -5.984 -27.016 -26.125 1 97.12 414 PRO B CA 1
ATOM 6917 C C . PRO B 1 414 ? -7.477 -27.188 -25.844 1 97.12 414 PRO B C 1
ATOM 6919 O O . PRO B 1 414 ? -8.164 -27.922 -26.562 1 97.12 414 PRO B O 1
ATOM 6922 N N . ILE B 1 415 ? -7.918 -26.594 -24.828 1 95.69 415 ILE B N 1
ATOM 6923 C CA . ILE B 1 415 ? -9.336 -26.406 -24.531 1 95.69 415 ILE B CA 1
ATOM 6924 C C . ILE B 1 415 ? -9.641 -24.906 -24.484 1 95.69 415 ILE B C 1
ATOM 6926 O O . ILE B 1 415 ? -8.867 -24.125 -23.938 1 95.69 415 ILE B O 1
ATOM 6930 N N . GLY B 1 416 ? -10.719 -24.5 -25.078 1 89.44 416 GLY B N 1
ATOM 6931 C CA . GLY B 1 416 ? -11.188 -23.125 -25 1 89.44 416 GLY B CA 1
ATOM 6932 C C . GLY B 1 416 ? -10.383 -22.172 -25.859 1 89.44 416 GLY B C 1
ATOM 6933 O O . GLY B 1 416 ? -10.289 -20.984 -25.562 1 89.44 416 GLY B O 1
ATOM 6934 N N . ASP B 1 417 ? -9.688 -22.547 -26.844 1 81 417 ASP B N 1
ATOM 6935 C CA . ASP B 1 417 ? -8.766 -21.734 -27.609 1 81 417 ASP B CA 1
ATOM 6936 C C . ASP B 1 417 ? -9.516 -20.828 -28.578 1 81 417 ASP B C 1
ATOM 6938 O O . ASP B 1 417 ? -8.914 -19.984 -29.25 1 81 417 ASP B O 1
ATOM 6942 N N . ARG B 1 418 ? -10.766 -20.906 -28.5 1 71.69 418 ARG B N 1
ATOM 6943 C CA . ARG B 1 418 ? -11.562 -20.062 -29.375 1 71.69 418 ARG B CA 1
ATOM 6944 C C . ARG B 1 418 ? -12.266 -18.969 -28.578 1 71.69 418 ARG B C 1
ATOM 6946 O O . ARG B 1 418 ? -13.266 -18.406 -29.031 1 71.69 418 ARG B O 1
ATOM 6953 N N . GLY B 1 419 ? -11.844 -18.766 -27.406 1 78.5 419 GLY B N 1
ATOM 6954 C CA . GLY B 1 419 ? -12.359 -17.656 -26.609 1 78.5 419 GLY B CA 1
ATOM 6955 C C . GLY B 1 419 ? -13.398 -18.094 -25.594 1 78.5 419 GLY B C 1
ATOM 6956 O O . GLY B 1 419 ? -13.805 -17.297 -24.734 1 78.5 419 GLY B O 1
ATOM 6957 N N . ALA B 1 420 ? -13.953 -19.281 -25.719 1 87.12 420 ALA B N 1
ATOM 6958 C CA . ALA B 1 420 ? -14.914 -19.812 -24.766 1 87.12 420 ALA B CA 1
ATOM 6959 C C . ALA B 1 420 ? -14.781 -21.328 -24.641 1 87.12 420 ALA B C 1
ATOM 6961 O O . ALA B 1 420 ? -14.227 -21.984 -25.531 1 87.12 420 ALA B O 1
ATOM 6962 N N . VAL B 1 421 ? -15.164 -21.891 -23.516 1 94.81 421 VAL B N 1
ATOM 6963 C CA . VAL B 1 421 ? -15.133 -23.328 -23.297 1 94.81 421 VAL B CA 1
ATOM 6964 C C . VAL B 1 421 ? -16.562 -23.891 -23.328 1 94.81 421 VAL B C 1
ATOM 6966 O O . VAL B 1 421 ? -17.484 -23.266 -22.797 1 94.81 421 VAL B O 1
ATOM 6969 N N . PHE B 1 422 ? -16.734 -24.953 -24.031 1 95.75 422 PHE B N 1
ATOM 6970 C CA . PHE B 1 422 ? -18.016 -25.625 -24.141 1 95.75 422 PHE B CA 1
ATOM 6971 C C . PHE B 1 422 ? -17.906 -27.094 -23.719 1 95.75 422 PHE B C 1
ATOM 6973 O O . PHE B 1 422 ? -16.906 -27.734 -23.984 1 95.75 422 PHE B O 1
ATOM 6980 N N . ALA B 1 423 ? -19 -27.609 -23.188 1 97.25 423 ALA B N 1
ATOM 6981 C CA . ALA B 1 423 ? -19.031 -28.969 -22.641 1 97.25 423 ALA B CA 1
ATOM 6982 C C . ALA B 1 423 ? -18.703 -30 -23.719 1 97.25 423 ALA B C 1
ATOM 6984 O O . ALA B 1 423 ? -17.953 -30.953 -23.469 1 97.25 423 ALA B O 1
ATOM 6985 N N . ASP B 1 424 ? -19.203 -29.812 -24.891 1 97.12 424 ASP B N 1
ATOM 6986 C CA . ASP B 1 424 ? -18.984 -30.781 -25.969 1 97.12 424 ASP B CA 1
ATOM 6987 C C . ASP B 1 424 ? -17.516 -30.828 -26.359 1 97.12 424 ASP B C 1
ATOM 6989 O O . ASP B 1 424 ? -16.969 -31.906 -26.625 1 97.12 424 ASP B O 1
ATOM 6993 N N . GLU B 1 425 ? -16.922 -29.688 -26.453 1 97 425 GLU B N 1
ATOM 6994 C CA . GLU B 1 425 ? -15.492 -29.641 -26.734 1 97 425 GLU B CA 1
ATOM 6995 C C . GLU B 1 425 ? -14.688 -30.359 -25.656 1 97 425 GLU B C 1
ATOM 6997 O O . GLU B 1 425 ? -13.781 -31.125 -25.969 1 97 425 GLU B O 1
ATOM 7002 N N . VAL B 1 426 ? -15.047 -30.047 -24.453 1 97.81 426 VAL B N 1
ATOM 7003 C CA . VAL B 1 426 ? -14.359 -30.656 -23.312 1 97.81 426 VAL B CA 1
ATOM 7004 C C . VAL B 1 426 ? -14.492 -32.188 -23.391 1 97.81 426 VAL B C 1
ATOM 7006 O O . VAL B 1 426 ? -13.508 -32.906 -23.234 1 97.81 426 VAL B O 1
ATOM 7009 N N . ARG B 1 427 ? -15.688 -32.688 -23.656 1 97.88 427 ARG B N 1
ATOM 7010 C CA . ARG B 1 427 ? -15.945 -34.125 -23.781 1 97.88 427 ARG B CA 1
ATOM 7011 C C . ARG B 1 427 ? -15.062 -34.75 -24.859 1 97.88 427 ARG B C 1
ATOM 7013 O O . ARG B 1 427 ? -14.383 -35.719 -24.609 1 97.88 427 ARG B O 1
ATOM 7020 N N . VAL B 1 428 ? -15.039 -34.125 -26 1 97.06 428 VAL B N 1
ATOM 7021 C CA . VAL B 1 428 ? -14.32 -34.656 -27.156 1 97.06 428 VAL B CA 1
ATOM 7022 C C . VAL B 1 428 ? -12.82 -34.688 -26.859 1 97.06 428 VAL B C 1
ATOM 7024 O O . VAL B 1 428 ? -12.141 -35.688 -27.172 1 97.06 428 VAL B O 1
ATOM 7027 N N . ARG B 1 429 ? -12.32 -33.656 -26.266 1 97.06 429 ARG B N 1
ATOM 7028 C CA . ARG B 1 429 ? -10.891 -33.562 -25.953 1 97.06 429 ARG B CA 1
ATOM 7029 C C . ARG B 1 429 ? -10.5 -34.594 -24.906 1 97.06 429 ARG B C 1
ATOM 7031 O O . ARG B 1 429 ? -9.438 -35.219 -25 1 97.06 429 ARG B O 1
ATOM 7038 N N . ILE B 1 430 ? -11.375 -34.781 -23.906 1 98 430 ILE B N 1
ATOM 7039 C CA . ILE B 1 430 ? -11.094 -35.781 -22.875 1 98 430 ILE B CA 1
ATOM 7040 C C . ILE B 1 430 ? -11.062 -37.188 -23.5 1 98 430 ILE B C 1
ATOM 7042 O O . ILE B 1 430 ? -10.133 -37.938 -23.25 1 98 430 ILE B O 1
ATOM 7046 N N . GLU B 1 431 ? -12.039 -37.5 -24.312 1 97.19 431 GLU B N 1
ATOM 7047 C CA . GLU B 1 431 ? -12.102 -38.781 -24.969 1 97.19 431 GLU B CA 1
ATOM 7048 C C . GLU B 1 431 ? -10.859 -39.031 -25.828 1 97.19 431 GLU B C 1
ATOM 7050 O O . GLU B 1 431 ? -10.305 -40.156 -25.828 1 97.19 431 GLU B O 1
ATOM 7055 N N . GLY B 1 432 ? -10.492 -38 -26.5 1 96.31 432 GLY B N 1
ATOM 7056 C CA . GLY B 1 432 ? -9.32 -38.125 -27.359 1 96.31 432 GLY B CA 1
ATOM 7057 C C . GLY B 1 432 ? -8.039 -38.406 -26.594 1 96.31 432 GLY B C 1
ATOM 7058 O O . GLY B 1 432 ? -7.227 -39.219 -27.016 1 96.31 432 GLY B O 1
ATOM 7059 N N . VAL B 1 433 ? -7.805 -37.75 -25.484 1 97.25 433 VAL B N 1
ATOM 7060 C CA . VAL B 1 433 ? -6.57 -37.844 -24.719 1 97.25 433 VAL B CA 1
ATOM 7061 C C . VAL B 1 433 ? -6.559 -39.125 -23.906 1 97.25 433 VAL B C 1
ATOM 7063 O O . VAL B 1 433 ? -5.52 -39.781 -23.75 1 97.25 433 VAL B O 1
ATOM 7066 N N . MET B 1 434 ? -7.754 -39.562 -23.375 1 95.81 434 MET B N 1
ATOM 7067 C CA . MET B 1 434 ? -7.836 -40.688 -22.438 1 95.81 434 MET B CA 1
ATOM 7068 C C . MET B 1 434 ? -7.859 -42 -23.188 1 95.81 434 MET B C 1
ATOM 7070 O O . MET B 1 434 ? -7.496 -43.062 -22.641 1 95.81 434 MET B O 1
ATOM 7074 N N . SER B 1 435 ? -8.32 -41.906 -24.375 1 86.94 435 SER B N 1
ATOM 7075 C CA . SER B 1 435 ? -8.438 -43.125 -25.125 1 86.94 435 SER B CA 1
ATOM 7076 C C . SER B 1 435 ? -8.055 -42.938 -26.594 1 86.94 435 SER B C 1
ATOM 7078 O O . SER B 1 435 ? -7.836 -41.812 -27.031 1 86.94 435 SER B O 1
ATOM 7080 N N . GLY B 1 436 ? -7.727 -43.938 -27.25 1 84.56 436 GLY B N 1
ATOM 7081 C CA . GLY B 1 436 ? -7.578 -43.938 -28.688 1 84.56 436 GLY B CA 1
ATOM 7082 C C . GLY B 1 436 ? -6.168 -43.594 -29.141 1 84.56 436 GLY B C 1
ATOM 7083 O O . GLY B 1 436 ? -5.246 -43.531 -28.328 1 84.56 436 GLY B O 1
ATOM 7084 N N . LYS B 1 437 ? -6.074 -43.406 -30.406 1 92.31 437 LYS B N 1
ATOM 7085 C CA . LYS B 1 437 ? -4.797 -43.188 -31.078 1 92.31 437 LYS B CA 1
ATOM 7086 C C . LYS B 1 437 ? -4.184 -41.844 -30.672 1 92.31 437 LYS B C 1
ATOM 7088 O O . LYS B 1 437 ? -2.971 -41.719 -30.484 1 92.31 437 LYS B O 1
ATOM 7093 N N . GLU B 1 438 ? -4.988 -40.938 -30.484 1 93.5 438 GLU B N 1
ATOM 7094 C CA . GLU B 1 438 ? -4.508 -39.625 -30.094 1 93.5 438 GLU B CA 1
ATOM 7095 C C . GLU B 1 438 ? -3.844 -39.656 -28.719 1 93.5 438 GLU B C 1
ATOM 7097 O O . GLU B 1 438 ? -2.777 -39.062 -28.516 1 93.5 438 GLU B O 1
ATOM 7102 N N . GLY B 1 439 ? -4.465 -40.312 -27.828 1 94.69 439 GLY B N 1
ATOM 7103 C CA . GLY B 1 439 ? -3.896 -40.438 -26.5 1 94.69 439 GLY B CA 1
ATOM 7104 C C . GLY B 1 439 ? -2.557 -41.156 -26.5 1 94.69 439 GLY B C 1
ATOM 7105 O O . GLY B 1 439 ? -1.64 -40.781 -25.766 1 94.69 439 GLY B O 1
ATOM 7106 N N . GLU B 1 440 ? -2.482 -42.156 -27.312 1 95.06 440 GLU B N 1
ATOM 7107 C CA . GLU B 1 440 ? -1.24 -42.906 -27.406 1 95.06 440 GLU B CA 1
ATOM 7108 C C . GLU B 1 440 ? -0.112 -42.062 -27.969 1 95.06 440 GLU B C 1
ATOM 7110 O O . GLU B 1 440 ? 1.02 -42.094 -27.484 1 95.06 440 GLU B O 1
ATOM 7115 N N . GLU B 1 441 ? -0.426 -41.375 -28.984 1 96.69 441 GLU B N 1
ATOM 7116 C CA . GLU B 1 441 ? 0.559 -40.469 -29.594 1 96.69 441 GLU B CA 1
ATOM 7117 C C . GLU B 1 441 ? 1.042 -39.438 -28.609 1 96.69 441 GLU B C 1
ATOM 7119 O O . GLU B 1 441 ? 2.232 -39.125 -28.562 1 96.69 441 GLU B O 1
ATOM 7124 N N . LEU B 1 442 ? 0.164 -38.906 -27.891 1 97.75 442 LEU B N 1
ATOM 7125 C CA . LEU B 1 442 ? 0.508 -37.906 -26.875 1 97.75 442 LEU B CA 1
ATOM 7126 C C . LEU B 1 442 ? 1.404 -38.5 -25.797 1 97.75 442 LEU B C 1
ATOM 7128 O O . LEU B 1 442 ? 2.367 -37.844 -25.359 1 97.75 442 LEU B O 1
ATOM 7132 N N . ARG B 1 443 ? 1.086 -39.656 -25.328 1 96.88 443 ARG B N 1
ATOM 7133 C CA . ARG B 1 443 ? 1.883 -40.312 -24.312 1 96.88 443 ARG B CA 1
ATOM 7134 C C . ARG B 1 443 ? 3.305 -40.562 -24.797 1 96.88 443 ARG B C 1
ATOM 7136 O O . ARG B 1 443 ? 4.266 -40.406 -24.031 1 96.88 443 ARG B O 1
ATOM 7143 N N . GLU B 1 444 ? 3.402 -40.938 -26.047 1 97.19 444 GLU B N 1
ATOM 7144 C CA . GLU B 1 444 ? 4.73 -41.125 -26.609 1 97.19 444 GLU B CA 1
ATOM 7145 C C . GLU B 1 444 ? 5.496 -39.812 -26.703 1 97.19 444 GLU B C 1
ATOM 7147 O O . GLU B 1 444 ? 6.699 -39.75 -26.453 1 97.19 444 GLU B O 1
ATOM 7152 N N . ALA B 1 445 ? 4.801 -38.812 -27.094 1 97.94 445 ALA B N 1
ATOM 7153 C CA . ALA B 1 445 ? 5.422 -37.5 -27.188 1 97.94 445 ALA B CA 1
ATOM 7154 C C . ALA B 1 445 ? 5.895 -37.031 -25.828 1 97.94 445 ALA B C 1
ATOM 7156 O O . ALA B 1 445 ? 6.988 -36.469 -25.703 1 97.94 445 ALA B O 1
ATOM 7157 N N . VAL B 1 446 ? 5.074 -37.188 -24.797 1 98.44 446 VAL B N 1
ATOM 7158 C CA . VAL B 1 446 ? 5.434 -36.781 -23.438 1 98.44 446 VAL B CA 1
ATOM 7159 C C . VAL B 1 446 ? 6.688 -37.5 -22.984 1 98.44 446 VAL B C 1
ATOM 7161 O O . VAL B 1 446 ? 7.547 -36.938 -22.312 1 98.44 446 VAL B O 1
ATOM 7164 N N . LYS B 1 447 ? 6.77 -38.719 -23.344 1 97.81 447 LYS B N 1
ATOM 7165 C CA . LYS B 1 447 ? 7.934 -39.531 -22.969 1 97.81 447 LYS B CA 1
ATOM 7166 C C . LYS B 1 447 ? 9.211 -38.938 -23.547 1 97.81 447 LYS B C 1
ATOM 7168 O O . LYS B 1 447 ? 10.258 -38.938 -22.891 1 97.81 447 LYS B O 1
ATOM 7173 N N . LYS B 1 448 ? 9.109 -38.469 -24.719 1 97.88 448 LYS B N 1
ATOM 7174 C CA . LYS B 1 448 ? 10.273 -37.875 -25.359 1 97.88 448 LYS B CA 1
ATOM 7175 C C . LYS B 1 448 ? 10.703 -36.594 -24.641 1 97.88 448 LYS B C 1
ATOM 7177 O O . LYS B 1 448 ? 11.891 -36.375 -24.406 1 97.88 448 LYS B O 1
ATOM 7182 N N . VAL B 1 449 ? 9.742 -35.781 -24.344 1 98.25 449 VAL B N 1
ATOM 7183 C CA . VAL B 1 449 ? 10.047 -34.531 -23.625 1 98.25 449 VAL B CA 1
ATOM 7184 C C . VAL B 1 449 ? 10.555 -34.875 -22.234 1 98.25 449 VAL B C 1
ATOM 7186 O O . VAL B 1 449 ? 11.477 -34.219 -21.734 1 98.25 449 VAL B O 1
ATOM 7189 N N . ARG B 1 450 ? 9.969 -35.875 -21.594 1 98 450 ARG B N 1
ATOM 7190 C CA . ARG B 1 450 ? 10.43 -36.344 -20.297 1 98 450 ARG B CA 1
ATOM 7191 C C . ARG B 1 450 ? 11.891 -36.75 -20.344 1 98 450 ARG B C 1
ATOM 7193 O O . ARG B 1 450 ? 12.68 -36.438 -19.453 1 98 450 ARG B O 1
ATOM 7200 N N . ALA B 1 451 ? 12.242 -37.438 -21.344 1 98.19 451 ALA B N 1
ATOM 7201 C CA . ALA B 1 451 ? 13.625 -37.875 -21.5 1 98.19 451 ALA B CA 1
ATOM 7202 C C . ALA B 1 451 ? 14.578 -36.688 -21.562 1 98.19 451 ALA B C 1
ATOM 7204 O O . ALA B 1 451 ? 15.703 -36.75 -21.078 1 98.19 451 ALA B O 1
ATOM 7205 N N . THR B 1 452 ? 14.117 -35.656 -22.203 1 97.88 452 THR B N 1
ATOM 7206 C CA . THR B 1 452 ? 14.898 -34.438 -22.266 1 97.88 452 THR B CA 1
ATOM 7207 C C . THR B 1 452 ? 15.125 -33.875 -20.875 1 97.88 452 THR B C 1
ATOM 7209 O O . THR B 1 452 ? 16.234 -33.469 -20.531 1 97.88 452 THR B O 1
ATOM 7212 N N . LEU B 1 453 ? 14.062 -33.812 -20.062 1 97.56 453 LEU B N 1
ATOM 7213 C CA . LEU B 1 453 ? 14.18 -33.344 -18.688 1 97.56 453 LEU B CA 1
ATOM 7214 C C . LEU B 1 453 ? 15.117 -34.219 -17.875 1 97.56 453 LEU B C 1
ATOM 7216 O O . LEU B 1 453 ? 15.961 -33.719 -17.125 1 97.56 453 LEU B O 1
ATOM 7220 N N . GLU B 1 454 ? 14.992 -35.5 -18.031 1 96.75 454 GLU B N 1
ATOM 7221 C CA . GLU B 1 454 ? 15.82 -36.469 -17.312 1 96.75 454 GLU B CA 1
ATOM 7222 C C . GLU B 1 454 ? 17.297 -36.312 -17.688 1 96.75 454 GLU B C 1
ATOM 7224 O O . GLU B 1 454 ? 18.156 -36.344 -16.812 1 96.75 454 GLU B O 1
ATOM 7229 N N . ALA B 1 455 ? 17.516 -36.188 -18.906 1 97.75 455 ALA B N 1
ATOM 7230 C CA . ALA B 1 455 ? 18.891 -36 -19.375 1 97.75 455 ALA B CA 1
ATOM 7231 C C . ALA B 1 455 ? 19.5 -34.719 -18.828 1 97.75 455 ALA B C 1
ATOM 7233 O O . ALA B 1 455 ? 20.672 -34.719 -18.438 1 97.75 455 ALA B O 1
ATOM 7234 N N . ALA B 1 456 ? 18.734 -33.719 -18.812 1 97.19 456 ALA B N 1
ATOM 7235 C CA . ALA B 1 456 ? 19.219 -32.406 -18.344 1 97.19 456 ALA B CA 1
ATOM 7236 C C . ALA B 1 456 ? 19.578 -32.469 -16.859 1 97.19 456 ALA B C 1
ATOM 7238 O O . ALA B 1 456 ? 20.516 -31.812 -16.406 1 97.19 456 ALA B O 1
ATOM 7239 N N . THR B 1 457 ? 18.844 -33.25 -16.062 1 95.25 457 THR B N 1
ATOM 7240 C CA . THR B 1 457 ? 18.984 -33.281 -14.609 1 95.25 457 THR B CA 1
ATOM 7241 C C . THR B 1 457 ? 19.984 -34.375 -14.188 1 95.25 457 THR B C 1
ATOM 7243 O O . THR B 1 457 ? 20.453 -34.375 -13.039 1 95.25 457 THR B O 1
ATOM 7246 N N . ALA B 1 458 ? 20.328 -35.188 -15.07 1 94.81 458 ALA B N 1
ATOM 7247 C CA . ALA B 1 458 ? 21.281 -36.281 -14.789 1 94.81 458 ALA B CA 1
ATOM 7248 C C . ALA B 1 458 ? 22.688 -35.719 -14.57 1 94.81 458 ALA B C 1
ATOM 7250 O O . ALA B 1 458 ? 22.953 -34.531 -14.844 1 94.81 458 ALA B O 1
ATOM 7251 N N . HIS B 1 459 ? 23.531 -36.594 -14.031 1 93.94 459 HIS B N 1
ATOM 7252 C CA . HIS B 1 459 ? 24.922 -36.188 -13.844 1 93.94 459 HIS B CA 1
ATOM 7253 C C . HIS B 1 459 ? 25.547 -35.719 -15.148 1 93.94 459 HIS B C 1
ATOM 7255 O O . HIS B 1 459 ? 25.516 -36.438 -16.156 1 93.94 459 HIS B O 1
ATOM 7261 N N . GLY B 1 460 ? 25.953 -34.562 -15.094 1 94.88 460 GLY B N 1
ATOM 7262 C CA . GLY B 1 460 ? 26.578 -34 -16.281 1 94.88 460 GLY B CA 1
ATOM 7263 C C . GLY B 1 460 ? 25.578 -33.375 -17.234 1 94.88 460 GLY B C 1
ATOM 7264 O O . GLY B 1 460 ? 25.969 -32.812 -18.266 1 94.88 460 GLY B O 1
ATOM 7265 N N . GLY B 1 461 ? 24.281 -33.469 -16.953 1 97.44 461 GLY B N 1
ATOM 7266 C CA . GLY B 1 461 ? 23.266 -32.875 -17.797 1 97.44 461 GLY B CA 1
ATOM 7267 C C . GLY B 1 461 ? 23.328 -31.359 -17.828 1 97.44 461 GLY B C 1
ATOM 7268 O O . GLY B 1 461 ? 24.016 -30.75 -17.016 1 97.44 461 GLY B O 1
ATOM 7269 N N . SER B 1 462 ? 22.688 -30.797 -18.75 1 98.06 462 SER B N 1
ATOM 7270 C CA . SER B 1 462 ? 22.766 -29.359 -19.016 1 98.06 462 SER B CA 1
ATOM 7271 C C . SER B 1 462 ? 22.344 -28.562 -17.797 1 98.06 462 SER B C 1
ATOM 7273 O O . SER B 1 462 ? 22.984 -27.562 -17.438 1 98.06 462 SER B O 1
ATOM 7275 N N . SER B 1 463 ? 21.234 -28.922 -17.172 1 98.06 463 SER B N 1
ATOM 7276 C CA . SER B 1 463 ? 20.734 -28.203 -16 1 98.06 463 SER B CA 1
ATOM 7277 C C . SER B 1 463 ? 21.734 -28.281 -14.852 1 98.06 463 SER B C 1
ATOM 7279 O O . SER B 1 463 ? 21.953 -27.297 -14.141 1 98.06 463 SER B O 1
ATOM 7281 N N . GLN B 1 464 ? 22.375 -29.406 -14.625 1 96.56 464 GLN B N 1
ATOM 7282 C CA . GLN B 1 464 ? 23.391 -29.578 -13.578 1 96.56 464 GLN B CA 1
ATOM 7283 C C . GLN B 1 464 ? 24.641 -28.75 -13.883 1 96.56 464 GLN B C 1
ATOM 7285 O O . GLN B 1 464 ? 25.188 -28.109 -12.992 1 96.56 464 GLN B O 1
ATOM 7290 N N . ARG B 1 465 ? 25 -28.812 -15.094 1 97.88 465 ARG B N 1
ATOM 7291 C CA . ARG B 1 465 ? 26.172 -28.047 -15.492 1 97.88 465 ARG B CA 1
ATOM 7292 C C . ARG B 1 465 ? 25.938 -26.547 -15.312 1 97.88 465 ARG B C 1
ATOM 7294 O O . ARG B 1 465 ? 26.797 -25.828 -14.797 1 97.88 465 ARG B O 1
ATOM 7301 N N . SER B 1 466 ? 24.797 -26.156 -15.758 1 97.88 466 SER B N 1
ATOM 7302 C CA . SER B 1 466 ? 24.438 -24.75 -15.617 1 97.88 466 SER B CA 1
ATOM 7303 C C . SER B 1 466 ? 24.422 -24.312 -14.156 1 97.88 466 SER B C 1
ATOM 7305 O O . SER B 1 466 ? 24.906 -23.25 -13.812 1 97.88 466 SER B O 1
ATOM 7307 N N . PHE B 1 467 ? 23.828 -25.109 -13.289 1 97.94 467 PHE B N 1
ATOM 7308 C CA . PHE B 1 467 ? 23.766 -24.812 -11.867 1 97.94 467 PHE B CA 1
ATOM 7309 C C . PHE B 1 467 ? 25.156 -24.781 -11.258 1 97.94 467 PHE B C 1
ATOM 7311 O O . PHE B 1 467 ? 25.469 -23.922 -10.43 1 97.94 467 PHE B O 1
ATOM 7318 N N . ASN B 1 468 ? 26.016 -25.719 -11.625 1 97.19 468 ASN B N 1
ATOM 7319 C CA . ASN B 1 468 ? 27.406 -25.75 -11.156 1 97.19 468 ASN B CA 1
ATOM 7320 C C . ASN B 1 468 ? 28.156 -24.484 -11.547 1 97.19 468 ASN B C 1
ATOM 7322 O O . ASN B 1 468 ? 28.906 -23.922 -10.742 1 97.19 468 ASN B O 1
ATOM 7326 N N . GLU B 1 469 ? 27.938 -24.125 -12.758 1 97.31 469 GLU B N 1
ATOM 7327 C CA . GLU B 1 469 ? 28.578 -22.906 -13.234 1 97.31 469 GLU B CA 1
ATOM 7328 C C . GLU B 1 469 ? 28.094 -21.688 -12.445 1 97.31 469 GLU B C 1
ATOM 7330 O O . GLU B 1 469 ? 28.906 -20.828 -12.07 1 97.31 469 GLU B O 1
ATOM 7335 N N . PHE B 1 470 ? 26.875 -21.625 -12.25 1 97.12 470 PHE B N 1
ATOM 7336 C CA . PHE B 1 470 ? 26.266 -20.547 -11.484 1 97.12 470 PHE B CA 1
ATOM 7337 C C . PHE B 1 470 ? 26.828 -20.484 -10.078 1 97.12 470 PHE B C 1
ATOM 7339 O O . PHE B 1 470 ? 27.234 -19.422 -9.609 1 97.12 470 PHE B O 1
ATOM 7346 N N . VAL B 1 471 ? 26.828 -21.609 -9.414 1 96.88 471 VAL B N 1
ATOM 7347 C CA . VAL B 1 471 ? 27.328 -21.688 -8.047 1 96.88 471 VAL B CA 1
ATOM 7348 C C . VAL B 1 471 ? 28.797 -21.281 -8 1 96.88 471 VAL B C 1
ATOM 7350 O O . VAL B 1 471 ? 29.219 -20.562 -7.086 1 96.88 471 VAL B O 1
ATOM 7353 N N . HIS B 1 472 ? 29.531 -21.719 -8.953 1 95.31 472 HIS B N 1
ATOM 7354 C CA . HIS B 1 472 ? 30.938 -21.344 -9.039 1 95.31 472 HIS B CA 1
ATOM 7355 C C . HIS B 1 472 ? 31.109 -19.844 -9.164 1 95.31 472 HIS B C 1
ATOM 7357 O O . HIS B 1 472 ? 31.906 -19.234 -8.445 1 95.31 472 HIS B O 1
ATOM 7363 N N . GLU B 1 473 ? 30.312 -19.297 -10.039 1 93.81 473 GLU B N 1
ATOM 7364 C CA . GLU B 1 473 ? 30.375 -17.859 -10.25 1 93.81 473 GLU B CA 1
ATOM 7365 C C . GLU B 1 473 ? 29.969 -17.094 -8.992 1 93.81 473 GLU B C 1
ATOM 7367 O O . GLU B 1 473 ? 30.594 -16.109 -8.633 1 93.81 473 GLU B O 1
ATOM 7372 N N . LEU B 1 474 ? 28.906 -17.531 -8.422 1 92.62 474 LEU B N 1
ATOM 7373 C CA . LEU B 1 474 ? 28.375 -16.859 -7.246 1 92.62 474 LEU B CA 1
ATOM 7374 C C . LEU B 1 474 ? 29.344 -16.953 -6.074 1 92.62 474 LEU B C 1
ATOM 7376 O O . LEU B 1 474 ? 29.516 -15.984 -5.324 1 92.62 474 LEU B O 1
ATOM 7380 N N . THR B 1 475 ? 29.953 -18.078 -5.891 1 91.44 475 THR B N 1
ATOM 7381 C CA . THR B 1 475 ? 30.922 -18.281 -4.816 1 91.44 475 THR B CA 1
ATOM 7382 C C . THR B 1 475 ? 32.156 -17.422 -5.027 1 91.44 475 THR B C 1
ATOM 7384 O O . THR B 1 475 ? 32.719 -16.891 -4.07 1 91.44 475 THR B O 1
ATOM 7387 N N . HIS B 1 476 ? 32.531 -17.312 -6.238 1 88.75 476 HIS B N 1
ATOM 7388 C CA . HIS B 1 476 ? 33.688 -16.484 -6.551 1 88.75 476 HIS B CA 1
ATOM 7389 C C . HIS B 1 476 ? 33.375 -15.008 -6.285 1 88.75 476 HIS B C 1
ATOM 7391 O O . HIS B 1 476 ? 34.25 -14.273 -5.801 1 88.75 476 HIS B O 1
ATOM 7397 N N . ARG B 1 477 ? 32.25 -14.617 -6.613 1 86.62 477 ARG B N 1
ATOM 7398 C CA . ARG B 1 477 ? 31.844 -13.227 -6.406 1 86.62 477 ARG B CA 1
ATOM 7399 C C . ARG B 1 477 ? 31.703 -12.914 -4.922 1 86.62 477 ARG B C 1
ATOM 7401 O O . ARG B 1 477 ? 32.031 -11.812 -4.48 1 86.62 477 ARG B O 1
ATOM 7408 N N . CYS B 1 478 ? 31.172 -13.805 -4.148 1 79.81 478 CYS B N 1
ATOM 7409 C CA . CYS B 1 478 ? 30.922 -13.594 -2.725 1 79.81 478 CYS B CA 1
ATOM 7410 C C . CYS B 1 478 ? 32.156 -13.977 -1.898 1 79.81 478 CYS B C 1
ATOM 7412 O O . CYS B 1 478 ? 32.281 -13.562 -0.747 1 79.81 478 CYS B O 1
ATOM 7414 N N . GLY B 1 479 ? 33.156 -14.75 -2.189 1 63.75 479 GLY B N 1
ATOM 7415 C CA . GLY B 1 479 ? 34.312 -15.211 -1.466 1 63.75 479 GLY B CA 1
ATOM 7416 C C . GLY B 1 479 ? 35.562 -14.367 -1.735 1 63.75 479 GLY B C 1
ATOM 7417 O O . GLY B 1 479 ? 36.625 -14.586 -1.134 1 63.75 479 GLY B O 1
ATOM 7418 N N . ARG B 1 480 ? 35.688 -13.594 -2.775 1 52.78 480 ARG B N 1
ATOM 7419 C CA . ARG B 1 480 ? 36.938 -12.883 -3.035 1 52.78 480 ARG B CA 1
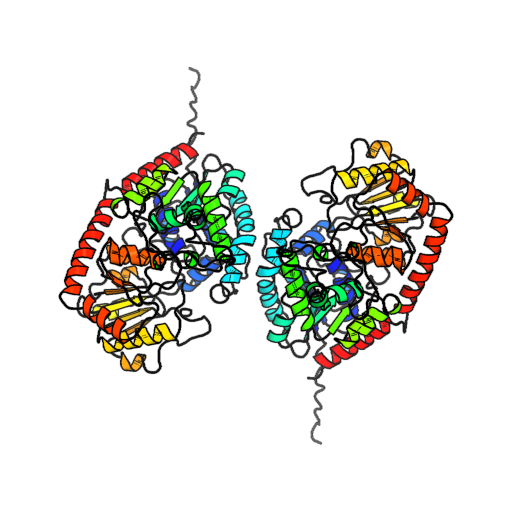ATOM 7420 C C . ARG B 1 480 ? 37.219 -11.875 -1.93 1 52.78 480 ARG B C 1
ATOM 7422 O O . ARG B 1 480 ? 38.125 -11.039 -2.068 1 52.78 480 ARG B O 1
ATOM 7429 N N . CYS B 1 481 ? 36.688 -11.984 -0.659 1 40.22 481 CYS B N 1
ATOM 7430 C CA . CYS B 1 481 ? 37.531 -11.188 0.222 1 40.22 481 CYS B CA 1
ATOM 7431 C C . CYS B 1 481 ? 38.75 -11.992 0.701 1 40.22 481 CYS B C 1
ATOM 7433 O O . CYS B 1 481 ? 38.625 -13.18 1.014 1 40.22 481 CYS B O 1
#

Solvent-accessible surface area (backbone atoms only — not comparable to full-atom values): 49722 Å² total; per-residue (Å²): 132,79,78,78,71,73,69,74,76,78,76,72,65,40,31,37,40,36,36,43,48,92,43,60,83,39,35,45,43,44,53,42,48,46,52,54,44,16,73,72,56,25,38,23,40,37,39,40,35,46,56,56,47,42,34,29,16,55,28,70,71,46,58,56,92,76,55,57,51,50,62,70,38,54,90,79,32,50,68,44,79,46,72,35,58,50,31,62,52,80,85,57,60,50,78,81,38,39,68,48,42,48,44,25,56,70,53,28,20,54,58,33,48,50,57,48,46,66,68,71,56,80,50,36,60,28,28,35,39,35,31,30,38,70,43,68,45,55,30,61,52,22,59,75,59,58,27,54,24,31,28,37,34,74,46,52,60,63,58,53,49,52,59,68,44,40,65,57,35,34,75,71,29,43,23,67,34,84,94,51,82,51,50,74,63,76,42,62,79,53,77,42,41,77,65,48,48,48,86,35,40,31,47,75,58,61,38,76,77,61,79,46,64,65,43,53,35,53,57,40,5,47,56,27,49,72,58,34,65,32,35,41,29,44,25,46,53,88,82,40,51,54,30,47,53,41,46,43,72,76,38,58,57,32,35,43,10,78,65,60,38,76,81,60,66,48,63,55,51,70,60,52,61,54,49,60,49,87,55,61,70,64,45,70,73,44,58,72,34,47,27,33,38,34,41,56,73,92,75,53,56,48,53,60,67,52,48,37,21,47,51,48,4,48,62,69,47,65,56,28,31,41,34,45,51,44,68,51,33,64,32,75,88,42,92,68,69,65,55,89,62,48,68,70,73,33,60,94,42,50,46,78,42,53,32,54,57,59,58,53,54,52,61,36,66,22,43,29,29,33,40,30,24,31,46,55,66,56,46,54,50,30,31,70,47,42,40,25,33,40,31,41,51,71,52,45,59,8,35,36,40,38,44,44,37,37,68,70,61,43,24,34,44,78,46,41,85,80,81,57,62,47,26,68,58,43,17,53,52,49,44,37,45,56,36,66,69,58,18,52,53,21,35,53,37,18,43,54,55,25,50,52,53,51,48,20,61,33,93,81,11,59,14,43,47,33,44,52,50,48,51,52,52,50,46,53,67,21,49,73,115,132,78,80,77,71,74,70,74,75,79,76,73,66,40,30,36,40,36,36,42,48,93,43,61,83,39,36,45,43,44,54,42,47,46,51,55,45,17,73,71,57,25,39,24,40,39,38,42,37,46,56,56,47,42,34,28,16,54,28,70,71,47,58,54,93,74,54,56,50,50,61,70,39,54,88,80,33,51,67,42,82,47,72,36,56,50,31,60,52,79,84,58,60,50,77,79,38,39,68,47,45,48,44,24,56,70,54,28,20,54,59,32,47,50,56,50,47,66,69,70,54,80,50,36,60,28,27,35,38,36,31,33,39,69,44,68,45,56,31,63,53,21,59,75,58,58,28,54,25,32,28,37,35,74,47,52,58,64,57,52,49,51,59,68,43,41,66,55,36,34,74,71,28,46,22,69,33,84,94,49,82,51,50,74,62,75,43,63,80,54,76,41,40,76,65,48,48,49,88,35,38,31,46,74,57,60,39,75,75,62,79,46,63,65,44,53,36,51,56,40,3,46,58,26,47,72,58,33,65,32,36,40,29,44,25,45,52,89,81,40,50,55,30,47,53,42,47,42,72,75,40,58,59,32,35,43,11,78,65,60,39,76,80,61,66,50,63,54,51,67,59,52,60,55,48,61,50,86,57,62,71,64,45,68,73,44,58,73,33,46,26,34,38,33,41,56,75,92,75,54,57,48,53,58,66,52,48,36,20,47,50,49,4,48,61,70,45,65,57,27,32,42,34,46,52,43,68,51,32,65,31,74,87,42,91,68,70,65,55,89,62,49,67,70,75,33,60,95,41,50,46,78,41,54,31,55,56,60,57,53,54,52,60,36,66,22,43,29,30,34,40,29,23,32,44,55,67,55,47,53,49,30,29,68,46,40,40,25,34,39,29,42,51,70,52,43,59,9,35,35,42,36,45,44,37,35,70,69,62,44,25,34,43,78,47,43,85,80,81,56,62,48,25,67,59,43,18,53,51,47,45,38,45,56,37,66,69,59,18,51,54,21,38,55,35,18,44,55,56,25,50,52,53,51,48,21,62,32,93,82,11,58,14,43,47,34,44,51,50,48,51,51,52,50,47,52,67,21,50,73,116

InterPro domains:
  IPR002213 UDP-glucuronosyl/UDP-glucosyltransferase [PF00201] (290-409)
  IPR002213 UDP-glucuronosyl/UDP-glucosyltransferase [cd03784] (14-459)
  IPR035595 UDP-glycosyltransferase family, conserved site [PS00375] (355-398)

Sequence (962 aa):
MAADGTGGRTKTKPHAVVIPYPLQGHVIPAAHLALRLAARGFTVTFVNTESVHQQTARALGVDRRGCDIFAGARGSEDVRYELVSDGFPLGFDRSLNHDQFMEGVLHVLPAHVEELLRRVVLDPASTCLVADTFFVWPATLARALGVPYVSFWTEPALIFALYYHMDLLTKHGHFNSKGTKPRKDTITYIPGVPTIEPHELMSYLQETDTTSVVHRIIFKAFEEARGADYVLCNTVEELEPSTIAALRAEKPFYAVGPIFPAGFARSAVATSMWAESDCSHWLDAQPPGSVLYISFGSYAHVTKQELHEIAGGVLASGARFLWVMRPDIVSSDDPDPLPEGFGAASAGRGLVVPWCCQVEVLSHAALGGFLTHCGWNSVLESVWAGVPMLCFPLLTDQFTNRRLVVREWRIGVPIGDRGAVFADEVRVRIEGVMSGKEGEELREAVKKVRATLEAATAHGGSSQRSFNEFVHELTHRCGRCMAADGTGGRTKTKPHAVVIPYPLQGHVIPAAHLALRLAARGFTVTFVNTESVHQQTARALGVDRRGCDIFAGARGSEDVRYELVSDGFPLGFDRSLNHDQFMEGVLHVLPAHVEELLRRVVLDPASTCLVADTFFVWPATLARALGVPYVSFWTEPALIFALYYHMDLLTKHGHFNSKGTKPRKDTITYIPGVPTIEPHELMSYLQETDTTSVVHRIIFKAFEEARGADYVLCNTVEELEPSTIAALRAEKPFYAVGPIFPAGFARSAVATSMWAESDCSHWLDAQPPGSVLYISFGSYAHVTKQELHEIAGGVLASGARFLWVMRPDIVSSDDPDPLPEGFGAASAGRGLVVPWCCQVEVLSHAALGGFLTHCGWNSVLESVWAGVPMLCFPLLTDQFTNRRLVVREWRIGVPIGDRGAVFADEVRVRIEGVMSGKEGEELREAVKKVRATLEAATAHGGSSQRSFNEFVHELTHRCGRC

Radius of gyration: 33.45 Å; Cα contacts (8 Å, |Δi|>4): 1835; chains: 2; bounding box: 112×101×80 Å

pLDDT: mean 93.35, std 10.82, range [21.23, 98.94]